Protein AF-A0A9X0BZ12-F1 (afdb_monomer_lite)

Organism: NCBI:txid2819901

Radius of gyration: 42.71 Å; chains: 1; bounding box: 102×99×144 Å

Sequence (1024 aa):
MDESQASGIIFTSLGTVVLDEIRVPDKKPLTNVLGGSGTYATLGARLFLPPPSNSSLGWMINVGSDFPKAVKHELERWDATLVIREDLERPSTRGLLEYKDSTFGPKDFQYTTALLSIQEDNLKQTPLLASHAFHYLAAPADVKVRIPQLLALREEAGITGRPLIVWEPSPLFCGAELLEEVMQAASVVDVLSPNHLELARLFSVTLSEGFNRATIEGLAARCLERGIGPQGEGTIVIRAGEHGCFVSSRKIRSVWLDPYYSETLGKESDAKTVDPTGAGNTFLGSYAVGYLQTQDAVTAACYGSVGASFAMEQVGTPCLEAQGDHELWNGVDVRCRLQEYMARQRSSAVVMAAQSKLLPPERSVKQILSSLTSLYLRHRTGISRAVYLALFAALAKRVHNAISEQKAATQHVELRRRPGTSSLGDAEQPRKKRVEINREFFKNLLRLLKIVIPGWRSKELRLLISHSVFLVLRTLLSLYVAELDGRLVSSLVRGKGKDFLLGLVWWMIVAVPATFTNSMCKLSLSYRKRLTDYIHDKYLSNMTFYAISALDDRIKKSGPTGHGGRFTNVGGEGLFIMSLLVQLSANVMRMLTPPFGKYVADEARLEGEFRFLHSRLIDYSEEIALYHGHEAEKDTLDKGYFTLIKHVNRILRRRLYHGFMEDFVIKYFWGALGLGLCSIPVFFKIPGQVTQTTGDRTESFVTNRRMLLSSSDAFGRLMFSYKEISELAGYTSRVSSLLEVMDDLVAGHFEKKLVSSASTEENAAVLSGRGVVQEGPSIEFTDVPIVSPNGDVLVRKLSFTVHPGDHLLIVGPNGCGKSSLFRILGGLWPVYGGTVKKPRFEDIFYIPQRPYLSRGSLRQQVIYPDGVREMRAKGITDADLYETLSIVEIASVVDRPGGWDAEEEWRDVLSGGLQQRIAMARLFYHRPKFAILDECTSSVTLEIEKVMYETAKKLGTTLMTVSHRRSLWKYHQKILQFDGQGGYVFTGLDWERRMKLEDEKDELDLQLRAVPELERRVAELSAR

Secondary structure (DSSP, 8-state):
--GGG-SS--EEE-SPPEEEEEE-TTSPPEEEEEEHHHHHHHHHHHTT--TTGGGGEEEEEEEETT--HHHHHHHHTT--EEEEEEESSSPPPEEEEEESSTTS-SEEEEESS------GGGGTTSGGGG-SEEEEEE-HHHHHHHHHHHHHHHHHTT--SPPEEEEEE-TTS--GGGHHHHHHHHTT-SEE--BHHHHHHTTT----SS--HHHHHHHHHHHHHH--STTS-PEEEEE-GGG-EEEEESSS--EEE--SS-GGG-HHHHTT----SSHHHHHHHHHHHHHHHHS-HHHHHHHHHHHHHHHTSSSSSPPEEEETTEEEETTB-HHHHHHHHHHHHHHHHHHTT----------STHHHHHHHHHHHHHHHHHHHHHHHHHHHHHHHHHHHHHHHHHHHHHHHHHHT-------------------SS-HHHHHHHHHHHHHHS-STT-HHHHHHHHHHHHHHHHHHHHHHHHHHHHHHHHHHHTT-HHHHHHHHHHHHHHHHHHHHHHH---HHHHHHHHHHHHHHHHHHGGGHHHHHHHT-GGGGG---------------SHHHHHHHHHHHHHHHHHHH---HHHHHHHHHHHHHHHHHHHHHHHHTHHHHHHTTTHHHHHHHHHHHHHHHHHHHHHHHHHHHHHHHHHHIIIIIIHHHHHHHHHHHHHHS--TT-----HHHHHHHHHHHHHHHHHHHHHHHHHHHHHHHHHHHHHHHHHHHHHHHHHHHHHTT-------TT---HHHHHHHH--PEEEE-SSEEEEEEEEE-TTS-EEEEEEEEEE-TT--EEEE--TTSSHHHHHHHHTTSS---SSEEEE--GGGEEEE-SS----SS-HHHHHHTTS-HHHHHHTT--HHHHHHHHHHTT-GGGTTSTTGGG----HHHHS-HHHHHHHHHHHHHHH--SEEEEESTTTTS-HHHHHHHHHHHHHTT-EEEEE---GGGGGG-SEEEEE-SSS-EEEEE--HHHHHHHHHHHHHHHHHHHHHHHHHHHHHHHTT-

InterPro domains:
  IPR003439 ABC transporter-like, ATP-binding domain [PF00005] (796-938)
  IPR003439 ABC transporter-like, ATP-binding domain [PS50893] (779-1006)
  IPR003593 AAA+ ATPase domain [SM00382] (804-979)
  IPR011527 ABC transporter type 1, transmembrane domain [PF06472] (448-556)
  IPR011527 ABC transporter type 1, transmembrane domain [PF06472] (568-683)
  IPR011611 Carbohydrate kinase PfkB [PF00294] (127-317)
  IPR027417 P-loop containing nucleoside triphosphate hydrolase [G3DSA:3.40.50.300] (752-1005)
  IPR027417 P-loop containing nucleoside triphosphate hydrolase [SSF52540] (775-980)
  IPR029056 Ribokinase-like [G3DSA:3.40.1190.20] (9-334)
  IPR029056 Ribokinase-like [SSF53613] (13-317)
  IPR050835 ATP-binding cassette sub-family D [PTHR11384] (568-987)

Foldseek 3Di:
DPPVVQPAAAEEEQKAWAQEFEDAPPDDIDTRFIATLQVLLLLLQLLVQAPPRLQSHDGEYEAELPRDPVVVVVVVVSNYNYHYHYHDVFHGWYKYWYAPHNQQPDIDMDIPGDTPGRALCNCPPPSCLLHQEYEDEDALVCLLVRLVVSVVSCVVVVNPDDHQYAYEYHLVRLALVCLVSNLVSQQAHQEYEYELVSLCRVNVHPPPPDDDPVVSVVSLVVSLVSAGYNVSFHKYKYQHDQQAIWIDGPPDPIDGAGALAYCVVDDVRVVQFRHQGSLSSSLRSQLSNQCVVPVDSVSSSLSSRLSSSLVRRDRHHWDWDDDDSAIDTVHHRSVVSSVVSVVVRVVVVCVVVPPDDDDDDDDDVVVVVVVVLVVCVVCVVVVVVVVVVVVVVVVVVVVVVVVVVVVVVVVVVVVVPDDDDDDDDDDPDDPPDALEPDPVLVVLVVVLCCQLDVDDVDPLVVLVVVLVVLVVVLVVLVLVLLLLVLQLLLCVVVVNPPSNVVSVVVSVVSVVSNVVSVPSHDNVVSSVVSLVVVCVVLCPPPVVVLCVVFQACPLLPQQHWDAYDDDDDDDDDLRNVVRVLCVVLVVVLSVLDDRVSNLVSVLVNLVVVLVVLVVVCVVCVPVCVVVVVVVVSVVVNVVSVCVNVVSVVVSVVSCVVSVVSLCCSLPPVQLVVQLVSLCCVVPDPNPPDDDDDPSRSSSSSSSSNVVSNVVSVVVSVVVVCVVVVSVVSSVSVSSSVSVVSSVCVVVVNRDYPADPDDDDVVLVLLQQAAAEEAEDQWWWFFQFFQADSNSRGLARGDTDIGHQPFAEEEAEDPPSCPVSVVCPQCVVDGTSYGYTYYHDNLQEAEAALQGDADQFFQLCLQQPVDDPVVCVVVVHDVVNLLVLLVLLPNSCCQVDVCRRGDGDPVSVVDDLQRSLSSSLSSCVNSLHSEYEAENSCVVPDLVSVVSSLVSNVVSSYHYYYYDPDLSCLVSHQWYWYGHSPHDIDIDTRPSVVVVVVVVVVVVVVVVVVCVVVVVVVVVVVVVD

Structure (mmCIF, N/CA/C/O backbone):
data_AF-A0A9X0BZ12-F1
#
_entry.id   AF-A0A9X0BZ12-F1
#
loop_
_atom_site.group_PDB
_atom_site.id
_atom_site.type_symbol
_atom_site.label_atom_id
_atom_site.label_alt_id
_atom_site.label_comp_id
_atom_site.label_asym_id
_atom_site.label_entity_id
_atom_site.label_seq_id
_atom_site.pdbx_PDB_ins_code
_atom_site.Cartn_x
_atom_site.Cartn_y
_atom_site.Cartn_z
_atom_site.occupancy
_atom_site.B_iso_or_equiv
_atom_site.auth_seq_id
_atom_site.auth_comp_id
_atom_site.auth_asym_id
_atom_site.auth_atom_id
_atom_site.pdbx_PDB_model_num
ATOM 1 N N . MET A 1 1 ? 43.975 21.813 -36.629 1.00 35.94 1 MET A N 1
ATOM 2 C CA . MET A 1 1 ? 43.267 23.099 -36.486 1.00 35.94 1 MET A CA 1
ATOM 3 C C . MET A 1 1 ? 44.004 24.091 -37.349 1.00 35.94 1 MET A C 1
ATOM 5 O O . MET A 1 1 ? 45.227 24.070 -37.302 1.00 35.94 1 MET A O 1
ATOM 9 N N . ASP A 1 2 ? 43.290 24.904 -38.120 1.00 27.08 2 ASP A N 1
ATOM 10 C CA . ASP A 1 2 ? 43.880 26.132 -38.652 1.00 27.08 2 ASP A CA 1
ATOM 11 C C . ASP A 1 2 ? 44.069 27.126 -37.501 1.00 27.08 2 ASP A C 1
ATOM 13 O O . ASP A 1 2 ? 43.237 27.211 -36.595 1.00 27.08 2 ASP A O 1
ATOM 17 N N . GLU A 1 3 ? 45.156 27.890 -37.539 1.00 29.78 3 GLU A N 1
ATOM 18 C CA . GLU A 1 3 ? 45.546 28.814 -36.462 1.00 29.78 3 GLU A CA 1
ATOM 19 C C . GLU A 1 3 ? 44.563 29.996 -36.301 1.00 29.78 3 GLU A C 1
ATOM 21 O O . GLU A 1 3 ? 44.546 30.674 -35.277 1.00 29.78 3 GLU A O 1
ATOM 26 N N . SER A 1 4 ? 43.673 30.199 -37.278 1.00 30.75 4 SER A N 1
ATOM 27 C CA . SER A 1 4 ? 42.672 31.275 -37.324 1.00 30.75 4 SER A CA 1
ATOM 28 C C . SER A 1 4 ? 41.476 31.115 -36.370 1.00 30.75 4 SER A C 1
ATOM 30 O O . SER A 1 4 ? 40.678 32.043 -36.258 1.00 30.75 4 SER A O 1
ATOM 32 N N . GLN A 1 5 ? 41.335 29.983 -35.667 1.00 34.97 5 GLN A N 1
ATOM 33 C CA . GLN A 1 5 ? 40.258 29.757 -34.682 1.00 34.97 5 GLN A CA 1
ATOM 34 C C . GLN A 1 5 ? 40.702 29.880 -33.210 1.00 34.97 5 GLN A C 1
ATOM 36 O O . GLN A 1 5 ? 39.892 29.683 -32.308 1.00 34.97 5 GLN A O 1
ATOM 41 N N . ALA A 1 6 ? 41.968 30.207 -32.935 1.00 37.41 6 ALA A N 1
ATOM 42 C CA . ALA A 1 6 ? 42.561 30.083 -31.597 1.00 37.41 6 ALA A CA 1
ATOM 43 C C . ALA A 1 6 ? 42.179 31.181 -30.569 1.00 37.41 6 ALA A C 1
ATOM 45 O O . ALA A 1 6 ? 42.669 31.150 -29.443 1.00 37.41 6 ALA A O 1
ATOM 46 N N . SER A 1 7 ? 41.336 32.160 -30.919 1.00 51.00 7 SER A N 1
ATOM 47 C CA . SER A 1 7 ? 41.157 33.407 -30.149 1.00 51.00 7 SER A CA 1
ATOM 48 C C . SER A 1 7 ? 39.838 33.532 -29.364 1.00 51.00 7 SER A C 1
ATOM 50 O O . SER A 1 7 ? 39.386 34.651 -29.119 1.00 51.00 7 SER A O 1
ATOM 52 N N . GLY A 1 8 ? 39.174 32.428 -29.006 1.00 73.62 8 GLY A N 1
ATOM 53 C CA . GLY A 1 8 ? 37.868 32.462 -28.332 1.00 73.62 8 GLY A CA 1
ATOM 54 C C . GLY A 1 8 ? 37.665 31.349 -27.304 1.00 73.62 8 GLY A C 1
ATOM 55 O O . GLY A 1 8 ? 38.213 30.257 -27.437 1.00 73.62 8 GLY A O 1
ATOM 56 N N . ILE A 1 9 ? 36.846 31.619 -26.283 1.00 89.00 9 ILE A N 1
ATOM 57 C CA . ILE A 1 9 ? 36.491 30.633 -25.253 1.00 89.00 9 ILE A CA 1
ATOM 58 C C . ILE A 1 9 ? 35.640 29.516 -25.879 1.00 89.00 9 ILE A C 1
ATOM 60 O O . ILE A 1 9 ? 34.641 29.778 -26.549 1.00 89.00 9 ILE A O 1
ATOM 64 N N . ILE A 1 10 ? 36.029 28.260 -25.672 1.00 89.25 10 ILE A N 1
ATOM 65 C CA . ILE A 1 10 ? 35.387 27.076 -26.262 1.00 89.25 10 ILE A CA 1
ATOM 66 C C . ILE A 1 10 ? 34.226 26.590 -25.388 1.00 89.25 10 ILE A C 1
ATOM 68 O O . ILE A 1 10 ? 33.152 26.279 -25.899 1.00 89.25 10 ILE A O 1
ATOM 72 N N . PHE A 1 11 ? 34.427 26.531 -24.072 1.00 93.62 11 PHE A N 1
ATOM 73 C CA . PHE A 1 11 ? 33.472 25.970 -23.117 1.00 93.62 11 PHE A CA 1
ATOM 74 C C . PHE A 1 11 ? 33.436 26.790 -21.827 1.00 93.62 11 PHE A C 1
ATOM 76 O O . PHE A 1 11 ? 34.461 27.318 -21.400 1.00 93.62 11 PHE A O 1
ATOM 83 N N . THR A 1 12 ? 32.271 26.874 -21.182 1.00 93.06 12 THR A N 1
ATOM 84 C CA . THR A 1 12 ? 32.111 27.414 -19.823 1.00 93.06 12 THR A CA 1
ATOM 85 C C . THR A 1 12 ? 31.016 26.649 -19.077 1.00 93.06 12 THR A C 1
ATOM 87 O O . THR A 1 12 ? 29.892 26.522 -19.564 1.00 93.06 12 THR A O 1
ATOM 90 N N . SER A 1 13 ? 31.322 26.147 -17.879 1.00 88.38 13 SER A N 1
ATOM 91 C CA . SER A 1 13 ? 30.312 25.577 -16.976 1.00 88.38 13 SER A CA 1
ATOM 92 C C . SER A 1 13 ? 29.734 26.665 -16.071 1.00 88.38 13 SER A C 1
ATOM 94 O O . SER A 1 13 ? 30.488 27.453 -15.503 1.00 88.38 13 SER A O 1
ATOM 96 N N . LEU A 1 14 ? 28.407 26.687 -15.917 1.00 86.62 14 LEU A N 1
ATOM 97 C CA . LEU A 1 14 ? 27.692 27.551 -14.963 1.00 86.62 14 LEU A CA 1
ATOM 98 C C . LEU A 1 14 ? 27.184 26.767 -13.736 1.00 86.62 14 LEU A C 1
ATOM 100 O O . LEU A 1 14 ? 26.427 27.294 -12.920 1.00 86.62 14 LEU A O 1
ATOM 104 N N . GLY A 1 15 ? 27.606 25.503 -13.598 1.00 83.38 15 GLY A N 1
ATOM 105 C CA . GLY A 1 15 ? 27.416 24.713 -12.382 1.00 83.38 15 GLY A CA 1
ATOM 106 C C . GLY A 1 15 ? 28.258 25.241 -11.214 1.00 83.38 15 GLY A C 1
ATOM 107 O O . GLY A 1 15 ? 29.272 25.908 -11.409 1.00 83.38 15 GLY A O 1
ATOM 108 N N . THR A 1 16 ? 27.858 24.932 -9.982 1.00 86.44 16 THR A N 1
ATOM 109 C CA . THR A 1 16 ? 28.576 25.379 -8.779 1.00 86.44 16 THR A CA 1
ATOM 110 C C . THR A 1 16 ? 29.810 24.526 -8.489 1.00 86.44 16 THR A C 1
ATOM 112 O O . THR A 1 16 ? 29.840 23.323 -8.758 1.00 86.44 16 THR A O 1
ATOM 115 N N . VAL A 1 17 ? 30.829 25.157 -7.903 1.00 89.38 17 VAL A N 1
ATOM 116 C CA . VAL A 1 17 ? 31.914 24.467 -7.189 1.00 89.38 17 VAL A CA 1
ATOM 117 C C . VAL A 1 17 ? 31.429 24.161 -5.773 1.00 89.38 17 VAL A C 1
ATOM 119 O O . VAL A 1 17 ? 30.699 24.960 -5.183 1.00 89.38 17 VAL A O 1
ATOM 122 N N . VAL A 1 18 ? 31.810 23.004 -5.239 1.00 91.19 18 VAL A N 1
ATOM 123 C CA . VAL A 1 18 ? 31.460 22.567 -3.883 1.00 91.19 18 VAL A CA 1
ATOM 124 C C . VAL A 1 18 ? 32.716 22.041 -3.192 1.00 91.19 18 VAL A C 1
ATOM 126 O O . VAL A 1 18 ? 33.540 21.379 -3.820 1.00 91.19 18 VAL A O 1
ATOM 129 N N . LEU A 1 19 ? 32.875 22.353 -1.907 1.00 92.38 19 LEU A N 1
ATOM 130 C CA . LEU A 1 19 ? 33.892 21.762 -1.038 1.00 92.38 19 LEU A CA 1
ATOM 131 C C . LEU A 1 19 ? 33.253 20.629 -0.229 1.00 92.38 19 LEU A C 1
ATOM 133 O O . LEU A 1 19 ? 32.592 20.879 0.782 1.00 92.38 19 LEU A O 1
ATOM 137 N N . ASP A 1 20 ? 33.431 19.397 -0.685 1.00 90.50 20 ASP A N 1
ATOM 138 C CA . ASP A 1 20 ? 32.785 18.223 -0.107 1.00 90.50 20 ASP A CA 1
ATOM 139 C C . ASP A 1 20 ? 33.545 17.687 1.121 1.00 90.50 20 ASP A C 1
ATOM 141 O O . ASP A 1 20 ? 34.781 17.640 1.172 1.00 90.50 20 ASP A O 1
ATOM 145 N N . GLU A 1 21 ? 32.784 17.270 2.132 1.00 91.88 21 GLU A N 1
ATOM 146 C CA . GLU A 1 21 ? 33.214 16.345 3.174 1.00 91.88 21 GLU A CA 1
ATOM 147 C C . GLU A 1 21 ? 32.735 14.939 2.802 1.00 91.88 21 GLU A C 1
ATOM 149 O O . GLU A 1 21 ? 31.535 14.666 2.776 1.00 91.88 21 GLU A O 1
ATOM 154 N N . ILE A 1 22 ? 33.674 14.041 2.513 1.00 89.25 22 ILE A N 1
ATOM 155 C CA . ILE A 1 22 ? 33.385 12.663 2.117 1.00 89.25 22 ILE A CA 1
ATOM 156 C C . ILE A 1 22 ? 33.612 11.741 3.312 1.00 89.25 22 ILE A C 1
ATOM 158 O O . ILE A 1 22 ? 34.725 11.638 3.839 1.00 89.25 22 ILE A O 1
ATOM 162 N N . ARG A 1 23 ? 32.554 11.033 3.718 1.00 89.12 23 ARG A N 1
ATOM 163 C CA . ARG A 1 23 ? 32.580 10.027 4.784 1.00 89.12 23 ARG A CA 1
ATOM 164 C C . ARG A 1 23 ? 32.326 8.645 4.200 1.00 89.12 23 ARG A C 1
ATOM 166 O O . ARG A 1 23 ? 31.345 8.417 3.494 1.00 89.12 23 ARG A O 1
ATOM 173 N N . VAL A 1 24 ? 33.214 7.715 4.530 1.00 85.50 24 VAL A N 1
ATOM 174 C CA . VAL A 1 24 ? 33.146 6.311 4.120 1.00 85.50 24 VAL A CA 1
ATOM 175 C C . VAL A 1 24 ? 33.319 5.450 5.373 1.00 85.50 24 VAL A C 1
ATOM 177 O O . VAL A 1 24 ? 34.216 5.756 6.165 1.00 85.50 24 VAL A O 1
ATOM 180 N N . PRO A 1 25 ? 32.517 4.387 5.571 1.00 81.25 25 PRO A N 1
ATOM 181 C CA . PRO A 1 25 ? 32.672 3.470 6.693 1.00 81.25 25 PRO A CA 1
ATOM 182 C C . PRO A 1 25 ? 34.113 2.970 6.835 1.00 81.25 25 PRO A C 1
ATOM 184 O O . PRO A 1 25 ? 34.790 2.687 5.843 1.00 81.25 25 PRO A O 1
ATOM 187 N N . ASP A 1 26 ? 34.575 2.908 8.084 1.00 79.06 26 ASP A N 1
ATOM 188 C CA . ASP A 1 26 ? 35.914 2.470 8.499 1.00 79.06 26 ASP A CA 1
ATOM 189 C C . ASP A 1 26 ? 37.103 3.282 7.929 1.00 79.06 26 ASP A C 1
ATOM 191 O O . ASP A 1 26 ? 38.261 2.888 8.085 1.00 79.06 26 ASP A O 1
ATOM 195 N N . LYS A 1 27 ? 36.855 4.451 7.316 1.00 82.56 27 LYS A N 1
ATOM 196 C CA . LYS A 1 27 ? 37.888 5.390 6.837 1.00 82.56 27 LYS A CA 1
ATOM 197 C C . LYS A 1 27 ? 37.784 6.737 7.565 1.00 82.56 27 LYS A C 1
ATOM 199 O O . LYS A 1 27 ? 36.735 7.112 8.082 1.00 82.56 27 LYS A O 1
ATOM 204 N N . LYS A 1 28 ? 38.887 7.495 7.605 1.00 86.19 28 LYS A N 1
ATOM 205 C CA . LYS A 1 28 ? 38.866 8.885 8.098 1.00 86.19 28 LYS A CA 1
ATOM 206 C C . LYS A 1 28 ? 38.078 9.773 7.117 1.00 86.19 28 LYS A C 1
ATOM 208 O O . LYS A 1 28 ? 38.289 9.610 5.915 1.00 86.19 28 LYS A O 1
ATOM 213 N N . PRO A 1 29 ? 37.240 10.717 7.591 1.00 87.75 29 PRO A N 1
ATOM 214 C CA . PRO A 1 29 ? 36.603 11.704 6.724 1.00 87.75 29 PRO A CA 1
ATOM 215 C C . PRO A 1 29 ? 37.630 12.505 5.918 1.00 87.75 29 PRO A C 1
ATOM 217 O O . PRO A 1 29 ? 38.661 12.920 6.454 1.00 87.75 29 PRO A O 1
ATOM 220 N N . LEU A 1 30 ? 37.334 12.733 4.641 1.00 88.31 30 LEU A N 1
ATOM 221 C CA . LEU A 1 30 ? 38.109 13.600 3.755 1.00 88.31 30 LEU A CA 1
ATOM 222 C C . LEU A 1 30 ? 37.387 14.945 3.660 1.00 88.31 30 LEU A C 1
ATOM 224 O O . LEU A 1 30 ? 36.229 14.983 3.261 1.00 88.31 30 LEU A O 1
ATOM 228 N N . THR A 1 31 ? 38.042 16.043 4.031 1.00 89.69 31 THR A N 1
ATOM 229 C CA . THR A 1 31 ? 37.420 17.380 4.108 1.00 89.69 31 THR A CA 1
ATOM 230 C C . THR A 1 31 ? 37.995 18.338 3.073 1.00 89.69 31 THR A C 1
ATOM 232 O O . THR A 1 31 ? 39.214 18.379 2.905 1.00 89.69 31 THR A O 1
ATOM 235 N N . ASN A 1 32 ? 37.150 19.201 2.500 1.00 88.56 32 ASN A N 1
ATOM 236 C CA . ASN A 1 32 ? 37.505 20.135 1.419 1.00 88.56 32 ASN A CA 1
ATOM 237 C C . ASN A 1 32 ? 37.901 19.425 0.114 1.00 88.56 32 ASN A C 1
ATOM 239 O O . ASN A 1 32 ? 38.735 19.936 -0.632 1.00 88.56 32 ASN A O 1
ATOM 243 N N . VAL A 1 33 ? 37.313 18.257 -0.162 1.00 89.50 33 VAL A N 1
ATOM 244 C CA . VAL A 1 33 ? 37.479 17.591 -1.457 1.00 89.50 33 VAL A CA 1
ATOM 245 C C . VAL A 1 33 ? 36.801 18.452 -2.521 1.00 89.50 33 VAL A C 1
ATOM 247 O O . VAL A 1 33 ? 35.667 18.893 -2.342 1.00 89.50 33 VAL A O 1
ATOM 250 N N . LEU A 1 34 ? 37.509 18.738 -3.610 1.00 88.56 34 LEU A N 1
ATOM 251 C CA . LEU A 1 34 ? 37.002 19.593 -4.674 1.00 88.56 34 LEU A CA 1
ATOM 252 C C . LEU A 1 34 ? 35.938 18.848 -5.501 1.00 88.56 34 LEU A C 1
ATOM 254 O O . LEU A 1 34 ? 36.241 17.864 -6.175 1.00 88.56 34 LEU A O 1
ATOM 258 N N . GLY A 1 35 ? 34.700 19.342 -5.458 1.00 87.38 35 GLY A N 1
ATOM 259 C CA . GLY A 1 35 ? 33.539 18.745 -6.115 1.00 87.38 35 GLY A CA 1
ATOM 260 C C . GLY A 1 35 ? 32.603 19.773 -6.756 1.00 87.38 35 GLY A C 1
ATOM 261 O O . GLY A 1 35 ? 32.986 20.911 -7.046 1.00 87.38 35 GLY A O 1
ATOM 262 N N . GLY A 1 36 ? 31.356 19.366 -7.003 1.00 88.25 36 GLY A N 1
ATOM 263 C CA . GLY A 1 36 ? 30.336 20.181 -7.677 1.00 88.25 36 GLY A CA 1
ATOM 264 C C . GLY A 1 36 ? 30.306 20.073 -9.212 1.00 88.25 36 GLY A C 1
ATOM 265 O O . GLY A 1 36 ? 31.276 19.684 -9.866 1.00 88.25 36 GLY A O 1
ATOM 266 N N . SER A 1 37 ? 29.159 20.422 -9.802 1.00 88.56 37 SER A N 1
ATOM 267 C CA . SER A 1 37 ? 28.896 20.324 -11.249 1.00 88.56 37 SER A CA 1
ATOM 268 C C . SER A 1 37 ? 29.704 21.310 -12.096 1.00 88.56 37 SER A C 1
ATOM 270 O O . SER A 1 37 ? 30.005 21.027 -13.256 1.00 88.56 37 SER A O 1
ATOM 272 N N . GLY A 1 38 ? 30.100 22.446 -11.515 1.00 89.31 38 GLY A N 1
ATOM 273 C CA . GLY A 1 38 ? 31.032 23.393 -12.127 1.00 89.31 38 GLY A CA 1
ATOM 274 C C . GLY A 1 38 ? 32.368 22.719 -12.415 1.00 89.31 38 GLY A C 1
ATOM 275 O O . GLY A 1 38 ? 32.739 22.540 -13.573 1.00 89.31 38 GLY A O 1
ATOM 276 N N . THR A 1 39 ? 33.029 22.273 -11.344 1.00 91.81 39 THR A N 1
ATOM 277 C CA . THR A 1 39 ? 34.323 21.577 -11.346 1.00 91.81 39 THR A CA 1
ATOM 278 C C . THR A 1 39 ? 34.373 20.423 -12.337 1.00 91.81 39 THR A C 1
ATOM 280 O O . THR A 1 39 ? 35.204 20.426 -13.243 1.00 91.81 39 THR A O 1
ATOM 283 N N . TYR A 1 40 ? 33.491 19.431 -12.180 1.00 93.56 40 TYR A N 1
ATOM 284 C CA . TYR A 1 40 ? 33.600 18.194 -12.950 1.00 93.56 40 TYR A CA 1
ATOM 285 C C . TYR A 1 40 ? 33.321 18.409 -14.443 1.00 93.56 40 TYR A C 1
ATOM 287 O O . TYR A 1 40 ? 33.993 17.808 -15.277 1.00 93.56 40 TYR A O 1
ATOM 295 N N . ALA A 1 41 ? 32.421 19.324 -14.815 1.00 93.56 41 ALA A N 1
ATOM 296 C CA . ALA A 1 41 ? 32.234 19.677 -16.221 1.00 93.56 41 ALA A CA 1
ATOM 297 C C . ALA A 1 41 ? 33.432 20.465 -16.793 1.00 93.56 41 ALA A C 1
ATOM 299 O O . ALA A 1 41 ? 33.869 20.177 -17.906 1.00 93.56 41 ALA A O 1
ATOM 300 N N . THR A 1 42 ? 34.026 21.399 -16.040 1.00 93.44 42 THR A N 1
ATOM 301 C CA . THR A 1 42 ? 35.250 22.097 -16.477 1.00 93.44 42 THR A CA 1
ATOM 302 C C . THR A 1 42 ? 36.422 21.125 -16.661 1.00 93.44 42 THR A C 1
ATOM 304 O O . THR A 1 42 ? 37.089 21.175 -17.694 1.00 93.44 42 THR A O 1
ATOM 307 N N . LEU A 1 43 ? 36.618 20.176 -15.735 1.00 93.12 43 LEU A N 1
ATOM 308 C CA . LEU A 1 43 ? 37.574 19.066 -15.867 1.00 93.12 43 LEU A CA 1
ATOM 309 C C . LEU A 1 43 ? 37.357 18.293 -17.175 1.00 93.12 43 LEU A C 1
ATOM 311 O O . LEU A 1 43 ? 38.301 18.042 -17.922 1.00 93.12 43 LEU A O 1
ATOM 315 N N . GLY A 1 44 ? 36.102 17.939 -17.470 1.00 93.44 44 GLY A N 1
ATOM 316 C CA . GLY A 1 44 ? 35.742 17.206 -18.681 1.00 93.44 44 GLY A CA 1
ATOM 317 C C . GLY A 1 44 ? 36.172 17.921 -19.959 1.00 93.44 44 GLY A C 1
ATOM 318 O O . GLY A 1 44 ? 36.684 17.286 -20.882 1.00 93.44 44 GLY A O 1
ATOM 319 N N . ALA A 1 45 ? 36.017 19.242 -20.010 1.00 93.75 45 ALA A N 1
ATOM 320 C CA . ALA A 1 45 ? 36.524 20.037 -21.119 1.00 93.75 45 ALA A CA 1
ATOM 321 C C . ALA A 1 45 ? 38.066 20.121 -21.113 1.00 93.75 45 ALA A C 1
ATOM 323 O O . ALA A 1 45 ? 38.687 19.974 -22.167 1.00 93.75 45 ALA A O 1
ATOM 324 N N . ARG A 1 46 ? 38.694 20.286 -19.937 1.00 92.50 46 ARG A N 1
ATOM 325 C CA . ARG A 1 46 ? 40.152 20.434 -19.788 1.00 92.50 46 ARG A CA 1
ATOM 326 C C . ARG A 1 46 ? 40.952 19.228 -20.276 1.00 92.50 46 ARG A C 1
ATOM 328 O O . ARG A 1 46 ? 41.987 19.420 -20.911 1.00 92.50 46 ARG A O 1
ATOM 335 N N . LEU A 1 47 ? 40.449 18.013 -20.048 1.00 92.50 47 LEU A N 1
ATOM 336 C CA . LEU A 1 47 ? 41.056 16.759 -20.521 1.00 92.50 47 LEU A CA 1
ATOM 337 C C . LEU A 1 47 ? 41.280 16.737 -22.048 1.00 92.50 47 LEU A C 1
ATOM 339 O O . LEU A 1 47 ? 42.206 16.088 -22.529 1.00 92.50 47 LEU A O 1
ATOM 343 N N . PHE A 1 48 ? 40.462 17.462 -22.820 1.00 92.19 48 PHE A N 1
ATOM 344 C CA . PHE A 1 48 ? 40.550 17.535 -24.286 1.00 92.19 48 PHE A CA 1
ATOM 345 C C . PHE A 1 48 ? 41.056 18.890 -24.813 1.00 92.19 48 PHE A C 1
ATOM 347 O O . PHE A 1 48 ? 41.117 19.090 -26.031 1.00 92.19 48 PHE A O 1
ATOM 354 N N . LEU A 1 49 ? 41.468 19.785 -23.909 1.00 90.12 49 LEU A N 1
ATOM 355 C CA . LEU A 1 49 ? 42.075 21.090 -24.182 1.00 90.12 49 LEU A CA 1
ATOM 356 C C . LEU A 1 49 ? 43.448 21.191 -23.480 1.00 90.12 49 LEU A C 1
ATOM 358 O O . LEU A 1 49 ? 43.574 21.908 -22.486 1.00 90.12 49 LEU A O 1
ATOM 362 N N . PRO A 1 50 ? 44.475 20.458 -23.956 1.00 87.50 50 PRO A N 1
ATOM 363 C CA . PRO A 1 50 ? 45.852 20.627 -23.491 1.00 87.50 50 PRO A CA 1
ATOM 364 C C . PRO A 1 50 ? 46.448 21.959 -23.992 1.00 87.50 50 PRO A C 1
ATOM 366 O O . PRO A 1 50 ? 45.895 22.565 -24.920 1.00 87.50 50 PRO A O 1
ATOM 369 N N . PRO A 1 51 ? 47.589 22.409 -23.439 1.00 83.25 51 PRO A N 1
ATOM 370 C CA . PRO A 1 51 ? 48.341 23.553 -23.949 1.00 83.25 51 PRO A CA 1
ATOM 371 C C . PRO A 1 51 ? 48.602 23.474 -25.467 1.00 83.25 51 PRO A C 1
ATOM 373 O O . PRO A 1 51 ? 48.865 22.385 -25.984 1.00 83.25 51 PRO A O 1
ATOM 376 N N . PRO A 1 52 ? 48.528 24.598 -26.212 1.00 80.81 52 PRO A N 1
ATOM 377 C CA . PRO A 1 52 ? 48.177 25.959 -25.772 1.00 80.81 52 PRO A CA 1
ATOM 378 C C . PRO A 1 52 ? 46.655 26.240 -25.705 1.00 80.81 52 PRO A C 1
ATOM 380 O O . PRO A 1 52 ? 46.239 27.359 -25.402 1.00 80.81 52 PRO A O 1
ATOM 383 N N . SER A 1 53 ? 45.805 25.254 -26.017 1.00 83.12 53 SER A N 1
ATOM 384 C CA . SER A 1 53 ? 44.337 25.399 -26.083 1.00 83.12 53 SER A CA 1
ATOM 385 C C . SER A 1 53 ? 43.629 25.331 -24.723 1.00 83.12 53 SER A C 1
ATOM 387 O O . SER A 1 53 ? 42.419 25.539 -24.651 1.00 83.12 53 SER A O 1
ATOM 389 N N . ASN A 1 54 ? 44.366 25.061 -23.646 1.00 82.81 54 ASN A N 1
ATOM 390 C CA . ASN A 1 54 ? 43.909 25.156 -22.258 1.00 82.81 54 ASN A CA 1
ATOM 391 C C . ASN A 1 54 ? 43.387 26.562 -21.910 1.00 82.81 54 ASN A C 1
ATOM 393 O O . ASN A 1 54 ? 42.321 26.688 -21.311 1.00 82.81 54 ASN A O 1
ATOM 397 N N . SER A 1 55 ? 44.063 27.608 -22.392 1.00 81.88 55 SER A N 1
ATOM 398 C CA . SER A 1 55 ? 43.653 29.012 -22.254 1.00 81.88 55 SER A CA 1
ATOM 399 C C . SER A 1 55 ? 42.233 29.289 -22.779 1.00 81.88 55 SER A C 1
ATOM 401 O O . SER A 1 55 ? 41.505 30.113 -22.221 1.00 81.88 55 SER A O 1
ATOM 403 N N . SER A 1 56 ? 41.795 28.549 -23.805 1.00 85.94 56 SER A N 1
ATOM 404 C CA . SER A 1 56 ? 40.451 28.622 -24.392 1.00 85.94 56 SER A CA 1
ATOM 405 C C . SER A 1 56 ? 39.357 27.983 -23.519 1.00 85.94 56 SER A C 1
ATOM 407 O O . SER A 1 56 ? 38.178 28.038 -23.878 1.00 85.94 56 SER A O 1
ATOM 409 N N . LEU A 1 57 ? 39.700 27.365 -22.386 1.00 90.25 57 LEU A N 1
ATOM 410 C CA . LEU A 1 57 ? 38.736 26.889 -21.398 1.00 90.25 57 LEU A CA 1
ATOM 411 C C . LEU A 1 57 ? 38.292 28.039 -20.491 1.00 90.25 57 LEU A C 1
ATOM 413 O O . LEU A 1 57 ? 39.114 28.694 -19.856 1.00 90.25 57 LEU A O 1
ATOM 417 N N . GLY A 1 58 ? 36.985 28.262 -20.397 1.00 88.81 58 GLY A N 1
ATOM 418 C CA . GLY A 1 58 ? 36.393 29.253 -19.513 1.00 88.81 58 GLY A CA 1
ATOM 419 C C . GLY A 1 58 ? 35.884 28.641 -18.211 1.00 88.81 58 GLY A C 1
ATOM 420 O O . GLY A 1 58 ? 35.154 27.649 -18.232 1.00 88.81 58 GLY A O 1
ATOM 421 N N . TRP A 1 59 ? 36.218 29.249 -17.073 1.00 90.19 59 TRP A N 1
ATOM 422 C CA . TRP A 1 59 ? 35.723 28.817 -15.765 1.00 90.19 59 TRP A CA 1
ATOM 423 C C . TRP A 1 59 ? 35.349 30.027 -14.912 1.00 90.19 59 TRP A C 1
ATOM 425 O O . TRP A 1 59 ? 36.188 30.875 -14.630 1.00 90.19 59 TRP A O 1
ATOM 435 N N . MET A 1 60 ? 34.093 30.110 -14.476 1.00 89.69 60 MET A N 1
ATOM 436 C CA . MET A 1 60 ? 33.678 31.041 -13.426 1.00 89.69 60 MET A CA 1
ATOM 437 C C . MET A 1 60 ? 33.447 30.270 -12.131 1.00 89.69 60 MET A C 1
ATOM 439 O O . MET A 1 60 ? 32.867 29.185 -12.160 1.00 89.69 60 MET A O 1
ATOM 443 N N . ILE A 1 61 ? 33.873 30.836 -11.002 1.00 90.62 61 ILE A N 1
ATOM 444 C CA . ILE A 1 61 ? 33.589 30.303 -9.667 1.00 90.62 61 ILE A CA 1
ATOM 445 C C . ILE A 1 61 ? 33.157 31.436 -8.733 1.00 90.62 61 ILE A C 1
ATOM 447 O O . ILE A 1 61 ? 33.736 32.522 -8.747 1.00 90.62 61 ILE A O 1
ATOM 451 N N . ASN A 1 62 ? 32.165 31.163 -7.889 1.00 90.56 62 ASN A N 1
ATOM 452 C CA . ASN A 1 62 ? 31.880 31.974 -6.709 1.00 90.56 62 ASN A CA 1
ATOM 453 C C . ASN A 1 62 ? 32.425 31.220 -5.487 1.00 90.56 62 ASN A C 1
ATOM 455 O O . ASN A 1 62 ? 32.145 30.030 -5.331 1.00 90.56 62 ASN A O 1
ATOM 459 N N . VAL A 1 63 ? 33.184 31.896 -4.630 1.00 91.19 63 VAL A N 1
ATOM 460 C CA . VAL A 1 63 ? 33.792 31.323 -3.418 1.00 91.19 63 VAL A CA 1
ATOM 461 C C . VAL A 1 63 ? 33.461 32.187 -2.206 1.00 91.19 63 VAL A C 1
ATOM 463 O O . VAL A 1 63 ? 33.246 33.385 -2.358 1.00 91.19 63 VAL A O 1
ATOM 466 N N . GLY A 1 64 ? 33.391 31.589 -1.017 1.00 91.56 64 GLY A N 1
ATOM 467 C CA . GLY A 1 64 ? 33.100 32.316 0.218 1.00 91.56 64 GLY A CA 1
ATOM 468 C C . GLY A 1 64 ? 34.353 32.709 0.998 1.00 91.56 64 GLY A C 1
ATOM 469 O O . GLY A 1 64 ? 35.478 32.371 0.620 1.00 91.56 64 GLY A O 1
ATOM 470 N N . SER A 1 65 ? 34.149 33.368 2.135 1.00 90.25 65 SER A N 1
ATOM 471 C CA . SER A 1 65 ? 35.212 33.904 3.002 1.00 90.25 65 SER A CA 1
ATOM 472 C C . SER A 1 65 ? 36.168 32.864 3.614 1.00 90.25 65 SER A C 1
ATOM 474 O O . SER A 1 65 ? 37.231 33.227 4.117 1.00 90.25 65 SER A O 1
ATOM 476 N N . ASP A 1 66 ? 35.833 31.573 3.549 1.00 92.19 66 ASP A N 1
ATOM 477 C CA . ASP A 1 66 ? 36.588 30.444 4.109 1.00 92.19 66 ASP A CA 1
ATOM 478 C C . ASP A 1 66 ? 37.282 29.557 3.048 1.00 92.19 66 ASP A C 1
ATOM 480 O O . ASP A 1 66 ? 37.739 28.457 3.374 1.00 92.19 66 ASP A O 1
ATOM 484 N N . PHE A 1 67 ? 37.339 29.982 1.778 1.00 91.94 67 PHE A N 1
ATOM 485 C CA . PHE A 1 67 ? 37.805 29.121 0.684 1.00 91.94 67 PHE A CA 1
ATOM 486 C C . PHE A 1 67 ? 39.297 28.718 0.821 1.00 91.94 67 PHE A C 1
ATOM 488 O O . PHE A 1 67 ? 40.172 29.589 0.895 1.00 91.94 67 PHE A O 1
ATOM 495 N N . PRO A 1 68 ? 39.648 27.413 0.828 1.00 92.00 68 PRO A N 1
ATOM 496 C CA . PRO A 1 68 ? 41.018 26.978 1.094 1.00 92.00 68 PRO A CA 1
ATOM 497 C C . PRO A 1 68 ? 42.021 27.383 0.005 1.00 92.00 68 PRO A C 1
ATOM 499 O O . PRO A 1 68 ? 41.883 27.015 -1.162 1.00 92.00 68 PRO A O 1
ATOM 502 N N . LYS A 1 69 ? 43.121 28.037 0.406 1.00 88.12 69 LYS A N 1
ATOM 503 C CA . LYS A 1 69 ? 44.220 28.426 -0.505 1.00 88.12 69 LYS A CA 1
ATOM 504 C C . LYS A 1 69 ? 44.830 27.245 -1.269 1.00 88.12 69 LYS A C 1
ATOM 506 O O . LYS A 1 69 ? 45.189 27.398 -2.428 1.00 88.12 69 LYS A O 1
ATOM 511 N N . ALA A 1 70 ? 44.918 26.070 -0.640 1.00 85.88 70 ALA A N 1
ATOM 512 C CA . ALA A 1 70 ? 45.418 24.857 -1.291 1.00 85.88 70 ALA A CA 1
ATOM 513 C C . ALA A 1 70 ? 44.537 24.438 -2.482 1.00 85.88 70 ALA A C 1
ATOM 515 O O . ALA A 1 70 ? 45.067 24.144 -3.548 1.00 85.88 70 ALA A O 1
ATOM 516 N N . VAL A 1 71 ? 43.209 24.499 -2.321 1.00 87.38 71 VAL A N 1
ATOM 517 C CA . VAL A 1 71 ? 42.250 24.221 -3.399 1.00 87.38 71 VAL A CA 1
ATOM 518 C C . VAL A 1 71 ? 42.305 25.325 -4.455 1.00 87.38 71 VAL A C 1
ATOM 520 O O . VAL A 1 71 ? 42.334 25.016 -5.636 1.00 87.38 71 VAL A O 1
ATOM 523 N N . LYS A 1 72 ? 42.417 26.605 -4.066 1.00 86.94 72 LYS A N 1
ATOM 524 C CA . LYS A 1 72 ? 42.585 27.724 -5.017 1.00 86.94 72 LYS A CA 1
ATOM 525 C C . LYS A 1 72 ? 43.792 27.507 -5.951 1.00 86.94 72 LYS A C 1
ATOM 527 O O . LYS A 1 72 ? 43.637 27.602 -7.165 1.00 86.94 72 LYS A O 1
ATOM 532 N N . HIS A 1 73 ? 44.934 27.085 -5.403 1.00 85.38 73 HIS A N 1
ATOM 533 C CA . HIS A 1 73 ? 46.116 26.700 -6.185 1.00 85.38 73 HIS A CA 1
ATOM 534 C C . HIS A 1 73 ? 45.942 25.410 -7.012 1.00 85.38 73 HIS A C 1
ATOM 536 O O . HIS A 1 73 ? 46.651 25.228 -7.999 1.00 85.38 73 HIS A O 1
ATOM 542 N N . GLU A 1 74 ? 45.026 24.506 -6.649 1.00 83.56 74 GLU A N 1
ATOM 543 C CA . GLU A 1 74 ? 44.657 23.350 -7.483 1.00 83.56 74 GLU A CA 1
ATOM 544 C C . GLU A 1 74 ? 43.898 23.798 -8.743 1.00 83.56 74 GLU A C 1
ATOM 546 O O . GLU A 1 74 ? 44.205 23.318 -9.832 1.00 83.56 74 GLU A O 1
ATOM 551 N N . LEU A 1 75 ? 42.987 24.777 -8.622 1.00 85.00 75 LEU A N 1
ATOM 552 C CA . LEU A 1 75 ? 42.247 25.330 -9.769 1.00 85.00 75 LEU A CA 1
ATOM 553 C C . LEU A 1 75 ? 43.180 26.094 -10.721 1.00 85.00 75 LEU A C 1
ATOM 555 O O . LEU A 1 75 ? 43.092 25.946 -11.938 1.00 85.00 75 LEU A O 1
ATOM 559 N N . GLU A 1 76 ? 44.092 26.893 -10.160 1.00 85.50 76 GLU A N 1
ATOM 560 C CA . GLU A 1 76 ? 45.073 27.691 -10.911 1.00 85.50 76 GLU A CA 1
ATOM 561 C C . GLU A 1 76 ? 45.998 26.808 -11.775 1.00 85.50 76 GLU A C 1
ATOM 563 O O . GLU A 1 76 ? 46.348 27.193 -12.889 1.00 85.50 76 GLU A O 1
ATOM 568 N N . ARG A 1 77 ? 46.326 25.583 -11.330 1.00 85.19 77 ARG A N 1
ATOM 569 C CA . ARG A 1 77 ? 47.138 24.615 -12.100 1.00 85.19 77 ARG A CA 1
ATOM 570 C C . ARG A 1 77 ? 46.486 24.118 -13.387 1.00 85.19 77 ARG A C 1
ATOM 572 O O . ARG A 1 77 ? 47.191 23.559 -14.222 1.00 85.19 77 ARG A O 1
ATOM 579 N N . TRP A 1 78 ? 45.172 24.265 -13.558 1.00 85.50 78 TRP A N 1
ATOM 580 C CA . TRP A 1 78 ? 44.525 23.859 -14.808 1.00 85.50 78 TRP A CA 1
ATOM 581 C C . TRP A 1 78 ? 44.773 24.870 -15.939 1.00 85.50 78 TRP A C 1
ATOM 583 O O . TRP A 1 78 ? 44.519 24.522 -17.089 1.00 85.50 78 TRP A O 1
ATOM 593 N N . ASP A 1 79 ? 45.313 26.063 -15.648 1.00 85.62 79 ASP A N 1
ATOM 594 C CA . ASP A 1 79 ? 45.683 27.093 -16.637 1.00 85.62 79 ASP A CA 1
ATOM 595 C C . ASP A 1 79 ? 44.550 27.368 -17.649 1.00 85.62 79 ASP A C 1
ATOM 597 O O . ASP A 1 79 ? 44.684 27.254 -18.868 1.00 85.62 79 ASP A O 1
ATOM 601 N N . ALA A 1 80 ? 43.375 27.636 -17.078 1.00 87.81 80 ALA A N 1
ATOM 602 C CA . ALA A 1 80 ? 42.151 28.025 -17.766 1.00 87.81 80 ALA A CA 1
ATOM 603 C C . ALA A 1 80 ? 41.895 29.528 -17.565 1.00 87.81 80 ALA A C 1
ATOM 605 O O . ALA A 1 80 ? 42.389 30.130 -16.610 1.00 87.81 80 ALA A O 1
ATOM 606 N N . THR A 1 81 ? 41.041 30.129 -18.398 1.00 89.69 81 THR A N 1
ATOM 607 C CA . THR A 1 81 ? 40.523 31.487 -18.172 1.00 89.69 81 THR A CA 1
ATOM 608 C C . THR A 1 81 ? 39.577 31.475 -16.961 1.00 89.69 81 THR A C 1
ATOM 610 O O . THR A 1 81 ? 38.362 31.298 -17.094 1.00 89.69 81 THR A O 1
ATOM 613 N N . LEU A 1 82 ? 40.159 31.611 -15.766 1.00 88.81 82 LEU A N 1
ATOM 614 C CA . LEU A 1 82 ? 39.497 31.480 -14.469 1.00 88.81 82 LEU A CA 1
ATOM 615 C C . LEU A 1 82 ? 39.053 32.845 -13.916 1.00 88.81 82 LEU A C 1
ATOM 617 O O . LEU A 1 82 ? 39.870 33.723 -13.647 1.00 88.81 82 LEU A O 1
ATOM 621 N N . VAL A 1 83 ? 37.748 33.003 -13.690 1.00 89.62 83 VAL A N 1
ATOM 622 C CA . VAL A 1 83 ? 37.130 34.183 -13.072 1.00 89.62 83 VAL A CA 1
ATOM 623 C C . VAL A 1 83 ? 36.612 33.809 -11.685 1.00 89.62 83 VAL A C 1
ATOM 625 O O . VAL A 1 83 ? 35.591 33.134 -11.548 1.00 89.62 83 VAL A O 1
ATOM 628 N N . ILE A 1 84 ? 37.321 34.263 -10.651 1.00 89.62 84 ILE A N 1
ATOM 629 C CA . ILE A 1 84 ? 36.968 34.046 -9.243 1.00 89.62 84 ILE A CA 1
ATOM 630 C C . ILE A 1 84 ? 36.192 35.258 -8.727 1.00 89.62 84 ILE A C 1
ATOM 632 O O . ILE A 1 84 ? 36.655 36.391 -8.850 1.00 89.62 84 ILE A O 1
ATOM 636 N N . ARG A 1 85 ? 35.028 35.023 -8.117 1.00 89.50 85 ARG A N 1
ATOM 637 C CA . ARG A 1 85 ? 34.255 36.038 -7.390 1.00 89.50 85 ARG A CA 1
ATOM 638 C C . ARG A 1 85 ? 34.195 35.653 -5.917 1.00 89.50 85 ARG A C 1
ATOM 640 O O . ARG A 1 85 ? 33.699 34.578 -5.585 1.00 89.50 85 ARG A O 1
ATOM 647 N N . GLU A 1 86 ? 34.718 36.513 -5.052 1.00 89.62 86 GLU A N 1
ATOM 648 C CA . GLU A 1 86 ? 34.820 36.255 -3.612 1.00 89.62 86 GLU A CA 1
ATOM 649 C C . GLU A 1 86 ? 33.660 36.947 -2.875 1.00 89.62 86 GLU A C 1
ATOM 651 O O . GLU A 1 86 ? 33.480 38.161 -2.973 1.00 89.62 86 GLU A O 1
ATOM 656 N N . ASP A 1 87 ? 32.847 36.161 -2.171 1.00 88.38 87 ASP A N 1
ATOM 657 C CA . ASP A 1 87 ? 31.758 36.604 -1.301 1.00 88.38 87 ASP A CA 1
ATOM 658 C C . ASP A 1 87 ? 32.271 36.612 0.143 1.00 88.38 87 ASP A C 1
ATOM 660 O O . ASP A 1 87 ? 32.504 35.564 0.746 1.00 88.38 87 ASP A O 1
ATOM 664 N N . LEU A 1 88 ? 32.513 37.805 0.687 1.00 87.88 88 LEU A N 1
ATOM 665 C CA . LEU A 1 88 ? 33.112 37.955 2.015 1.00 87.88 88 LEU A CA 1
ATOM 666 C C . LEU A 1 88 ? 32.097 37.801 3.160 1.00 87.88 88 LEU A C 1
ATOM 668 O O . LEU A 1 88 ? 32.505 37.632 4.309 1.00 87.88 88 LEU A O 1
ATOM 672 N N . GLU A 1 89 ? 30.794 37.842 2.867 1.00 89.06 89 GLU A N 1
ATOM 673 C CA . GLU A 1 89 ? 29.726 37.761 3.871 1.00 89.06 89 GLU A CA 1
ATOM 674 C C . GLU A 1 89 ? 29.278 36.317 4.129 1.00 89.06 89 GLU A C 1
ATOM 676 O O . GLU A 1 89 ? 28.802 36.001 5.222 1.00 89.06 89 GLU A O 1
ATOM 681 N N . ARG A 1 90 ? 29.432 35.424 3.142 1.00 90.75 90 ARG A N 1
ATOM 682 C CA . ARG A 1 90 ? 28.950 34.036 3.209 1.00 90.75 90 ARG A CA 1
ATOM 683 C C . ARG A 1 90 ? 30.091 33.009 3.162 1.00 90.75 90 ARG A C 1
ATOM 685 O O . ARG A 1 90 ? 31.085 33.218 2.468 1.00 90.75 90 ARG A O 1
ATOM 692 N N . PRO A 1 91 ? 29.956 31.864 3.860 1.00 92.75 91 PRO A N 1
ATOM 693 C CA . PRO A 1 91 ? 30.882 30.749 3.705 1.00 92.75 91 PRO A CA 1
ATOM 694 C C . PRO A 1 91 ? 30.726 30.102 2.322 1.00 92.75 91 PRO A C 1
ATOM 696 O O . PRO A 1 91 ? 29.664 30.160 1.698 1.00 92.75 91 PRO A O 1
ATOM 699 N N . SER A 1 92 ? 31.785 29.441 1.865 1.00 93.06 92 SER A N 1
ATOM 700 C CA . SER A 1 92 ? 31.827 28.704 0.603 1.00 93.06 92 SER A CA 1
ATOM 701 C C . SER A 1 92 ? 30.782 27.596 0.587 1.00 93.06 92 SER A C 1
ATOM 703 O O . SER A 1 92 ? 30.484 27.000 1.625 1.00 93.06 92 SER A O 1
ATOM 705 N N . THR A 1 93 ? 30.255 27.267 -0.595 1.00 93.38 93 THR A N 1
ATOM 706 C CA . THR A 1 93 ? 29.342 26.131 -0.760 1.00 93.38 93 THR A CA 1
ATOM 707 C C . THR A 1 93 ? 30.049 24.821 -0.413 1.00 93.38 93 THR A C 1
ATOM 709 O O . THR A 1 93 ? 31.072 24.469 -1.002 1.00 93.38 93 THR A O 1
ATOM 712 N N . ARG A 1 94 ? 29.484 24.095 0.550 1.00 93.38 94 ARG A N 1
ATOM 713 C CA . ARG A 1 94 ? 30.002 22.847 1.108 1.00 93.38 94 ARG A CA 1
ATOM 714 C C . ARG A 1 94 ? 28.947 21.754 1.021 1.00 93.38 94 ARG A C 1
ATOM 716 O O . ARG A 1 94 ? 27.750 22.020 1.157 1.00 93.38 94 ARG A O 1
ATOM 723 N N . GLY A 1 95 ? 29.408 20.534 0.785 1.00 91.12 95 GLY A N 1
ATOM 724 C CA . GLY A 1 95 ? 28.585 19.333 0.730 1.00 91.12 95 GLY A CA 1
ATOM 725 C C . GLY A 1 95 ? 29.035 18.312 1.766 1.00 91.12 95 GLY A C 1
ATOM 726 O O . GLY A 1 95 ? 30.175 18.331 2.225 1.00 91.12 95 GLY A O 1
ATOM 727 N N . LEU A 1 96 ? 28.127 17.423 2.142 1.00 90.50 96 LEU A N 1
ATOM 728 C CA . LEU A 1 96 ? 28.395 16.214 2.905 1.00 90.50 96 LEU A CA 1
ATOM 729 C C . LEU A 1 96 ? 27.969 15.026 2.041 1.00 90.50 96 LEU A C 1
ATOM 731 O O . LEU A 1 96 ? 26.828 14.982 1.579 1.00 90.50 96 LEU A O 1
ATOM 735 N N . LEU A 1 97 ? 28.888 14.086 1.823 1.00 86.69 97 LEU A N 1
ATOM 736 C CA . LEU A 1 97 ? 28.688 12.879 1.026 1.00 86.69 97 LEU A CA 1
ATOM 737 C C . LEU A 1 97 ? 28.946 11.650 1.907 1.00 86.69 97 LEU A C 1
ATOM 739 O O . LEU A 1 97 ? 30.097 11.320 2.203 1.00 86.69 97 LEU A O 1
ATOM 743 N N . GLU A 1 98 ? 27.877 10.980 2.340 1.00 86.50 98 GLU A N 1
ATOM 744 C CA . GLU A 1 98 ? 27.950 9.806 3.219 1.00 86.50 98 GLU A CA 1
ATOM 745 C C . GLU A 1 98 ? 27.677 8.519 2.434 1.00 86.50 98 GLU A C 1
ATOM 747 O O . GLU A 1 98 ? 26.579 8.287 1.921 1.00 86.50 98 GLU A O 1
ATOM 752 N N . TYR A 1 99 ? 28.695 7.662 2.346 1.00 80.88 99 TYR A N 1
ATOM 753 C CA . TYR A 1 99 ? 28.606 6.342 1.727 1.00 80.88 99 TYR A CA 1
ATOM 754 C C . TYR A 1 99 ? 28.081 5.291 2.712 1.00 80.88 99 TYR A C 1
ATOM 756 O O . TYR A 1 99 ? 28.466 5.269 3.880 1.00 80.88 99 TYR A O 1
ATOM 764 N N . LYS A 1 100 ? 27.234 4.371 2.235 1.00 78.12 100 LYS A N 1
ATOM 765 C CA . LYS A 1 100 ? 26.625 3.312 3.070 1.00 78.12 100 LYS A CA 1
ATOM 766 C C . LYS A 1 100 ? 27.481 2.049 3.196 1.00 78.12 100 LYS A C 1
ATOM 768 O O . LYS A 1 100 ? 27.172 1.182 4.008 1.00 78.12 100 LYS A O 1
ATOM 773 N N . ASP A 1 101 ? 28.560 1.958 2.424 1.00 76.69 101 ASP A N 1
ATOM 774 C CA . ASP A 1 101 ? 29.549 0.884 2.467 1.00 76.69 101 ASP A CA 1
ATOM 775 C C . ASP A 1 101 ? 30.957 1.399 2.121 1.00 76.69 101 ASP A C 1
ATOM 777 O O . ASP A 1 101 ? 31.141 2.509 1.618 1.00 76.69 101 ASP A O 1
ATOM 781 N N . SER A 1 102 ? 31.974 0.585 2.407 1.00 70.25 102 SER A N 1
ATOM 782 C CA . SER A 1 102 ? 33.384 0.903 2.145 1.00 70.25 102 SER A CA 1
ATOM 783 C C . SER A 1 102 ? 33.820 0.694 0.683 1.00 70.25 102 SER A C 1
ATOM 785 O O . SER A 1 102 ? 34.962 1.025 0.339 1.00 70.25 102 SER A O 1
ATOM 787 N N . THR A 1 103 ? 32.902 0.207 -0.164 1.00 63.62 103 THR A N 1
ATOM 788 C CA . THR A 1 103 ? 33.031 -0.030 -1.615 1.00 63.62 103 THR A CA 1
ATOM 789 C C . THR A 1 103 ? 32.527 1.135 -2.479 1.00 63.62 103 THR A C 1
ATOM 791 O O . THR A 1 103 ? 32.424 0.985 -3.691 1.00 63.62 103 THR A O 1
ATOM 794 N N . PHE A 1 104 ? 32.246 2.297 -1.876 1.00 62.38 104 PHE A N 1
ATOM 795 C CA . PHE A 1 104 ? 31.741 3.498 -2.557 1.00 62.38 104 PHE A CA 1
ATOM 796 C C . PHE A 1 104 ? 30.403 3.280 -3.303 1.00 62.38 104 PHE A C 1
ATOM 798 O O . PHE A 1 104 ? 30.147 3.890 -4.343 1.00 62.38 104 PHE A O 1
ATOM 805 N N . GLY A 1 105 ? 29.539 2.415 -2.755 1.00 61.88 105 GLY A N 1
ATOM 806 C CA . GLY A 1 105 ? 28.216 2.090 -3.289 1.00 61.88 105 GLY A CA 1
ATOM 807 C C . GLY A 1 105 ? 27.153 3.185 -3.058 1.00 61.88 105 GLY A C 1
ATOM 808 O O . GLY A 1 105 ? 27.417 4.370 -3.286 1.00 61.88 105 GLY A O 1
ATOM 809 N N . PRO A 1 106 ? 25.910 2.841 -2.654 1.00 65.38 106 PRO A N 1
ATOM 810 C CA . PRO A 1 106 ? 24.852 3.829 -2.466 1.00 65.38 106 PRO A CA 1
ATOM 811 C C . PRO A 1 106 ? 25.236 4.871 -1.407 1.00 65.38 106 PRO A C 1
ATOM 813 O O . PRO A 1 106 ? 25.698 4.542 -0.313 1.00 65.38 106 PRO A O 1
ATOM 816 N N . LYS A 1 107 ? 25.006 6.140 -1.743 1.00 73.88 107 LYS A N 1
ATOM 817 C CA . LYS A 1 107 ? 25.433 7.310 -0.973 1.00 73.88 107 LYS A CA 1
ATOM 818 C C . LYS A 1 107 ? 24.330 8.349 -0.880 1.00 73.88 107 LYS A C 1
ATOM 820 O O . LYS A 1 107 ? 23.548 8.489 -1.820 1.00 73.88 107 LYS A O 1
ATOM 825 N N . ASP A 1 108 ? 24.313 9.074 0.228 1.00 78.12 108 ASP A N 1
ATOM 826 C CA . ASP A 1 108 ? 23.450 10.235 0.426 1.00 78.12 108 ASP A CA 1
ATOM 827 C C . ASP A 1 108 ? 24.293 11.513 0.347 1.00 78.12 108 ASP A C 1
ATOM 829 O O . ASP A 1 108 ? 25.457 11.529 0.752 1.00 78.12 108 ASP A O 1
ATOM 833 N N . PHE A 1 109 ? 23.716 12.578 -0.212 1.00 82.25 109 PHE A N 1
ATOM 834 C CA . PHE A 1 109 ? 24.382 13.865 -0.404 1.00 82.25 109 PHE A CA 1
ATOM 835 C C . PHE A 1 109 ? 23.503 15.013 0.093 1.00 82.25 109 PHE A C 1
ATOM 837 O O . PHE A 1 109 ? 22.319 15.077 -0.246 1.00 82.25 109 PHE A O 1
ATOM 844 N N . GLN A 1 110 ? 24.090 15.941 0.847 1.00 86.62 110 GLN A N 1
ATOM 845 C CA . GLN A 1 110 ? 23.404 17.122 1.366 1.00 86.62 110 GLN A CA 1
ATOM 846 C C . GLN A 1 110 ? 24.331 18.344 1.378 1.00 86.62 110 GLN A C 1
ATOM 848 O O . GLN A 1 110 ? 25.477 18.258 1.810 1.00 86.62 110 GLN A O 1
ATOM 853 N N . TYR A 1 111 ? 23.825 19.510 0.967 1.00 88.75 111 TYR A N 1
ATOM 854 C CA . TYR A 1 111 ? 24.532 20.780 1.153 1.00 88.75 111 TYR A CA 1
ATOM 855 C C . TYR A 1 111 ? 24.538 21.191 2.631 1.00 88.75 111 TYR A C 1
ATOM 857 O O . TYR A 1 111 ? 23.484 21.241 3.268 1.00 88.75 111 TYR A O 1
ATOM 865 N N . THR A 1 112 ? 25.717 21.507 3.169 1.00 90.38 112 THR A N 1
ATOM 866 C CA . THR A 1 112 ? 25.909 21.952 4.562 1.00 90.38 112 THR A CA 1
ATOM 867 C C . THR A 1 112 ? 25.985 23.475 4.697 1.00 90.38 112 THR A C 1
ATOM 869 O O . THR A 1 112 ? 25.786 24.006 5.787 1.00 90.38 112 THR A O 1
ATOM 872 N N . THR A 1 113 ? 26.206 24.191 3.592 1.00 91.44 113 THR A N 1
ATOM 873 C CA . THR A 1 113 ? 26.122 25.657 3.490 1.00 91.44 113 THR A CA 1
ATOM 874 C C . THR A 1 113 ? 25.334 26.067 2.238 1.00 91.44 113 THR A C 1
ATOM 876 O O . THR A 1 113 ? 24.965 25.232 1.411 1.00 91.44 113 THR A O 1
ATOM 879 N N . ALA A 1 114 ? 25.034 27.361 2.094 1.00 86.81 114 ALA A N 1
ATOM 880 C CA . ALA A 1 114 ? 24.242 27.872 0.976 1.00 86.81 114 ALA A CA 1
ATOM 881 C C . ALA A 1 114 ? 24.951 27.733 -0.390 1.00 86.81 114 ALA A C 1
ATOM 883 O O . ALA A 1 114 ? 26.177 27.815 -0.503 1.00 86.81 114 ALA A O 1
ATOM 884 N N . LEU A 1 115 ? 24.154 27.578 -1.450 1.00 86.69 115 LEU A N 1
ATOM 885 C CA . LEU A 1 115 ? 24.618 27.550 -2.839 1.00 86.69 115 LEU A CA 1
ATOM 886 C C . LEU A 1 115 ? 24.990 28.958 -3.331 1.00 86.69 115 LEU A C 1
ATOM 888 O O . LEU A 1 115 ? 24.123 29.812 -3.510 1.00 86.69 115 LEU A O 1
ATOM 892 N N . LEU A 1 116 ? 26.270 29.178 -3.635 1.00 87.75 116 LEU A N 1
ATOM 893 C CA . LEU A 1 116 ? 26.780 30.392 -4.279 1.00 87.75 116 LEU A CA 1
ATOM 894 C C . LEU A 1 116 ? 26.589 30.302 -5.807 1.00 87.75 116 LEU A C 1
ATOM 896 O O . LEU A 1 116 ? 27.543 30.274 -6.582 1.00 87.75 116 LEU A O 1
ATOM 900 N N . SER A 1 117 ? 25.332 30.212 -6.251 1.00 81.81 117 SER A N 1
ATOM 901 C CA . SER A 1 117 ? 24.947 30.055 -7.664 1.00 81.81 117 SER A CA 1
ATOM 902 C C . SER A 1 117 ? 25.565 31.118 -8.583 1.00 81.81 117 SER A C 1
ATOM 904 O O . SER A 1 117 ? 25.454 32.311 -8.294 1.00 81.81 117 SER A O 1
ATOM 906 N N . ILE A 1 118 ? 26.123 30.706 -9.723 1.00 85.94 118 ILE A N 1
ATOM 907 C CA . ILE A 1 118 ? 26.537 31.624 -10.795 1.00 85.94 118 ILE A CA 1
ATOM 908 C C . ILE A 1 118 ? 25.286 32.088 -11.552 1.00 85.94 118 ILE A C 1
ATOM 910 O O . ILE A 1 118 ? 24.460 31.256 -11.934 1.00 85.94 118 ILE A O 1
ATOM 914 N N . GLN A 1 119 ? 25.154 33.398 -11.763 1.00 85.12 119 GLN A N 1
ATOM 915 C CA . GLN A 1 119 ? 24.038 34.048 -12.465 1.00 85.12 119 GLN A CA 1
ATOM 916 C C . GLN A 1 119 ? 24.519 34.635 -13.801 1.00 85.12 119 GLN A C 1
ATOM 918 O O . GLN A 1 119 ? 25.666 35.066 -13.900 1.00 85.12 119 GLN A O 1
ATOM 923 N N . GLU A 1 120 ? 23.661 34.700 -14.819 1.00 85.50 120 GLU A N 1
ATOM 924 C CA . GLU A 1 120 ? 24.019 35.156 -16.176 1.00 85.50 120 GLU A CA 1
ATOM 925 C C . GLU A 1 120 ? 24.621 36.568 -16.202 1.00 85.50 120 GLU A C 1
ATOM 927 O O . GLU A 1 120 ? 25.615 36.798 -16.890 1.00 85.50 120 GLU A O 1
ATOM 932 N N . ASP A 1 121 ? 24.106 37.495 -15.388 1.00 85.69 121 ASP A N 1
ATOM 933 C CA . ASP A 1 121 ? 24.669 38.846 -15.248 1.00 85.69 121 ASP A CA 1
ATOM 934 C C . ASP A 1 121 ? 26.126 38.858 -14.762 1.00 85.69 121 ASP A C 1
ATOM 936 O O . ASP A 1 121 ? 26.825 39.850 -14.944 1.00 85.69 121 ASP A O 1
ATOM 940 N N . ASN A 1 122 ? 26.618 37.771 -14.156 1.00 86.75 122 ASN A N 1
ATOM 941 C CA . ASN A 1 122 ? 28.007 37.662 -13.703 1.00 86.75 122 ASN A CA 1
ATOM 942 C C . ASN A 1 122 ? 28.982 37.471 -14.879 1.00 86.75 122 ASN A C 1
ATOM 944 O O . ASN A 1 122 ? 30.173 37.717 -14.715 1.00 86.75 122 ASN A O 1
ATOM 948 N N . LEU A 1 123 ? 28.485 37.072 -16.058 1.00 87.00 123 LEU A N 1
ATOM 949 C CA . LEU A 1 123 ? 29.269 36.965 -17.290 1.00 87.00 123 LEU A CA 1
ATOM 950 C C . LEU A 1 123 ? 29.495 38.328 -17.965 1.00 87.00 123 LEU A C 1
ATOM 952 O O . LEU A 1 123 ? 30.399 38.440 -18.798 1.00 87.00 123 LEU A O 1
ATOM 956 N N . LYS A 1 124 ? 28.714 39.365 -17.621 1.00 84.81 124 LYS A N 1
ATOM 957 C CA . LYS A 1 124 ? 28.875 40.723 -18.170 1.00 84.81 124 LYS A CA 1
ATOM 958 C C . LYS A 1 124 ? 30.312 41.204 -17.976 1.00 84.81 124 LYS A C 1
ATOM 960 O O . LYS A 1 124 ? 30.879 41.061 -16.899 1.00 84.81 124 LYS A O 1
ATOM 965 N N . GLN A 1 125 ? 30.886 41.782 -19.032 1.00 82.62 125 GLN A N 1
ATOM 966 C CA . GLN A 1 125 ? 32.270 42.285 -19.065 1.00 82.62 125 GLN A CA 1
ATOM 967 C C . GLN A 1 125 ? 33.365 41.208 -18.864 1.00 82.62 125 GLN A C 1
ATOM 969 O O . GLN A 1 125 ? 34.533 41.553 -18.709 1.00 82.62 125 GLN A O 1
ATOM 974 N N . THR A 1 126 ? 33.030 39.911 -18.931 1.00 87.62 126 THR A N 1
ATOM 975 C CA . THR A 1 126 ? 34.008 38.804 -18.908 1.00 87.62 126 THR A CA 1
ATOM 976 C C . THR A 1 126 ? 34.175 38.172 -20.299 1.00 87.62 126 THR A C 1
ATOM 978 O O . THR A 1 126 ? 33.204 38.117 -21.060 1.00 87.62 126 THR A O 1
ATOM 981 N N . PRO A 1 127 ? 35.353 37.608 -20.643 1.00 86.38 127 PRO A N 1
ATOM 982 C CA . PRO A 1 127 ? 35.535 36.867 -21.900 1.00 86.38 127 PRO A CA 1
ATOM 983 C C . PRO A 1 127 ? 34.664 35.599 -21.980 1.00 86.38 127 PRO A C 1
ATOM 985 O O . PRO A 1 127 ? 34.391 35.096 -23.069 1.00 86.38 127 PRO A O 1
ATOM 988 N N . LEU A 1 128 ? 34.184 35.098 -20.836 1.00 90.56 128 LEU A N 1
ATOM 989 C CA . LEU A 1 128 ? 33.358 33.894 -20.729 1.00 90.56 128 LEU A CA 1
ATOM 990 C C . LEU A 1 128 ? 31.986 34.052 -21.400 1.00 90.56 128 LEU A C 1
ATOM 992 O O . LEU A 1 128 ? 31.429 33.073 -21.896 1.00 90.56 128 LEU A O 1
ATOM 996 N N . LEU A 1 129 ? 31.463 35.282 -21.492 1.00 90.56 129 LEU A N 1
ATOM 997 C CA . LEU A 1 129 ? 30.210 35.577 -22.198 1.00 90.56 129 LEU A CA 1
ATOM 998 C C . LEU A 1 129 ? 30.261 35.159 -23.677 1.00 90.56 129 LEU A C 1
ATOM 1000 O O . LEU A 1 129 ? 29.230 34.794 -24.242 1.00 90.56 129 LEU A O 1
ATOM 1004 N N . ALA A 1 130 ? 31.452 35.151 -24.285 1.00 89.38 130 ALA A N 1
ATOM 1005 C CA . ALA A 1 130 ? 31.684 34.756 -25.673 1.00 89.38 130 ALA A CA 1
ATOM 1006 C C . ALA A 1 130 ? 31.877 33.240 -25.886 1.00 89.38 130 ALA A C 1
ATOM 1008 O O . ALA A 1 130 ? 32.099 32.828 -27.022 1.00 89.38 130 ALA A O 1
ATOM 1009 N N . SER A 1 131 ? 31.753 32.402 -24.845 1.00 92.69 131 SER A N 1
ATOM 1010 C CA . SER A 1 131 ? 31.952 30.945 -24.951 1.00 92.69 131 SER A CA 1
ATOM 1011 C C . SER A 1 131 ? 31.128 30.297 -26.074 1.00 92.69 131 SER A C 1
ATOM 1013 O O . SER A 1 131 ? 29.970 30.664 -26.296 1.00 92.69 131 SER A O 1
ATOM 1015 N N . HIS A 1 132 ? 31.702 29.315 -26.773 1.00 92.94 132 HIS A N 1
ATOM 1016 C CA . HIS A 1 132 ? 31.019 28.563 -27.833 1.00 92.94 132 HIS A CA 1
ATOM 1017 C C . HIS A 1 132 ? 30.074 27.475 -27.295 1.00 92.94 132 HIS A C 1
ATOM 1019 O O . HIS A 1 132 ? 29.146 27.076 -28.001 1.00 92.94 132 HIS A O 1
ATOM 1025 N N . ALA A 1 133 ? 30.256 27.032 -26.049 1.00 94.50 133 ALA A N 1
ATOM 1026 C CA . ALA A 1 133 ? 29.354 26.116 -25.354 1.00 94.50 133 ALA A CA 1
ATOM 1027 C C . ALA A 1 133 ? 29.139 26.510 -23.885 1.00 94.50 133 ALA A C 1
ATOM 1029 O O . ALA A 1 133 ? 30.066 26.973 -23.214 1.00 94.50 133 ALA A O 1
ATOM 1030 N N . PHE A 1 134 ? 27.928 26.266 -23.378 1.00 94.06 134 PHE A N 1
ATOM 1031 C CA . PHE A 1 134 ? 27.572 26.443 -21.969 1.00 94.06 134 PHE A CA 1
ATOM 1032 C C . PHE A 1 134 ? 26.973 25.164 -21.386 1.00 94.06 134 PHE A C 1
ATOM 1034 O O . PHE A 1 134 ? 26.103 24.540 -21.997 1.00 94.06 134 PHE A O 1
ATOM 1041 N N . HIS A 1 135 ? 27.419 24.804 -20.182 1.00 93.94 135 HIS A N 1
ATOM 1042 C CA . HIS A 1 135 ? 26.883 23.681 -19.416 1.00 93.94 135 HIS A CA 1
ATOM 1043 C C . HIS A 1 135 ? 26.041 24.158 -18.226 1.00 93.94 135 HIS A C 1
ATOM 1045 O O . HIS A 1 135 ? 26.507 24.944 -17.396 1.00 93.94 135 HIS A O 1
ATOM 1051 N N . TYR A 1 136 ? 24.821 23.627 -18.136 1.00 91.88 136 TYR A N 1
ATOM 1052 C CA . TYR A 1 136 ? 23.839 23.906 -17.091 1.00 91.88 136 TYR A CA 1
ATOM 1053 C C . TYR A 1 136 ? 23.466 22.632 -16.324 1.00 91.88 136 TYR A C 1
ATOM 1055 O O . TYR A 1 136 ? 23.005 21.665 -16.927 1.00 91.88 136 TYR A O 1
ATOM 1063 N N . LEU A 1 137 ? 23.532 22.686 -14.990 1.00 90.00 137 LEU A N 1
ATOM 1064 C CA . LEU A 1 137 ? 22.790 21.789 -14.099 1.00 90.00 137 LEU A CA 1
ATOM 1065 C C . LEU A 1 137 ? 21.832 22.652 -13.272 1.00 90.00 137 LEU A C 1
ATOM 1067 O O . LEU A 1 137 ? 22.273 23.429 -12.428 1.00 90.00 137 LEU A O 1
ATOM 1071 N N . ALA A 1 138 ? 20.534 22.569 -13.573 1.00 88.44 138 ALA A N 1
ATOM 1072 C CA . ALA A 1 138 ? 19.509 23.493 -13.071 1.00 88.44 138 ALA A CA 1
ATOM 1073 C C . ALA A 1 138 ? 18.099 22.867 -13.095 1.00 88.44 138 ALA A C 1
ATOM 1075 O O . ALA A 1 138 ? 17.902 21.795 -13.685 1.00 88.44 138 ALA A O 1
ATOM 1076 N N . ALA A 1 139 ? 17.116 23.526 -12.468 1.00 90.94 139 ALA A N 1
ATOM 1077 C CA . ALA A 1 139 ? 15.711 23.132 -12.571 1.00 90.94 139 ALA A CA 1
ATOM 1078 C C . ALA A 1 139 ? 15.097 23.562 -13.926 1.00 90.94 139 ALA A C 1
ATOM 1080 O O . ALA A 1 139 ? 15.555 24.532 -14.534 1.00 90.94 139 ALA A O 1
ATOM 1081 N N . PRO A 1 140 ? 14.037 22.879 -14.407 1.00 91.44 140 PRO A N 1
ATOM 1082 C CA . PRO A 1 140 ? 13.368 23.217 -15.669 1.00 91.44 140 PRO A CA 1
ATOM 1083 C C . PRO A 1 140 ? 12.860 24.666 -15.737 1.00 91.44 140 PRO A C 1
ATOM 1085 O O . PRO A 1 140 ? 12.988 25.316 -16.776 1.00 91.44 140 PRO A O 1
ATOM 1088 N N . ALA A 1 141 ? 12.332 25.183 -14.622 1.00 89.38 141 ALA A N 1
ATOM 1089 C CA . ALA A 1 141 ? 11.899 26.571 -14.489 1.00 89.38 141 ALA A CA 1
ATOM 1090 C C . ALA A 1 141 ? 13.049 27.560 -14.761 1.00 89.38 141 ALA A C 1
ATOM 1092 O O . ALA A 1 141 ? 12.907 28.448 -15.603 1.00 89.38 141 ALA A O 1
ATOM 1093 N N . ASP A 1 142 ? 14.203 27.359 -14.111 1.00 89.38 142 ASP A N 1
ATOM 1094 C CA . ASP A 1 142 ? 15.382 28.225 -14.243 1.00 89.38 142 ASP A CA 1
ATOM 1095 C C . ASP A 1 142 ? 15.854 28.293 -15.699 1.00 89.38 142 ASP A C 1
ATOM 1097 O O . ASP A 1 142 ? 16.090 29.369 -16.238 1.00 89.38 142 ASP A O 1
ATOM 1101 N N . VAL A 1 143 ? 15.959 27.136 -16.359 1.00 90.94 143 VAL A N 1
ATOM 1102 C CA . VAL A 1 143 ? 16.468 26.994 -17.733 1.00 90.94 143 VAL A CA 1
ATOM 1103 C C . VAL A 1 143 ? 15.654 27.817 -18.733 1.00 90.94 143 VAL A C 1
ATOM 1105 O O . VAL A 1 143 ? 16.223 28.444 -19.629 1.00 90.94 143 VAL A O 1
ATOM 1108 N N . LYS A 1 144 ? 14.330 27.883 -18.542 1.00 87.75 144 LYS A N 1
ATOM 1109 C CA . LYS A 1 144 ? 13.415 28.671 -19.384 1.00 87.75 144 LYS A CA 1
ATOM 1110 C C . LYS A 1 144 ? 13.574 30.188 -19.217 1.00 87.75 144 LYS A C 1
ATOM 1112 O O . LYS A 1 144 ? 13.139 30.918 -20.102 1.00 87.75 144 LYS A O 1
ATOM 1117 N N . VAL A 1 145 ? 14.190 30.662 -18.131 1.00 90.25 145 VAL A N 1
ATOM 1118 C CA . VAL A 1 145 ? 14.485 32.088 -17.883 1.00 90.25 145 VAL A CA 1
ATOM 1119 C C . VAL A 1 145 ? 15.936 32.419 -18.246 1.00 90.25 145 VAL A C 1
ATOM 1121 O O . VAL A 1 145 ? 16.206 33.371 -18.979 1.00 90.25 145 VAL A O 1
ATOM 1124 N N . ARG A 1 146 ? 16.871 31.591 -17.776 1.00 91.25 146 ARG A N 1
ATOM 1125 C CA . ARG A 1 146 ? 18.319 31.818 -17.848 1.00 91.25 146 ARG A CA 1
ATOM 1126 C C . ARG A 1 146 ? 18.883 31.740 -19.265 1.00 91.25 146 ARG A C 1
ATOM 1128 O O . ARG A 1 146 ? 19.767 32.520 -19.598 1.00 91.25 146 ARG A O 1
ATOM 1135 N N . ILE A 1 147 ? 18.362 30.865 -20.132 1.00 91.81 147 ILE A N 1
ATOM 1136 C CA . ILE A 1 147 ? 18.837 30.786 -21.526 1.00 91.81 147 ILE A CA 1
ATOM 1137 C C . ILE A 1 147 ? 18.426 32.022 -22.343 1.00 91.81 147 ILE A C 1
ATOM 1139 O O . ILE A 1 147 ? 19.306 32.608 -22.974 1.00 91.81 147 ILE A O 1
ATOM 1143 N N . PRO A 1 148 ? 17.155 32.481 -22.331 1.00 91.06 148 PRO A N 1
ATOM 1144 C CA . PRO A 1 148 ? 16.797 33.770 -22.921 1.00 91.06 148 PRO A CA 1
ATOM 1145 C C . PRO A 1 148 ? 17.627 34.937 -22.377 1.00 91.06 148 PRO A C 1
ATOM 1147 O O . PRO A 1 148 ? 18.071 35.765 -23.167 1.00 91.06 148 PRO A O 1
ATOM 1150 N N . GLN A 1 149 ? 17.906 34.969 -21.067 1.00 91.75 149 GLN A N 1
ATOM 1151 C CA . GLN A 1 149 ? 18.779 35.987 -20.477 1.00 91.75 149 GLN A CA 1
ATOM 1152 C C . GLN A 1 149 ? 20.203 35.917 -21.053 1.00 91.75 149 GLN A C 1
ATOM 1154 O O . GLN A 1 149 ? 20.685 36.919 -21.570 1.00 91.75 149 GLN A O 1
ATOM 1159 N N . LEU A 1 150 ? 20.856 34.748 -21.056 1.00 91.88 150 LEU A N 1
ATOM 1160 C CA . LEU A 1 150 ? 22.191 34.561 -21.645 1.00 91.88 150 LEU A CA 1
ATOM 1161 C C . LEU A 1 150 ? 22.255 35.015 -23.114 1.00 91.88 150 LEU A C 1
ATOM 1163 O O . LEU A 1 150 ? 23.236 35.632 -23.528 1.00 91.88 150 LEU A O 1
ATOM 1167 N N . LEU A 1 151 ? 21.223 34.708 -23.904 1.00 91.69 151 LEU A N 1
ATOM 1168 C CA . LEU A 1 151 ? 21.153 35.101 -25.312 1.00 91.69 151 LEU A CA 1
ATOM 1169 C C . LEU A 1 151 ? 20.987 36.619 -25.470 1.00 91.69 151 LEU A C 1
ATOM 1171 O O . LEU A 1 151 ? 21.713 37.208 -26.267 1.00 91.69 151 LEU A O 1
ATOM 1175 N N . ALA A 1 152 ? 20.132 37.257 -24.665 1.00 91.44 152 ALA A N 1
ATOM 1176 C CA . ALA A 1 152 ? 19.991 38.713 -24.647 1.00 91.44 152 ALA A CA 1
ATOM 1177 C C . ALA A 1 152 ? 21.303 39.412 -24.243 1.00 91.44 152 ALA A C 1
ATOM 1179 O O . ALA A 1 152 ? 21.717 40.357 -24.904 1.00 91.44 152 ALA A O 1
ATOM 1180 N N . LEU A 1 153 ? 22.023 38.904 -23.233 1.00 91.69 153 LEU A N 1
ATOM 1181 C CA . LEU A 1 153 ? 23.320 39.468 -22.830 1.00 91.69 153 LEU A CA 1
ATOM 1182 C C . LEU A 1 153 ? 24.402 39.315 -23.911 1.00 91.69 153 LEU A C 1
ATOM 1184 O O . LEU A 1 153 ? 25.298 40.152 -24.015 1.00 91.69 153 LEU A O 1
ATOM 1188 N N . ARG A 1 154 ? 24.331 38.258 -24.728 1.00 91.94 154 ARG A N 1
ATOM 1189 C CA . ARG A 1 154 ? 25.202 38.090 -25.901 1.00 91.94 154 ARG A CA 1
ATOM 1190 C C . ARG A 1 154 ? 24.823 39.052 -27.026 1.00 91.94 154 ARG A C 1
ATOM 1192 O O . ARG A 1 154 ? 25.723 39.618 -27.636 1.00 91.94 154 ARG A O 1
ATOM 1199 N N . GLU A 1 155 ? 23.534 39.289 -27.257 1.00 90.12 155 GLU A N 1
ATOM 1200 C CA . GLU A 1 155 ? 23.041 40.268 -28.234 1.00 90.12 155 GLU A CA 1
ATOM 1201 C C . GLU A 1 155 ? 23.409 41.713 -27.836 1.00 90.12 155 GLU A C 1
ATOM 1203 O O . GLU A 1 155 ? 23.964 42.439 -28.660 1.00 90.12 155 GLU A O 1
ATOM 1208 N N . GLU A 1 156 ? 23.245 42.089 -26.559 1.00 89.50 156 GLU A N 1
ATOM 1209 C CA . GLU A 1 156 ? 23.743 43.351 -25.974 1.00 89.50 156 GLU A CA 1
ATOM 1210 C C . GLU A 1 156 ? 25.257 43.542 -26.196 1.00 89.50 156 GLU A C 1
ATOM 1212 O O . GLU A 1 156 ? 25.721 44.658 -26.432 1.00 89.50 156 GLU A O 1
ATOM 1217 N N . ALA A 1 157 ? 26.031 42.453 -26.146 1.00 86.56 157 ALA A N 1
ATOM 1218 C CA . ALA A 1 157 ? 27.475 42.442 -26.384 1.00 86.56 157 ALA A CA 1
ATOM 1219 C C . ALA A 1 157 ? 27.876 42.304 -27.873 1.00 86.56 157 ALA A C 1
ATOM 1221 O O . ALA A 1 157 ? 29.065 42.201 -28.174 1.00 86.56 157 ALA A O 1
ATOM 1222 N N . GLY A 1 158 ? 26.919 42.279 -28.810 1.00 85.94 158 GLY A N 1
ATOM 1223 C CA . GLY A 1 158 ? 27.169 42.141 -30.254 1.00 85.94 158 GLY A CA 1
ATOM 1224 C C . GLY A 1 158 ? 27.555 40.728 -30.727 1.00 85.94 158 GLY A C 1
ATOM 1225 O O . GLY A 1 158 ? 28.016 40.555 -31.855 1.00 85.94 158 GLY A O 1
ATOM 1226 N N . ILE A 1 159 ? 27.380 39.704 -29.887 1.00 88.69 159 ILE A N 1
ATOM 1227 C CA . ILE A 1 159 ? 27.792 38.316 -30.133 1.00 88.69 159 ILE A CA 1
ATOM 1228 C C . ILE A 1 159 ? 26.642 37.548 -30.805 1.00 88.69 159 ILE A C 1
ATOM 1230 O O . ILE A 1 159 ? 25.810 36.922 -30.150 1.00 88.69 159 ILE A O 1
ATOM 1234 N N . THR A 1 160 ? 26.610 37.569 -32.138 1.00 76.62 160 THR A N 1
ATOM 1235 C CA . THR A 1 160 ? 25.501 37.032 -32.956 1.00 76.62 160 THR A CA 1
ATOM 1236 C C . THR A 1 160 ? 25.426 35.501 -33.046 1.00 76.62 160 THR A C 1
ATOM 1238 O O . THR A 1 160 ? 24.402 34.955 -33.457 1.00 76.62 160 THR A O 1
ATOM 1241 N N . GLY A 1 161 ? 26.486 34.776 -32.678 1.00 79.81 161 GLY A N 1
ATOM 1242 C CA . GLY A 1 161 ? 26.506 33.310 -32.715 1.00 79.81 161 GLY A CA 1
ATOM 1243 C C . GLY A 1 161 ? 25.790 32.680 -31.515 1.00 79.81 161 GLY A C 1
ATOM 1244 O O . GLY A 1 161 ? 26.211 32.886 -30.373 1.00 79.81 161 GLY A O 1
ATOM 1245 N N . ARG A 1 162 ? 24.761 31.850 -31.753 1.00 88.38 162 ARG A N 1
ATOM 1246 C CA . ARG A 1 162 ? 24.158 30.997 -30.709 1.00 88.38 162 ARG A CA 1
ATOM 1247 C C . ARG A 1 162 ? 25.188 29.951 -30.236 1.00 88.38 162 ARG A C 1
ATOM 1249 O O . ARG A 1 162 ? 25.699 29.215 -31.078 1.00 88.38 162 ARG A O 1
ATOM 1256 N N . PRO A 1 163 ? 25.478 29.848 -28.926 1.00 93.50 163 PRO A N 1
ATOM 1257 C CA . PRO A 1 163 ? 26.356 28.813 -28.388 1.00 93.50 163 PRO A CA 1
ATOM 1258 C C . PRO A 1 163 ? 25.619 27.476 -28.216 1.00 93.50 163 PRO A C 1
ATOM 1260 O O . PRO A 1 163 ? 24.396 27.444 -28.089 1.00 93.50 163 PRO A O 1
ATOM 1263 N N . LEU A 1 164 ? 26.371 26.377 -28.147 1.00 94.31 164 LEU A N 1
ATOM 1264 C CA . LEU A 1 164 ? 25.857 25.046 -27.815 1.00 94.31 164 LEU A CA 1
ATOM 1265 C C . LEU A 1 164 ? 25.420 25.001 -26.341 1.00 94.31 164 LEU A C 1
ATOM 1267 O O . LEU A 1 164 ? 26.268 25.054 -25.447 1.00 94.31 164 LEU A O 1
ATOM 1271 N N . ILE A 1 165 ? 24.122 24.860 -26.071 1.00 95.38 165 ILE A N 1
ATOM 1272 C CA . ILE A 1 165 ? 23.612 24.694 -24.705 1.00 95.38 165 ILE A CA 1
ATOM 1273 C C . ILE A 1 165 ? 23.461 23.208 -24.361 1.00 95.38 165 ILE A C 1
ATOM 1275 O O . ILE A 1 165 ? 22.650 22.499 -24.964 1.00 95.38 165 ILE A O 1
ATOM 1279 N N . VAL A 1 166 ? 24.205 22.757 -23.347 1.00 95.50 166 VAL A N 1
ATOM 1280 C CA . VAL A 1 166 ? 24.138 21.399 -22.784 1.00 95.50 166 VAL A CA 1
ATOM 1281 C C . VAL A 1 166 ? 23.492 21.454 -21.399 1.00 95.50 166 VAL A C 1
ATOM 1283 O O . VAL A 1 166 ? 24.009 22.125 -20.506 1.00 95.50 166 VAL A O 1
ATOM 1286 N N . TRP A 1 167 ? 22.376 20.744 -21.208 1.00 95.06 167 TRP A N 1
ATOM 1287 C CA . TRP A 1 167 ? 21.611 20.758 -19.956 1.00 95.06 167 TRP A CA 1
ATOM 1288 C C . TRP A 1 167 ? 21.464 19.372 -19.315 1.00 95.06 167 TRP A C 1
ATOM 1290 O O . TRP A 1 167 ? 20.932 18.431 -19.913 1.00 95.06 167 TRP A O 1
ATOM 1300 N N . GLU A 1 168 ? 21.882 19.281 -18.053 1.00 92.62 168 GLU A N 1
ATOM 1301 C CA . GLU A 1 168 ? 21.546 18.213 -17.114 1.00 92.62 168 GLU A CA 1
ATOM 1302 C C . GLU A 1 168 ? 20.355 18.648 -16.229 1.00 92.62 168 GLU A C 1
ATOM 1304 O O . GLU A 1 168 ? 20.484 19.596 -15.443 1.00 92.62 168 GLU A O 1
ATOM 1309 N N . PRO A 1 169 ? 19.182 17.989 -16.320 1.00 90.62 169 PRO A N 1
ATOM 1310 C CA . PRO A 1 169 ? 18.064 18.275 -15.427 1.00 90.62 169 PRO A CA 1
ATOM 1311 C C . PRO A 1 169 ? 18.400 17.822 -14.002 1.00 90.62 169 PRO A C 1
ATOM 1313 O O . PRO A 1 169 ? 18.838 16.694 -13.787 1.00 90.62 169 PRO A O 1
ATOM 1316 N N . SER A 1 170 ? 18.177 18.689 -13.011 1.00 85.56 170 SER A N 1
ATOM 1317 C CA . SER A 1 170 ? 18.466 18.358 -11.609 1.00 85.56 170 SER A CA 1
ATOM 1318 C C . SER A 1 170 ? 17.694 17.100 -11.143 1.00 85.56 170 SER A C 1
ATOM 1320 O O . SER A 1 170 ? 16.474 17.033 -11.347 1.00 85.56 170 SER A O 1
ATOM 1322 N N . PRO A 1 171 ? 18.337 16.121 -10.462 1.00 80.44 171 PRO A N 1
ATOM 1323 C CA . PRO A 1 171 ? 17.708 14.842 -10.099 1.00 80.44 171 PRO A CA 1
ATOM 1324 C C . PRO A 1 171 ? 16.474 14.933 -9.191 1.00 80.44 171 PRO A C 1
ATOM 1326 O O . PRO A 1 171 ? 15.724 13.955 -9.098 1.00 80.44 171 PRO A O 1
ATOM 1329 N N . LEU A 1 172 ? 16.265 16.076 -8.526 1.00 80.31 172 LEU A N 1
ATOM 1330 C CA . LEU A 1 172 ? 15.081 16.379 -7.712 1.00 80.31 172 LEU A CA 1
ATOM 1331 C C . LEU A 1 172 ? 13.856 16.750 -8.564 1.00 80.31 172 LEU A C 1
ATOM 1333 O O . LEU A 1 172 ? 12.732 16.462 -8.171 1.00 80.31 172 LEU A O 1
ATOM 1337 N N . PHE A 1 173 ? 14.067 17.328 -9.748 1.00 85.56 173 PHE A N 1
ATOM 1338 C CA . PHE A 1 173 ? 13.016 17.836 -10.642 1.00 85.56 173 PHE A CA 1
ATOM 1339 C C . PHE A 1 173 ? 12.694 16.864 -11.791 1.00 85.56 173 PHE A C 1
ATOM 1341 O O . PHE A 1 173 ? 12.131 17.245 -12.814 1.00 85.56 173 PHE A O 1
ATOM 1348 N N . CYS A 1 174 ? 13.050 15.589 -11.621 1.00 83.38 174 CYS A N 1
ATOM 1349 C CA . CYS A 1 174 ? 12.835 14.523 -12.602 1.00 83.38 174 CYS A CA 1
ATOM 1350 C C . CYS A 1 174 ? 11.612 13.639 -12.280 1.00 83.38 174 CYS A C 1
ATOM 1352 O O . CYS A 1 174 ? 11.610 12.443 -12.573 1.00 83.38 174 CYS A O 1
ATOM 1354 N N . GLY A 1 175 ? 10.592 14.207 -11.630 1.00 86.25 175 GLY A N 1
ATOM 1355 C CA . GLY A 1 175 ? 9.307 13.551 -11.371 1.00 86.25 175 GLY A CA 1
ATOM 1356 C C . GLY A 1 175 ? 8.368 13.590 -12.582 1.00 86.25 175 GLY A C 1
ATOM 1357 O O . GLY A 1 175 ? 8.499 14.440 -13.463 1.00 86.25 175 GLY A O 1
ATOM 1358 N N . ALA A 1 176 ? 7.421 12.654 -12.656 1.00 87.31 176 ALA A N 1
ATOM 1359 C CA . ALA A 1 176 ? 6.548 12.497 -13.826 1.00 87.31 176 ALA A CA 1
ATOM 1360 C C . ALA A 1 176 ? 5.551 13.657 -13.994 1.00 87.31 176 ALA A C 1
ATOM 1362 O O . ALA A 1 176 ? 5.164 14.008 -15.106 1.00 87.31 176 ALA A O 1
ATOM 1363 N N . GLU A 1 177 ? 5.174 14.279 -12.883 1.00 89.38 177 GLU A N 1
ATOM 1364 C CA . GLU A 1 177 ? 4.371 15.494 -12.799 1.00 89.38 177 GLU A CA 1
ATOM 1365 C C . GLU A 1 177 ? 5.057 16.728 -13.419 1.00 89.38 177 GLU A C 1
ATOM 1367 O O . GLU A 1 177 ? 4.364 17.648 -13.846 1.00 89.38 177 GLU A O 1
ATOM 1372 N N . LEU A 1 178 ? 6.390 16.719 -13.553 1.00 90.25 178 LEU A N 1
ATOM 1373 C CA . LEU A 1 178 ? 7.176 17.794 -14.175 1.00 90.25 178 LEU A CA 1
ATOM 1374 C C . LEU A 1 178 ? 7.530 17.526 -15.650 1.00 90.25 178 LEU A C 1
ATOM 1376 O O . LEU A 1 178 ? 8.189 18.353 -16.278 1.00 90.25 178 LEU A O 1
ATOM 1380 N N . LEU A 1 179 ? 7.078 16.409 -16.241 1.00 90.94 179 LEU A N 1
ATOM 1381 C CA . LEU A 1 179 ? 7.435 16.002 -17.610 1.00 90.94 179 LEU A CA 1
ATOM 1382 C C . LEU A 1 179 ? 7.171 17.093 -18.664 1.00 90.94 179 LEU A C 1
ATOM 1384 O O . LEU A 1 179 ? 7.996 17.301 -19.552 1.00 90.94 179 LEU A O 1
ATOM 1388 N N . GLU A 1 180 ? 6.043 17.802 -18.579 1.00 91.56 180 GLU A N 1
ATOM 1389 C CA . GLU A 1 180 ? 5.726 18.878 -19.530 1.00 91.56 180 GLU A CA 1
ATOM 1390 C C . GLU A 1 180 ? 6.635 20.103 -19.348 1.00 91.56 180 GLU A C 1
ATOM 1392 O O . GLU A 1 180 ? 7.041 20.720 -20.331 1.00 91.56 180 GLU A O 1
ATOM 1397 N N . GLU A 1 181 ? 7.007 20.441 -18.112 1.00 91.56 181 GLU A N 1
ATOM 1398 C CA . GLU A 1 181 ? 7.909 21.562 -17.836 1.00 91.56 181 GLU A CA 1
ATOM 1399 C C . GLU A 1 181 ? 9.340 21.248 -18.291 1.00 91.56 181 GLU A C 1
ATOM 1401 O O . GLU A 1 181 ? 9.978 22.068 -18.955 1.00 91.56 181 GLU A O 1
ATOM 1406 N N . VAL A 1 182 ? 9.804 20.023 -18.026 1.00 93.56 182 VAL A N 1
ATOM 1407 C CA . VAL A 1 182 ? 11.092 19.492 -18.492 1.00 93.56 182 VAL A CA 1
ATOM 1408 C C . VAL A 1 182 ? 11.181 19.527 -20.015 1.00 93.56 182 VAL A C 1
ATOM 1410 O O . VAL A 1 182 ? 12.210 19.929 -20.549 1.00 93.56 182 VAL A O 1
ATOM 1413 N N . MET A 1 183 ? 10.110 19.180 -20.734 1.00 93.88 183 MET A N 1
ATOM 1414 C CA . MET A 1 183 ? 10.114 19.246 -22.199 1.00 93.88 183 MET A CA 1
ATOM 1415 C C . MET A 1 183 ? 10.009 20.681 -22.744 1.00 93.88 183 MET A C 1
ATOM 1417 O O . MET A 1 183 ? 10.619 20.987 -23.768 1.00 93.88 183 MET A O 1
ATOM 1421 N N . GLN A 1 184 ? 9.323 21.595 -22.051 1.00 91.00 184 GLN A N 1
ATOM 1422 C CA . GLN A 1 184 ? 9.346 23.023 -22.398 1.00 91.00 184 GLN A CA 1
ATOM 1423 C C . GLN A 1 184 ? 10.737 23.642 -22.188 1.00 91.00 184 GLN A C 1
ATOM 1425 O O . GLN A 1 184 ? 11.178 24.432 -23.019 1.00 91.00 184 GLN A O 1
ATOM 1430 N N . ALA A 1 185 ? 11.461 23.245 -21.138 1.00 93.00 185 ALA A N 1
ATOM 1431 C CA . ALA A 1 185 ? 12.869 23.600 -20.956 1.00 93.00 185 ALA A CA 1
ATOM 1432 C C . ALA A 1 185 ? 13.758 22.940 -22.028 1.00 93.00 185 ALA A C 1
ATOM 1434 O O . ALA A 1 185 ? 14.636 23.585 -22.600 1.00 93.00 185 ALA A O 1
ATOM 1435 N N . ALA A 1 186 ? 13.472 21.686 -22.394 1.00 94.19 186 ALA A N 1
ATOM 1436 C CA . ALA A 1 186 ? 14.200 20.980 -23.443 1.00 94.19 186 ALA A CA 1
ATOM 1437 C C . ALA A 1 186 ? 14.077 21.646 -24.827 1.00 94.19 186 ALA 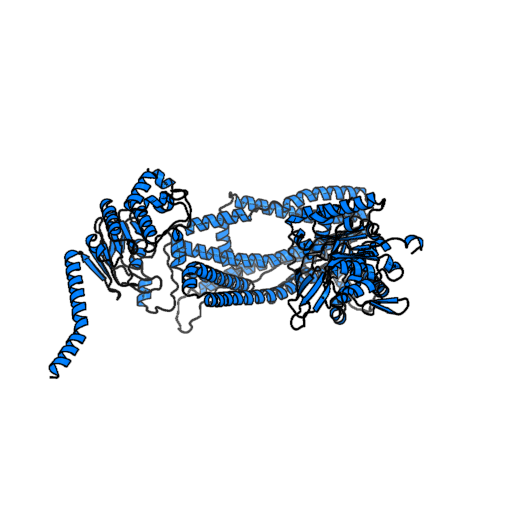A C 1
ATOM 1439 O O . ALA A 1 186 ? 14.990 21.512 -25.635 1.00 94.19 186 ALA A O 1
ATOM 1440 N N . SER A 1 187 ? 13.003 22.391 -25.115 1.00 92.94 187 SER A N 1
ATOM 1441 C CA . SER A 1 187 ? 12.859 23.110 -26.394 1.00 92.94 187 SER A CA 1
ATOM 1442 C C . SER A 1 187 ? 13.784 24.327 -26.573 1.00 92.94 187 SER A C 1
ATOM 1444 O O . SER A 1 187 ? 13.890 24.833 -27.687 1.00 92.94 187 SER A O 1
ATOM 1446 N N . VAL A 1 188 ? 14.496 24.782 -25.530 1.00 92.06 188 VAL A N 1
ATOM 1447 C CA . VAL A 1 188 ? 15.454 25.907 -25.629 1.00 92.06 188 VAL A CA 1
ATOM 1448 C C . VAL A 1 188 ? 16.932 25.495 -25.526 1.00 92.06 188 VAL A C 1
ATOM 1450 O O . VAL A 1 188 ? 17.804 26.339 -25.747 1.00 92.06 188 VAL A O 1
ATOM 1453 N N . VAL A 1 189 ? 17.228 24.213 -25.269 1.00 94.44 189 VAL A N 1
ATOM 1454 C CA . VAL A 1 189 ? 18.595 23.646 -25.192 1.00 94.44 189 VAL A CA 1
ATOM 1455 C C . VAL A 1 189 ? 18.940 22.830 -26.436 1.00 94.44 189 VAL A C 1
ATOM 1457 O O . VAL A 1 189 ? 18.064 22.233 -27.052 1.00 94.44 189 VAL A O 1
ATOM 1460 N N . ASP A 1 190 ? 20.217 22.736 -26.790 1.00 94.56 190 ASP A N 1
ATOM 1461 C CA . ASP A 1 190 ? 20.656 21.975 -27.967 1.00 94.56 190 ASP A CA 1
ATOM 1462 C C . ASP A 1 190 ? 20.943 20.499 -27.617 1.00 94.56 190 ASP A C 1
ATOM 1464 O O . ASP A 1 190 ? 20.784 19.608 -28.462 1.00 94.56 190 ASP A O 1
ATOM 1468 N N . VAL A 1 191 ? 21.296 20.225 -26.351 1.00 95.25 191 VAL A N 1
ATOM 1469 C CA . VAL A 1 191 ? 21.507 18.878 -25.797 1.00 95.25 191 VAL A CA 1
ATOM 1470 C C . VAL A 1 191 ? 20.812 18.717 -24.441 1.00 95.25 191 VAL A C 1
ATOM 1472 O O . VAL A 1 191 ? 21.083 19.468 -23.503 1.00 95.25 191 VAL A O 1
ATOM 1475 N N . LEU A 1 192 ? 19.964 17.692 -24.321 1.00 95.94 192 LEU A N 1
ATOM 1476 C CA . LEU A 1 192 ? 19.310 17.260 -23.079 1.00 95.94 192 LEU A CA 1
ATOM 1477 C C . LEU A 1 192 ? 19.986 15.978 -22.561 1.00 95.94 192 LEU A C 1
ATOM 1479 O O . LEU A 1 192 ? 20.041 14.989 -23.296 1.00 95.94 192 LEU A O 1
ATOM 1483 N N . SER A 1 193 ? 20.470 15.967 -21.310 1.00 95.69 193 SER A N 1
ATOM 1484 C CA . SER A 1 193 ? 21.282 14.854 -20.782 1.00 95.69 193 SER A CA 1
ATOM 1485 C C . SER A 1 193 ? 20.891 14.283 -19.397 1.00 95.69 193 SER A C 1
ATOM 1487 O O . SER A 1 193 ? 21.704 14.291 -18.462 1.00 95.69 193 SER A O 1
ATOM 1489 N N . PRO A 1 194 ? 19.682 13.714 -19.230 1.00 94.62 194 PRO A N 1
ATOM 1490 C CA . PRO A 1 194 ? 19.312 12.983 -18.019 1.00 94.62 194 PRO A CA 1
ATOM 1491 C C . PRO A 1 194 ? 20.133 11.695 -17.832 1.00 94.62 194 PRO A C 1
ATOM 1493 O O . PRO A 1 194 ? 20.601 11.057 -18.780 1.00 94.62 194 PRO A O 1
ATOM 1496 N N . ASN A 1 195 ? 20.265 11.265 -16.583 1.00 90.94 195 ASN A N 1
ATOM 1497 C CA . ASN A 1 195 ? 20.615 9.893 -16.230 1.00 90.94 195 ASN A CA 1
ATOM 1498 C C . ASN A 1 195 ? 19.438 8.954 -16.559 1.00 90.94 195 ASN A C 1
ATOM 1500 O O . ASN A 1 195 ? 18.268 9.342 -16.501 1.00 90.94 195 ASN A O 1
ATOM 1504 N N . HIS A 1 196 ? 19.710 7.684 -16.843 1.00 90.81 196 HIS A N 1
ATOM 1505 C CA . HIS A 1 196 ? 18.670 6.690 -17.125 1.00 90.81 196 HIS A CA 1
ATOM 1506 C C . HIS A 1 196 ? 17.618 6.548 -15.998 1.00 90.81 196 HIS A C 1
ATOM 1508 O O . HIS A 1 196 ? 16.435 6.355 -16.285 1.00 90.81 196 HIS A O 1
ATOM 1514 N N . LEU A 1 197 ? 18.017 6.711 -14.726 1.00 88.50 197 LEU A N 1
ATOM 1515 C CA . LEU A 1 197 ? 17.116 6.700 -13.560 1.00 88.50 197 LEU A CA 1
ATOM 1516 C C . LEU A 1 197 ? 16.240 7.960 -13.441 1.00 88.50 197 LEU A C 1
ATOM 1518 O O . LEU A 1 197 ? 15.172 7.916 -12.832 1.00 88.50 197 LEU A O 1
ATOM 1522 N N . GLU A 1 198 ? 16.688 9.094 -13.978 1.00 90.12 198 GLU A N 1
ATOM 1523 C CA . GLU A 1 198 ? 15.914 10.342 -14.041 1.00 90.12 198 GLU A CA 1
ATOM 1524 C C . GLU A 1 198 ? 14.890 10.259 -15.167 1.00 90.12 198 GLU A C 1
ATOM 1526 O O . GLU A 1 198 ? 13.700 10.466 -14.943 1.00 90.12 198 GLU A O 1
ATOM 1531 N N . LEU A 1 199 ? 15.331 9.833 -16.353 1.00 91.75 199 LEU A N 1
ATOM 1532 C CA . LEU A 1 199 ? 14.457 9.628 -17.502 1.00 91.75 199 LEU A CA 1
ATOM 1533 C C . LEU A 1 199 ? 13.357 8.592 -17.228 1.00 91.75 199 LEU A C 1
ATOM 1535 O O . LEU A 1 199 ? 12.227 8.758 -17.679 1.00 91.75 199 LEU A O 1
ATOM 1539 N N . ALA A 1 200 ? 13.651 7.536 -16.472 1.00 90.12 200 ALA A N 1
ATOM 1540 C CA . ALA A 1 200 ? 12.632 6.570 -16.082 1.00 90.12 200 ALA A CA 1
ATOM 1541 C C . ALA A 1 200 ? 11.597 7.171 -15.109 1.00 90.12 200 ALA A C 1
ATOM 1543 O O . ALA A 1 200 ? 10.394 6.972 -15.301 1.00 90.12 200 ALA A O 1
ATOM 1544 N N . ARG A 1 201 ? 12.036 7.972 -14.122 1.00 88.69 201 ARG A N 1
ATOM 1545 C CA . ARG A 1 201 ? 11.140 8.686 -13.192 1.00 88.69 201 ARG A CA 1
ATOM 1546 C C . ARG A 1 201 ? 10.243 9.702 -13.908 1.00 88.69 201 ARG A C 1
ATOM 1548 O O . ARG A 1 201 ? 9.042 9.697 -13.645 1.00 88.69 201 ARG A O 1
ATOM 1555 N N . LEU A 1 202 ? 10.771 10.439 -14.891 1.00 88.69 202 LEU A N 1
ATOM 1556 C CA . LEU A 1 202 ? 10.028 11.390 -15.738 1.00 88.69 202 LEU A CA 1
ATOM 1557 C C . LEU A 1 202 ? 8.823 10.780 -16.481 1.00 88.69 202 LEU A C 1
ATOM 1559 O O . LEU A 1 202 ? 7.923 11.506 -16.887 1.00 88.69 202 LEU A O 1
ATOM 1563 N N . PHE A 1 203 ? 8.772 9.457 -16.654 1.00 89.81 203 PHE A N 1
ATOM 1564 C CA . PHE A 1 203 ? 7.654 8.752 -17.295 1.00 89.81 203 PHE A CA 1
ATOM 1565 C C . PHE A 1 203 ? 6.997 7.698 -16.379 1.00 89.81 203 PHE A C 1
ATOM 1567 O O . PHE A 1 203 ? 6.341 6.779 -16.874 1.00 89.81 203 PHE A O 1
ATOM 1574 N N . SER A 1 204 ? 7.189 7.797 -15.057 1.00 86.81 204 SER A N 1
ATOM 1575 C CA . SER A 1 204 ? 6.690 6.839 -14.050 1.00 86.81 204 SER A CA 1
ATOM 1576 C C . SER A 1 204 ? 7.120 5.375 -14.274 1.00 86.81 204 SER A C 1
ATOM 1578 O O . SER A 1 204 ? 6.439 4.448 -13.834 1.00 86.81 204 SER A O 1
ATOM 1580 N N . VAL A 1 205 ? 8.245 5.133 -14.953 1.00 83.38 205 VAL A N 1
ATOM 1581 C CA . VAL A 1 205 ? 8.762 3.784 -15.227 1.00 83.38 205 VAL A CA 1
ATOM 1582 C C . VAL A 1 205 ? 9.665 3.332 -14.081 1.00 83.38 205 VAL A C 1
ATOM 1584 O O . VAL A 1 205 ? 10.772 3.833 -13.906 1.00 83.38 205 VAL A O 1
ATOM 1587 N N . THR A 1 206 ? 9.228 2.339 -13.306 1.00 70.50 206 THR A N 1
ATOM 1588 C CA . THR A 1 206 ? 10.061 1.743 -12.252 1.00 70.50 206 THR A CA 1
ATOM 1589 C C . THR A 1 206 ? 11.037 0.722 -12.846 1.00 70.50 206 THR A C 1
ATOM 1591 O O . THR A 1 206 ? 10.659 -0.422 -13.107 1.00 70.50 206 THR A O 1
ATOM 1594 N N . LEU A 1 207 ? 12.303 1.113 -13.026 1.00 65.50 207 LEU A N 1
ATOM 1595 C CA . LEU A 1 207 ? 13.411 0.223 -13.412 1.00 65.50 207 LEU A CA 1
ATOM 1596 C C . LEU A 1 207 ? 13.735 -0.764 -12.273 1.00 65.50 207 LEU A C 1
ATOM 1598 O O . LEU A 1 207 ? 14.662 -0.571 -11.496 1.00 65.50 207 LEU A O 1
ATOM 1602 N N . SER A 1 208 ? 12.903 -1.797 -12.145 1.00 43.03 208 SER A N 1
ATOM 1603 C CA . SER A 1 208 ? 12.872 -2.733 -11.010 1.00 43.03 208 SER A CA 1
ATOM 1604 C C . SER A 1 208 ? 13.357 -4.149 -11.348 1.00 43.03 208 SER A C 1
ATOM 1606 O O . SER A 1 208 ? 13.560 -4.954 -10.443 1.00 43.03 208 SER A O 1
ATOM 1608 N N . GLU A 1 209 ? 13.590 -4.443 -12.631 1.00 42.72 209 GLU A N 1
ATOM 1609 C CA . GLU A 1 209 ? 14.056 -5.743 -13.139 1.00 42.72 209 GLU A CA 1
ATOM 1610 C C . GLU A 1 209 ? 15.283 -5.563 -14.053 1.00 42.72 209 GLU A C 1
ATOM 1612 O O . GLU A 1 209 ? 15.296 -5.967 -15.215 1.00 42.72 209 GLU A O 1
ATOM 1617 N N . GLY A 1 210 ? 16.322 -4.919 -13.512 1.00 58.16 210 GLY A N 1
ATOM 1618 C CA . GLY A 1 210 ? 17.595 -4.690 -14.200 1.00 58.16 210 GLY A CA 1
ATOM 1619 C C . GLY A 1 210 ? 17.542 -3.630 -15.306 1.00 58.16 210 GLY A C 1
ATOM 1620 O O . GLY A 1 210 ? 16.519 -2.988 -15.561 1.00 58.16 210 GLY A O 1
ATOM 1621 N N . PHE A 1 211 ? 18.685 -3.425 -15.960 1.00 74.88 211 PHE A N 1
ATOM 1622 C CA . PHE A 1 211 ? 18.833 -2.412 -16.996 1.00 74.88 211 PHE A CA 1
ATOM 1623 C C . PHE A 1 211 ? 18.434 -2.930 -18.380 1.00 74.88 211 PHE A C 1
ATOM 1625 O O . PHE A 1 211 ? 18.988 -3.905 -18.887 1.00 74.88 211 PHE A O 1
ATOM 1632 N N . ASN A 1 212 ? 17.495 -2.240 -19.029 1.00 80.50 212 ASN A N 1
ATOM 1633 C CA . ASN A 1 212 ? 16.985 -2.610 -20.346 1.00 80.50 212 ASN A CA 1
ATOM 1634 C C . ASN A 1 212 ? 17.194 -1.466 -21.349 1.00 80.50 212 ASN A C 1
ATOM 1636 O O . ASN A 1 212 ? 16.435 -0.493 -21.346 1.00 80.50 212 ASN A O 1
ATOM 1640 N N . ARG A 1 213 ? 18.193 -1.620 -22.237 1.00 86.06 213 ARG A N 1
ATOM 1641 C CA . ARG A 1 213 ? 18.530 -0.655 -23.306 1.00 86.06 213 ARG A CA 1
ATOM 1642 C C . ARG A 1 213 ? 17.292 -0.225 -24.104 1.00 86.06 213 ARG A C 1
ATOM 1644 O O . ARG A 1 213 ? 17.032 0.969 -24.205 1.00 86.06 213 ARG A O 1
ATOM 1651 N N . ALA A 1 214 ? 16.447 -1.168 -24.528 1.00 83.50 214 ALA A N 1
ATOM 1652 C CA . ALA A 1 214 ? 15.245 -0.881 -25.320 1.00 83.50 214 ALA A CA 1
ATOM 1653 C C . ALA A 1 214 ? 14.177 -0.060 -24.562 1.00 83.50 214 ALA A C 1
ATOM 1655 O O . ALA A 1 214 ? 13.446 0.722 -25.172 1.00 83.50 214 ALA A O 1
ATOM 1656 N N . THR A 1 215 ? 14.088 -0.188 -23.231 1.00 85.88 215 THR A N 1
ATOM 1657 C CA . THR A 1 215 ? 13.212 0.672 -22.411 1.00 85.88 215 THR A CA 1
ATOM 1658 C C . THR A 1 215 ? 13.731 2.108 -22.385 1.00 85.88 215 THR A C 1
ATOM 1660 O O . THR A 1 215 ? 12.942 3.043 -22.510 1.00 85.88 215 THR A O 1
ATOM 1663 N N . ILE A 1 216 ? 15.049 2.285 -22.256 1.00 89.31 216 ILE A N 1
ATOM 1664 C CA . ILE A 1 216 ? 15.708 3.596 -22.252 1.00 89.31 216 ILE A CA 1
ATOM 1665 C C . ILE A 1 216 ? 15.628 4.256 -23.639 1.00 89.31 216 ILE A C 1
ATOM 1667 O O . ILE A 1 216 ? 15.243 5.417 -23.739 1.00 89.31 216 ILE A O 1
ATOM 1671 N N . GLU A 1 217 ? 15.859 3.500 -24.714 1.00 91.12 217 GLU A N 1
ATOM 1672 C CA . GLU A 1 217 ? 15.643 3.916 -26.109 1.00 91.12 217 GLU A CA 1
ATOM 1673 C C . GLU A 1 217 ? 14.192 4.378 -26.349 1.00 91.12 217 GLU A C 1
ATOM 1675 O O . GLU A 1 217 ? 13.951 5.461 -26.884 1.00 91.12 217 GLU A O 1
ATOM 1680 N N . GLY A 1 218 ? 13.206 3.599 -25.886 1.00 88.50 218 GLY A N 1
ATOM 1681 C CA . GLY A 1 218 ? 11.779 3.929 -25.988 1.00 88.50 218 GLY A CA 1
ATOM 1682 C C . GLY A 1 218 ? 11.301 5.046 -25.048 1.00 88.50 218 GLY A C 1
ATOM 1683 O O . GLY A 1 218 ? 10.177 5.533 -25.188 1.00 88.50 218 GLY A O 1
ATOM 1684 N N . LEU A 1 219 ? 12.112 5.463 -24.073 1.00 92.69 219 LEU A N 1
ATOM 1685 C CA . LEU A 1 219 ? 11.921 6.705 -23.318 1.00 92.69 219 LEU A CA 1
ATOM 1686 C C . LEU A 1 219 ? 12.529 7.890 -24.086 1.00 92.69 219 LEU A C 1
ATOM 1688 O O . LEU A 1 219 ? 11.864 8.908 -24.264 1.00 92.69 219 LEU A O 1
ATOM 1692 N N . ALA A 1 220 ? 13.740 7.720 -24.625 1.00 91.06 220 ALA A N 1
ATOM 1693 C CA . ALA A 1 220 ? 14.443 8.722 -25.424 1.00 91.06 220 ALA A CA 1
ATOM 1694 C C . ALA A 1 220 ? 13.638 9.174 -26.650 1.00 91.06 220 ALA A C 1
ATOM 1696 O O . ALA A 1 220 ? 13.512 10.370 -26.919 1.00 91.06 220 ALA A O 1
ATOM 1697 N N . ALA A 1 221 ? 13.047 8.208 -27.362 1.00 90.62 221 ALA A N 1
ATOM 1698 C CA . ALA A 1 221 ? 12.191 8.455 -28.515 1.00 90.62 221 ALA A CA 1
ATOM 1699 C C . ALA A 1 221 ? 11.011 9.375 -28.165 1.00 90.62 221 ALA A C 1
ATOM 1701 O O . ALA A 1 221 ? 10.749 10.324 -28.895 1.00 90.62 221 ALA A O 1
ATOM 1702 N N . ARG A 1 222 ? 10.368 9.181 -27.004 1.00 91.38 222 ARG A N 1
ATOM 1703 C CA . ARG A 1 22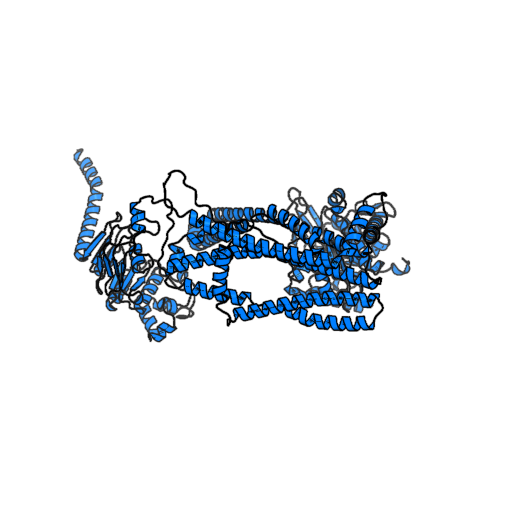2 ? 9.246 10.024 -26.552 1.00 91.38 222 ARG A CA 1
ATOM 1704 C C . ARG A 1 222 ? 9.667 11.462 -26.238 1.00 91.38 222 ARG A C 1
ATOM 1706 O O . ARG A 1 222 ? 8.893 12.381 -26.495 1.00 91.38 222 ARG A O 1
ATOM 1713 N N . CYS A 1 223 ? 10.886 11.690 -25.745 1.00 91.00 223 CYS A N 1
ATOM 1714 C CA . CYS A 1 223 ? 11.438 13.046 -25.628 1.00 91.00 223 CYS A CA 1
ATOM 1715 C C . CYS A 1 223 ? 11.688 13.678 -27.011 1.00 91.00 223 CYS A C 1
ATOM 1717 O O . CYS A 1 223 ? 11.311 14.826 -27.235 1.00 91.00 223 CYS A O 1
ATOM 1719 N N . LEU A 1 224 ? 12.249 12.929 -27.966 1.00 90.50 224 LEU A N 1
ATOM 1720 C CA . LEU A 1 224 ? 12.482 13.412 -29.337 1.00 90.50 224 LEU A CA 1
ATOM 1721 C C . LEU A 1 224 ? 11.184 13.654 -30.130 1.00 90.50 224 LEU A C 1
ATOM 1723 O O . LEU A 1 224 ? 11.135 14.573 -30.949 1.00 90.50 224 LEU A O 1
ATOM 1727 N N . GLU A 1 225 ? 10.126 12.881 -29.884 1.00 88.94 225 GLU A N 1
ATOM 1728 C CA . GLU A 1 225 ? 8.772 13.118 -30.406 1.00 88.94 225 GLU A CA 1
ATOM 1729 C C . GLU A 1 225 ? 8.219 14.453 -29.892 1.00 88.94 225 GLU A C 1
ATOM 1731 O O . GLU A 1 225 ? 7.805 15.295 -30.688 1.00 88.94 225 GLU A O 1
ATOM 1736 N N . ARG A 1 226 ? 8.297 14.676 -28.572 1.00 89.50 226 ARG A N 1
ATOM 1737 C CA . ARG A 1 226 ? 7.865 15.911 -27.893 1.00 89.50 226 ARG A CA 1
ATOM 1738 C C . ARG A 1 226 ? 8.694 17.146 -28.285 1.00 89.50 226 ARG A C 1
ATOM 1740 O O . ARG A 1 226 ? 8.156 18.247 -28.278 1.00 89.50 226 ARG A O 1
ATOM 1747 N N . GLY A 1 227 ? 9.944 16.951 -28.709 1.00 87.00 227 GLY A N 1
ATOM 1748 C CA . GLY A 1 227 ? 10.811 17.974 -29.301 1.00 87.00 227 GLY A CA 1
ATOM 1749 C C . GLY A 1 227 ? 11.891 18.483 -28.345 1.00 87.00 227 GLY A C 1
ATOM 1750 O O . GLY A 1 227 ? 11.618 18.793 -27.190 1.00 87.00 227 GLY A O 1
ATOM 1751 N N . ILE A 1 228 ? 13.126 18.568 -28.844 1.00 92.06 228 ILE A N 1
ATOM 1752 C CA . ILE A 1 228 ? 14.300 19.081 -28.122 1.00 92.06 228 ILE A CA 1
ATOM 1753 C C . ILE A 1 228 ? 14.965 20.142 -29.005 1.00 92.06 228 ILE A C 1
ATOM 1755 O O . ILE A 1 228 ? 15.100 19.947 -30.213 1.00 92.06 228 ILE A O 1
ATOM 1759 N N . GLY A 1 229 ? 15.365 21.261 -28.412 1.00 88.94 229 GLY A N 1
ATOM 1760 C CA . GLY A 1 229 ? 15.937 22.425 -29.082 1.00 88.94 229 GLY A CA 1
ATOM 1761 C C . GLY A 1 229 ? 14.976 23.226 -29.967 1.00 88.94 229 GLY A C 1
ATOM 1762 O O . GLY A 1 229 ? 13.866 22.769 -30.260 1.00 88.94 229 GLY A O 1
ATOM 1763 N N . PRO A 1 230 ? 15.399 24.421 -30.432 1.00 82.44 230 PRO A N 1
ATOM 1764 C CA . PRO A 1 230 ? 14.484 25.444 -30.961 1.00 82.44 230 PRO A CA 1
ATOM 1765 C C . PRO A 1 230 ? 13.703 25.061 -32.227 1.00 82.44 230 PRO A C 1
ATOM 1767 O O . PRO A 1 230 ? 12.720 25.712 -32.568 1.00 82.44 230 PRO A O 1
ATOM 1770 N N . GLN A 1 231 ? 14.137 24.015 -32.936 1.00 83.38 231 GLN A N 1
ATOM 1771 C CA . GLN A 1 231 ? 13.479 23.471 -34.134 1.00 83.38 231 GLN A CA 1
ATOM 1772 C C . GLN A 1 231 ? 13.073 21.989 -33.963 1.00 83.38 231 GLN A C 1
ATOM 1774 O O . GLN A 1 231 ? 12.688 21.318 -34.919 1.00 83.38 231 GLN A O 1
ATOM 1779 N N . GLY A 1 232 ? 13.172 21.444 -32.744 1.00 83.69 232 GLY A N 1
ATOM 1780 C CA . GLY A 1 232 ? 12.951 20.024 -32.455 1.00 83.69 232 GLY A CA 1
ATOM 1781 C C . GLY A 1 232 ? 14.086 19.092 -32.908 1.00 83.69 232 GLY A C 1
ATOM 1782 O O . GLY A 1 232 ? 13.914 17.876 -32.866 1.00 83.69 232 GLY A O 1
ATOM 1783 N N . GLU A 1 233 ? 15.219 19.633 -33.366 1.00 85.75 233 GLU A N 1
ATOM 1784 C CA . GLU A 1 233 ? 16.352 18.881 -33.932 1.00 85.75 233 GLU A CA 1
ATOM 1785 C C . GLU A 1 233 ? 17.444 18.494 -32.917 1.00 85.75 233 GLU A C 1
ATOM 1787 O O . GLU A 1 233 ? 18.385 17.777 -33.272 1.00 85.75 233 GLU A O 1
ATOM 1792 N N . GLY A 1 234 ? 17.327 18.960 -31.671 1.00 90.12 234 GLY A N 1
ATOM 1793 C CA . GLY A 1 234 ? 18.307 18.762 -30.605 1.00 90.12 234 GLY A CA 1
ATOM 1794 C C . GLY A 1 234 ? 18.577 17.293 -30.271 1.00 90.12 234 GLY A C 1
ATOM 1795 O O . GLY A 1 234 ? 17.854 16.375 -30.673 1.00 90.12 234 GLY A O 1
ATOM 1796 N N . THR A 1 235 ? 19.657 17.067 -29.527 1.00 94.19 235 THR A N 1
ATOM 1797 C CA . THR A 1 235 ? 20.130 15.719 -29.183 1.00 94.19 235 THR A CA 1
ATOM 1798 C C . THR A 1 235 ? 19.709 15.344 -27.766 1.00 94.19 235 THR A C 1
ATOM 1800 O O . THR A 1 235 ? 19.838 16.149 -26.845 1.00 94.19 235 THR A O 1
ATOM 1803 N N . ILE A 1 236 ? 19.254 14.104 -27.571 1.00 95.31 236 ILE A N 1
ATOM 1804 C CA . ILE A 1 236 ? 19.187 13.490 -26.242 1.00 95.31 236 ILE A CA 1
ATOM 1805 C C . ILE A 1 236 ? 20.376 12.550 -26.049 1.00 95.31 236 ILE A C 1
ATOM 1807 O O . ILE A 1 236 ? 20.661 11.705 -26.903 1.00 95.31 236 ILE A O 1
ATOM 1811 N N . VAL A 1 237 ? 21.061 12.704 -24.917 1.00 95.94 237 VAL A N 1
ATOM 1812 C CA . VAL A 1 237 ? 22.173 11.844 -24.507 1.00 95.94 237 VAL A CA 1
ATOM 1813 C C . VAL A 1 237 ? 21.846 11.252 -23.146 1.00 95.94 237 VAL A C 1
ATOM 1815 O O . VAL A 1 237 ? 21.671 11.978 -22.178 1.00 95.94 237 VAL A O 1
ATOM 1818 N N . ILE A 1 238 ? 21.727 9.933 -23.045 1.00 95.06 238 ILE A N 1
ATOM 1819 C CA . ILE A 1 238 ? 21.342 9.283 -21.791 1.00 95.06 238 ILE A CA 1
ATOM 1820 C C . ILE A 1 238 ? 22.570 8.633 -21.187 1.00 95.06 238 ILE A C 1
ATOM 1822 O O . ILE A 1 238 ? 23.141 7.696 -21.750 1.00 95.06 238 ILE A O 1
ATOM 1826 N N . ARG A 1 239 ? 22.963 9.138 -20.021 1.00 93.56 239 ARG A N 1
ATOM 1827 C CA . ARG A 1 239 ? 24.080 8.612 -19.234 1.00 93.56 239 ARG A CA 1
ATOM 1828 C C . ARG A 1 239 ? 23.571 7.408 -18.439 1.00 93.56 239 ARG A C 1
ATOM 1830 O O . ARG A 1 239 ? 22.560 7.513 -17.743 1.00 93.56 239 ARG A O 1
ATOM 1837 N N . ALA A 1 240 ? 24.234 6.260 -18.567 1.00 89.44 240 ALA A N 1
ATOM 1838 C CA . ALA A 1 240 ? 23.792 4.997 -17.971 1.00 89.44 240 ALA A CA 1
ATOM 1839 C C . ALA A 1 240 ? 24.884 4.274 -17.156 1.00 89.44 240 ALA A C 1
ATOM 1841 O O . ALA A 1 240 ? 24.754 3.085 -16.880 1.00 89.44 240 ALA A O 1
ATOM 1842 N N . GLY A 1 241 ? 25.945 4.987 -16.754 1.00 83.88 241 GLY A N 1
ATOM 1843 C CA . GLY A 1 241 ? 26.990 4.479 -15.856 1.00 83.88 241 GLY A CA 1
ATOM 1844 C C . GLY A 1 241 ? 27.660 3.207 -16.382 1.00 83.88 241 GLY A C 1
ATOM 1845 O O . GLY A 1 241 ? 28.151 3.180 -17.509 1.00 83.88 241 GLY A O 1
ATOM 1846 N N . GLU A 1 242 ? 27.616 2.141 -15.581 1.00 79.94 242 GLU A N 1
ATOM 1847 C CA . GLU A 1 242 ? 28.098 0.786 -15.903 1.00 79.94 242 GLU A CA 1
ATOM 1848 C C . GLU A 1 242 ? 27.459 0.150 -17.157 1.00 79.94 242 GLU A C 1
ATOM 1850 O O . GLU A 1 242 ? 27.930 -0.876 -17.641 1.00 79.94 242 GLU A O 1
ATOM 1855 N N . HIS A 1 243 ? 26.407 0.747 -17.726 1.00 86.06 243 HIS A N 1
ATOM 1856 C CA . HIS A 1 243 ? 25.781 0.289 -18.970 1.00 86.06 243 HIS A CA 1
ATOM 1857 C C . HIS A 1 243 ? 26.156 1.135 -20.202 1.00 86.06 243 HIS A C 1
ATOM 1859 O O . HIS A 1 243 ? 25.731 0.811 -21.319 1.00 86.06 243 HIS A O 1
ATOM 1865 N N . GLY A 1 244 ? 26.963 2.187 -20.018 1.00 89.69 244 GLY A N 1
ATOM 1866 C CA . GLY A 1 244 ? 27.479 3.069 -21.068 1.00 89.69 244 GLY A CA 1
ATOM 1867 C C . GLY A 1 244 ? 26.655 4.341 -21.259 1.00 89.69 244 GLY A C 1
ATOM 1868 O O . GLY A 1 244 ? 26.185 4.947 -20.293 1.00 89.69 244 GLY A O 1
ATOM 1869 N N . CYS A 1 245 ? 26.478 4.761 -22.510 1.00 93.06 245 CYS A N 1
ATOM 1870 C CA . CYS A 1 245 ? 25.592 5.873 -22.850 1.00 93.06 245 CYS A CA 1
ATOM 1871 C C . CYS A 1 245 ? 24.845 5.640 -24.169 1.00 93.06 245 CYS A C 1
ATOM 1873 O O . CYS A 1 245 ? 25.237 4.821 -24.999 1.00 93.06 245 CYS A O 1
ATOM 1875 N N . PHE A 1 246 ? 23.752 6.374 -24.353 1.00 94.44 246 PHE A N 1
ATOM 1876 C CA . PHE A 1 246 ? 22.924 6.330 -25.555 1.00 94.44 246 PHE A CA 1
ATOM 1877 C C . PHE A 1 246 ? 22.781 7.724 -26.160 1.00 94.44 246 PHE A C 1
ATOM 1879 O O . PHE A 1 246 ? 22.537 8.681 -25.432 1.00 94.44 246 PHE A O 1
ATOM 1886 N N . VAL A 1 247 ? 22.891 7.830 -27.483 1.00 93.25 247 VAL A N 1
ATOM 1887 C CA . VAL A 1 247 ? 22.808 9.089 -28.235 1.00 93.25 247 VAL A CA 1
ATOM 1888 C C . VAL A 1 247 ? 21.728 8.976 -29.301 1.00 93.25 247 VAL A C 1
ATOM 1890 O O . VAL A 1 247 ? 21.707 8.008 -30.065 1.00 93.25 247 VAL A O 1
ATOM 1893 N N . SER A 1 248 ? 20.846 9.974 -29.393 1.00 92.06 248 SER A N 1
ATOM 1894 C CA . SER A 1 248 ? 19.854 10.055 -30.469 1.00 92.06 248 SER A CA 1
ATOM 1895 C C . SER A 1 248 ? 19.420 11.498 -30.749 1.00 92.06 248 SER A C 1
ATOM 1897 O O . SER A 1 248 ? 19.269 12.307 -29.838 1.00 92.06 248 SER A O 1
ATOM 1899 N N . SER A 1 249 ? 19.154 11.812 -32.017 1.00 89.38 249 SER A N 1
ATOM 1900 C CA . SER A 1 249 ? 18.535 13.067 -32.482 1.00 89.38 249 SER A CA 1
ATOM 1901 C C . SER A 1 249 ? 17.540 12.727 -33.601 1.00 89.38 249 SER A C 1
ATOM 1903 O O . SER A 1 249 ? 17.523 11.600 -34.094 1.00 89.38 249 SER A O 1
ATOM 1905 N N . ARG A 1 250 ? 16.718 13.683 -34.051 1.00 83.38 250 ARG A N 1
ATOM 1906 C CA . ARG A 1 250 ? 15.935 13.523 -35.292 1.00 83.38 250 ARG A CA 1
ATOM 1907 C C . ARG A 1 250 ? 16.820 13.413 -36.546 1.00 83.38 250 ARG A C 1
ATOM 1909 O O . ARG A 1 250 ? 16.381 12.834 -37.535 1.00 83.38 250 ARG A O 1
ATOM 1916 N N . LYS A 1 251 ? 18.053 13.940 -36.508 1.00 75.88 251 LYS A N 1
ATOM 1917 C CA . LYS A 1 251 ? 19.030 13.893 -37.617 1.00 75.88 251 LYS A CA 1
ATOM 1918 C C . LYS A 1 251 ? 20.034 12.740 -37.527 1.00 75.88 251 LYS A C 1
ATOM 1920 O O . LYS A 1 251 ? 20.591 12.341 -38.546 1.00 75.88 251 LYS A O 1
ATOM 1925 N N . ILE A 1 252 ? 20.272 12.206 -36.328 1.00 75.44 252 ILE A N 1
ATOM 1926 C CA . ILE A 1 252 ? 21.333 11.225 -36.058 1.00 75.44 252 ILE A CA 1
ATOM 1927 C C . ILE A 1 252 ? 20.695 9.897 -35.665 1.00 75.44 252 ILE A C 1
ATOM 1929 O O . ILE A 1 252 ? 19.915 9.833 -34.714 1.00 75.44 252 ILE A O 1
ATOM 1933 N N . ARG A 1 253 ? 21.048 8.825 -36.387 1.00 69.12 253 ARG A N 1
ATOM 1934 C CA . ARG A 1 253 ? 20.612 7.460 -36.069 1.00 69.12 253 ARG A CA 1
ATOM 1935 C C . ARG A 1 253 ? 20.990 7.123 -34.627 1.00 69.12 253 ARG A C 1
ATOM 1937 O O . ARG A 1 253 ? 22.146 7.271 -34.252 1.00 69.12 253 ARG A O 1
ATOM 1944 N N . SER A 1 254 ? 20.030 6.605 -33.869 1.00 82.62 254 SER A N 1
ATOM 1945 C CA . SER A 1 254 ? 20.218 6.158 -32.490 1.00 82.62 254 SER A CA 1
ATOM 1946 C C . SER A 1 254 ? 21.385 5.169 -32.352 1.00 82.62 254 SER A C 1
ATOM 1948 O O . SER A 1 254 ? 21.421 4.156 -33.059 1.00 82.62 254 SER A O 1
ATOM 1950 N N . VAL A 1 255 ? 22.317 5.450 -31.437 1.00 88.44 255 VAL A N 1
ATOM 1951 C CA . VAL A 1 255 ? 23.501 4.623 -31.149 1.00 88.44 255 VAL A CA 1
ATOM 1952 C C . VAL A 1 255 ? 23.636 4.409 -29.644 1.00 88.44 255 VAL A C 1
ATOM 1954 O O . VAL A 1 255 ? 23.533 5.351 -28.861 1.00 88.44 255 VAL A O 1
ATOM 1957 N N . TRP A 1 256 ? 23.918 3.165 -29.253 1.00 90.06 256 TRP A N 1
ATOM 1958 C CA . TRP A 1 256 ? 24.413 2.834 -27.919 1.00 90.06 256 TRP A CA 1
ATOM 1959 C C . TRP A 1 256 ? 25.939 2.718 -27.956 1.00 90.06 256 TRP A C 1
ATOM 1961 O O . TRP A 1 256 ? 26.470 2.039 -28.834 1.00 90.06 256 TRP A O 1
ATOM 1971 N N . LEU A 1 257 ? 26.627 3.345 -27.004 1.00 89.38 257 LEU A N 1
ATOM 1972 C CA . LEU A 1 257 ? 28.066 3.205 -26.790 1.00 89.38 257 LEU A CA 1
ATOM 1973 C C . LEU A 1 257 ? 28.310 2.427 -25.497 1.00 89.38 257 LEU A C 1
ATOM 1975 O O . LEU A 1 257 ? 27.774 2.771 -24.440 1.00 89.38 257 LEU A O 1
ATOM 1979 N N . ASP A 1 258 ? 29.114 1.370 -25.578 1.00 87.00 258 ASP A N 1
ATOM 1980 C CA . ASP A 1 258 ? 29.450 0.552 -24.409 1.00 87.00 258 ASP A CA 1
ATOM 1981 C C . ASP A 1 258 ? 30.365 1.332 -23.431 1.00 87.00 258 ASP A C 1
ATOM 1983 O O . ASP A 1 258 ? 31.183 2.145 -23.881 1.00 87.00 258 ASP A O 1
ATOM 1987 N N . PRO A 1 259 ? 30.240 1.132 -22.105 1.00 87.81 259 PRO A N 1
ATOM 1988 C CA . PRO A 1 259 ? 30.964 1.902 -21.080 1.00 87.81 259 PRO A CA 1
ATOM 1989 C C . PRO A 1 259 ? 32.483 1.746 -21.208 1.00 87.81 259 PRO A C 1
ATOM 1991 O O . PRO A 1 259 ? 32.958 0.762 -21.770 1.00 87.81 259 PRO A O 1
ATOM 1994 N N . TYR A 1 260 ? 33.270 2.692 -20.678 1.00 85.50 260 TYR A N 1
ATOM 1995 C CA . TYR A 1 260 ? 34.734 2.577 -20.723 1.00 85.50 260 TYR A CA 1
ATOM 1996 C C . TYR A 1 260 ? 35.222 1.317 -19.983 1.00 85.50 260 TYR A C 1
ATOM 1998 O O . TYR A 1 260 ? 35.866 0.465 -20.602 1.00 85.50 260 TYR A O 1
ATOM 2006 N N . TYR A 1 261 ? 34.831 1.165 -18.715 1.00 82.06 261 TYR A N 1
ATOM 2007 C CA . TYR A 1 261 ? 35.039 -0.030 -17.888 1.00 82.06 261 TYR A CA 1
ATOM 2008 C C . TYR A 1 261 ? 33.818 -0.970 -17.954 1.00 82.06 261 TYR A C 1
ATOM 2010 O O . TYR A 1 261 ? 32.689 -0.501 -18.078 1.00 82.06 261 TYR A O 1
ATOM 2018 N N . SER A 1 262 ? 34.031 -2.293 -17.924 1.00 67.19 262 SER A N 1
ATOM 2019 C CA . SER A 1 262 ? 32.965 -3.308 -18.005 1.00 67.19 262 SER A CA 1
ATOM 2020 C C . SER A 1 262 ? 33.454 -4.672 -17.518 1.00 67.19 262 SER A C 1
ATOM 2022 O O . SER A 1 262 ? 34.485 -5.134 -18.003 1.00 67.19 262 SER A O 1
ATOM 2024 N N . GLU A 1 263 ? 32.636 -5.376 -16.725 1.00 53.19 263 GLU A N 1
ATOM 2025 C CA . GLU A 1 263 ? 32.886 -6.753 -16.250 1.00 53.19 263 GLU A CA 1
ATOM 2026 C C . GLU A 1 263 ? 33.296 -7.731 -17.374 1.00 53.19 263 GLU A C 1
ATOM 2028 O O . GLU A 1 263 ? 34.013 -8.710 -17.155 1.00 53.19 263 GLU A O 1
ATOM 2033 N N . THR A 1 264 ? 32.841 -7.473 -18.608 1.00 47.50 264 THR A N 1
ATOM 2034 C CA . THR A 1 264 ? 33.132 -8.302 -19.791 1.00 47.50 264 THR A CA 1
ATOM 2035 C C . THR A 1 264 ? 34.597 -8.269 -20.241 1.00 47.50 264 THR A C 1
ATOM 2037 O O . THR A 1 264 ? 35.006 -9.135 -21.014 1.00 47.50 264 THR A O 1
ATOM 2040 N N . LEU A 1 265 ? 35.393 -7.311 -19.750 1.00 49.56 265 LEU A N 1
ATOM 2041 C CA . LEU A 1 265 ? 36.824 -7.168 -20.043 1.00 49.56 265 LEU A CA 1
ATOM 2042 C C . LEU A 1 265 ? 37.723 -7.906 -19.031 1.00 49.56 265 LEU A C 1
ATOM 2044 O O . LEU A 1 265 ? 38.924 -8.034 -19.264 1.00 49.56 265 LEU A O 1
ATOM 2048 N N . GLY A 1 266 ? 37.146 -8.459 -17.959 1.00 45.56 266 GLY A N 1
ATOM 2049 C CA . GLY A 1 266 ? 37.852 -9.236 -16.940 1.00 45.56 266 GLY A CA 1
ATOM 2050 C C . GLY A 1 266 ? 38.243 -8.424 -15.702 1.00 45.56 266 GLY A C 1
ATOM 2051 O O . GLY A 1 266 ? 38.291 -7.201 -15.717 1.00 45.56 266 GLY A O 1
ATOM 2052 N N . LYS A 1 267 ? 38.554 -9.129 -14.606 1.00 43.62 267 LYS A N 1
ATOM 2053 C CA . LYS A 1 267 ? 38.620 -8.585 -13.230 1.00 43.62 267 LYS A CA 1
ATOM 2054 C C . LYS A 1 267 ? 39.553 -7.387 -12.986 1.00 43.62 267 LYS A C 1
ATOM 2056 O O . LYS A 1 267 ? 39.466 -6.781 -11.923 1.00 43.62 267 LYS A O 1
ATOM 2061 N N . GLU A 1 268 ? 40.454 -7.064 -13.908 1.00 45.38 268 GLU A N 1
ATOM 2062 C CA . GLU A 1 268 ? 41.369 -5.923 -13.781 1.00 45.38 268 GLU A CA 1
ATOM 2063 C C . GLU A 1 268 ? 40.740 -4.587 -14.220 1.00 45.38 268 GLU A C 1
ATOM 2065 O O . GLU A 1 268 ? 41.211 -3.539 -13.780 1.00 45.38 268 GLU A O 1
ATOM 2070 N N . SER A 1 269 ? 39.667 -4.585 -15.029 1.00 48.69 269 SER A N 1
ATOM 2071 C CA . SER A 1 269 ? 38.969 -3.341 -15.405 1.00 48.69 269 SER A CA 1
ATOM 2072 C C . SER A 1 269 ? 38.204 -2.736 -14.235 1.00 48.69 269 SER A C 1
ATOM 2074 O O . SER A 1 269 ? 38.253 -1.529 -14.004 1.00 48.69 269 SER A O 1
ATOM 2076 N N . ASP A 1 270 ? 37.512 -3.584 -13.482 1.00 52.28 270 ASP A N 1
ATOM 2077 C CA . ASP A 1 270 ? 36.571 -3.144 -12.451 1.00 52.28 270 ASP A CA 1
ATOM 2078 C C . ASP A 1 270 ? 37.331 -2.643 -11.212 1.00 52.28 270 ASP A C 1
ATOM 2080 O O . ASP A 1 270 ? 36.914 -1.692 -10.555 1.00 52.28 270 ASP A O 1
ATOM 2084 N N . ALA A 1 271 ? 38.527 -3.197 -10.975 1.00 56.66 271 ALA A N 1
ATOM 2085 C CA . ALA A 1 271 ? 39.462 -2.792 -9.926 1.00 56.66 271 ALA A CA 1
ATOM 2086 C C . ALA A 1 271 ? 40.005 -1.351 -10.063 1.00 56.66 271 ALA A C 1
ATOM 2088 O O . ALA A 1 271 ? 40.661 -0.871 -9.139 1.00 56.66 271 ALA A O 1
ATOM 2089 N N . LYS A 1 272 ? 39.753 -0.663 -11.189 1.00 69.94 272 LYS A N 1
ATOM 2090 C CA . LYS A 1 272 ? 40.110 0.753 -11.397 1.00 69.94 272 LYS A CA 1
ATOM 2091 C C . LYS A 1 272 ? 38.969 1.743 -11.157 1.00 69.94 272 LYS A C 1
ATOM 2093 O O . LYS A 1 272 ? 39.220 2.940 -11.188 1.00 69.94 272 LYS A O 1
ATOM 2098 N N . THR A 1 273 ? 37.737 1.289 -10.920 1.00 73.69 273 THR A N 1
ATOM 2099 C CA . THR A 1 273 ? 36.641 2.198 -10.543 1.00 73.69 273 THR A CA 1
ATOM 2100 C C . THR A 1 273 ? 36.650 2.394 -9.028 1.00 73.69 273 THR A C 1
ATOM 2102 O O . THR A 1 273 ? 36.438 1.442 -8.281 1.00 73.69 273 THR A O 1
ATOM 2105 N N . VAL A 1 274 ? 36.909 3.624 -8.577 1.00 77.25 274 VAL A N 1
ATOM 2106 C CA . VAL A 1 274 ? 37.061 3.977 -7.155 1.00 77.25 274 VAL A CA 1
ATOM 2107 C C . VAL A 1 274 ? 35.915 4.853 -6.657 1.00 77.25 274 VAL A C 1
ATOM 2109 O O . VAL A 1 274 ? 35.371 4.565 -5.597 1.00 77.25 274 VAL A O 1
ATOM 2112 N N . ASP A 1 275 ? 35.519 5.891 -7.400 1.00 77.56 275 ASP A N 1
ATOM 2113 C CA . ASP A 1 275 ? 34.397 6.761 -7.019 1.00 77.56 275 ASP A CA 1
ATOM 2114 C C . ASP A 1 275 ? 33.608 7.236 -8.261 1.00 77.56 275 ASP A C 1
ATOM 2116 O O . ASP A 1 275 ? 34.158 7.941 -9.099 1.00 77.56 275 ASP A O 1
ATOM 2120 N N . PRO A 1 276 ? 32.308 6.908 -8.413 1.00 76.94 276 PRO A N 1
ATOM 2121 C CA . PRO A 1 276 ? 31.490 7.372 -9.540 1.00 76.94 276 PRO A CA 1
ATOM 2122 C C . PRO A 1 276 ? 30.980 8.829 -9.416 1.00 76.94 276 PRO A C 1
ATOM 2124 O O . PRO A 1 276 ? 30.137 9.257 -10.209 1.00 76.94 276 PRO A O 1
ATOM 2127 N N . THR A 1 277 ? 31.413 9.600 -8.412 1.00 82.25 277 THR A N 1
ATOM 2128 C CA . THR A 1 277 ? 31.092 11.033 -8.250 1.00 82.25 277 THR A CA 1
ATOM 2129 C C . THR A 1 277 ? 31.629 11.847 -9.424 1.00 82.25 277 THR A C 1
ATOM 2131 O O . THR A 1 277 ? 32.689 11.564 -9.968 1.00 82.25 277 THR A O 1
ATOM 2134 N N . GLY A 1 278 ? 30.883 12.871 -9.846 1.00 85.12 278 GLY A N 1
ATOM 2135 C CA . GLY A 1 278 ? 31.350 13.834 -10.846 1.00 85.12 278 GLY A CA 1
ATOM 2136 C C . GLY A 1 278 ? 31.390 13.336 -12.293 1.00 85.12 278 GLY A C 1
ATOM 2137 O O . GLY A 1 278 ? 31.081 14.108 -13.196 1.00 85.12 278 GLY A O 1
ATOM 2138 N N . ALA A 1 279 ? 31.652 12.047 -12.527 1.00 89.25 279 ALA A N 1
ATOM 2139 C CA . ALA A 1 279 ? 31.820 11.430 -13.845 1.00 89.25 279 ALA A CA 1
ATOM 2140 C C . ALA A 1 279 ? 30.707 11.773 -14.856 1.00 89.25 279 ALA A C 1
ATOM 2142 O O . ALA A 1 279 ? 30.986 11.997 -16.033 1.00 89.25 279 ALA A O 1
ATOM 2143 N N . GLY A 1 280 ? 29.453 11.892 -14.402 1.00 89.88 280 GLY A N 1
ATOM 2144 C CA . GLY A 1 280 ? 28.323 12.309 -15.242 1.00 89.88 280 GLY A CA 1
ATOM 2145 C C . GLY A 1 280 ? 28.366 13.773 -15.715 1.00 89.88 280 GLY A C 1
ATOM 2146 O O . GLY A 1 280 ? 27.833 14.065 -16.783 1.00 89.88 280 GLY A O 1
ATOM 2147 N N . ASN A 1 281 ? 29.001 14.674 -14.960 1.00 92.19 281 ASN A N 1
ATOM 2148 C CA . ASN A 1 281 ? 29.249 16.069 -15.349 1.00 92.19 281 ASN A CA 1
ATOM 2149 C C . ASN A 1 281 ? 30.524 16.168 -16.206 1.00 92.19 281 ASN A C 1
ATOM 2151 O O . ASN A 1 281 ? 30.527 16.854 -17.227 1.00 92.19 281 ASN A O 1
ATOM 2155 N N . THR A 1 282 ? 31.570 15.406 -15.863 1.00 94.81 282 THR A N 1
ATOM 2156 C CA . THR A 1 282 ? 32.792 15.267 -16.680 1.00 94.81 282 THR A CA 1
ATOM 2157 C C . THR A 1 282 ? 32.474 14.776 -18.087 1.00 94.81 282 THR A C 1
ATOM 2159 O O . THR A 1 282 ? 32.968 15.341 -19.062 1.00 94.81 282 THR A O 1
ATOM 2162 N N . PHE A 1 283 ? 31.553 13.813 -18.211 1.00 96.06 283 PHE A N 1
ATOM 2163 C CA . PHE A 1 283 ? 30.999 13.387 -19.494 1.00 96.06 283 PHE A CA 1
ATOM 2164 C C . PHE A 1 283 ? 30.506 14.573 -20.338 1.00 96.06 283 PHE A C 1
ATOM 2166 O O . PHE A 1 283 ? 30.772 14.620 -21.536 1.00 96.06 283 PHE A O 1
ATOM 2173 N N . LEU A 1 284 ? 29.797 15.536 -19.738 1.00 95.44 284 LEU A N 1
ATOM 2174 C CA . LEU A 1 284 ? 29.150 16.630 -20.467 1.00 95.44 284 LEU A CA 1
ATOM 2175 C C . LEU A 1 284 ? 30.120 17.733 -20.892 1.00 95.44 284 LEU A C 1
ATOM 2177 O O . LEU A 1 284 ? 29.987 18.254 -21.999 1.00 95.44 284 LEU A O 1
ATOM 2181 N N . GLY A 1 285 ? 31.137 18.027 -20.080 1.00 94.50 285 GLY A N 1
ATOM 2182 C CA . GLY A 1 285 ? 32.240 18.901 -20.489 1.00 94.50 285 GLY A CA 1
ATOM 2183 C C . GLY A 1 285 ? 33.036 18.329 -21.662 1.00 94.50 285 GLY A C 1
ATOM 2184 O O . GLY A 1 285 ? 33.250 19.004 -22.671 1.00 94.50 285 GLY A O 1
ATOM 2185 N N . SER A 1 286 ? 33.409 17.048 -21.573 1.00 95.81 286 SER A N 1
ATOM 2186 C CA . SER A 1 286 ? 34.113 16.350 -22.654 1.00 95.81 286 SER A CA 1
ATOM 2187 C C . SER A 1 286 ? 33.251 16.207 -23.911 1.00 95.81 286 SER A C 1
ATOM 2189 O O . SER A 1 286 ? 33.753 16.389 -25.019 1.00 95.81 286 SER A O 1
ATOM 2191 N N . TYR A 1 287 ? 31.949 15.940 -23.754 1.00 96.31 287 TYR A N 1
ATOM 2192 C CA . TYR A 1 287 ? 30.987 15.924 -24.856 1.00 96.31 287 TYR A CA 1
ATOM 2193 C C . TYR A 1 287 ? 30.924 17.285 -25.556 1.00 96.31 287 TYR A C 1
ATOM 2195 O O . TYR A 1 287 ? 30.976 17.329 -26.779 1.00 96.31 287 TYR A O 1
ATOM 2203 N N . ALA A 1 288 ? 30.839 18.396 -24.818 1.00 95.19 288 ALA A N 1
ATOM 2204 C CA . ALA A 1 288 ? 30.735 19.726 -25.418 1.00 95.19 288 ALA A CA 1
ATOM 2205 C C . ALA A 1 288 ? 31.968 20.070 -26.275 1.00 95.19 288 ALA A C 1
ATOM 2207 O O . ALA A 1 288 ? 31.817 20.502 -27.418 1.00 95.19 288 ALA A O 1
ATOM 2208 N N . VAL A 1 289 ? 33.179 19.800 -25.770 1.00 94.31 289 VAL A N 1
ATOM 2209 C CA . VAL A 1 289 ? 34.424 19.982 -26.540 1.00 94.31 289 VAL A CA 1
ATOM 2210 C C . VAL A 1 289 ? 34.474 19.041 -27.748 1.00 94.31 289 VAL A C 1
ATOM 2212 O O . VAL A 1 289 ? 34.754 19.492 -28.858 1.00 94.31 289 VAL A O 1
ATOM 2215 N N . GLY A 1 290 ? 34.141 17.758 -27.571 1.00 92.56 290 GLY A N 1
ATOM 2216 C CA . GLY A 1 290 ? 34.093 16.786 -28.667 1.00 92.56 290 GLY A CA 1
ATOM 2217 C C . GLY A 1 290 ? 33.077 17.154 -29.753 1.00 92.56 290 GLY A C 1
ATOM 2218 O O . GLY A 1 290 ? 33.372 17.020 -30.940 1.00 92.56 290 GLY A O 1
ATOM 2219 N N . TYR A 1 291 ? 31.910 17.682 -29.376 1.00 93.50 291 TYR A N 1
ATOM 2220 C CA . TYR A 1 291 ? 30.880 18.131 -30.312 1.00 93.50 291 TYR A CA 1
ATOM 2221 C C . TYR A 1 291 ? 31.339 19.361 -31.097 1.00 93.50 291 TYR A C 1
ATOM 2223 O O . TYR A 1 291 ? 31.233 19.367 -32.319 1.00 93.50 291 TYR A O 1
ATOM 2231 N N . LEU A 1 292 ? 31.916 20.370 -30.434 1.00 91.44 292 LEU A N 1
ATOM 2232 C CA . LEU A 1 292 ? 32.461 21.543 -31.125 1.00 91.44 292 LEU A CA 1
ATOM 2233 C C . LEU A 1 292 ? 33.581 21.161 -32.110 1.00 91.44 292 LEU A C 1
ATOM 2235 O O . LEU A 1 292 ? 33.581 21.649 -33.239 1.00 91.44 292 LEU A O 1
ATOM 2239 N N . GLN A 1 293 ? 34.480 20.247 -31.721 1.00 89.12 293 GLN A N 1
ATOM 2240 C CA . GLN A 1 293 ? 35.592 19.782 -32.563 1.00 89.12 293 GLN A CA 1
ATOM 2241 C C . GLN A 1 293 ? 35.166 18.912 -33.759 1.00 89.12 293 GLN A C 1
ATOM 2243 O O . GLN A 1 293 ? 35.869 18.903 -34.768 1.00 89.12 293 GLN A O 1
ATOM 2248 N N . THR A 1 294 ? 34.071 18.147 -33.655 1.00 88.69 294 THR A N 1
ATOM 2249 C CA . THR A 1 294 ? 33.743 17.083 -34.635 1.00 88.69 294 THR A CA 1
ATOM 2250 C C . THR A 1 294 ? 32.387 17.229 -35.323 1.00 88.69 294 THR A C 1
ATOM 2252 O O . THR A 1 294 ? 32.178 16.618 -36.369 1.00 88.69 294 THR A O 1
ATOM 2255 N N . GLN A 1 295 ? 31.474 18.026 -34.759 1.00 85.69 295 GLN A N 1
ATOM 2256 C CA . GLN A 1 295 ? 30.082 18.200 -35.196 1.00 85.69 295 GLN A CA 1
ATOM 2257 C C . GLN A 1 295 ? 29.269 16.886 -35.289 1.00 85.69 295 GLN A C 1
ATOM 2259 O O . GLN A 1 295 ? 28.229 16.836 -35.944 1.00 85.69 295 GLN A O 1
ATOM 2264 N N . ASP A 1 296 ? 29.708 15.826 -34.596 1.00 87.06 296 ASP A N 1
ATOM 2265 C CA . ASP A 1 296 ? 28.997 14.551 -34.460 1.00 87.06 296 ASP A CA 1
ATOM 2266 C C . ASP A 1 296 ? 28.742 14.217 -32.983 1.00 87.06 296 ASP A C 1
ATOM 2268 O O . ASP A 1 296 ? 29.667 14.064 -32.185 1.00 87.06 296 ASP A O 1
ATOM 2272 N N . ALA A 1 297 ? 27.469 14.030 -32.629 1.00 89.94 297 ALA A N 1
ATOM 2273 C CA . ALA A 1 297 ? 27.043 13.652 -31.285 1.00 89.94 297 ALA A CA 1
ATOM 2274 C C . ALA A 1 297 ? 27.552 12.268 -30.837 1.00 89.94 297 ALA A C 1
ATOM 2276 O O . ALA A 1 297 ? 27.762 12.051 -29.643 1.00 89.94 297 ALA A O 1
ATOM 2277 N N . VAL A 1 298 ? 27.759 11.321 -31.759 1.00 89.94 298 VAL A N 1
ATOM 2278 C CA . VAL A 1 298 ? 28.233 9.970 -31.411 1.00 89.94 298 VAL A CA 1
ATOM 2279 C C . VAL A 1 298 ? 29.724 10.005 -31.072 1.00 89.94 298 VAL A C 1
ATOM 2281 O O . VAL A 1 298 ? 30.148 9.474 -30.043 1.00 89.94 298 VAL A O 1
ATOM 2284 N N . THR A 1 299 ? 30.520 10.702 -31.882 1.00 89.94 299 THR A N 1
ATOM 2285 C CA . THR A 1 299 ? 31.936 10.969 -31.603 1.00 89.94 299 THR A CA 1
ATOM 2286 C C . THR A 1 299 ? 32.097 11.815 -30.334 1.00 89.94 299 THR A C 1
ATOM 2288 O O . THR A 1 299 ? 32.913 11.469 -29.481 1.00 89.94 299 THR A O 1
ATOM 2291 N N . ALA A 1 300 ? 31.259 12.834 -30.118 1.00 93.19 300 ALA A N 1
ATOM 2292 C CA . ALA A 1 300 ? 31.227 13.613 -28.876 1.00 93.19 300 ALA A CA 1
ATOM 2293 C C . ALA A 1 300 ? 30.936 12.756 -27.627 1.00 93.19 300 ALA A C 1
ATOM 2295 O O . ALA A 1 300 ? 31.587 12.910 -26.595 1.00 93.19 300 ALA A O 1
ATOM 2296 N N . ALA A 1 301 ? 30.023 11.785 -27.709 1.00 93.12 301 ALA A N 1
ATOM 2297 C CA . ALA A 1 301 ? 29.763 10.855 -26.608 1.00 93.12 301 ALA A CA 1
ATOM 2298 C C . ALA A 1 301 ? 30.907 9.850 -26.361 1.00 93.12 301 ALA A C 1
ATOM 2300 O O . ALA A 1 301 ? 31.031 9.329 -25.248 1.00 93.12 301 ALA A O 1
ATOM 2301 N N . CYS A 1 302 ? 31.799 9.630 -27.335 1.00 93.38 302 CYS A N 1
ATOM 2302 C CA . CYS A 1 302 ? 33.061 8.924 -27.095 1.00 93.38 302 CYS A CA 1
ATOM 2303 C C . CYS A 1 302 ? 34.036 9.768 -26.257 1.00 93.38 302 CYS A C 1
ATOM 2305 O O . CYS A 1 302 ? 34.625 9.235 -25.318 1.00 93.38 302 CYS A O 1
ATOM 2307 N N . TYR A 1 303 ? 34.152 11.077 -26.528 1.00 95.19 303 TYR A N 1
ATOM 2308 C CA . TYR A 1 303 ? 34.895 12.002 -25.655 1.00 95.19 303 TYR A CA 1
ATOM 2309 C C . TYR A 1 303 ? 34.286 12.001 -24.244 1.00 95.19 303 TYR A C 1
ATOM 2311 O O . TYR A 1 303 ? 35.007 11.824 -23.265 1.00 95.19 303 TYR A O 1
ATOM 2319 N N . GLY A 1 304 ? 32.954 12.106 -24.140 1.00 94.38 304 GLY A N 1
ATOM 2320 C CA . GLY A 1 304 ? 32.211 12.010 -22.878 1.00 94.38 304 GLY A CA 1
ATOM 2321 C C . GLY A 1 304 ? 32.531 10.748 -22.073 1.00 94.38 304 GLY A C 1
ATOM 2322 O O . GLY A 1 304 ? 32.856 10.823 -20.888 1.00 94.38 304 GLY A O 1
ATOM 2323 N N . SER A 1 305 ? 32.496 9.585 -22.725 1.00 93.75 305 SER A N 1
ATOM 2324 C CA . SER A 1 305 ? 32.743 8.286 -22.082 1.00 93.75 305 SER A CA 1
ATOM 2325 C C . SER A 1 305 ? 34.186 8.120 -21.586 1.00 93.75 305 SER A C 1
ATOM 2327 O O . SER A 1 305 ? 34.408 7.437 -20.589 1.00 93.75 305 SER A O 1
ATOM 2329 N N . VAL A 1 306 ? 35.157 8.755 -22.251 1.00 93.56 306 VAL A N 1
ATOM 2330 C CA . VAL A 1 306 ? 36.575 8.751 -21.849 1.00 93.56 306 VAL A CA 1
ATOM 2331 C C . VAL A 1 306 ? 36.859 9.791 -20.765 1.00 93.56 306 VAL A C 1
ATOM 2333 O O . VAL A 1 306 ? 37.564 9.488 -19.809 1.00 93.56 306 VAL A O 1
ATOM 2336 N N . GLY A 1 307 ? 36.264 10.984 -20.838 1.00 93.38 307 GLY A N 1
ATOM 2337 C CA . GLY A 1 307 ? 36.365 11.980 -19.767 1.00 93.38 307 GLY A CA 1
ATOM 2338 C C . GLY A 1 307 ? 35.799 11.464 -18.443 1.00 93.38 307 GLY A C 1
ATOM 2339 O O . GLY A 1 307 ? 36.436 11.580 -17.396 1.00 93.38 307 GLY A O 1
ATOM 2340 N N . ALA A 1 308 ? 34.640 10.803 -18.503 1.00 92.88 308 ALA A N 1
ATOM 2341 C CA . ALA A 1 308 ? 34.039 10.136 -17.353 1.00 92.88 308 ALA A CA 1
ATOM 2342 C C . ALA A 1 308 ? 34.963 9.078 -16.720 1.00 92.88 308 ALA A C 1
ATOM 2344 O O . ALA A 1 308 ? 34.983 8.967 -15.497 1.00 92.88 308 ALA A O 1
ATOM 2345 N N . SER A 1 309 ? 35.757 8.337 -17.509 1.00 91.50 309 SER A N 1
ATOM 2346 C CA . SER A 1 309 ? 36.603 7.264 -16.966 1.00 91.50 309 SER A CA 1
ATOM 2347 C C . SER A 1 309 ? 37.754 7.779 -16.101 1.00 91.50 309 SER A C 1
ATOM 2349 O O . SER A 1 309 ? 38.117 7.098 -15.152 1.00 91.50 309 SER A O 1
ATOM 2351 N N . PHE A 1 310 ? 38.296 8.974 -16.373 1.00 91.62 310 PHE A N 1
ATOM 2352 C CA . PHE A 1 310 ? 39.310 9.597 -15.507 1.00 91.62 310 PHE A CA 1
ATOM 2353 C C . PHE A 1 310 ? 38.729 10.020 -14.156 1.00 91.62 310 PHE A C 1
ATOM 2355 O O . PHE A 1 310 ? 39.338 9.777 -13.118 1.00 91.62 310 PHE A O 1
ATOM 2362 N N . ALA A 1 311 ? 37.532 10.614 -14.156 1.00 90.25 311 ALA A N 1
ATOM 2363 C CA . ALA A 1 311 ? 36.850 11.011 -12.923 1.00 90.25 311 ALA A CA 1
ATOM 2364 C C . ALA A 1 311 ? 36.450 9.811 -12.041 1.00 90.25 311 ALA A C 1
ATOM 2366 O O . ALA A 1 311 ? 36.286 9.983 -10.843 1.00 90.25 311 ALA A O 1
ATOM 2367 N N . MET A 1 312 ? 36.323 8.609 -12.617 1.00 87.69 312 MET A N 1
ATOM 2368 C CA . MET A 1 312 ? 35.987 7.382 -11.883 1.00 87.69 312 MET A CA 1
ATOM 2369 C C . MET A 1 312 ? 37.179 6.703 -11.188 1.00 87.69 312 MET A C 1
ATOM 2371 O O . MET A 1 312 ? 36.970 5.803 -10.375 1.00 87.69 312 MET A O 1
ATOM 2375 N N . GLU A 1 313 ? 38.418 7.089 -11.508 1.00 88.00 313 GLU A N 1
ATOM 2376 C CA . GLU A 1 313 ? 39.636 6.374 -11.088 1.00 88.00 313 GLU A CA 1
ATOM 2377 C C . GLU A 1 313 ? 40.126 6.710 -9.673 1.00 88.00 313 GLU A C 1
ATOM 2379 O O . GLU A 1 313 ? 40.913 5.952 -9.109 1.00 88.00 313 GLU A O 1
ATOM 2384 N N . GLN A 1 314 ? 39.668 7.815 -9.078 1.00 85.31 314 GLN A N 1
ATOM 2385 C CA . GLN A 1 314 ? 40.051 8.224 -7.725 1.00 85.31 314 GLN A CA 1
ATOM 2386 C C . GLN A 1 314 ? 38.994 9.115 -7.063 1.00 85.31 314 GLN A C 1
ATOM 2388 O O . GLN A 1 314 ? 38.118 9.658 -7.726 1.00 85.31 314 GLN A O 1
ATOM 2393 N N . VAL A 1 315 ? 39.086 9.279 -5.741 1.00 82.94 315 VAL A N 1
ATOM 2394 C CA . VAL A 1 315 ? 38.233 10.211 -4.987 1.00 82.94 315 VAL A CA 1
ATOM 2395 C C . VAL A 1 315 ? 38.734 11.645 -5.208 1.00 82.94 315 VAL A C 1
ATOM 2397 O O . VAL A 1 315 ? 39.891 11.935 -4.908 1.00 82.94 315 VAL A O 1
ATOM 2400 N N . GLY A 1 316 ? 37.868 12.545 -5.683 1.00 83.31 316 GLY A N 1
ATOM 2401 C CA . GLY A 1 316 ? 38.206 13.944 -5.987 1.00 83.31 316 GLY A CA 1
ATOM 2402 C C . GLY A 1 316 ? 38.405 14.205 -7.484 1.00 83.31 316 GLY A C 1
ATOM 2403 O O . GLY A 1 316 ? 37.703 13.616 -8.310 1.00 83.31 316 GLY A O 1
ATOM 2404 N N . THR A 1 317 ? 39.320 15.111 -7.847 1.00 86.50 317 THR A N 1
ATOM 2405 C CA . THR A 1 317 ? 39.674 15.376 -9.253 1.00 86.50 317 THR A CA 1
ATOM 2406 C C . THR A 1 317 ? 40.896 14.537 -9.681 1.00 86.50 317 THR A C 1
ATOM 2408 O O . THR A 1 317 ? 41.715 14.187 -8.828 1.00 86.50 317 THR A O 1
ATOM 2411 N N . PRO A 1 318 ? 41.030 14.154 -10.968 1.00 88.00 318 PRO A N 1
ATOM 2412 C CA . PRO A 1 318 ? 42.200 13.446 -11.499 1.00 88.00 318 PRO A CA 1
ATOM 2413 C C . PRO A 1 318 ? 43.514 14.224 -11.346 1.00 88.00 318 PRO A C 1
ATOM 2415 O O . PRO A 1 318 ? 43.548 15.443 -11.518 1.00 88.00 318 PRO A O 1
ATOM 2418 N N . CYS A 1 319 ? 44.616 13.519 -11.090 1.00 86.06 319 CYS A N 1
ATOM 2419 C CA . CYS A 1 319 ? 45.937 14.136 -10.963 1.00 86.06 319 CYS A CA 1
ATOM 2420 C C . CYS A 1 319 ? 46.529 14.478 -12.340 1.00 86.06 319 CYS A C 1
ATOM 2422 O O . CYS A 1 319 ? 46.654 13.597 -13.189 1.00 86.06 319 CYS A O 1
ATOM 2424 N N . LEU A 1 320 ? 46.932 15.739 -12.532 1.00 86.69 320 LEU A N 1
ATOM 2425 C CA . LEU A 1 320 ? 47.686 16.213 -13.698 1.00 86.69 320 LEU A CA 1
ATOM 2426 C C . LEU A 1 320 ? 49.197 16.120 -13.437 1.00 86.69 320 LEU A C 1
ATOM 2428 O O . LEU A 1 320 ? 49.711 16.735 -12.500 1.00 86.69 320 LEU A O 1
ATOM 2432 N N . GLU A 1 321 ? 49.902 15.404 -14.308 1.00 85.38 321 GLU A N 1
ATOM 2433 C CA . GLU A 1 321 ? 51.358 15.277 -14.347 1.00 85.38 321 GLU A CA 1
ATOM 2434 C C . GLU A 1 321 ? 51.878 15.763 -15.712 1.00 85.38 321 GLU A C 1
ATOM 2436 O O . GLU A 1 321 ? 51.396 15.340 -16.763 1.00 85.38 321 GLU A O 1
ATOM 2441 N N . ALA A 1 322 ? 52.861 16.666 -15.717 1.00 70.19 322 ALA A N 1
ATOM 2442 C CA . ALA A 1 322 ? 53.446 17.211 -16.944 1.00 70.19 322 ALA A CA 1
ATOM 2443 C C . ALA A 1 322 ? 54.738 16.464 -17.314 1.00 70.19 322 ALA A C 1
ATOM 2445 O O . ALA A 1 322 ? 55.670 16.406 -16.508 1.00 70.19 322 ALA A O 1
ATOM 2446 N N . GLN A 1 323 ? 54.821 15.930 -18.537 1.00 56.69 323 GLN A N 1
ATOM 2447 C CA . GLN A 1 323 ? 55.986 15.191 -19.032 1.00 56.69 323 GLN A CA 1
ATOM 2448 C C . GLN A 1 323 ? 56.445 15.732 -20.397 1.00 56.69 323 GLN A C 1
ATOM 2450 O O . GLN A 1 323 ? 56.206 15.141 -21.450 1.00 56.69 323 GLN A O 1
ATOM 2455 N N . GLY A 1 324 ? 57.135 16.877 -20.372 1.00 63.66 324 GLY A N 1
ATOM 2456 C CA . GLY A 1 324 ? 57.522 17.609 -21.584 1.00 63.66 324 GLY A CA 1
ATOM 2457 C C . GLY A 1 324 ? 56.307 18.270 -22.237 1.00 63.66 324 GLY A C 1
ATOM 2458 O O . GLY A 1 324 ? 55.453 18.801 -21.533 1.00 63.66 324 GLY A O 1
ATOM 2459 N N . ASP A 1 325 ? 56.201 18.185 -23.564 1.00 60.34 325 ASP A N 1
ATOM 2460 C CA . ASP A 1 325 ? 55.068 18.728 -24.338 1.00 60.34 325 ASP A CA 1
ATOM 2461 C C . ASP A 1 325 ? 53.766 17.899 -24.197 1.00 60.34 325 ASP A C 1
ATOM 2463 O O . ASP A 1 325 ? 52.774 18.166 -24.877 1.00 60.34 325 ASP A O 1
ATOM 2467 N N . HIS A 1 326 ? 53.756 16.874 -23.335 1.00 68.12 326 HIS A N 1
ATOM 2468 C CA . HIS A 1 326 ? 52.623 15.978 -23.107 1.00 68.12 326 HIS A CA 1
ATOM 2469 C C . HIS A 1 326 ? 52.105 16.059 -21.664 1.00 68.12 326 HIS A C 1
ATOM 2471 O O . HIS A 1 326 ? 52.868 16.016 -20.697 1.00 68.12 326 HIS A O 1
ATOM 2477 N N . GLU A 1 327 ? 50.779 16.112 -21.526 1.00 85.62 327 GLU A N 1
ATOM 2478 C CA . GLU A 1 327 ? 50.077 16.005 -20.246 1.00 85.62 327 GLU A CA 1
ATOM 2479 C C . GLU A 1 327 ? 49.603 14.571 -20.008 1.00 85.62 327 GLU A C 1
ATOM 2481 O O . GLU A 1 327 ? 48.919 13.981 -20.850 1.00 85.62 327 GLU A O 1
ATOM 2486 N N . LEU A 1 328 ? 49.907 14.039 -18.827 1.00 88.62 328 LEU A N 1
ATOM 2487 C CA . LEU A 1 328 ? 49.359 12.787 -18.330 1.00 88.62 328 LEU A CA 1
ATOM 2488 C C . LEU A 1 328 ? 48.332 13.085 -17.239 1.00 88.62 328 LEU A C 1
ATOM 2490 O O . LEU A 1 328 ? 48.605 13.815 -16.289 1.00 88.62 328 LEU A O 1
ATOM 2494 N N . TRP A 1 329 ? 47.156 12.477 -17.354 1.00 89.38 329 TRP A N 1
ATOM 2495 C CA . TRP A 1 329 ? 46.118 12.531 -16.329 1.00 89.38 329 TRP A CA 1
ATOM 2496 C C . TRP A 1 329 ? 46.007 11.142 -15.699 1.00 89.38 329 TRP A C 1
ATOM 2498 O O . TRP A 1 329 ? 45.885 10.152 -16.419 1.00 89.38 329 TRP A O 1
ATOM 2508 N N . ASN A 1 330 ? 46.143 11.035 -14.376 1.00 88.62 330 ASN A N 1
ATOM 2509 C CA . ASN A 1 330 ? 46.320 9.756 -13.663 1.00 88.62 330 ASN A CA 1
ATOM 2510 C C . ASN A 1 330 ? 47.423 8.858 -14.292 1.00 88.62 330 ASN A C 1
ATOM 2512 O O . ASN A 1 330 ? 47.284 7.635 -14.354 1.00 88.62 330 ASN A O 1
ATOM 2516 N N . GLY A 1 331 ? 48.492 9.465 -14.828 1.00 84.31 331 GLY A N 1
ATOM 2517 C CA . GLY A 1 331 ? 49.576 8.764 -15.531 1.00 84.31 331 GLY A CA 1
ATOM 2518 C C . GLY A 1 331 ? 49.251 8.277 -16.957 1.00 84.31 331 GLY A C 1
ATOM 2519 O O . GLY A 1 331 ? 49.983 7.442 -17.486 1.00 84.31 331 GLY A O 1
ATOM 2520 N N . VAL A 1 332 ? 48.167 8.750 -17.592 1.00 87.31 332 VAL A N 1
ATOM 2521 C CA . VAL A 1 332 ? 47.714 8.292 -18.924 1.00 87.31 332 VAL A CA 1
ATOM 2522 C C . VAL A 1 332 ? 47.442 9.462 -19.882 1.00 87.31 332 VAL A C 1
ATOM 2524 O O . VAL A 1 332 ? 46.808 10.450 -19.515 1.00 87.31 332 VAL A O 1
ATOM 2527 N N . ASP A 1 333 ? 47.871 9.325 -21.143 1.00 88.94 333 ASP A N 1
ATOM 2528 C CA . ASP A 1 333 ? 47.551 10.263 -22.231 1.00 88.94 333 ASP A CA 1
ATOM 2529 C C . ASP A 1 333 ? 46.070 10.125 -22.653 1.00 88.94 333 ASP A C 1
ATOM 2531 O O . ASP A 1 333 ? 45.595 9.053 -23.054 1.00 88.94 333 ASP A O 1
ATOM 2535 N N . VAL A 1 334 ? 45.333 11.237 -22.581 1.00 90.69 334 VAL A N 1
ATOM 2536 C CA . VAL A 1 334 ? 43.889 11.300 -22.865 1.00 90.69 334 VAL A CA 1
ATOM 2537 C C . VAL A 1 334 ? 43.563 10.984 -24.331 1.00 90.69 334 VAL A C 1
ATOM 2539 O O . VAL A 1 334 ? 42.547 10.345 -24.618 1.00 90.69 334 VAL A O 1
ATOM 2542 N N . ARG A 1 335 ? 44.412 11.397 -25.281 1.00 88.75 335 ARG A N 1
ATOM 2543 C CA . ARG A 1 335 ? 44.205 11.165 -26.720 1.00 88.75 335 ARG A CA 1
ATOM 2544 C C . ARG A 1 335 ? 44.466 9.707 -27.084 1.00 88.75 335 ARG A C 1
ATOM 2546 O O . ARG A 1 335 ? 43.714 9.153 -27.883 1.00 88.75 335 ARG A O 1
ATOM 2553 N N . CYS A 1 336 ? 45.466 9.077 -26.472 1.00 87.31 336 CYS A N 1
ATOM 2554 C CA . CYS A 1 336 ? 45.723 7.644 -26.592 1.00 87.31 336 CYS A CA 1
ATOM 2555 C C . CYS A 1 336 ? 44.504 6.836 -26.110 1.00 87.31 336 CYS A C 1
ATOM 2557 O O . CYS A 1 336 ? 43.940 6.043 -26.869 1.00 87.31 336 CYS A O 1
ATOM 2559 N N . ARG A 1 337 ? 44.003 7.145 -24.903 1.00 90.38 337 ARG A N 1
ATOM 2560 C CA . ARG A 1 337 ? 42.787 6.536 -24.335 1.00 90.38 337 ARG A CA 1
ATOM 2561 C C . ARG A 1 337 ? 41.548 6.742 -25.221 1.00 90.38 337 ARG A C 1
ATOM 2563 O O . ARG A 1 337 ? 40.740 5.826 -25.389 1.00 90.38 337 ARG A O 1
ATOM 2570 N N . LEU A 1 338 ? 41.401 7.924 -25.827 1.00 90.88 338 LEU A N 1
ATOM 2571 C CA . LEU A 1 338 ? 40.315 8.215 -26.767 1.00 90.88 338 LEU A CA 1
ATOM 2572 C C . LEU A 1 338 ? 40.405 7.374 -28.048 1.00 90.88 338 LEU A C 1
ATOM 2574 O O . LEU A 1 338 ? 39.391 6.836 -28.497 1.00 90.88 338 LEU A O 1
ATOM 2578 N N . GLN A 1 339 ? 41.601 7.237 -28.625 1.00 88.81 339 GLN A N 1
ATOM 2579 C CA . GLN A 1 339 ? 41.824 6.422 -29.821 1.00 88.81 339 GLN A CA 1
ATOM 2580 C C . GLN A 1 339 ? 41.552 4.937 -29.554 1.00 88.81 339 GLN A C 1
ATOM 2582 O O . GLN A 1 339 ? 40.877 4.301 -30.365 1.00 88.81 339 GLN A O 1
ATOM 2587 N N . GLU A 1 340 ? 41.994 4.406 -28.409 1.00 88.06 340 GLU A N 1
ATOM 2588 C CA . GLU A 1 340 ? 41.690 3.038 -27.972 1.00 88.06 340 GLU A CA 1
ATOM 2589 C C . GLU A 1 340 ? 40.173 2.816 -27.872 1.00 88.06 340 GLU A C 1
ATOM 2591 O O . GLU A 1 340 ? 39.626 1.913 -28.512 1.00 88.06 340 GLU A O 1
ATOM 2596 N N . TYR A 1 341 ? 39.464 3.685 -27.141 1.00 88.06 341 TYR A N 1
ATOM 2597 C CA . TYR A 1 341 ? 38.015 3.582 -26.973 1.00 88.06 341 TYR A CA 1
ATOM 2598 C C . TYR A 1 341 ? 37.270 3.672 -28.316 1.00 88.06 341 TYR A C 1
ATOM 2600 O O . TYR A 1 341 ? 36.404 2.840 -28.598 1.00 88.06 341 TYR A O 1
ATOM 2608 N N . MET A 1 342 ? 37.632 4.614 -29.196 1.00 86.12 342 MET A N 1
ATOM 2609 C CA . MET A 1 342 ? 37.034 4.721 -30.535 1.00 86.12 342 MET A CA 1
ATOM 2610 C C . MET A 1 342 ? 37.325 3.497 -31.414 1.00 86.12 342 MET A C 1
ATOM 2612 O O . MET A 1 342 ? 36.432 3.028 -32.125 1.00 86.12 342 MET A O 1
ATOM 2616 N N . ALA A 1 343 ? 38.543 2.949 -31.367 1.00 81.00 343 ALA A N 1
ATOM 2617 C CA . ALA A 1 343 ? 38.890 1.716 -32.072 1.00 81.00 343 ALA A CA 1
ATOM 2618 C C . ALA A 1 343 ? 38.078 0.523 -31.543 1.00 81.00 343 ALA A C 1
ATOM 2620 O O . ALA A 1 343 ? 37.614 -0.304 -32.332 1.00 81.00 343 ALA A O 1
ATOM 2621 N N . ARG A 1 344 ? 37.820 0.469 -30.231 1.00 83.94 344 ARG A N 1
ATOM 2622 C CA . ARG A 1 344 ? 36.987 -0.551 -29.584 1.00 83.94 344 ARG A CA 1
ATOM 2623 C C . ARG A 1 344 ? 35.514 -0.451 -29.998 1.00 83.94 344 ARG A C 1
ATOM 2625 O O . ARG A 1 344 ? 34.945 -1.460 -30.402 1.00 83.94 344 ARG A O 1
ATOM 2632 N N . GLN A 1 345 ? 34.919 0.746 -30.020 1.00 80.56 345 GLN A N 1
ATOM 2633 C CA . GLN A 1 345 ? 33.538 0.938 -30.506 1.00 80.56 345 GLN A CA 1
ATOM 2634 C C . GLN A 1 345 ? 33.404 0.598 -32.005 1.00 80.56 345 GLN A C 1
ATOM 2636 O O . GLN A 1 345 ? 32.465 -0.090 -32.413 1.00 80.56 345 GLN A O 1
ATOM 2641 N N . ARG A 1 346 ? 34.387 0.989 -32.833 1.00 66.19 346 ARG A N 1
ATOM 2642 C CA . ARG A 1 346 ? 34.470 0.558 -34.244 1.00 66.19 346 ARG A CA 1
ATOM 2643 C C . ARG A 1 346 ? 34.613 -0.963 -34.367 1.00 66.19 346 ARG A C 1
ATOM 2645 O O . ARG A 1 346 ? 34.019 -1.553 -35.264 1.00 66.19 346 ARG A O 1
ATOM 2652 N N . SER A 1 347 ? 35.333 -1.607 -33.450 1.00 50.59 347 SER A N 1
ATOM 2653 C CA . SER A 1 347 ? 35.477 -3.066 -33.411 1.00 50.59 347 SER A CA 1
ATOM 2654 C C . SER A 1 347 ? 34.166 -3.766 -33.044 1.00 50.59 347 SER A C 1
ATOM 2656 O O . SER A 1 347 ? 33.796 -4.703 -33.743 1.00 50.59 347 SER A O 1
ATOM 2658 N N . SER A 1 348 ? 33.392 -3.281 -32.063 1.00 46.19 348 SER A N 1
ATOM 2659 C CA . SER A 1 348 ? 32.033 -3.791 -31.791 1.00 46.19 348 SER A CA 1
ATOM 2660 C C . SER A 1 348 ? 31.114 -3.664 -33.016 1.00 46.19 348 SER A C 1
ATOM 2662 O O . SER A 1 348 ? 30.401 -4.611 -33.363 1.00 46.19 348 SER A O 1
ATOM 2664 N N . ALA A 1 349 ? 31.185 -2.542 -33.743 1.00 39.47 349 ALA A N 1
ATOM 2665 C CA . ALA A 1 349 ? 30.445 -2.357 -34.993 1.00 39.47 349 ALA A CA 1
ATOM 2666 C C . ALA A 1 349 ? 30.895 -3.322 -36.114 1.00 39.47 349 ALA A C 1
ATOM 2668 O O . ALA A 1 349 ? 30.065 -3.797 -36.890 1.00 39.47 349 ALA A O 1
ATOM 2669 N N . VAL A 1 350 ? 32.188 -3.662 -36.184 1.00 34.16 350 VAL A N 1
ATOM 2670 C CA . VAL A 1 350 ? 32.744 -4.622 -37.158 1.00 34.16 350 VAL A CA 1
ATOM 2671 C C . VAL A 1 350 ? 32.500 -6.081 -36.751 1.00 34.16 350 VAL A C 1
ATOM 2673 O O . VAL A 1 350 ? 32.285 -6.917 -37.625 1.00 34.16 350 VAL A O 1
ATOM 2676 N N . VAL A 1 351 ? 32.425 -6.418 -35.461 1.00 29.94 351 VAL A N 1
ATOM 2677 C CA . VAL A 1 351 ? 32.079 -7.773 -34.984 1.00 29.94 351 VAL A CA 1
ATOM 2678 C C . VAL A 1 351 ? 30.636 -8.154 -35.353 1.00 29.94 351 VAL A C 1
ATOM 2680 O O . VAL A 1 351 ? 30.370 -9.320 -35.641 1.00 29.94 351 VAL A O 1
ATOM 2683 N N . MET A 1 352 ? 29.731 -7.177 -35.496 1.00 33.03 352 MET A N 1
ATOM 2684 C CA . MET A 1 352 ? 28.400 -7.378 -36.099 1.00 33.03 352 MET A CA 1
ATOM 2685 C C . MET A 1 352 ? 28.425 -7.639 -37.624 1.00 33.03 352 MET A C 1
ATOM 2687 O O . MET A 1 352 ? 27.395 -8.010 -38.188 1.00 33.03 352 MET A O 1
ATOM 2691 N N . ALA A 1 353 ? 29.570 -7.471 -38.298 1.00 28.08 353 ALA A N 1
ATOM 2692 C CA . ALA A 1 353 ? 29.739 -7.651 -39.747 1.00 28.08 353 ALA A CA 1
ATOM 2693 C C . ALA A 1 353 ? 30.757 -8.747 -40.142 1.00 28.08 353 ALA A C 1
ATOM 2695 O O . ALA A 1 353 ? 30.718 -9.237 -41.272 1.00 28.08 353 ALA A O 1
ATOM 2696 N N . ALA A 1 354 ? 31.658 -9.148 -39.237 1.00 26.03 354 ALA A N 1
ATOM 2697 C CA . ALA A 1 354 ? 32.858 -9.931 -39.550 1.00 26.03 354 ALA A CA 1
ATOM 2698 C C . ALA A 1 354 ? 32.945 -11.313 -38.862 1.00 26.03 354 ALA A C 1
ATOM 2700 O O . ALA A 1 354 ? 34.040 -11.827 -38.653 1.00 26.03 354 ALA A O 1
ATOM 2701 N N . GLN A 1 355 ? 31.815 -11.971 -38.575 1.00 26.84 355 GLN A N 1
ATOM 2702 C CA . GLN A 1 355 ? 31.794 -13.415 -38.278 1.00 26.84 355 GLN A CA 1
ATOM 2703 C C . GLN A 1 355 ? 31.322 -14.243 -39.482 1.00 26.84 355 GLN A C 1
ATOM 2705 O O . GLN A 1 355 ? 30.282 -14.899 -39.476 1.00 26.84 355 GLN A O 1
ATOM 2710 N N . SER A 1 356 ? 32.140 -14.241 -40.537 1.00 26.67 356 SER A N 1
ATOM 2711 C CA . SER A 1 356 ? 32.117 -15.284 -41.568 1.00 26.67 356 SER A CA 1
ATOM 2712 C C . SER A 1 356 ? 33.551 -15.634 -41.980 1.00 26.67 356 SER A C 1
ATOM 2714 O O . SER A 1 356 ? 34.410 -14.757 -41.999 1.00 26.67 356 SER A O 1
ATOM 2716 N N . LYS A 1 357 ? 33.784 -16.910 -42.325 1.00 29.58 357 LYS A N 1
ATOM 2717 C CA . LYS A 1 357 ? 35.097 -17.571 -42.515 1.00 29.58 357 LYS A CA 1
ATOM 2718 C C . LYS A 1 357 ? 35.870 -17.894 -41.223 1.00 29.58 357 LYS A C 1
ATOM 2720 O O . LYS A 1 357 ? 36.791 -17.187 -40.842 1.00 29.58 357 LYS A O 1
ATOM 2725 N N . LEU A 1 358 ? 35.612 -19.084 -40.683 1.00 24.97 358 LEU A N 1
ATOM 2726 C CA . LEU A 1 358 ? 36.665 -20.077 -40.424 1.00 24.97 358 LEU A CA 1
ATOM 2727 C C . LEU A 1 358 ? 36.020 -21.474 -40.408 1.00 24.97 358 LEU A C 1
ATOM 2729 O O . LEU A 1 358 ? 34.962 -21.667 -39.817 1.00 24.97 358 LEU A O 1
ATOM 2733 N N . LEU A 1 359 ? 36.615 -22.421 -41.135 1.00 27.38 359 LEU A N 1
ATOM 2734 C CA . LEU A 1 359 ? 36.102 -23.781 -41.341 1.00 27.38 359 LEU A CA 1
ATOM 2735 C C . LEU A 1 359 ? 37.188 -24.798 -40.968 1.00 27.38 359 LEU A C 1
ATOM 2737 O O . LEU A 1 359 ? 38.237 -24.787 -41.612 1.00 27.38 359 LEU A O 1
ATOM 2741 N N . PRO A 1 360 ? 36.938 -25.724 -40.027 1.00 30.19 360 PRO A N 1
ATOM 2742 C CA . PRO A 1 360 ? 37.583 -27.031 -40.030 1.00 30.19 360 PRO A CA 1
ATOM 2743 C C . PRO A 1 360 ? 36.866 -27.975 -41.031 1.00 30.19 360 PRO A C 1
ATOM 2745 O O . PRO A 1 360 ? 35.663 -27.807 -41.266 1.00 30.19 360 PRO A O 1
ATOM 2748 N N . PRO A 1 361 ? 37.562 -28.945 -41.657 1.00 33.75 361 PRO A N 1
ATOM 2749 C CA . PRO A 1 361 ? 37.012 -29.729 -42.769 1.00 33.75 361 PRO A CA 1
ATOM 2750 C C . PRO A 1 361 ? 36.608 -31.174 -42.392 1.00 33.75 361 PRO A C 1
ATOM 2752 O O . PRO A 1 361 ? 36.951 -31.659 -41.320 1.00 33.75 361 PRO A O 1
ATOM 2755 N N . GLU A 1 362 ? 35.974 -31.875 -43.350 1.00 28.11 362 GLU A N 1
ATOM 2756 C CA . GLU A 1 362 ? 35.743 -33.342 -43.386 1.00 28.11 362 GLU A CA 1
ATOM 2757 C C . GLU A 1 362 ? 34.808 -33.956 -42.301 1.00 28.11 362 GLU A C 1
ATOM 2759 O O . GLU A 1 362 ? 34.618 -33.417 -41.220 1.00 28.11 362 GLU A O 1
ATOM 2764 N N . ARG A 1 363 ? 34.184 -35.135 -42.482 1.00 43.22 363 ARG A N 1
ATOM 2765 C CA . ARG A 1 363 ? 33.362 -35.657 -43.604 1.00 43.22 363 ARG A CA 1
ATOM 2766 C C . ARG A 1 363 ? 32.557 -36.873 -43.086 1.00 43.22 363 ARG A C 1
ATOM 2768 O O . ARG A 1 363 ? 33.163 -37.883 -42.769 1.00 43.22 363 ARG A O 1
ATOM 2775 N N . SER A 1 364 ? 31.215 -36.818 -43.024 1.00 40.81 364 SER A N 1
ATOM 2776 C CA . SER A 1 364 ? 30.353 -38.034 -42.964 1.00 40.81 364 SER A CA 1
ATOM 2777 C C . SER A 1 364 ? 28.850 -37.729 -43.132 1.00 40.81 364 SER A C 1
ATOM 2779 O O . SER A 1 364 ? 28.188 -38.230 -44.038 1.00 40.81 364 SER A O 1
ATOM 2781 N N . VAL A 1 365 ? 28.312 -36.805 -42.323 1.00 44.41 365 VAL A N 1
ATOM 2782 C CA . VAL A 1 365 ? 26.857 -36.568 -42.146 1.00 44.41 365 VAL A CA 1
ATOM 2783 C C . VAL A 1 365 ? 26.087 -36.247 -43.449 1.00 44.41 365 VAL A C 1
ATOM 2785 O O . VAL A 1 365 ? 24.890 -36.528 -43.556 1.00 44.41 365 VAL A O 1
ATOM 2788 N N . LYS A 1 366 ? 26.764 -35.707 -44.474 1.00 44.31 366 LYS A N 1
ATOM 2789 C CA . LYS A 1 366 ? 26.165 -35.281 -45.757 1.00 44.31 366 LYS A CA 1
ATOM 2790 C C . LYS A 1 366 ? 25.417 -36.384 -46.523 1.00 44.31 366 LYS A C 1
ATOM 2792 O O . LYS A 1 366 ? 24.487 -36.047 -47.249 1.00 44.31 366 LYS A O 1
ATOM 2797 N N . GLN A 1 367 ? 25.792 -37.659 -46.387 1.00 40.53 367 GLN A N 1
ATOM 2798 C CA . GLN A 1 367 ? 25.154 -38.768 -47.125 1.00 40.53 367 GLN A CA 1
ATOM 2799 C C . GLN A 1 367 ? 23.897 -39.326 -46.431 1.00 40.53 367 GLN A C 1
ATOM 2801 O O . GLN A 1 367 ? 22.991 -39.836 -47.093 1.00 40.53 367 GLN A O 1
ATOM 2806 N N . ILE A 1 368 ? 23.798 -39.188 -45.105 1.00 49.59 368 ILE A N 1
ATOM 2807 C CA . ILE A 1 368 ? 22.635 -39.657 -44.336 1.00 49.59 368 ILE A CA 1
ATOM 2808 C C . ILE A 1 368 ? 21.450 -38.693 -44.531 1.00 49.59 368 ILE A C 1
ATOM 2810 O O . ILE A 1 368 ? 20.327 -39.127 -44.800 1.00 49.59 368 ILE A O 1
ATOM 2814 N N . LEU A 1 369 ? 21.697 -37.375 -44.475 1.00 42.25 369 LEU A N 1
ATOM 2815 C CA . LEU A 1 369 ? 20.640 -36.363 -44.632 1.00 42.25 369 LEU A CA 1
ATOM 2816 C C . LEU A 1 369 ? 20.017 -36.330 -46.040 1.00 42.25 369 LEU A C 1
ATOM 2818 O O . LEU A 1 369 ? 18.805 -36.133 -46.165 1.00 42.25 369 LEU A O 1
ATOM 2822 N N . SER A 1 370 ? 20.811 -36.515 -47.100 1.00 45.97 370 SER A N 1
ATOM 2823 C CA . SER A 1 370 ? 20.307 -36.533 -48.484 1.00 45.97 370 SER A CA 1
ATOM 2824 C C . SER A 1 370 ? 19.391 -37.733 -48.744 1.00 45.97 370 SER A C 1
ATOM 2826 O O . SER A 1 370 ? 18.335 -37.595 -49.361 1.00 45.97 370 SER A O 1
ATOM 2828 N N . SER A 1 371 ? 19.754 -38.895 -48.199 1.00 41.31 371 SER A N 1
ATOM 2829 C CA . SER A 1 371 ? 18.971 -40.127 -48.302 1.00 41.31 371 SER A CA 1
ATOM 2830 C C . SER A 1 371 ? 17.580 -39.956 -47.674 1.00 41.31 371 SER A C 1
ATOM 2832 O O . SER A 1 371 ? 16.567 -40.168 -48.343 1.00 41.31 371 SER A O 1
ATOM 2834 N N . LEU A 1 372 ? 17.513 -39.469 -46.428 1.00 44.50 372 LEU A N 1
ATOM 2835 C CA . LEU A 1 372 ? 16.251 -39.250 -45.706 1.00 44.50 372 LEU A CA 1
ATOM 2836 C C . LEU A 1 372 ? 15.361 -38.167 -46.342 1.00 44.50 372 LEU A C 1
ATOM 2838 O O . LEU A 1 372 ? 14.146 -38.350 -46.443 1.00 44.50 372 LEU A O 1
ATOM 2842 N N . THR A 1 373 ? 15.943 -37.059 -46.815 1.00 47.72 373 THR A N 1
ATOM 2843 C CA . THR A 1 373 ? 15.167 -35.994 -47.480 1.00 47.72 373 THR A CA 1
ATOM 2844 C C . THR A 1 373 ? 14.563 -36.452 -48.809 1.00 47.72 373 THR A C 1
ATOM 2846 O O . THR A 1 373 ? 13.416 -36.104 -49.098 1.00 47.72 373 THR A O 1
ATOM 2849 N N . SER A 1 374 ? 15.263 -37.294 -49.581 1.00 42.28 374 SER A N 1
ATOM 2850 C CA . SER A 1 374 ? 14.729 -37.851 -50.835 1.00 42.28 374 SER A CA 1
ATOM 2851 C C . SER A 1 374 ? 13.478 -38.722 -50.627 1.00 42.28 374 SER A C 1
ATOM 2853 O O . SER A 1 374 ? 12.531 -38.648 -51.414 1.00 42.28 374 SER A O 1
ATOM 2855 N N . LEU A 1 375 ? 13.430 -39.493 -49.532 1.00 49.84 375 LEU A N 1
ATOM 2856 C CA . LEU A 1 375 ? 12.315 -40.386 -49.209 1.00 49.84 375 LEU A CA 1
ATOM 2857 C C . LEU A 1 375 ? 11.057 -39.606 -48.788 1.00 49.84 375 LEU A C 1
ATOM 2859 O O . LEU A 1 375 ? 9.958 -39.892 -49.269 1.00 49.84 375 LEU A O 1
ATOM 2863 N N . TYR A 1 376 ? 11.229 -38.595 -47.926 1.00 48.66 376 TYR A N 1
ATOM 2864 C CA . TYR A 1 376 ? 10.146 -37.738 -47.426 1.00 48.66 376 TYR A CA 1
ATOM 2865 C C . TYR A 1 376 ? 9.470 -36.944 -48.552 1.00 48.66 376 TYR A C 1
ATOM 2867 O O . TYR A 1 376 ? 8.241 -36.936 -48.659 1.00 48.66 376 TYR A O 1
ATOM 2875 N N . LEU A 1 377 ? 10.262 -36.326 -49.439 1.00 44.44 377 LEU A N 1
ATOM 2876 C CA . LEU A 1 377 ? 9.743 -35.532 -50.559 1.00 44.44 377 LEU A CA 1
ATOM 2877 C C . LEU A 1 377 ? 8.835 -36.351 -51.490 1.00 44.44 377 LEU A C 1
ATOM 2879 O O . LEU A 1 377 ? 7.860 -35.814 -52.014 1.00 44.44 377 LEU A O 1
ATOM 2883 N N . ARG A 1 378 ? 9.104 -37.654 -51.646 1.00 47.34 378 ARG A N 1
ATOM 2884 C CA . ARG A 1 378 ? 8.360 -38.553 -52.542 1.00 47.34 378 ARG A CA 1
ATOM 2885 C C . ARG A 1 378 ? 6.968 -38.955 -52.023 1.00 47.34 378 ARG A C 1
ATOM 2887 O O . ARG A 1 378 ? 6.148 -39.394 -52.820 1.00 47.34 378 ARG A O 1
ATOM 2894 N N . HIS A 1 379 ? 6.681 -38.780 -50.726 1.00 50.19 379 HIS A N 1
ATOM 2895 C CA . HIS A 1 379 ? 5.419 -39.207 -50.084 1.00 50.19 379 HIS A CA 1
ATOM 2896 C C . HIS A 1 379 ? 4.760 -38.135 -49.189 1.00 50.19 379 HIS A C 1
ATOM 2898 O O . HIS A 1 379 ? 3.855 -38.437 -48.406 1.00 50.19 379 HIS A O 1
ATOM 2904 N N . ARG A 1 380 ? 5.188 -36.871 -49.314 1.00 44.47 380 ARG A N 1
ATOM 2905 C CA . ARG A 1 380 ? 4.831 -35.722 -48.455 1.00 44.47 380 ARG A CA 1
ATOM 2906 C C . ARG A 1 380 ? 3.344 -35.622 -48.068 1.00 44.47 380 ARG A C 1
ATOM 2908 O O . ARG A 1 380 ? 3.030 -35.393 -46.903 1.00 44.47 380 ARG A O 1
ATOM 2915 N N . THR A 1 381 ? 2.424 -35.805 -49.017 1.00 46.34 381 THR A N 1
ATOM 2916 C CA . THR A 1 381 ? 0.968 -35.684 -48.791 1.00 46.34 381 THR A CA 1
ATOM 2917 C C . THR A 1 381 ? 0.365 -36.859 -48.019 1.00 46.34 381 THR A C 1
ATOM 2919 O O . THR A 1 381 ? -0.554 -36.654 -47.225 1.00 46.34 381 THR A O 1
ATOM 2922 N N . GLY A 1 382 ? 0.885 -38.075 -48.210 1.00 48.62 382 GLY A N 1
ATOM 2923 C CA . GLY A 1 382 ? 0.486 -39.258 -47.445 1.00 48.62 382 GLY A CA 1
ATOM 2924 C C . GLY A 1 382 ? 1.011 -39.202 -46.011 1.00 48.62 382 GLY A C 1
ATOM 2925 O O . GLY A 1 382 ? 0.241 -39.379 -45.069 1.00 48.62 382 GLY A O 1
ATOM 2926 N N . ILE A 1 383 ? 2.295 -38.859 -45.848 1.00 52.97 383 ILE A N 1
ATOM 2927 C CA . ILE A 1 383 ? 2.949 -38.726 -44.538 1.00 52.97 383 ILE A CA 1
ATOM 2928 C C . ILE A 1 383 ? 2.247 -37.657 -43.690 1.00 52.97 383 ILE A C 1
ATOM 2930 O O . ILE A 1 383 ? 1.861 -37.944 -42.563 1.00 52.97 383 ILE A O 1
ATOM 2934 N N . SER A 1 384 ? 2.011 -36.458 -44.233 1.00 43.38 384 SER A N 1
ATOM 2935 C CA . SER A 1 384 ? 1.358 -35.371 -43.487 1.00 43.38 384 SER A CA 1
ATOM 2936 C C . SER A 1 384 ? -0.063 -35.749 -43.034 1.00 43.38 384 SER A C 1
ATOM 2938 O O . SER A 1 384 ? -0.407 -35.584 -41.864 1.00 43.38 384 SER A O 1
ATOM 2940 N N . ARG A 1 385 ? -0.874 -36.375 -43.906 1.00 49.50 385 ARG A N 1
ATOM 2941 C CA . ARG A 1 385 ? -2.209 -36.884 -43.530 1.00 49.50 385 ARG A CA 1
ATOM 2942 C C . ARG A 1 385 ? -2.141 -37.969 -42.451 1.00 49.50 385 ARG A C 1
ATOM 2944 O O . ARG A 1 385 ? -2.939 -37.927 -41.518 1.00 49.50 385 ARG A O 1
ATOM 2951 N N . ALA A 1 386 ? -1.186 -38.896 -42.542 1.00 49.91 386 ALA A N 1
ATOM 2952 C CA . ALA A 1 386 ? -0.969 -39.924 -41.525 1.00 49.91 386 ALA A CA 1
ATOM 2953 C C . ALA A 1 386 ? -0.518 -39.329 -40.179 1.00 49.91 386 ALA A C 1
ATOM 2955 O O . ALA A 1 386 ? -0.993 -39.770 -39.137 1.00 49.91 386 ALA A O 1
ATOM 2956 N N . VAL A 1 387 ? 0.331 -38.294 -40.183 1.00 50.75 387 VAL A N 1
ATOM 2957 C CA . VAL A 1 387 ? 0.770 -37.579 -38.971 1.00 50.75 387 VAL A CA 1
ATOM 2958 C C . VAL A 1 387 ? -0.385 -36.812 -38.324 1.00 50.75 387 VAL A C 1
ATOM 2960 O O . VAL A 1 387 ? -0.553 -36.906 -37.110 1.00 50.75 387 VAL A O 1
ATOM 2963 N N . TYR A 1 388 ? -1.232 -36.120 -39.093 1.00 48.09 388 TYR A N 1
ATOM 2964 C CA . TYR A 1 388 ? -2.425 -35.468 -38.536 1.00 48.09 388 TYR A CA 1
ATOM 2965 C C . TYR A 1 388 ? -3.433 -36.480 -37.970 1.00 48.09 388 TYR A C 1
ATOM 2967 O O . TYR A 1 388 ? -3.946 -36.268 -36.871 1.00 48.09 388 TYR A O 1
ATOM 2975 N N . LEU A 1 389 ? -3.665 -37.610 -38.651 1.00 52.16 389 LEU A N 1
ATOM 2976 C CA . LEU A 1 389 ? -4.483 -38.710 -38.123 1.00 52.16 389 LEU A CA 1
ATOM 2977 C C . LEU A 1 389 ? -3.878 -39.326 -36.856 1.00 52.16 389 LEU A C 1
ATOM 2979 O O . LEU A 1 389 ? -4.609 -39.573 -35.901 1.00 52.16 389 LEU A O 1
ATOM 2983 N N . ALA A 1 390 ? -2.559 -39.523 -36.803 1.00 52.19 390 ALA A N 1
ATOM 2984 C CA . ALA A 1 390 ? -1.867 -40.048 -35.628 1.00 52.19 390 ALA A CA 1
ATOM 2985 C C . ALA A 1 390 ? -1.902 -39.070 -34.442 1.00 52.19 390 ALA A C 1
ATOM 2987 O O . ALA A 1 390 ? -2.107 -39.501 -33.311 1.00 52.19 390 ALA A O 1
ATOM 2988 N N . LEU A 1 391 ? -1.764 -37.760 -34.679 1.00 47.97 391 LEU A N 1
ATOM 2989 C CA . LEU A 1 391 ? -1.901 -36.728 -33.647 1.00 47.97 391 LEU A CA 1
ATOM 2990 C C . LEU A 1 391 ? -3.342 -36.625 -33.136 1.00 47.97 391 LEU A C 1
ATOM 2992 O O . LEU A 1 391 ? -3.550 -36.587 -31.924 1.00 47.97 391 LEU A O 1
ATOM 2996 N N . PHE A 1 392 ? -4.336 -36.653 -34.028 1.00 50.91 392 PHE A N 1
ATOM 2997 C CA . PHE A 1 392 ? -5.748 -36.667 -33.645 1.00 50.91 392 PHE A CA 1
ATOM 2998 C C . PHE A 1 392 ? -6.106 -37.942 -32.869 1.00 50.91 392 PHE A C 1
ATOM 3000 O O . PHE A 1 392 ? -6.726 -37.863 -31.811 1.00 50.91 392 PHE A O 1
ATOM 3007 N N . ALA A 1 393 ? -5.642 -39.111 -33.321 1.00 52.28 393 ALA A N 1
ATOM 3008 C CA . ALA A 1 393 ? -5.824 -40.380 -32.622 1.00 52.28 393 ALA A CA 1
ATOM 3009 C C . ALA A 1 393 ? -5.085 -40.419 -31.273 1.00 52.28 393 ALA A C 1
ATOM 3011 O O . ALA A 1 393 ? -5.625 -40.950 -30.308 1.00 52.28 393 ALA A O 1
ATOM 3012 N N . ALA A 1 394 ? -3.890 -39.832 -31.159 1.00 54.03 394 ALA A N 1
ATOM 3013 C CA . ALA A 1 394 ? -3.159 -39.732 -29.895 1.00 54.03 394 ALA A CA 1
ATOM 3014 C C . ALA A 1 394 ? -3.834 -38.768 -28.905 1.00 54.03 394 ALA A C 1
ATOM 3016 O O . ALA A 1 394 ? -3.881 -39.059 -27.709 1.00 54.03 394 ALA A O 1
ATOM 3017 N N . LEU A 1 395 ? -4.401 -37.657 -29.388 1.00 46.78 395 LEU A N 1
ATOM 3018 C CA . LEU A 1 395 ? -5.195 -36.731 -28.581 1.00 46.78 395 LEU A CA 1
ATOM 3019 C C . LEU A 1 395 ? -6.504 -37.389 -28.121 1.00 46.78 395 LEU A C 1
ATOM 3021 O O . LEU A 1 395 ? -6.791 -37.402 -26.926 1.00 46.78 395 LEU A O 1
ATOM 3025 N N . ALA A 1 396 ? -7.246 -38.015 -29.037 1.00 53.94 396 ALA A N 1
ATOM 3026 C CA . ALA A 1 396 ? -8.459 -38.768 -28.730 1.00 53.94 396 ALA A CA 1
ATOM 3027 C C . ALA A 1 396 ? -8.180 -39.923 -27.755 1.00 53.94 396 ALA A C 1
ATOM 3029 O O . ALA A 1 396 ? -8.925 -40.102 -26.796 1.00 53.94 396 ALA A O 1
ATOM 3030 N N . LYS A 1 397 ? -7.069 -40.654 -27.927 1.00 54.28 397 LYS A N 1
ATOM 3031 C CA . LYS A 1 397 ? -6.631 -41.712 -27.004 1.00 54.28 397 LYS A CA 1
ATOM 3032 C C . LYS A 1 397 ? -6.198 -41.155 -25.647 1.00 54.28 397 LYS A C 1
ATOM 3034 O O . LYS A 1 397 ? -6.504 -41.775 -24.643 1.00 54.28 397 LYS A O 1
ATOM 3039 N N . ARG A 1 398 ? -5.569 -39.975 -25.567 1.00 49.75 398 ARG A N 1
ATOM 3040 C CA . ARG A 1 398 ? -5.298 -39.297 -24.281 1.00 49.75 398 ARG A CA 1
ATOM 3041 C C . ARG A 1 398 ? -6.581 -38.881 -23.563 1.00 49.75 398 ARG A C 1
ATOM 3043 O O . ARG A 1 398 ? -6.698 -39.125 -22.367 1.00 49.75 398 ARG A O 1
ATOM 3050 N N . VAL A 1 399 ? -7.542 -38.295 -24.278 1.00 53.50 399 VAL A N 1
ATOM 3051 C CA . VAL A 1 399 ? -8.854 -37.921 -23.722 1.00 53.50 399 VAL A CA 1
ATOM 3052 C C . VAL A 1 399 ? -9.617 -39.168 -23.265 1.00 53.50 399 VAL A C 1
ATOM 3054 O O . VAL A 1 399 ? -10.123 -39.200 -22.147 1.00 53.50 399 VAL A O 1
ATOM 3057 N N . HIS A 1 400 ? -9.630 -40.229 -24.076 1.00 58.84 400 HIS A N 1
ATOM 3058 C CA . HIS A 1 400 ? -10.245 -41.505 -23.717 1.00 58.84 400 HIS A CA 1
ATOM 3059 C C . HIS A 1 400 ? -9.555 -42.154 -22.510 1.00 58.84 400 HIS A C 1
ATOM 3061 O O . HIS A 1 400 ? -10.244 -42.578 -21.588 1.00 58.84 400 HIS A O 1
ATOM 3067 N N . ASN A 1 401 ? -8.217 -42.165 -22.462 1.00 56.22 401 ASN A N 1
ATOM 3068 C CA . ASN A 1 401 ? -7.456 -42.683 -21.327 1.00 56.22 401 ASN A CA 1
ATOM 3069 C C . ASN A 1 401 ? -7.771 -41.911 -20.038 1.00 56.22 401 ASN A C 1
ATOM 3071 O O . ASN A 1 401 ? -8.081 -42.543 -19.035 1.00 56.22 401 ASN A O 1
ATOM 3075 N N . ALA A 1 402 ? -7.799 -40.574 -20.069 1.00 49.59 402 ALA A N 1
ATOM 3076 C CA . ALA A 1 402 ? -8.161 -39.755 -18.907 1.00 49.59 402 ALA A CA 1
ATOM 3077 C C . ALA A 1 402 ? -9.604 -40.018 -18.422 1.00 49.59 402 ALA A C 1
ATOM 3079 O O . ALA A 1 402 ? -9.870 -40.039 -17.219 1.00 49.59 402 ALA A O 1
ATOM 3080 N N . ILE A 1 403 ? -10.537 -40.280 -19.345 1.00 56.19 403 ILE A N 1
ATOM 3081 C CA . ILE A 1 403 ? -11.920 -40.670 -19.025 1.00 56.19 403 ILE A CA 1
ATOM 3082 C C . ILE A 1 403 ? -11.985 -42.115 -18.488 1.00 56.19 403 ILE A C 1
ATOM 3084 O O . ILE A 1 403 ? -12.763 -42.394 -17.575 1.00 56.19 403 ILE A O 1
ATOM 3088 N N . SER A 1 404 ? -11.159 -43.040 -18.989 1.00 46.16 404 SER A N 1
ATOM 3089 C CA . SER A 1 404 ? -11.078 -44.409 -18.459 1.00 46.16 404 SER A CA 1
ATOM 3090 C C . SER A 1 404 ? -10.395 -44.471 -17.092 1.00 46.16 404 SER A C 1
ATOM 3092 O O . SER A 1 404 ? -10.853 -45.212 -16.230 1.00 46.16 404 SER A O 1
ATOM 3094 N N . GLU A 1 405 ? -9.384 -43.635 -16.843 1.00 54.47 405 GLU A N 1
ATOM 3095 C CA . GLU A 1 405 ? -8.754 -43.461 -15.531 1.00 54.47 405 GLU A CA 1
ATOM 3096 C C . GLU A 1 405 ? -9.756 -42.866 -14.532 1.00 54.47 405 GLU A C 1
ATOM 3098 O O . GLU A 1 405 ? -9.834 -43.340 -13.402 1.00 54.47 405 GLU A O 1
ATOM 3103 N N . GLN A 1 406 ? -10.614 -41.920 -14.947 1.00 45.81 406 GLN A N 1
ATOM 3104 C CA . GLN A 1 406 ? -11.746 -41.472 -14.124 1.00 45.81 406 GLN A CA 1
ATOM 3105 C C . GLN A 1 406 ? -12.738 -42.602 -13.805 1.00 45.81 406 GLN A C 1
ATOM 3107 O O . GLN A 1 406 ? -13.154 -42.729 -12.651 1.00 45.81 406 GLN A O 1
ATOM 3112 N N . LYS A 1 407 ? -13.117 -43.437 -14.784 1.00 47.16 407 LYS A N 1
ATOM 3113 C CA . LYS A 1 407 ? -14.022 -44.578 -14.543 1.00 47.16 407 LYS A CA 1
ATOM 3114 C C . LYS A 1 407 ? -13.395 -45.619 -13.609 1.00 47.16 407 LYS A C 1
ATOM 3116 O O . LYS A 1 407 ? -14.032 -45.998 -12.630 1.00 47.16 407 LYS A O 1
ATOM 3121 N N . ALA A 1 408 ? -12.140 -46.003 -13.843 1.00 46.59 408 ALA A N 1
ATOM 3122 C CA . ALA A 1 408 ? -11.405 -46.944 -12.999 1.00 46.59 408 ALA A CA 1
ATOM 3123 C C . ALA A 1 408 ? -11.212 -46.406 -11.570 1.00 46.59 408 ALA A C 1
ATOM 3125 O O . ALA A 1 408 ? -11.464 -47.123 -10.603 1.00 46.59 408 ALA A O 1
ATOM 3126 N N . ALA A 1 409 ? -10.851 -45.128 -11.411 1.00 46.88 409 ALA A N 1
ATOM 3127 C CA . ALA A 1 409 ? -10.747 -44.489 -10.099 1.00 46.88 409 ALA A CA 1
ATOM 3128 C C . ALA A 1 409 ? -12.100 -44.433 -9.367 1.00 46.88 409 ALA A C 1
ATOM 3130 O O . ALA A 1 409 ? -12.141 -44.597 -8.150 1.00 46.88 409 ALA A O 1
ATOM 3131 N N . THR A 1 410 ? -13.210 -44.255 -10.094 1.00 42.34 410 THR A N 1
ATOM 3132 C CA . THR A 1 410 ? -14.563 -44.281 -9.512 1.00 42.34 410 THR A CA 1
ATOM 3133 C C . THR A 1 410 ? -14.927 -45.692 -9.031 1.00 42.34 410 THR A C 1
ATOM 3135 O O . THR A 1 410 ? -15.319 -45.853 -7.876 1.00 42.34 410 THR A O 1
ATOM 3138 N N . GLN A 1 411 ? -14.682 -46.729 -9.842 1.00 40.25 411 GLN A N 1
ATOM 3139 C CA . GLN A 1 411 ? -14.900 -48.127 -9.438 1.00 40.25 411 GLN A CA 1
ATOM 3140 C C . GLN A 1 411 ? -14.003 -48.554 -8.262 1.00 40.25 411 GLN A C 1
ATOM 3142 O O . GLN A 1 411 ? -14.463 -49.260 -7.367 1.00 40.25 411 GLN A O 1
ATOM 3147 N N . HIS A 1 412 ? -12.751 -48.087 -8.191 1.00 41.91 412 HIS A N 1
ATOM 3148 C CA . HIS A 1 412 ? -11.876 -48.337 -7.036 1.00 41.91 412 HIS A CA 1
ATOM 3149 C C . HIS A 1 412 ? -12.347 -47.645 -5.742 1.00 41.91 412 HIS A C 1
ATOM 3151 O O . HIS A 1 412 ? -12.038 -48.130 -4.651 1.00 41.91 412 HIS A O 1
ATOM 3157 N N . VAL A 1 413 ? -13.106 -46.548 -5.835 1.00 43.84 413 VAL A N 1
ATOM 3158 C CA . VAL A 1 413 ? -13.744 -45.901 -4.674 1.00 43.84 413 VAL A CA 1
ATOM 3159 C C . VAL A 1 413 ? -14.990 -46.671 -4.223 1.00 43.84 413 VAL A C 1
ATOM 3161 O O . VAL A 1 413 ? -15.198 -46.818 -3.019 1.00 43.84 413 VAL A O 1
ATOM 3164 N N . GLU A 1 414 ? -15.775 -47.233 -5.145 1.00 37.69 414 GLU A N 1
ATOM 3165 C CA . GLU A 1 414 ? -16.904 -48.112 -4.799 1.00 37.69 414 GLU A CA 1
ATOM 3166 C C . GLU A 1 414 ? -16.439 -49.452 -4.209 1.00 37.69 414 GLU A C 1
ATOM 3168 O O . GLU A 1 414 ? -16.972 -49.891 -3.192 1.00 37.69 414 GLU A O 1
ATOM 3173 N N . LEU A 1 415 ? -15.376 -50.060 -4.748 1.00 38.28 415 LEU A N 1
ATOM 3174 C CA . LEU A 1 415 ? -14.785 -51.295 -4.211 1.00 38.28 415 LEU A CA 1
ATOM 3175 C C . LEU A 1 415 ? -14.221 -51.146 -2.786 1.00 38.28 415 LEU A C 1
ATOM 3177 O O . LEU A 1 415 ? -14.125 -52.138 -2.067 1.00 38.28 415 LEU A O 1
ATOM 3181 N N . ARG A 1 416 ? -13.897 -49.922 -2.345 1.00 37.44 416 ARG A N 1
ATOM 3182 C CA . ARG A 1 416 ? -13.525 -49.625 -0.948 1.00 37.44 416 ARG A CA 1
ATOM 3183 C C . ARG A 1 416 ? -14.720 -49.423 -0.006 1.00 37.44 416 ARG A C 1
ATOM 3185 O O . ARG A 1 416 ? -14.509 -49.273 1.193 1.00 37.44 416 ARG A O 1
ATOM 3192 N N . ARG A 1 417 ? -15.966 -49.467 -0.493 1.00 31.78 417 ARG A N 1
ATOM 3193 C CA . ARG A 1 417 ? -17.190 -49.433 0.331 1.00 31.78 417 ARG A CA 1
ATOM 3194 C C . ARG A 1 417 ? -17.721 -50.840 0.636 1.00 31.78 417 ARG A C 1
ATOM 3196 O O . ARG A 1 417 ? -18.871 -51.159 0.348 1.00 31.78 417 ARG A O 1
ATOM 3203 N N . ARG A 1 418 ? -16.894 -51.676 1.270 1.00 32.06 418 ARG A N 1
ATOM 3204 C CA . ARG A 1 418 ? -17.348 -52.889 1.976 1.00 32.06 418 ARG A CA 1
ATOM 3205 C C . ARG A 1 418 ? -16.949 -52.788 3.454 1.00 32.06 418 ARG A C 1
ATOM 3207 O O . ARG A 1 418 ? -15.773 -52.551 3.716 1.00 32.06 418 ARG A O 1
ATOM 3214 N N . PRO A 1 419 ? -17.887 -52.924 4.409 1.00 35.56 419 PRO A N 1
ATOM 3215 C CA . PRO A 1 419 ? -17.568 -52.849 5.831 1.00 35.56 419 PRO A CA 1
ATOM 3216 C C . PRO A 1 419 ? -16.904 -54.150 6.303 1.00 35.56 419 PRO A C 1
ATOM 3218 O O . PRO A 1 419 ? -17.408 -55.237 6.029 1.00 35.56 419 PRO A O 1
ATOM 3221 N N . GLY A 1 420 ? -15.793 -54.044 7.032 1.00 29.39 420 GLY A N 1
ATOM 3222 C CA . GLY A 1 420 ? -15.116 -55.200 7.619 1.00 29.39 420 GLY A CA 1
ATOM 3223 C C . GLY A 1 420 ? -13.864 -54.825 8.413 1.00 29.39 420 GLY A C 1
ATOM 3224 O O . GLY A 1 420 ? -13.008 -54.116 7.898 1.00 29.39 420 GLY A O 1
ATOM 3225 N N . THR A 1 421 ? -13.789 -55.332 9.649 1.00 29.09 421 THR A N 1
ATOM 3226 C CA . THR A 1 421 ? -12.606 -55.419 10.537 1.00 29.09 421 THR A CA 1
ATOM 3227 C C . THR A 1 421 ? -11.760 -54.155 10.745 1.00 29.09 421 THR A C 1
ATOM 3229 O O . THR A 1 421 ? -10.929 -53.779 9.924 1.00 29.09 421 THR A O 1
ATOM 3232 N N . SER A 1 422 ? -11.893 -53.571 11.936 1.00 34.59 422 SER A N 1
ATOM 3233 C CA . SER A 1 422 ? -10.992 -52.559 12.495 1.00 34.59 422 SER A CA 1
ATOM 3234 C C . SER A 1 422 ? -9.690 -53.162 13.039 1.00 34.59 422 SER A C 1
ATOM 3236 O O . SER A 1 422 ? -9.737 -54.142 13.782 1.00 34.59 422 SER A O 1
ATOM 3238 N N . SER A 1 423 ? -8.559 -52.497 12.805 1.00 27.47 423 SER A N 1
ATOM 3239 C CA . SER A 1 423 ? -7.315 -52.673 13.568 1.00 27.47 423 SER A CA 1
ATOM 3240 C C . SER A 1 423 ? -6.838 -51.313 14.083 1.00 27.47 423 SER A C 1
ATOM 3242 O O . SER A 1 423 ? -6.801 -50.347 13.321 1.00 27.47 423 SER A O 1
ATOM 3244 N N . LEU A 1 424 ? -6.501 -51.228 15.372 1.00 32.12 424 LEU A N 1
ATOM 3245 C CA . LEU A 1 424 ? -5.984 -50.004 15.993 1.00 32.12 424 LEU A CA 1
ATOM 3246 C C . LEU A 1 424 ? -4.530 -49.734 15.573 1.00 32.12 424 LEU A C 1
ATOM 3248 O O . LEU A 1 424 ? -3.817 -50.660 15.196 1.00 32.12 424 LEU A O 1
ATOM 3252 N N . GLY A 1 425 ? -4.084 -48.483 15.730 1.00 30.45 425 GLY A N 1
ATOM 3253 C CA . GLY A 1 425 ? -2.662 -48.128 15.671 1.00 30.45 425 GLY A CA 1
ATOM 3254 C C . GLY A 1 425 ? -2.200 -47.420 14.397 1.00 30.45 425 GLY A C 1
ATOM 3255 O O . GLY A 1 425 ? -1.340 -47.938 13.701 1.00 30.45 425 GLY A O 1
ATOM 3256 N N . ASP A 1 426 ? -2.725 -46.220 14.126 1.00 25.12 426 ASP A N 1
ATOM 3257 C CA . ASP A 1 426 ? -1.851 -45.042 13.989 1.00 25.12 426 ASP A CA 1
ATOM 3258 C C . ASP A 1 426 ? -2.653 -43.732 13.943 1.00 25.12 426 ASP A C 1
ATOM 3260 O O . ASP A 1 426 ? -3.658 -43.610 13.240 1.00 25.12 426 ASP A O 1
ATOM 3264 N N . ALA A 1 427 ? -2.192 -42.720 14.679 1.00 28.84 427 ALA A N 1
ATOM 3265 C CA . ALA A 1 427 ? -2.794 -41.388 14.677 1.00 28.84 427 ALA A CA 1
ATOM 3266 C C . ALA A 1 427 ? -2.243 -40.550 13.509 1.00 28.84 427 ALA A C 1
ATOM 3268 O O . ALA A 1 427 ? -1.450 -39.626 13.712 1.00 28.84 427 ALA A O 1
ATOM 3269 N N . GLU A 1 428 ? -2.645 -40.876 12.272 1.00 25.92 428 GLU A N 1
ATOM 3270 C CA . GLU A 1 428 ? -2.227 -40.116 11.086 1.00 25.92 428 GLU A CA 1
ATOM 3271 C C . GLU A 1 428 ? -2.640 -38.639 11.237 1.00 25.92 428 GLU A C 1
ATOM 3273 O O . GLU A 1 428 ? -3.822 -38.287 11.187 1.00 25.92 428 GLU A O 1
ATOM 3278 N N . GLN A 1 429 ? -1.657 -37.752 11.437 1.00 25.48 429 GLN A N 1
ATOM 3279 C CA . GLN A 1 429 ? -1.914 -36.316 11.550 1.00 25.48 429 GLN A CA 1
ATOM 3280 C C . GLN A 1 429 ? -2.662 -35.831 10.297 1.00 25.48 429 GLN A C 1
ATOM 3282 O O . GLN A 1 429 ? -2.247 -36.168 9.183 1.00 25.48 429 GLN A O 1
ATOM 3287 N N . PRO A 1 430 ? -3.722 -35.008 10.428 1.00 27.95 430 PRO A N 1
ATOM 3288 C CA . PRO A 1 430 ? -4.558 -34.629 9.295 1.00 27.95 430 PRO A CA 1
ATOM 3289 C C . PRO A 1 430 ? -3.722 -33.912 8.231 1.00 27.95 430 PRO A C 1
ATOM 3291 O O . PRO A 1 430 ? -3.306 -32.762 8.412 1.00 27.95 430 PRO A O 1
ATOM 3294 N N . ARG A 1 431 ? -3.462 -34.615 7.117 1.00 26.69 431 ARG A N 1
ATOM 3295 C CA . ARG A 1 431 ? -2.579 -34.164 6.034 1.00 26.69 431 ARG A CA 1
ATOM 3296 C C . ARG A 1 431 ? -3.010 -32.777 5.562 1.00 26.69 431 ARG A C 1
ATOM 3298 O O . ARG A 1 431 ? -4.074 -32.621 4.965 1.00 26.69 431 ARG A O 1
ATOM 3305 N N . LYS A 1 432 ? -2.175 -31.766 5.829 1.00 30.44 432 LYS A N 1
ATOM 3306 C CA . LYS A 1 432 ? -2.449 -30.360 5.490 1.00 30.44 432 LYS A CA 1
ATOM 3307 C C . LYS A 1 432 ? -2.766 -30.242 3.994 1.00 30.44 432 LYS A C 1
ATOM 3309 O O . LYS A 1 432 ? -1.875 -30.430 3.164 1.00 30.44 432 LYS A O 1
ATOM 3314 N N . LYS A 1 433 ? -4.033 -29.950 3.661 1.00 36.16 433 LYS A N 1
ATOM 3315 C CA . LYS A 1 433 ? -4.488 -29.730 2.279 1.00 36.16 433 LYS A CA 1
ATOM 3316 C C . LYS A 1 433 ? -3.609 -28.667 1.622 1.00 36.16 433 LYS A C 1
ATOM 3318 O O . LYS A 1 433 ? -3.515 -27.547 2.120 1.00 36.16 433 LYS A O 1
ATOM 3323 N N . ARG A 1 434 ? -2.992 -29.016 0.493 1.00 34.12 434 ARG A N 1
ATOM 3324 C CA . ARG A 1 434 ? -2.229 -28.069 -0.322 1.00 34.12 434 ARG A CA 1
ATOM 3325 C C . ARG A 1 434 ? -3.172 -27.265 -1.209 1.00 34.12 434 ARG A C 1
ATOM 3327 O O . ARG A 1 434 ? -4.031 -27.833 -1.886 1.00 34.12 434 ARG A O 1
ATOM 3334 N N . VAL A 1 435 ? -2.962 -25.956 -1.239 1.00 44.56 435 VAL A N 1
ATOM 3335 C CA . VAL A 1 435 ? -3.607 -25.037 -2.178 1.00 44.56 435 VAL A CA 1
ATOM 3336 C C . VAL A 1 435 ? -2.790 -25.065 -3.470 1.00 44.56 435 VAL A C 1
ATOM 3338 O O . VAL A 1 435 ? -1.862 -24.284 -3.660 1.00 44.56 435 VAL A O 1
ATOM 3341 N N . GLU A 1 436 ? -3.106 -26.033 -4.327 1.00 50.31 436 GLU A N 1
ATOM 3342 C CA . GLU A 1 436 ? -2.616 -26.129 -5.709 1.00 50.31 436 GLU A CA 1
ATOM 3343 C C . GLU A 1 436 ? -3.788 -25.850 -6.678 1.00 50.31 436 GLU A C 1
ATOM 3345 O O . GLU A 1 436 ? -4.945 -25.773 -6.248 1.00 50.31 436 GLU A O 1
ATOM 3350 N N . ILE A 1 437 ? -3.522 -25.723 -7.985 1.00 58.19 437 ILE A N 1
ATOM 3351 C CA . ILE A 1 437 ? -4.551 -25.535 -9.033 1.00 58.19 437 ILE A CA 1
ATOM 3352 C C . ILE A 1 437 ? -5.320 -26.858 -9.243 1.00 58.19 437 ILE A C 1
ATOM 3354 O O . ILE A 1 437 ? -5.139 -27.588 -10.214 1.00 58.19 437 ILE A O 1
ATOM 3358 N N . ASN A 1 438 ? -6.158 -27.189 -8.262 1.00 65.31 438 ASN A N 1
ATOM 3359 C CA . ASN A 1 438 ? -6.881 -28.449 -8.124 1.00 65.31 438 ASN A CA 1
ATOM 3360 C C . ASN A 1 438 ? -8.358 -28.313 -8.533 1.00 65.31 438 ASN A C 1
ATOM 3362 O O . ASN A 1 438 ? -8.888 -27.213 -8.694 1.00 65.31 438 ASN A O 1
ATOM 3366 N N . ARG A 1 439 ? -9.083 -29.441 -8.599 1.00 70.62 439 ARG A N 1
ATOM 3367 C CA . ARG A 1 439 ? -10.552 -29.467 -8.785 1.00 70.62 439 ARG A CA 1
ATOM 3368 C C . ARG A 1 439 ? -11.297 -28.579 -7.772 1.00 70.62 439 ARG A C 1
ATOM 3370 O O . ARG A 1 439 ? -12.332 -28.008 -8.099 1.00 70.62 439 ARG A O 1
ATOM 3377 N N . GLU A 1 440 ? -10.752 -28.448 -6.563 1.00 67.75 440 GLU A N 1
ATOM 3378 C CA . GLU A 1 440 ? -11.266 -27.584 -5.493 1.00 67.75 440 GLU A CA 1
ATOM 3379 C C . GLU A 1 440 ? -11.092 -26.085 -5.812 1.00 67.75 440 GLU A C 1
ATOM 3381 O O . GLU A 1 440 ? -12.037 -25.321 -5.641 1.00 67.75 440 GLU A O 1
ATOM 3386 N N . PHE A 1 441 ? -9.962 -25.674 -6.406 1.00 72.12 441 PHE A N 1
ATOM 3387 C CA . PHE A 1 441 ? -9.790 -24.310 -6.926 1.00 72.12 441 PHE A CA 1
ATOM 3388 C C . PHE A 1 441 ? -10.822 -23.993 -8.014 1.00 72.12 441 PHE A C 1
ATOM 3390 O O . PHE A 1 441 ? -11.498 -22.975 -7.919 1.00 72.12 441 PHE A O 1
ATOM 3397 N N . PHE A 1 442 ? -11.012 -24.875 -9.004 1.00 76.50 442 PHE A N 1
ATOM 3398 C CA . PHE A 1 442 ? -12.002 -24.640 -10.063 1.00 76.50 442 PHE A CA 1
ATOM 3399 C C . PHE A 1 442 ? -13.444 -24.596 -9.534 1.00 76.50 442 PHE A C 1
ATOM 3401 O O . PHE A 1 442 ? -14.218 -23.751 -9.977 1.00 76.50 442 PHE A O 1
ATOM 3408 N N . LYS A 1 443 ? -13.805 -25.438 -8.553 1.00 81.69 443 LYS A N 1
ATOM 3409 C CA . LYS A 1 443 ? -15.107 -25.365 -7.861 1.00 81.69 443 LYS A CA 1
ATOM 3410 C C . LYS A 1 443 ? -15.310 -23.988 -7.215 1.00 81.69 443 LYS A C 1
ATOM 3412 O O . LYS A 1 443 ? -16.354 -23.365 -7.407 1.00 81.69 443 LYS A O 1
ATOM 3417 N N . ASN A 1 444 ? -14.309 -23.511 -6.482 1.00 80.69 444 ASN A N 1
ATOM 3418 C CA . ASN A 1 444 ? -14.387 -22.262 -5.730 1.00 80.69 444 ASN A CA 1
ATOM 3419 C C . ASN A 1 444 ? -14.352 -21.040 -6.668 1.00 80.69 444 ASN A C 1
ATOM 3421 O O . ASN A 1 444 ? -15.130 -20.106 -6.492 1.00 80.69 444 ASN A O 1
ATOM 3425 N N . LEU A 1 445 ? -13.552 -21.085 -7.738 1.00 83.06 445 LEU A N 1
ATOM 3426 C CA . LEU A 1 445 ? -13.537 -20.068 -8.791 1.00 83.06 445 LEU A CA 1
ATOM 3427 C C . LEU A 1 445 ? -14.893 -19.983 -9.506 1.00 83.06 445 LEU A C 1
ATOM 3429 O O . LEU A 1 445 ? -15.400 -18.885 -9.706 1.00 83.06 445 LEU A O 1
ATOM 3433 N N . LEU A 1 446 ? -15.522 -21.117 -9.838 1.00 85.75 446 LEU A N 1
ATOM 3434 C CA . LEU A 1 446 ? -16.866 -21.141 -10.432 1.00 85.75 446 LEU A CA 1
ATOM 3435 C C . LEU A 1 446 ? -17.941 -20.597 -9.474 1.00 85.75 446 LEU A C 1
ATOM 3437 O O . LEU A 1 446 ? -18.859 -19.914 -9.928 1.00 85.75 446 LEU A O 1
ATOM 3441 N N . ARG A 1 447 ? -17.813 -20.826 -8.157 1.00 85.25 447 ARG A N 1
ATOM 3442 C CA . ARG A 1 447 ? -18.681 -20.217 -7.127 1.00 85.25 447 ARG A CA 1
ATOM 3443 C C . ARG A 1 447 ? -18.561 -18.689 -7.138 1.00 85.25 447 ARG A C 1
ATOM 3445 O O . ARG A 1 447 ? -19.583 -18.010 -7.206 1.00 85.25 447 ARG A O 1
ATOM 3452 N N . LEU A 1 448 ? -17.338 -18.149 -7.146 1.00 86.50 448 LEU A N 1
ATOM 3453 C CA . LEU A 1 448 ? -17.103 -16.698 -7.210 1.00 86.50 448 LEU A CA 1
ATOM 3454 C C . LEU A 1 448 ? -17.532 -16.094 -8.556 1.00 86.50 448 LEU A C 1
ATOM 3456 O O . LEU A 1 448 ? -18.179 -15.048 -8.579 1.00 86.50 448 LEU A O 1
ATOM 3460 N N . LEU A 1 449 ? -17.253 -16.766 -9.677 1.00 86.06 449 LEU A N 1
ATOM 3461 C CA . LEU A 1 449 ? -17.696 -16.332 -11.004 1.00 86.06 449 LEU A CA 1
ATOM 3462 C C . LEU A 1 449 ? -19.225 -16.294 -11.119 1.00 86.06 449 LEU A C 1
ATOM 3464 O O . LEU A 1 449 ? -19.737 -15.391 -11.767 1.00 86.06 449 LEU A O 1
ATOM 3468 N N . LYS A 1 450 ? -19.961 -17.195 -10.453 1.00 88.06 450 LYS A N 1
ATOM 3469 C CA . LYS A 1 450 ? -21.435 -17.158 -10.405 1.00 88.06 450 LYS A CA 1
ATOM 3470 C C . LYS A 1 450 ? -21.985 -15.968 -9.597 1.00 88.06 450 LYS A C 1
ATOM 3472 O O . LYS A 1 450 ? -23.080 -15.503 -9.891 1.00 88.06 450 LYS A O 1
ATOM 3477 N N . ILE A 1 451 ? -21.240 -15.459 -8.612 1.00 87.19 451 ILE A N 1
ATOM 3478 C CA . ILE A 1 451 ? -21.596 -14.243 -7.852 1.00 87.19 451 ILE A CA 1
ATOM 3479 C C . ILE A 1 451 ? -21.310 -12.986 -8.691 1.00 87.19 451 ILE A C 1
ATOM 3481 O O . ILE A 1 451 ? -22.148 -12.093 -8.809 1.00 87.19 451 ILE A O 1
ATOM 3485 N N . VAL A 1 452 ? -20.127 -12.930 -9.309 1.00 86.75 452 VAL A N 1
ATOM 3486 C CA . VAL A 1 452 ? -19.666 -11.792 -10.122 1.00 86.75 452 VAL A CA 1
ATOM 3487 C C . VAL A 1 452 ? -20.422 -11.684 -11.454 1.00 86.75 452 VAL A C 1
ATOM 3489 O O . VAL A 1 452 ? -20.727 -10.582 -11.908 1.00 86.75 452 VAL A O 1
ATOM 3492 N N . ILE A 1 453 ? -20.748 -12.823 -12.068 1.00 88.25 453 ILE A N 1
ATOM 3493 C CA . ILE A 1 453 ? -21.454 -12.947 -13.345 1.00 88.25 453 ILE A CA 1
ATOM 3494 C C . ILE A 1 453 ? -22.727 -13.787 -13.113 1.00 88.25 453 ILE A C 1
ATOM 3496 O O . ILE A 1 453 ? -22.728 -14.996 -13.352 1.00 88.25 453 ILE A O 1
ATOM 3500 N N . PRO A 1 454 ? -23.838 -13.174 -12.659 1.00 82.62 454 PRO A N 1
ATOM 3501 C CA . PRO A 1 454 ? -25.038 -13.911 -12.248 1.00 82.62 454 PRO A CA 1
ATOM 3502 C C . PRO A 1 454 ? -25.797 -14.583 -13.404 1.00 82.62 454 PRO A C 1
ATOM 3504 O O . PRO A 1 454 ? -26.675 -15.409 -13.163 1.00 82.62 454 PRO A O 1
ATOM 3507 N N . GLY A 1 455 ? -25.496 -14.244 -14.664 1.00 85.75 455 GLY A N 1
ATOM 3508 C CA . GLY A 1 455 ? -26.074 -14.924 -15.821 1.00 85.75 455 GLY A CA 1
ATOM 3509 C C . GLY A 1 455 ? -25.887 -14.200 -17.153 1.00 85.75 455 GLY A C 1
ATOM 3510 O O . GLY A 1 455 ? -25.381 -13.083 -17.229 1.00 85.75 455 GLY A O 1
ATOM 3511 N N . TRP A 1 456 ? -26.368 -14.834 -18.221 1.00 80.50 456 TRP A N 1
ATOM 3512 C CA . TRP A 1 456 ? -26.185 -14.432 -19.623 1.00 80.50 456 TRP A CA 1
ATOM 3513 C C . TRP A 1 456 ? -26.604 -13.006 -20.029 1.00 80.50 456 TRP A C 1
ATOM 3515 O O . TRP A 1 456 ? -26.092 -12.484 -21.015 1.00 80.50 456 TRP A O 1
ATOM 3525 N N . ARG A 1 457 ? -27.505 -12.347 -19.287 1.00 84.44 457 ARG A N 1
ATOM 3526 C CA . ARG A 1 457 ? -27.963 -10.970 -19.573 1.00 84.44 457 ARG A CA 1
ATOM 3527 C C . ARG A 1 457 ? -27.268 -9.896 -18.722 1.00 84.44 457 ARG A C 1
ATOM 3529 O O . ARG A 1 457 ? -27.605 -8.717 -18.831 1.00 84.44 457 ARG A O 1
ATOM 3536 N N . SER A 1 458 ? -26.318 -10.277 -17.865 1.00 87.38 458 SER A N 1
ATOM 3537 C CA . SER A 1 458 ? -25.687 -9.349 -16.923 1.00 87.38 458 SER A CA 1
ATOM 3538 C C . SER A 1 458 ? -24.827 -8.282 -17.630 1.00 87.38 458 SER A C 1
ATOM 3540 O O . SER A 1 458 ? -24.437 -8.419 -18.795 1.00 87.38 458 SER A O 1
ATOM 3542 N N . LYS A 1 459 ? -24.555 -7.163 -16.947 1.00 84.06 459 LYS A N 1
ATOM 3543 C CA . LYS A 1 459 ? -23.673 -6.100 -17.472 1.00 84.06 459 LYS A CA 1
ATOM 3544 C C . LYS A 1 459 ? -22.223 -6.590 -17.528 1.00 84.06 459 LYS A C 1
ATOM 3546 O O . LYS A 1 459 ? -21.495 -6.300 -18.469 1.00 84.06 459 LYS A O 1
ATOM 3551 N N . GLU A 1 460 ? -21.854 -7.373 -16.528 1.00 85.06 460 GLU A N 1
ATOM 3552 C CA . GLU A 1 460 ? -20.546 -7.963 -16.283 1.00 85.06 460 GLU A CA 1
ATOM 3553 C C . GLU A 1 460 ? -20.173 -8.963 -17.389 1.00 85.06 460 GLU A C 1
ATOM 3555 O O . GLU A 1 460 ? -19.082 -8.854 -17.943 1.00 85.06 460 GLU A O 1
ATOM 3560 N N . LEU A 1 461 ? -21.095 -9.845 -17.812 1.00 85.62 461 LEU A N 1
ATOM 3561 C CA . LEU A 1 461 ? -20.836 -10.731 -18.955 1.00 85.62 461 LEU A CA 1
ATOM 3562 C C . LEU A 1 461 ? -20.706 -9.957 -20.273 1.00 85.62 461 LEU A C 1
ATOM 3564 O O . LEU A 1 461 ? -19.831 -10.269 -21.074 1.00 85.62 461 LEU A O 1
ATOM 3568 N N . ARG A 1 462 ? -21.542 -8.936 -20.511 1.00 84.62 462 ARG A N 1
ATOM 3569 C CA . ARG A 1 462 ? -21.436 -8.113 -21.730 1.00 84.62 462 ARG A CA 1
ATOM 3570 C C . ARG A 1 462 ? -20.099 -7.372 -21.806 1.00 84.62 462 ARG A C 1
ATOM 3572 O O . ARG A 1 462 ? -19.505 -7.316 -22.879 1.00 84.62 462 ARG A O 1
ATOM 3579 N N . LEU A 1 463 ? -19.600 -6.870 -20.674 1.00 82.56 463 LEU A N 1
ATOM 3580 C CA . LEU A 1 463 ? -18.260 -6.285 -20.573 1.00 82.56 463 LEU A CA 1
ATOM 3581 C C . LEU A 1 463 ? -17.160 -7.330 -20.816 1.00 82.56 463 LEU A C 1
ATOM 3583 O O . LEU A 1 463 ? -16.224 -7.038 -21.555 1.00 82.56 463 LEU A O 1
ATOM 3587 N N . LEU A 1 464 ? -17.284 -8.543 -20.263 1.00 83.75 464 LEU A N 1
ATOM 3588 C CA . LEU A 1 464 ? -16.336 -9.635 -20.509 1.00 83.75 464 LEU A CA 1
ATOM 3589 C C . LEU A 1 464 ? -16.292 -10.031 -21.993 1.00 83.75 464 LEU A C 1
ATOM 3591 O O . LEU A 1 464 ? -15.213 -10.058 -22.574 1.00 83.75 464 LEU A O 1
ATOM 3595 N N . ILE A 1 465 ? -17.448 -10.268 -22.625 1.00 84.50 465 ILE A N 1
ATOM 3596 C CA . ILE A 1 465 ? -17.545 -10.618 -24.052 1.00 84.50 465 ILE A CA 1
ATOM 3597 C C . ILE A 1 465 ? -16.955 -9.500 -24.918 1.00 84.50 465 ILE A C 1
ATOM 3599 O O . ILE A 1 465 ? -16.128 -9.775 -25.784 1.00 84.50 465 ILE A O 1
ATOM 3603 N N . SER A 1 466 ? -17.319 -8.238 -24.663 1.00 81.00 466 SER A N 1
ATOM 3604 C CA . SER A 1 466 ? -16.768 -7.093 -25.399 1.00 81.00 466 SER A CA 1
ATOM 3605 C C . SER A 1 466 ? -15.248 -6.996 -25.252 1.00 81.00 466 SER A C 1
ATOM 3607 O O . SER A 1 466 ? -14.557 -6.772 -26.242 1.00 81.00 466 SER A O 1
ATOM 3609 N N . HIS A 1 467 ? -14.717 -7.203 -24.044 1.00 82.06 467 HIS A N 1
ATOM 3610 C CA . HIS A 1 467 ? -13.281 -7.193 -23.779 1.00 82.06 467 HIS A CA 1
ATOM 3611 C C . HIS A 1 467 ? -12.555 -8.349 -24.488 1.00 82.06 467 HIS A C 1
ATOM 3613 O O . HIS A 1 467 ? -11.538 -8.116 -25.137 1.00 82.06 467 HIS A O 1
ATOM 3619 N N . SER A 1 468 ? -13.103 -9.569 -24.455 1.00 82.56 468 SER A N 1
ATOM 3620 C CA . SER A 1 468 ? -12.563 -10.716 -25.198 1.00 82.56 468 SER A CA 1
ATOM 3621 C C . SER A 1 468 ? -12.567 -10.482 -26.711 1.00 82.56 468 SER A C 1
ATOM 3623 O O . SER A 1 468 ? -11.569 -10.771 -27.367 1.00 82.56 468 SER A O 1
ATOM 3625 N N . VAL A 1 469 ? -13.640 -9.908 -27.268 1.00 82.00 469 VAL A N 1
ATOM 3626 C CA . VAL A 1 469 ? -13.721 -9.556 -28.697 1.00 82.00 469 VAL A CA 1
ATOM 3627 C C . VAL A 1 469 ? -12.681 -8.495 -29.064 1.00 82.00 469 VAL A C 1
ATOM 3629 O O . VAL A 1 469 ? -11.977 -8.672 -30.055 1.00 82.00 469 VAL A O 1
ATOM 3632 N N . PHE A 1 470 ? -12.508 -7.440 -28.260 1.00 80.38 470 PHE A N 1
ATOM 3633 C CA . PHE A 1 470 ? -11.464 -6.438 -28.509 1.00 80.38 470 PHE A CA 1
ATOM 3634 C C . PHE A 1 470 ? -10.042 -7.006 -28.378 1.00 80.38 470 PHE A C 1
ATOM 3636 O O . PHE A 1 470 ? -9.171 -6.617 -29.150 1.00 80.38 470 PHE A O 1
ATOM 3643 N N . LEU A 1 471 ? -9.798 -7.955 -27.469 1.00 77.19 471 LEU A N 1
ATOM 3644 C CA . LEU A 1 471 ? -8.492 -8.605 -27.303 1.00 77.19 471 LEU A CA 1
ATOM 3645 C C . LEU A 1 471 ? -8.157 -9.542 -28.482 1.00 77.19 471 LEU A C 1
ATOM 3647 O O . LEU A 1 471 ? -7.019 -9.553 -28.962 1.00 77.19 471 LEU A O 1
ATOM 3651 N N . VAL A 1 472 ? -9.150 -10.269 -29.007 1.00 79.81 472 VAL A N 1
ATOM 3652 C CA . VAL A 1 472 ? -9.018 -11.051 -30.251 1.00 79.81 472 VAL A CA 1
ATOM 3653 C C . VAL A 1 472 ? -8.814 -10.129 -31.457 1.00 79.81 472 VAL A C 1
ATOM 3655 O O . VAL A 1 472 ? -7.900 -10.348 -32.246 1.00 79.81 472 VAL A O 1
ATOM 3658 N N . LEU A 1 473 ? -9.590 -9.048 -31.577 1.00 77.75 473 LEU A N 1
ATOM 3659 C CA . LEU A 1 473 ? -9.427 -8.070 -32.657 1.00 77.75 473 LEU A CA 1
ATOM 3660 C C . LEU A 1 473 ? -8.031 -7.426 -32.625 1.00 77.75 473 LEU A C 1
ATOM 3662 O O . LEU A 1 473 ? -7.369 -7.352 -33.657 1.00 77.75 473 LEU A O 1
ATOM 3666 N N . ARG A 1 474 ? -7.537 -7.046 -31.440 1.00 79.19 474 ARG A N 1
ATOM 3667 C CA . ARG A 1 474 ? -6.176 -6.530 -31.232 1.00 79.19 474 ARG A CA 1
ATOM 3668 C C . ARG A 1 474 ? -5.102 -7.516 -31.691 1.00 79.19 474 ARG A C 1
ATOM 3670 O O . ARG A 1 474 ? -4.135 -7.106 -32.330 1.00 79.19 474 ARG A O 1
ATOM 3677 N N . THR A 1 475 ? -5.234 -8.800 -31.356 1.00 78.50 475 THR A N 1
ATOM 3678 C CA . THR A 1 475 ? -4.243 -9.819 -31.748 1.00 78.50 475 THR A CA 1
ATOM 3679 C C . THR A 1 475 ? -4.288 -10.116 -33.247 1.00 78.50 475 THR A C 1
ATOM 3681 O O . THR A 1 475 ? -3.228 -10.198 -33.863 1.00 78.50 475 THR A O 1
ATOM 3684 N N . LEU A 1 476 ? -5.473 -10.151 -33.867 1.00 79.81 476 LEU A N 1
ATOM 3685 C CA . LEU A 1 476 ? -5.617 -10.240 -35.326 1.00 79.81 476 LEU A CA 1
ATOM 3686 C C . LEU A 1 476 ? -5.003 -9.023 -36.044 1.00 79.81 476 LEU A C 1
ATOM 3688 O O . LEU A 1 476 ? -4.220 -9.202 -36.975 1.00 79.81 476 LEU A O 1
ATOM 3692 N N . LEU A 1 477 ? -5.276 -7.799 -35.575 1.00 80.00 477 LEU A N 1
ATOM 3693 C CA . LEU A 1 477 ? -4.656 -6.574 -36.099 1.00 80.00 477 LEU A CA 1
ATOM 3694 C C . LEU A 1 477 ? -3.126 -6.594 -35.936 1.00 80.00 477 LEU A C 1
ATOM 3696 O O . LEU A 1 477 ? -2.413 -6.223 -36.861 1.00 80.00 477 LEU A O 1
ATOM 3700 N N . SER A 1 478 ? -2.609 -7.083 -34.805 1.00 74.75 478 SER A N 1
ATOM 3701 C CA . SER A 1 478 ? -1.159 -7.181 -34.557 1.00 74.75 478 SER A CA 1
ATOM 3702 C C . SER A 1 478 ? -0.463 -8.157 -35.515 1.00 74.75 478 SER A C 1
ATOM 3704 O O . SER A 1 478 ? 0.629 -7.869 -36.006 1.00 74.75 478 SER A O 1
ATOM 3706 N N . LEU A 1 479 ? -1.099 -9.296 -35.813 1.00 77.12 479 LEU A N 1
ATOM 3707 C CA . LEU A 1 479 ? -0.607 -10.258 -36.805 1.00 77.12 479 LEU A CA 1
ATOM 3708 C C . LEU A 1 479 ? -0.662 -9.680 -38.226 1.00 77.12 479 LEU A C 1
ATOM 3710 O O . LEU A 1 479 ? 0.294 -9.828 -38.983 1.00 77.12 479 LEU A O 1
ATOM 3714 N N . TYR A 1 480 ? -1.739 -8.969 -38.566 1.00 79.75 480 TYR A N 1
ATOM 3715 C CA . TYR A 1 480 ? -1.899 -8.326 -39.870 1.00 79.75 480 TYR A CA 1
ATOM 3716 C C . TYR A 1 480 ? -0.880 -7.196 -40.098 1.00 79.75 480 TYR A C 1
ATOM 3718 O O . TYR A 1 480 ? -0.290 -7.115 -41.172 1.00 79.75 480 TYR A O 1
ATOM 3726 N N . VAL A 1 481 ? -0.575 -6.386 -39.077 1.00 80.25 481 VAL A N 1
ATOM 3727 C CA . VAL A 1 481 ? 0.515 -5.390 -39.125 1.00 80.25 481 VAL A CA 1
ATOM 3728 C C . VAL A 1 481 ? 1.879 -6.060 -39.335 1.00 80.25 481 VAL A C 1
ATOM 3730 O O . VAL A 1 481 ? 2.683 -5.573 -40.126 1.00 80.25 481 VAL A O 1
ATOM 3733 N N . ALA A 1 482 ? 2.141 -7.206 -38.697 1.00 71.31 482 ALA A N 1
ATOM 3734 C CA . ALA A 1 482 ? 3.383 -7.951 -38.919 1.00 71.31 482 ALA A CA 1
ATOM 3735 C C . ALA A 1 482 ? 3.505 -8.507 -40.355 1.00 71.31 482 ALA A C 1
ATOM 3737 O O . ALA A 1 482 ? 4.617 -8.582 -40.877 1.00 71.31 482 ALA A O 1
ATOM 3738 N N . GLU A 1 483 ? 2.388 -8.857 -41.003 1.00 76.31 483 GLU A N 1
ATOM 3739 C CA . GLU A 1 483 ? 2.358 -9.241 -42.420 1.00 76.31 483 GLU A CA 1
ATOM 3740 C C . GLU A 1 483 ? 2.536 -8.029 -43.355 1.00 76.31 483 GLU A C 1
ATOM 3742 O O . GLU A 1 483 ? 3.308 -8.097 -44.315 1.00 76.31 483 GLU A O 1
ATOM 3747 N N . LEU A 1 484 ? 1.880 -6.899 -43.057 1.00 80.25 484 LEU A N 1
ATOM 3748 C CA . LEU A 1 484 ? 2.048 -5.643 -43.796 1.00 80.25 484 LEU A CA 1
ATOM 3749 C C . LEU A 1 484 ? 3.503 -5.160 -43.774 1.00 80.25 484 LEU A C 1
ATOM 3751 O O . LEU A 1 484 ? 4.017 -4.775 -44.821 1.00 80.25 484 LEU A O 1
ATOM 3755 N N . ASP A 1 485 ? 4.195 -5.257 -42.636 1.00 76.94 485 ASP A N 1
ATOM 3756 C CA . ASP A 1 485 ? 5.621 -4.919 -42.535 1.00 76.94 485 ASP A CA 1
ATOM 3757 C C . ASP A 1 485 ? 6.504 -5.812 -43.424 1.00 76.94 485 ASP A C 1
ATOM 3759 O O . ASP A 1 485 ? 7.441 -5.323 -44.059 1.00 76.94 485 ASP A O 1
ATOM 3763 N N . GLY A 1 486 ? 6.189 -7.108 -43.534 1.00 75.00 486 GLY A N 1
ATOM 3764 C CA . GLY A 1 486 ? 6.863 -8.016 -44.469 1.00 75.00 486 GLY A CA 1
ATOM 3765 C C . GLY A 1 486 ? 6.675 -7.588 -45.929 1.00 75.00 486 GLY A C 1
ATOM 3766 O O . GLY A 1 486 ? 7.648 -7.476 -46.681 1.00 75.00 486 GLY A O 1
ATOM 3767 N N . ARG A 1 487 ? 5.434 -7.257 -46.311 1.00 79.00 487 ARG A N 1
ATOM 3768 C CA . ARG A 1 487 ? 5.081 -6.771 -47.658 1.00 79.00 487 ARG A CA 1
ATOM 3769 C C . ARG A 1 487 ? 5.690 -5.397 -47.970 1.00 79.00 487 ARG A C 1
ATOM 3771 O O . ARG A 1 487 ? 6.094 -5.159 -49.109 1.00 79.00 487 ARG A O 1
ATOM 3778 N N . LEU A 1 488 ? 5.803 -4.509 -46.979 1.00 83.00 488 LEU A N 1
ATOM 3779 C CA . LEU A 1 488 ? 6.465 -3.205 -47.092 1.00 83.00 488 LEU A CA 1
ATOM 3780 C C . LEU A 1 488 ? 7.960 -3.362 -47.376 1.00 83.00 488 LEU A C 1
ATOM 3782 O O . LEU A 1 488 ? 8.454 -2.816 -48.363 1.00 83.00 488 LEU A O 1
ATOM 3786 N N . VAL A 1 489 ? 8.667 -4.165 -46.574 1.00 76.50 489 VAL A N 1
ATOM 3787 C CA . VAL A 1 489 ? 10.095 -4.459 -46.789 1.00 76.50 489 VAL A CA 1
ATOM 3788 C C . VAL A 1 489 ? 10.314 -5.148 -48.140 1.00 76.50 489 VAL A C 1
ATOM 3790 O O . VAL A 1 489 ? 11.232 -4.781 -48.872 1.00 76.50 489 VAL A O 1
ATOM 3793 N N . SER A 1 490 ? 9.442 -6.084 -48.522 1.00 74.94 490 SER A N 1
ATOM 3794 C CA . SER A 1 490 ? 9.477 -6.739 -49.836 1.00 74.94 490 SER A CA 1
ATOM 3795 C C . SER A 1 490 ? 9.303 -5.744 -50.990 1.00 74.94 490 SER A C 1
ATOM 3797 O O . SER A 1 490 ? 10.072 -5.770 -51.951 1.00 74.94 490 SER A O 1
ATOM 3799 N N . SER A 1 491 ? 8.352 -4.811 -50.879 1.00 80.75 491 SER A N 1
ATOM 3800 C CA . SER A 1 491 ? 8.099 -3.769 -51.888 1.00 80.75 491 SER A CA 1
ATOM 3801 C C . SER A 1 491 ? 9.268 -2.789 -52.013 1.00 80.75 491 SER A C 1
ATOM 3803 O O . SER A 1 491 ? 9.654 -2.444 -53.130 1.00 80.75 491 SER A O 1
ATOM 3805 N N . LEU A 1 492 ? 9.878 -2.405 -50.886 1.00 81.69 492 LEU A N 1
ATOM 3806 C CA . LEU A 1 492 ? 11.064 -1.549 -50.834 1.00 81.69 492 LEU A CA 1
ATOM 3807 C C . LEU A 1 492 ? 12.276 -2.220 -51.505 1.00 81.69 492 LEU A C 1
ATOM 3809 O O . LEU A 1 492 ? 12.874 -1.645 -52.411 1.00 81.69 492 LEU A O 1
ATOM 3813 N N . VAL A 1 493 ? 12.587 -3.469 -51.134 1.00 75.19 493 VAL A N 1
ATOM 3814 C CA . VAL A 1 493 ? 13.691 -4.262 -51.720 1.00 75.19 493 VAL A CA 1
ATOM 3815 C C . VAL A 1 493 ? 13.465 -4.557 -53.211 1.00 75.19 493 VAL A C 1
ATOM 3817 O O . VAL A 1 493 ? 14.422 -4.721 -53.964 1.00 75.19 493 VAL A O 1
ATOM 3820 N N . ARG A 1 494 ? 12.206 -4.588 -53.665 1.00 75.69 494 ARG A N 1
ATOM 3821 C CA . ARG A 1 494 ? 11.817 -4.749 -55.077 1.00 75.69 494 ARG A CA 1
ATOM 3822 C C . ARG A 1 494 ? 11.726 -3.426 -55.855 1.00 75.69 494 ARG A C 1
ATOM 3824 O O . ARG A 1 494 ? 11.292 -3.446 -57.004 1.00 75.69 494 ARG A O 1
ATOM 3831 N N . GLY A 1 495 ? 12.094 -2.289 -55.257 1.00 78.50 495 GLY A N 1
ATOM 3832 C CA . GLY A 1 495 ? 12.061 -0.968 -55.903 1.00 78.50 495 GLY A CA 1
ATOM 3833 C C . GLY A 1 495 ? 10.654 -0.439 -56.213 1.00 78.50 495 GLY A C 1
ATOM 3834 O O . GLY A 1 495 ? 10.496 0.528 -56.958 1.00 78.50 495 GLY A O 1
ATOM 3835 N N . LYS A 1 496 ? 9.603 -1.053 -55.657 1.00 85.44 496 LYS A N 1
ATOM 3836 C CA . LYS A 1 496 ? 8.208 -0.719 -55.953 1.00 85.44 496 LYS A CA 1
ATOM 3837 C C . LYS A 1 496 ? 7.701 0.447 -55.099 1.00 85.44 496 LYS A C 1
ATOM 3839 O O . LYS A 1 496 ? 6.865 0.272 -54.214 1.00 85.44 496 LYS A O 1
ATOM 3844 N N . GLY A 1 497 ? 8.176 1.656 -55.397 1.00 81.62 497 GLY A N 1
ATOM 3845 C CA . GLY A 1 497 ? 7.847 2.862 -54.624 1.00 81.62 497 GLY A CA 1
ATOM 3846 C C . GLY A 1 497 ? 6.342 3.133 -54.450 1.00 81.62 497 GLY A C 1
ATOM 3847 O O . GLY A 1 497 ? 5.931 3.563 -53.376 1.00 81.62 497 GLY A O 1
ATOM 3848 N N . LYS A 1 498 ? 5.504 2.828 -55.456 1.00 85.12 498 LYS A N 1
ATOM 3849 C CA . LYS A 1 498 ? 4.037 2.999 -55.366 1.00 85.12 498 LYS A CA 1
ATOM 3850 C C . LYS A 1 498 ? 3.385 2.009 -54.393 1.00 85.12 498 LYS A C 1
ATOM 3852 O O . LYS A 1 498 ? 2.626 2.437 -53.527 1.00 85.12 498 LYS A O 1
ATOM 3857 N N . ASP A 1 499 ? 3.713 0.720 -54.503 1.00 81.69 499 ASP A N 1
ATOM 3858 C CA . ASP A 1 499 ? 3.208 -0.336 -53.609 1.00 81.69 499 ASP A CA 1
ATOM 3859 C C . ASP A 1 499 ? 3.660 -0.074 -52.156 1.00 81.69 499 ASP A C 1
ATOM 3861 O O . ASP A 1 499 ? 2.883 -0.256 -51.221 1.00 81.69 499 ASP A O 1
ATOM 3865 N N . PHE A 1 500 ? 4.886 0.435 -51.968 1.00 86.81 500 PHE A N 1
ATOM 3866 C CA . PHE A 1 500 ? 5.415 0.855 -50.666 1.00 86.81 500 PHE A CA 1
ATOM 3867 C C . PHE A 1 500 ? 4.639 2.041 -50.062 1.00 86.81 500 PHE A C 1
ATOM 3869 O O . PHE A 1 500 ? 4.199 1.958 -48.917 1.00 86.81 500 PHE A O 1
ATOM 3876 N N . LEU A 1 501 ? 4.408 3.118 -50.825 1.00 87.88 501 LEU A N 1
ATOM 3877 C CA . LEU A 1 501 ? 3.638 4.286 -50.367 1.00 87.88 501 LEU A CA 1
ATOM 3878 C C . LEU A 1 501 ? 2.188 3.926 -50.006 1.00 87.88 501 LEU A C 1
ATOM 3880 O O . LEU A 1 501 ? 1.704 4.319 -48.946 1.00 87.88 501 LEU A O 1
ATOM 3884 N N . LEU A 1 502 ? 1.512 3.138 -50.848 1.00 86.44 502 LEU A N 1
ATOM 3885 C CA . LEU A 1 502 ? 0.155 2.647 -50.574 1.00 86.44 502 LEU A CA 1
ATOM 3886 C C . LEU A 1 502 ? 0.116 1.742 -49.335 1.00 86.44 502 LEU A C 1
ATOM 3888 O O . LEU A 1 502 ? -0.769 1.891 -48.492 1.00 86.44 502 LEU A O 1
ATOM 3892 N N . GLY A 1 503 ? 1.098 0.848 -49.190 1.00 85.19 503 GLY A N 1
ATOM 3893 C CA . GLY A 1 503 ? 1.246 0.006 -48.006 1.00 85.19 503 GLY A CA 1
ATOM 3894 C C . GLY A 1 503 ? 1.451 0.812 -46.722 1.00 85.19 503 GLY A C 1
ATOM 3895 O O . GLY A 1 503 ? 0.888 0.453 -45.693 1.00 85.19 503 GLY A O 1
ATOM 3896 N N . LEU A 1 504 ? 2.204 1.917 -46.776 1.00 87.56 504 LEU A N 1
ATOM 3897 C CA . LEU A 1 504 ? 2.524 2.751 -45.614 1.00 87.56 504 LEU A CA 1
ATOM 3898 C C . LEU A 1 504 ? 1.318 3.595 -45.173 1.00 87.56 504 LEU A C 1
ATOM 3900 O O . LEU A 1 504 ? 1.035 3.692 -43.980 1.00 87.56 504 LEU A O 1
ATOM 3904 N N . VAL A 1 505 ? 0.543 4.126 -46.125 1.00 89.75 505 VAL A N 1
ATOM 3905 C CA . VAL A 1 505 ? -0.754 4.764 -45.833 1.00 89.75 505 VAL A CA 1
ATOM 3906 C C . VAL A 1 505 ? -1.714 3.758 -45.187 1.00 89.75 505 VAL A C 1
ATOM 3908 O O . VAL A 1 505 ? -2.316 4.056 -44.156 1.00 89.75 505 VAL A O 1
ATOM 3911 N N . TRP A 1 506 ? -1.818 2.544 -45.737 1.00 87.06 506 TRP A N 1
ATOM 3912 C CA . TRP A 1 506 ? -2.670 1.494 -45.173 1.00 87.06 506 TRP A CA 1
ATOM 3913 C C . TRP A 1 506 ? -2.214 1.047 -43.775 1.00 87.06 506 TRP A C 1
ATOM 3915 O O . TRP A 1 506 ? -3.041 0.861 -42.886 1.00 87.06 506 TRP A O 1
ATOM 3925 N N . TRP A 1 507 ? -0.903 0.954 -43.545 1.00 88.19 507 TRP A N 1
ATOM 3926 C CA . TRP A 1 507 ? -0.311 0.654 -42.241 1.00 88.19 507 TRP A CA 1
ATOM 3927 C C . TRP A 1 507 ? -0.718 1.679 -41.172 1.00 88.19 507 TRP A C 1
ATOM 3929 O O . TRP A 1 507 ? -1.176 1.291 -40.097 1.00 88.19 507 TRP A O 1
ATOM 3939 N N . MET A 1 508 ? -0.653 2.982 -41.483 1.00 86.25 508 MET A N 1
ATOM 3940 C CA . MET A 1 508 ? -1.104 4.033 -40.557 1.00 86.25 508 MET A CA 1
ATOM 3941 C C . MET A 1 508 ? -2.616 3.969 -40.291 1.00 86.25 508 MET A C 1
ATOM 3943 O O . MET A 1 508 ? -3.042 4.140 -39.149 1.00 86.25 508 MET A O 1
ATOM 3947 N N . ILE A 1 509 ? -3.429 3.659 -41.308 1.00 87.62 509 ILE A N 1
ATOM 3948 C CA . ILE A 1 509 ? -4.881 3.464 -41.146 1.00 87.62 509 ILE A CA 1
ATOM 3949 C C . ILE A 1 509 ? -5.176 2.284 -40.204 1.00 87.62 509 ILE A C 1
ATOM 3951 O O . ILE A 1 509 ? -6.026 2.402 -39.325 1.00 87.62 509 ILE A O 1
ATOM 3955 N N . VAL A 1 510 ? -4.456 1.167 -40.339 1.00 84.94 510 VAL A N 1
ATOM 3956 C CA . VAL A 1 510 ? -4.606 -0.035 -39.495 1.00 84.94 510 VAL A CA 1
ATOM 3957 C C . VAL A 1 510 ? -4.117 0.197 -38.055 1.00 84.94 510 VAL A C 1
ATOM 3959 O O . VAL A 1 510 ? -4.658 -0.396 -37.116 1.00 84.94 510 VAL A O 1
ATOM 3962 N N . ALA A 1 511 ? -3.146 1.092 -37.850 1.00 76.06 511 ALA A N 1
ATOM 3963 C CA . ALA A 1 511 ? -2.631 1.429 -36.524 1.00 76.06 511 ALA A CA 1
ATOM 3964 C C . ALA A 1 511 ? -3.671 2.126 -35.620 1.00 76.06 511 ALA A C 1
ATOM 3966 O O . ALA A 1 511 ? -3.664 1.901 -34.409 1.00 76.06 511 ALA A O 1
ATOM 3967 N N . VAL A 1 512 ? -4.597 2.921 -36.174 1.00 81.62 512 VAL A N 1
ATOM 3968 C CA . VAL A 1 512 ? -5.589 3.681 -35.382 1.00 81.62 512 VAL A CA 1
ATOM 3969 C C . VAL A 1 512 ? -6.620 2.772 -34.677 1.00 81.62 512 VAL A C 1
ATOM 3971 O O . VAL A 1 512 ? -6.800 2.913 -33.465 1.00 81.62 512 VAL A O 1
ATOM 3974 N N . PRO A 1 513 ? -7.251 1.775 -35.334 1.00 76.44 513 PRO A N 1
ATOM 3975 C CA . PRO A 1 513 ? -8.015 0.746 -34.630 1.00 76.44 513 PRO A CA 1
ATOM 3976 C C . PRO A 1 513 ? -7.163 -0.038 -33.624 1.00 76.44 513 PRO A C 1
ATOM 3978 O O . PRO A 1 513 ? -7.621 -0.314 -32.514 1.00 76.44 513 PRO A O 1
ATOM 3981 N N . ALA A 1 514 ? -5.915 -0.376 -33.974 1.00 69.38 514 ALA A N 1
ATOM 3982 C CA . ALA A 1 514 ? -5.043 -1.167 -33.108 1.00 69.38 514 ALA A CA 1
ATOM 3983 C C . ALA A 1 514 ? -4.739 -0.457 -31.775 1.00 69.38 514 ALA A C 1
ATOM 3985 O O . ALA A 1 514 ? -4.847 -1.087 -30.719 1.00 69.38 514 ALA A O 1
ATOM 3986 N N . THR A 1 515 ? -4.453 0.851 -31.784 1.00 73.69 515 THR A N 1
ATOM 3987 C CA . THR A 1 515 ? -4.271 1.630 -30.546 1.00 73.69 515 THR A CA 1
ATOM 3988 C C . THR A 1 515 ? -5.575 1.766 -29.760 1.00 73.69 515 THR A C 1
ATOM 3990 O O . THR A 1 515 ? -5.568 1.542 -28.548 1.00 73.69 515 THR A O 1
ATOM 3993 N N . PHE A 1 516 ? -6.712 2.021 -30.419 1.00 73.50 516 PHE A N 1
ATOM 3994 C CA . PHE A 1 516 ? -8.011 2.133 -29.744 1.00 73.50 516 PHE A CA 1
ATOM 3995 C C . PHE A 1 516 ? -8.407 0.848 -28.988 1.00 73.50 516 PHE A C 1
ATOM 3997 O O . PHE A 1 516 ? -8.857 0.920 -27.841 1.00 73.50 516 PHE A O 1
ATOM 4004 N N . THR A 1 517 ? -8.171 -0.338 -29.572 1.00 69.50 517 THR A N 1
ATOM 4005 C CA . THR A 1 517 ? -8.460 -1.626 -28.899 1.00 69.50 517 THR A CA 1
ATOM 4006 C C . THR A 1 517 ? -7.652 -1.865 -27.616 1.00 69.50 517 THR A C 1
ATOM 4008 O O . THR A 1 517 ? -8.075 -2.654 -26.772 1.00 69.50 517 THR A O 1
ATOM 4011 N N . ASN A 1 518 ? -6.513 -1.189 -27.431 1.00 63.34 518 ASN A N 1
ATOM 4012 C CA . ASN A 1 518 ? -5.676 -1.323 -26.235 1.00 63.34 518 ASN A CA 1
ATOM 4013 C C . ASN A 1 518 ? -6.308 -0.635 -25.003 1.00 63.34 518 ASN A C 1
ATOM 4015 O O . ASN A 1 518 ? -6.192 -1.131 -23.884 1.00 63.34 518 ASN A O 1
ATOM 4019 N N . SER A 1 519 ? -7.015 0.482 -25.206 1.00 61.75 519 SER A N 1
ATOM 4020 C CA . SER A 1 519 ? -7.399 1.417 -24.132 1.00 61.75 519 SER A CA 1
ATOM 4021 C C . SER A 1 519 ? -8.752 1.134 -23.454 1.00 61.75 519 SER A C 1
ATOM 4023 O O . SER A 1 519 ? -9.058 1.719 -22.416 1.00 61.75 519 SER A O 1
ATOM 4025 N N . MET A 1 520 ? -9.593 0.257 -24.009 1.00 58.41 520 MET A N 1
ATOM 4026 C CA . MET A 1 520 ? -11.017 0.124 -23.632 1.00 58.41 520 MET A CA 1
ATOM 4027 C C . MET A 1 520 ? -11.316 -0.878 -22.490 1.00 58.41 520 MET A C 1
ATOM 4029 O O . MET A 1 520 ? -12.350 -1.547 -22.478 1.00 58.41 520 MET A O 1
ATOM 4033 N N . CYS A 1 521 ? -10.431 -0.997 -21.495 1.00 54.75 521 CYS A N 1
ATOM 4034 C CA . CYS A 1 521 ? -10.454 -2.103 -20.523 1.00 54.75 521 CYS A CA 1
ATOM 4035 C C . CYS A 1 521 ? -10.796 -1.661 -19.078 1.00 54.75 521 CYS A C 1
ATOM 4037 O O . CYS A 1 521 ? -9.905 -1.334 -18.301 1.00 54.75 521 CYS A O 1
ATOM 4039 N N . LYS A 1 522 ? -12.083 -1.692 -18.678 1.00 57.75 522 LYS A N 1
ATOM 4040 C CA . LYS A 1 522 ? -12.561 -1.309 -17.317 1.00 57.75 522 LYS A CA 1
ATOM 4041 C C . LYS A 1 522 ? -13.348 -2.411 -16.569 1.00 57.75 522 LYS A C 1
ATOM 4043 O O . LYS A 1 522 ? -14.339 -2.139 -15.891 1.00 57.75 522 LYS A O 1
ATOM 4048 N N . LEU A 1 523 ? -12.924 -3.672 -16.692 1.00 74.00 523 LEU A N 1
ATOM 4049 C CA . LEU A 1 523 ? -13.647 -4.835 -16.142 1.00 74.00 523 LEU A CA 1
ATOM 4050 C C . LEU A 1 523 ? -13.538 -4.974 -14.605 1.00 74.00 523 LEU A C 1
ATOM 4052 O O . LEU A 1 523 ? -14.535 -5.239 -13.930 1.00 74.00 523 LEU A O 1
ATOM 4056 N N . SER A 1 524 ? -12.343 -4.756 -14.046 1.00 70.56 524 SER A N 1
ATOM 4057 C CA . SER A 1 524 ? -11.990 -5.062 -12.646 1.00 70.56 524 SER A CA 1
ATOM 4058 C C . SER A 1 524 ? -12.848 -4.339 -11.599 1.00 70.56 524 SER A C 1
ATOM 4060 O O . SER A 1 524 ? -13.288 -4.960 -10.631 1.00 70.56 524 SER A O 1
ATOM 4062 N N . LEU A 1 525 ? -13.143 -3.052 -11.805 1.00 69.12 525 LEU A N 1
ATOM 4063 C CA . LEU A 1 525 ? -13.966 -2.247 -10.891 1.00 69.12 525 LEU A CA 1
ATOM 4064 C C . LEU A 1 525 ? -15.395 -2.797 -10.754 1.00 69.12 525 LEU A C 1
ATOM 4066 O O . LEU A 1 525 ? -15.938 -2.835 -9.650 1.00 69.12 525 LEU A O 1
ATOM 4070 N N . SER A 1 526 ? -15.983 -3.275 -11.858 1.00 75.31 526 SER A N 1
ATOM 4071 C CA . SER A 1 526 ? -17.332 -3.860 -11.850 1.00 75.31 526 SER A CA 1
ATOM 4072 C C . SER A 1 526 ? -17.364 -5.174 -11.064 1.00 75.31 526 SER A C 1
ATOM 4074 O O . SER A 1 526 ? -18.291 -5.410 -10.291 1.00 75.31 526 SER A O 1
ATOM 4076 N N . TYR A 1 527 ? -16.326 -6.004 -11.221 1.00 80.88 527 TYR A N 1
ATOM 4077 C CA . TYR A 1 527 ? -16.189 -7.270 -10.498 1.00 80.88 527 TYR A CA 1
ATOM 4078 C C . TYR A 1 527 ? -15.962 -7.045 -8.998 1.00 80.88 527 TYR A C 1
ATOM 4080 O O . TYR A 1 527 ? -16.603 -7.705 -8.180 1.00 80.88 527 TYR A O 1
ATOM 4088 N N . ARG A 1 528 ? -15.095 -6.086 -8.631 1.00 76.75 528 ARG A N 1
ATOM 4089 C CA . ARG A 1 528 ? -14.830 -5.741 -7.227 1.00 76.75 528 ARG A CA 1
ATOM 4090 C C . ARG A 1 528 ? -16.097 -5.258 -6.530 1.00 76.75 528 ARG A C 1
ATOM 4092 O O . ARG A 1 528 ? -16.411 -5.795 -5.475 1.00 76.75 528 ARG A O 1
ATOM 4099 N N . LYS A 1 529 ? -16.849 -4.322 -7.130 1.00 81.31 529 LYS A N 1
ATOM 4100 C CA . LYS A 1 529 ? -18.109 -3.841 -6.542 1.00 81.31 529 LYS A CA 1
ATOM 4101 C C . LYS A 1 529 ? -19.090 -4.996 -6.297 1.00 81.31 529 LYS A C 1
ATOM 4103 O O . LYS A 1 529 ? -19.483 -5.205 -5.159 1.00 81.31 529 LYS A O 1
ATOM 4108 N N . ARG A 1 530 ? -19.394 -5.801 -7.325 1.00 82.88 530 ARG A N 1
ATOM 4109 C CA . ARG A 1 530 ? -20.263 -6.994 -7.221 1.00 82.88 530 ARG A CA 1
ATOM 4110 C C . ARG A 1 530 ? -19.911 -7.907 -6.047 1.00 82.88 530 ARG A C 1
ATOM 4112 O O . ARG A 1 530 ? -20.800 -8.342 -5.322 1.00 82.88 530 ARG A O 1
ATOM 4119 N N . LEU A 1 531 ? -18.626 -8.230 -5.905 1.00 82.06 531 LEU A N 1
ATOM 4120 C CA . LEU A 1 531 ? -18.151 -9.157 -4.884 1.00 82.06 531 LEU A CA 1
ATOM 4121 C C . LEU A 1 531 ? -18.171 -8.525 -3.485 1.00 82.06 531 LEU A C 1
ATOM 4123 O O . LEU A 1 531 ? -18.562 -9.192 -2.534 1.00 82.06 531 LEU A O 1
ATOM 4127 N N . THR A 1 532 ? -17.793 -7.250 -3.362 1.00 79.06 532 THR A N 1
ATOM 4128 C CA . THR A 1 532 ? -17.861 -6.502 -2.098 1.00 79.06 532 THR A CA 1
ATOM 4129 C C . THR A 1 532 ? -19.304 -6.321 -1.630 1.00 79.06 532 THR A C 1
ATOM 4131 O O . THR A 1 532 ? -19.583 -6.646 -0.483 1.00 79.06 532 THR A O 1
ATOM 4134 N N . ASP A 1 533 ? -20.221 -5.900 -2.507 1.00 84.31 533 ASP A N 1
ATOM 4135 C CA . ASP A 1 533 ? -21.643 -5.719 -2.182 1.00 84.31 533 ASP A CA 1
ATOM 4136 C C . ASP A 1 533 ? -22.253 -7.035 -1.643 1.00 84.31 533 ASP A C 1
ATOM 4138 O O . ASP A 1 533 ? -22.881 -7.039 -0.587 1.00 84.31 533 ASP A O 1
ATOM 4142 N N . TYR A 1 534 ? -21.990 -8.172 -2.307 1.00 85.62 534 TYR A N 1
ATOM 4143 C CA . TYR A 1 534 ? -22.461 -9.501 -1.881 1.00 85.62 534 TYR A CA 1
ATOM 4144 C C . TYR A 1 534 ? -21.832 -9.987 -0.562 1.00 85.62 534 TYR A C 1
ATOM 4146 O O . TYR A 1 534 ? -22.498 -10.626 0.251 1.00 85.62 534 TYR A O 1
ATOM 4154 N N . ILE A 1 535 ? -20.543 -9.706 -0.334 1.00 82.12 535 ILE A N 1
ATOM 4155 C CA . ILE A 1 535 ? -19.882 -10.049 0.933 1.00 82.12 535 ILE A CA 1
ATOM 4156 C C . ILE A 1 535 ? -20.428 -9.177 2.069 1.00 82.12 535 ILE A C 1
ATOM 4158 O O . ILE A 1 535 ? -20.672 -9.709 3.145 1.00 82.12 535 ILE A O 1
ATOM 4162 N N . HIS A 1 536 ? -20.649 -7.878 1.848 1.00 80.88 536 HIS A N 1
ATOM 4163 C CA . HIS A 1 536 ? -21.180 -6.961 2.861 1.00 80.88 536 HIS A CA 1
ATOM 4164 C C . HIS A 1 536 ? -22.596 -7.343 3.300 1.00 80.88 536 HIS A C 1
ATOM 4166 O O . HIS A 1 536 ? -22.826 -7.483 4.498 1.00 80.88 536 HIS A O 1
ATOM 4172 N N . ASP A 1 537 ? -23.503 -7.570 2.345 1.00 84.94 537 ASP A N 1
ATOM 4173 C CA . ASP A 1 537 ? -24.881 -8.021 2.590 1.00 84.94 537 ASP A CA 1
ATOM 4174 C C . ASP A 1 537 ? -24.901 -9.243 3.526 1.00 84.94 537 ASP A C 1
ATOM 4176 O O . ASP A 1 537 ? -25.452 -9.212 4.627 1.00 84.94 537 ASP A O 1
ATOM 4180 N N . LYS A 1 538 ? -24.140 -10.281 3.164 1.00 81.31 538 LYS A N 1
ATOM 4181 C CA . LYS A 1 538 ? -24.031 -11.509 3.956 1.00 81.31 538 LYS A CA 1
ATOM 4182 C C . LYS A 1 538 ? -23.293 -11.328 5.294 1.00 81.31 538 LYS A C 1
ATOM 4184 O O . LYS A 1 538 ? -23.643 -11.985 6.269 1.00 81.31 538 LYS A O 1
ATOM 4189 N N . TYR A 1 539 ? -22.276 -10.469 5.365 1.00 77.88 539 TYR A N 1
ATOM 4190 C CA . TYR A 1 539 ? -21.477 -10.236 6.581 1.00 77.88 539 TYR A CA 1
ATOM 4191 C C . TYR A 1 539 ? -22.260 -9.476 7.656 1.00 77.88 539 TYR A C 1
ATOM 4193 O O . TYR A 1 539 ? -22.096 -9.742 8.848 1.00 77.88 539 TYR A O 1
ATOM 4201 N N . LEU A 1 540 ? -23.128 -8.557 7.230 1.00 81.38 540 LEU A N 1
ATOM 4202 C CA . LEU A 1 540 ? -24.015 -7.800 8.109 1.00 81.38 540 LEU A CA 1
ATOM 4203 C C . LEU A 1 540 ? -25.306 -8.573 8.431 1.00 81.38 540 LEU A C 1
ATOM 4205 O O . LEU A 1 540 ? -25.864 -8.382 9.511 1.00 81.38 540 LEU A O 1
ATOM 4209 N N . SER A 1 541 ? -25.744 -9.493 7.560 1.00 76.62 541 SER A N 1
ATOM 4210 C CA . SER A 1 541 ? -26.885 -10.377 7.837 1.00 76.62 541 SER A CA 1
ATOM 4211 C C . SER A 1 541 ? -26.701 -11.189 9.128 1.00 76.62 541 SER A C 1
ATOM 4213 O O . SER A 1 541 ? -25.609 -11.690 9.416 1.00 76.62 541 SER A O 1
ATOM 4215 N N . ASN A 1 542 ? -27.780 -11.328 9.907 1.00 67.88 542 ASN A N 1
ATOM 4216 C CA . ASN A 1 542 ? -27.896 -12.200 11.085 1.00 67.88 542 ASN A CA 1
ATOM 4217 C C . ASN A 1 542 ? -26.714 -12.135 12.081 1.00 67.88 542 ASN A C 1
ATOM 4219 O O . ASN A 1 542 ? -26.322 -13.152 12.646 1.00 67.88 542 ASN A O 1
ATOM 4223 N N . MET A 1 543 ? -26.129 -10.948 12.296 1.00 69.25 543 MET A N 1
ATOM 4224 C CA . MET A 1 543 ? -24.970 -10.734 13.184 1.00 69.25 543 MET A CA 1
ATOM 4225 C C . MET A 1 543 ? -23.718 -11.562 12.815 1.00 69.25 543 MET A C 1
ATOM 4227 O O . MET A 1 543 ? -22.836 -11.770 13.652 1.00 69.25 543 MET A O 1
ATOM 4231 N N . THR A 1 544 ? -23.594 -12.005 11.557 1.00 70.00 544 THR A N 1
ATOM 4232 C CA . THR A 1 544 ? -22.514 -12.898 11.088 1.00 70.00 544 THR A CA 1
ATOM 4233 C C . THR A 1 544 ? -21.114 -12.326 11.365 1.00 70.00 544 THR A C 1
ATOM 4235 O O . THR A 1 544 ? -20.204 -13.071 11.737 1.00 70.00 544 THR A O 1
ATOM 4238 N N . PHE A 1 545 ? -20.945 -11.001 11.284 1.00 73.94 545 PHE A N 1
ATOM 4239 C CA . PHE A 1 545 ? -19.714 -10.294 11.664 1.00 73.94 545 PHE A CA 1
ATOM 4240 C C . PHE A 1 545 ? -19.252 -10.572 13.107 1.00 73.94 545 PHE A C 1
ATOM 4242 O O . PHE A 1 545 ? -18.054 -10.731 13.350 1.00 73.94 545 PHE A O 1
ATOM 4249 N N . TYR A 1 546 ? -20.183 -10.657 14.066 1.00 67.81 546 TYR A N 1
ATOM 4250 C CA . TYR A 1 546 ? -19.866 -10.919 15.471 1.00 67.81 546 TYR A CA 1
ATOM 4251 C C . TYR A 1 546 ? -19.388 -12.360 15.648 1.00 67.81 546 TYR A C 1
ATOM 4253 O O . TYR A 1 546 ? -18.336 -12.593 16.242 1.00 67.81 546 TYR A O 1
ATOM 4261 N N . ALA A 1 547 ? -20.110 -13.323 15.068 1.00 64.75 547 ALA A N 1
ATOM 4262 C CA . ALA A 1 547 ? -19.744 -14.735 15.135 1.00 64.75 547 ALA A CA 1
ATOM 4263 C C . ALA A 1 547 ? -18.369 -15.011 14.490 1.00 64.75 547 ALA A C 1
ATOM 4265 O O . ALA A 1 547 ? -17.548 -15.718 15.073 1.00 64.75 547 ALA A O 1
ATOM 4266 N N . ILE A 1 548 ? -18.069 -14.381 13.349 1.00 65.00 548 ILE A N 1
ATOM 4267 C CA . ILE A 1 548 ? -16.752 -14.466 12.694 1.00 65.00 548 ILE A CA 1
ATOM 4268 C C . ILE A 1 548 ? -15.622 -13.905 13.567 1.00 65.00 548 ILE A C 1
ATOM 4270 O O . ILE A 1 548 ? -14.526 -14.461 13.582 1.00 65.00 548 ILE A O 1
ATOM 4274 N N . SER A 1 549 ? -15.858 -12.808 14.288 1.00 58.66 549 SER A N 1
ATOM 4275 C CA . SER A 1 549 ? -14.816 -12.172 15.104 1.00 58.66 549 SER A CA 1
ATOM 4276 C C . SER A 1 549 ? -14.593 -12.880 16.450 1.00 58.66 549 SER A C 1
ATOM 4278 O O . SER A 1 549 ? -13.449 -13.039 16.890 1.00 58.66 549 SER A O 1
ATOM 4280 N N . ALA A 1 550 ? -15.681 -13.327 17.089 1.00 53.50 550 ALA A N 1
ATOM 4281 C CA . ALA A 1 550 ? -15.701 -13.761 18.487 1.00 53.50 550 ALA A CA 1
ATOM 4282 C C . ALA A 1 550 ? -15.889 -15.275 18.712 1.00 53.50 550 ALA A C 1
ATOM 4284 O O . ALA A 1 550 ? -15.624 -15.736 19.823 1.00 53.50 550 ALA A O 1
ATOM 4285 N N . LEU A 1 551 ? -16.345 -16.049 17.715 1.00 52.56 551 LEU A N 1
ATOM 4286 C CA . LEU A 1 551 ? -16.648 -17.483 17.878 1.00 52.56 551 LEU A CA 1
ATOM 4287 C C . LEU A 1 551 ? -15.775 -18.423 17.022 1.00 52.56 551 LEU A C 1
ATOM 4289 O O . LEU A 1 551 ? -15.540 -19.552 17.459 1.00 52.56 551 LEU A O 1
ATOM 4293 N N . ASP A 1 552 ? -15.257 -17.994 15.860 1.00 51.06 552 ASP A N 1
ATOM 4294 C CA . ASP A 1 552 ? -14.476 -18.868 14.962 1.00 51.06 552 ASP A CA 1
ATOM 4295 C C . ASP A 1 552 ? -13.091 -18.324 14.536 1.00 51.06 552 ASP A C 1
ATOM 4297 O O . ASP A 1 552 ? -12.947 -17.435 13.699 1.00 51.06 552 ASP A O 1
ATOM 4301 N N . ASP A 1 553 ? -12.030 -18.957 15.048 1.00 46.78 553 ASP A N 1
ATOM 4302 C CA . ASP A 1 553 ? -10.634 -18.648 14.712 1.00 46.78 553 ASP A CA 1
ATOM 4303 C C . ASP A 1 553 ? -10.155 -19.192 13.347 1.00 46.78 553 ASP A C 1
ATOM 4305 O O . ASP A 1 553 ? -9.015 -18.907 12.957 1.00 46.78 553 ASP A O 1
ATOM 4309 N N . ARG A 1 554 ? -10.963 -19.963 12.591 1.00 46.78 554 ARG A N 1
ATOM 4310 C CA . ARG A 1 554 ? -10.555 -20.553 11.288 1.00 46.78 554 ARG A CA 1
ATOM 4311 C C . ARG A 1 554 ? -9.943 -19.528 10.335 1.00 46.78 554 ARG A C 1
ATOM 4313 O O . ARG A 1 554 ? -8.934 -19.807 9.680 1.00 46.78 554 ARG A O 1
ATOM 4320 N N . ILE A 1 555 ? -10.525 -18.332 10.283 1.00 42.50 555 ILE A N 1
ATOM 4321 C CA . ILE A 1 555 ? -10.136 -17.265 9.354 1.00 42.50 555 ILE A CA 1
ATOM 4322 C C . ILE A 1 555 ? -8.726 -16.727 9.667 1.00 42.50 555 ILE A C 1
ATOM 4324 O O . ILE A 1 555 ? -7.955 -16.484 8.734 1.00 42.50 555 ILE A O 1
ATOM 4328 N N . LYS A 1 556 ? -8.322 -16.672 10.948 1.00 42.19 556 LYS A N 1
ATOM 4329 C CA . LYS A 1 556 ? -7.014 -16.145 11.400 1.00 42.19 556 LYS A CA 1
ATOM 4330 C C . LYS A 1 556 ? -5.805 -17.010 11.000 1.00 42.19 556 LYS A C 1
ATOM 4332 O O . LYS A 1 556 ? -4.670 -16.580 11.179 1.00 42.19 556 LYS A O 1
ATOM 4337 N N . LYS A 1 557 ? -6.005 -18.233 10.481 1.00 35.66 557 LYS A N 1
ATOM 4338 C CA . LYS A 1 557 ? -4.917 -19.202 10.191 1.00 35.66 557 LYS A CA 1
ATOM 4339 C C . LYS A 1 557 ? -4.873 -19.702 8.733 1.00 35.66 557 LYS A C 1
ATOM 4341 O O . LYS A 1 557 ? -4.167 -20.664 8.429 1.00 35.66 557 LYS A O 1
ATOM 4346 N N . SER A 1 558 ? -5.580 -19.042 7.812 1.00 33.12 558 SER A N 1
ATOM 4347 C CA . SER A 1 558 ? -5.733 -19.452 6.400 1.00 33.12 558 SER A CA 1
ATOM 4348 C C . SER A 1 558 ? -4.602 -18.986 5.450 1.00 33.12 558 SER A C 1
ATOM 4350 O O . SER A 1 558 ? -4.830 -18.290 4.460 1.00 33.12 558 SER A O 1
ATOM 4352 N N . GLY A 1 559 ? -3.356 -19.397 5.718 1.00 34.72 559 GLY A N 1
ATOM 4353 C CA . GLY A 1 559 ? -2.210 -19.148 4.824 1.00 34.72 559 GLY A CA 1
ATOM 4354 C C . GLY A 1 559 ? -2.063 -20.207 3.710 1.00 34.72 559 GLY A C 1
ATOM 4355 O O . GLY A 1 559 ? -1.950 -21.393 4.037 1.00 34.72 559 GLY A O 1
ATOM 4356 N N . PRO A 1 560 ? -2.040 -19.849 2.406 1.00 30.27 560 PRO A N 1
ATOM 4357 C CA . PRO A 1 560 ? -1.881 -20.835 1.334 1.00 30.27 560 PRO A CA 1
ATOM 4358 C C . PRO A 1 560 ? -0.511 -21.534 1.354 1.00 30.27 560 PRO A C 1
ATOM 4360 O O . PRO A 1 560 ? 0.532 -20.921 1.561 1.00 30.27 560 PRO A O 1
ATOM 4363 N N . THR A 1 561 ? -0.502 -22.843 1.088 1.00 28.00 561 THR A N 1
ATOM 4364 C CA . THR A 1 561 ? 0.726 -23.642 0.929 1.00 28.00 561 THR A CA 1
ATOM 4365 C C . THR A 1 561 ? 0.611 -24.527 -0.308 1.00 28.00 561 THR A C 1
ATOM 4367 O O . THR A 1 561 ? -0.352 -25.282 -0.431 1.00 28.00 561 THR A O 1
ATOM 4370 N N . GLY A 1 562 ? 1.570 -24.431 -1.235 1.00 26.16 562 GLY A N 1
ATOM 4371 C CA . GLY A 1 562 ? 1.440 -25.028 -2.568 1.00 26.16 562 GLY A CA 1
ATOM 4372 C C . GLY A 1 562 ? 2.699 -25.712 -3.105 1.00 26.16 562 GLY A C 1
ATOM 4373 O O . GLY A 1 562 ? 3.831 -25.314 -2.819 1.00 26.16 562 GLY A O 1
ATOM 4374 N N . HIS A 1 563 ? 2.456 -26.734 -3.922 1.00 25.77 563 HIS A N 1
ATOM 4375 C CA . HIS A 1 563 ? 3.277 -27.185 -5.052 1.00 25.77 563 HIS A CA 1
ATOM 4376 C C . HIS A 1 563 ? 2.319 -27.322 -6.263 1.00 25.77 563 HIS A C 1
ATOM 4378 O O . HIS A 1 563 ? 1.322 -26.599 -6.291 1.00 25.77 563 HIS A O 1
ATOM 4384 N N . GLY A 1 564 ? 2.575 -28.153 -7.284 1.00 32.41 564 GLY A N 1
ATOM 4385 C CA . GLY A 1 564 ? 1.602 -28.281 -8.382 1.00 32.41 564 GLY A CA 1
ATOM 4386 C C . GLY A 1 564 ? 1.788 -29.440 -9.365 1.00 32.41 564 GLY A C 1
ATOM 4387 O O . GLY A 1 564 ? 2.919 -29.823 -9.685 1.00 32.41 564 GLY A O 1
ATOM 4388 N N . GLY A 1 565 ? 0.665 -29.895 -9.939 1.00 23.25 565 GLY A N 1
ATOM 4389 C CA . GLY A 1 565 ? 0.530 -30.897 -11.016 1.00 23.25 565 GLY A CA 1
ATOM 4390 C C . GLY A 1 565 ? 0.505 -30.362 -12.469 1.00 23.25 565 GLY A C 1
ATOM 4391 O O . GLY A 1 565 ? 0.650 -29.168 -12.720 1.00 23.25 565 GLY A O 1
ATOM 4392 N N . ARG A 1 566 ? 0.402 -31.278 -13.447 1.00 24.52 566 ARG A N 1
ATOM 4393 C CA . ARG A 1 566 ? 0.988 -31.184 -14.813 1.00 24.52 566 ARG A CA 1
ATOM 4394 C C . ARG A 1 566 ? -0.071 -31.265 -15.952 1.00 24.52 566 ARG A C 1
ATOM 4396 O O . ARG A 1 566 ? -1.257 -31.191 -15.666 1.00 24.52 566 ARG A O 1
ATOM 4403 N N . PHE A 1 567 ? 0.394 -31.496 -17.197 1.00 24.70 567 PHE A N 1
ATOM 4404 C CA . PHE A 1 567 ? -0.296 -31.924 -18.452 1.00 24.70 567 PHE A CA 1
ATOM 4405 C C . PHE A 1 567 ? -0.267 -30.941 -19.655 1.00 24.70 567 PHE A C 1
ATOM 4407 O O . PHE A 1 567 ? 0.114 -29.788 -19.488 1.00 24.70 567 PHE A O 1
ATOM 4414 N N . THR A 1 568 ? -0.410 -31.477 -20.889 1.00 23.52 568 THR A N 1
ATOM 4415 C CA . THR A 1 568 ? 0.476 -31.114 -22.035 1.00 23.52 568 THR A CA 1
ATOM 4416 C C . THR A 1 568 ? -0.072 -31.282 -23.481 1.00 23.52 568 THR A C 1
ATOM 4418 O O . THR A 1 568 ? -0.585 -32.352 -23.806 1.00 23.52 568 THR A O 1
ATOM 4421 N N . ASN A 1 569 ? 0.240 -30.297 -24.352 1.00 34.44 569 ASN A N 1
ATOM 4422 C CA . ASN A 1 569 ? 0.514 -30.307 -25.827 1.00 34.44 569 ASN A CA 1
ATOM 4423 C C . ASN A 1 569 ? -0.526 -30.993 -26.777 1.00 34.44 569 ASN A C 1
ATOM 4425 O O . ASN A 1 569 ? -1.593 -31.366 -26.308 1.00 34.44 569 ASN A O 1
ATOM 4429 N N . VAL A 1 570 ? -0.405 -31.149 -28.120 1.00 27.77 570 VAL A N 1
ATOM 4430 C CA . VAL A 1 570 ? 0.651 -31.129 -29.194 1.00 27.77 570 VAL A CA 1
ATOM 4431 C C . VAL A 1 570 ? -0.021 -30.644 -30.518 1.00 27.77 570 VAL A C 1
ATOM 4433 O O . VAL A 1 570 ? -1.236 -30.769 -30.610 1.00 27.77 570 VAL A O 1
ATOM 4436 N N . GLY A 1 571 ? 0.596 -30.122 -31.599 1.00 28.16 571 GLY A N 1
ATOM 4437 C CA . GLY A 1 571 ? 2.002 -29.918 -32.035 1.00 28.16 571 GLY A CA 1
ATOM 4438 C C . GLY A 1 571 ? 2.133 -28.617 -32.860 1.00 28.16 571 GLY A C 1
ATOM 4439 O O . GLY A 1 571 ? 1.702 -27.587 -32.362 1.00 28.16 571 GLY A O 1
ATOM 4440 N N . GLY A 1 572 ? 2.665 -28.518 -34.091 1.00 33.59 572 GLY A N 1
ATOM 4441 C CA . GLY A 1 572 ? 3.371 -29.401 -35.057 1.00 33.59 572 GLY A CA 1
ATOM 4442 C C . GLY A 1 572 ? 3.353 -28.715 -36.460 1.00 33.59 572 GLY A C 1
ATOM 4443 O O . GLY A 1 572 ? 2.464 -27.908 -36.694 1.00 33.59 572 GLY A O 1
ATOM 4444 N N . GLU A 1 573 ? 4.255 -28.882 -37.442 1.00 37.69 573 GLU A N 1
ATOM 4445 C CA . GLU A 1 573 ? 5.461 -29.725 -37.582 1.00 37.69 573 GLU A CA 1
ATOM 4446 C C . GLU A 1 573 ? 6.786 -28.977 -37.265 1.00 37.69 573 GLU A C 1
ATOM 4448 O O . GLU A 1 573 ? 7.584 -29.500 -36.498 1.00 37.69 573 GLU A O 1
ATOM 4453 N N . GLY A 1 574 ? 7.038 -27.740 -37.734 1.00 44.97 574 GLY A N 1
ATOM 4454 C CA . GLY A 1 574 ? 8.221 -26.943 -37.300 1.00 44.97 574 GLY A CA 1
ATOM 4455 C C . GLY A 1 574 ? 8.154 -26.547 -35.814 1.00 44.97 574 GLY A C 1
ATOM 4456 O O . GLY A 1 574 ? 9.142 -26.545 -35.079 1.00 44.97 574 GLY A O 1
ATOM 4457 N N . LEU A 1 575 ? 6.916 -26.374 -35.351 1.00 45.19 575 LEU A N 1
ATOM 4458 C CA . LEU A 1 575 ? 6.494 -26.369 -33.954 1.00 45.19 575 LEU A CA 1
ATOM 4459 C C . LEU A 1 575 ? 6.894 -27.633 -33.168 1.00 45.19 575 LEU A C 1
ATOM 4461 O O . LEU A 1 575 ? 6.823 -27.594 -31.951 1.00 45.19 575 LEU A O 1
ATOM 4465 N N . PHE A 1 576 ? 7.289 -28.751 -33.789 1.00 44.47 576 PHE A N 1
ATOM 4466 C CA . PHE A 1 576 ? 7.593 -30.000 -33.074 1.00 44.47 576 PHE A CA 1
ATOM 4467 C C . PHE A 1 576 ? 8.949 -29.944 -32.356 1.00 44.47 576 PHE A C 1
ATOM 4469 O O . PHE A 1 576 ? 9.035 -30.329 -31.192 1.00 44.47 576 PHE A O 1
ATOM 4476 N N . ILE A 1 577 ? 9.985 -29.395 -33.004 1.00 51.34 577 ILE A N 1
ATOM 4477 C CA . ILE A 1 577 ? 11.302 -29.184 -32.376 1.00 51.34 577 ILE A CA 1
ATOM 4478 C C . ILE A 1 577 ? 11.176 -28.140 -31.259 1.00 51.34 577 ILE A C 1
ATOM 4480 O O . ILE A 1 577 ? 11.593 -28.400 -30.131 1.00 51.34 577 ILE A O 1
ATOM 4484 N N . MET A 1 578 ? 10.509 -27.010 -31.534 1.00 52.75 578 MET A N 1
ATOM 4485 C CA . MET A 1 578 ? 10.203 -26.006 -30.507 1.00 52.75 578 MET A CA 1
ATOM 4486 C C . MET A 1 578 ? 9.375 -26.603 -29.361 1.00 52.75 578 MET A C 1
ATOM 4488 O O . MET A 1 578 ? 9.741 -26.429 -28.210 1.00 52.75 578 MET A O 1
ATOM 4492 N N . SER A 1 579 ? 8.313 -27.365 -29.640 1.00 53.28 579 SER A N 1
ATOM 4493 C CA . SER A 1 579 ? 7.464 -27.985 -28.611 1.00 53.28 579 SER A CA 1
ATOM 4494 C C . SER A 1 579 ? 8.238 -28.970 -27.735 1.00 53.28 579 SER A C 1
ATOM 4496 O O . SER A 1 579 ? 8.024 -28.977 -26.525 1.00 53.28 579 SER A O 1
ATOM 4498 N N . LEU A 1 580 ? 9.165 -29.755 -28.297 1.00 58.16 580 LEU A N 1
ATOM 4499 C CA . LEU A 1 580 ? 10.028 -30.649 -27.521 1.00 58.16 580 LEU A CA 1
ATOM 4500 C C . LEU A 1 580 ? 10.982 -29.865 -26.605 1.00 58.16 580 LEU A C 1
ATOM 4502 O O . LEU A 1 580 ? 11.087 -30.185 -25.422 1.00 58.16 580 LEU A O 1
ATOM 4506 N N . LEU A 1 581 ? 11.631 -28.819 -27.128 1.00 61.09 581 LEU A N 1
ATOM 4507 C CA . LEU A 1 581 ? 12.546 -27.954 -26.372 1.00 61.09 581 LEU A CA 1
ATOM 4508 C C . LEU A 1 581 ? 11.816 -27.190 -25.256 1.00 61.09 581 LEU A C 1
ATOM 4510 O O . LEU A 1 581 ? 12.247 -27.234 -24.106 1.00 61.09 581 LEU A O 1
ATOM 4514 N N . VAL A 1 582 ? 10.670 -26.581 -25.576 1.00 60.59 582 VAL A N 1
ATOM 4515 C CA . VAL A 1 582 ? 9.746 -25.924 -24.635 1.00 60.59 582 VAL A CA 1
ATOM 4516 C C . VAL A 1 582 ? 9.295 -26.902 -23.552 1.00 60.59 582 VAL A C 1
ATOM 4518 O O . VAL A 1 582 ? 9.301 -26.564 -22.372 1.00 60.59 582 VAL A O 1
ATOM 4521 N N . GLN A 1 583 ? 8.943 -28.139 -23.916 1.00 61.75 583 GLN A N 1
ATOM 4522 C CA . GLN A 1 583 ? 8.516 -29.154 -22.952 1.00 61.75 583 GLN A CA 1
ATOM 4523 C C . GLN A 1 583 ? 9.644 -29.554 -21.994 1.00 61.75 583 GLN A C 1
ATOM 4525 O O . GLN A 1 583 ? 9.387 -29.786 -20.810 1.00 61.75 583 GLN A O 1
ATOM 4530 N N . LEU A 1 584 ? 10.875 -29.655 -22.503 1.00 64.50 584 LEU A N 1
ATOM 4531 C CA . LEU A 1 584 ? 12.055 -30.052 -21.742 1.00 64.50 584 LEU A CA 1
ATOM 4532 C C . LEU A 1 584 ? 12.498 -28.922 -20.802 1.00 64.50 584 LEU A C 1
ATOM 4534 O O . LEU A 1 584 ? 12.655 -29.164 -19.605 1.00 64.50 584 LEU A O 1
ATOM 4538 N N . SER A 1 585 ? 12.578 -27.679 -21.287 1.00 66.44 585 SER A N 1
ATOM 4539 C CA . SER A 1 585 ? 12.916 -26.528 -20.444 1.00 66.44 585 SER A CA 1
ATOM 4540 C C . SER A 1 585 ? 11.819 -26.209 -19.423 1.00 66.44 585 SER A C 1
ATOM 4542 O O . SER A 1 585 ? 12.140 -25.952 -18.268 1.00 66.44 585 SER A O 1
ATOM 4544 N N . ALA A 1 586 ? 10.530 -26.334 -19.767 1.00 64.50 586 ALA A N 1
ATOM 4545 C CA . ALA A 1 586 ? 9.433 -26.169 -18.807 1.00 64.50 586 ALA A CA 1
ATOM 4546 C C . ALA A 1 586 ? 9.457 -27.225 -17.682 1.00 64.50 586 ALA A C 1
ATOM 4548 O O . ALA A 1 586 ? 9.058 -26.935 -16.553 1.00 64.50 586 ALA A O 1
ATOM 4549 N N . ASN A 1 587 ? 9.953 -28.442 -17.947 1.00 63.94 587 ASN A N 1
ATOM 4550 C CA . ASN A 1 587 ? 10.172 -29.442 -16.896 1.00 63.94 587 ASN A CA 1
ATOM 4551 C C . ASN A 1 587 ? 11.312 -29.030 -15.946 1.00 63.94 587 ASN A C 1
ATOM 4553 O O . ASN A 1 587 ? 11.152 -29.159 -14.732 1.00 63.94 587 ASN A O 1
ATOM 4557 N N . VAL A 1 588 ? 12.425 -28.515 -16.483 1.00 68.88 588 VAL A N 1
ATOM 4558 C CA . VAL A 1 588 ? 13.569 -28.012 -15.696 1.00 68.88 588 VAL A CA 1
ATOM 4559 C C . VAL A 1 588 ? 13.157 -26.802 -14.852 1.00 68.88 588 VAL A C 1
ATOM 4561 O O . VAL A 1 588 ? 13.322 -26.822 -13.634 1.00 68.88 588 VAL A O 1
ATOM 4564 N N . MET A 1 589 ? 12.509 -25.808 -15.468 1.00 66.94 589 MET A N 1
ATOM 4565 C CA . MET A 1 589 ? 11.941 -24.638 -14.787 1.00 66.94 589 MET A CA 1
ATOM 4566 C C . MET A 1 589 ? 11.039 -25.041 -13.620 1.00 66.94 589 MET A C 1
ATOM 4568 O O . MET A 1 589 ? 11.191 -24.535 -12.508 1.00 66.94 589 MET A O 1
ATOM 4572 N N . ARG A 1 590 ? 10.132 -26.002 -13.838 1.00 65.94 590 ARG A N 1
ATOM 4573 C CA . ARG A 1 590 ? 9.227 -26.503 -12.796 1.00 65.94 590 ARG A CA 1
ATOM 4574 C C . ARG A 1 590 ? 9.970 -27.135 -11.619 1.00 65.94 590 ARG A C 1
ATOM 4576 O O . ARG A 1 590 ? 9.567 -26.923 -10.481 1.00 65.94 590 ARG A O 1
ATOM 4583 N N . MET A 1 591 ? 11.019 -27.913 -11.884 1.00 66.81 591 MET A N 1
ATOM 4584 C CA . MET A 1 591 ? 11.822 -28.572 -10.847 1.00 66.81 591 MET A CA 1
ATOM 4585 C C . MET A 1 591 ? 12.599 -27.567 -9.982 1.00 66.81 591 MET A C 1
ATOM 4587 O O . MET A 1 591 ? 12.845 -27.834 -8.809 1.00 66.81 591 MET A O 1
ATOM 4591 N N . LEU A 1 592 ? 12.953 -26.413 -10.551 1.00 70.38 592 LEU A N 1
ATOM 4592 C CA . LEU A 1 592 ? 13.764 -25.380 -9.905 1.00 70.38 592 LEU A CA 1
ATOM 4593 C C . LEU A 1 592 ? 12.938 -24.196 -9.355 1.00 70.38 592 LEU A C 1
ATOM 4595 O O . LEU A 1 592 ? 13.498 -23.306 -8.719 1.00 70.38 592 LEU A O 1
ATOM 4599 N N . THR A 1 593 ? 11.614 -24.177 -9.554 1.00 72.88 593 THR A N 1
ATOM 4600 C CA . THR A 1 593 ? 10.721 -23.097 -9.090 1.00 72.88 593 THR A CA 1
ATOM 4601 C C . THR A 1 593 ? 10.428 -23.196 -7.580 1.00 72.88 593 THR A C 1
ATOM 4603 O O . THR A 1 593 ? 9.826 -24.178 -7.139 1.00 72.88 593 THR A O 1
ATOM 4606 N N . PRO A 1 594 ? 10.784 -22.185 -6.757 1.00 74.06 594 PRO A N 1
ATOM 4607 C CA . PRO A 1 594 ? 10.461 -22.166 -5.328 1.00 74.06 594 PRO A CA 1
ATOM 4608 C C . PRO A 1 594 ? 8.948 -22.067 -5.031 1.00 74.06 594 PRO A C 1
ATOM 4610 O O . PRO A 1 594 ? 8.187 -21.528 -5.835 1.00 74.06 594 PRO A O 1
ATOM 4613 N N . PRO A 1 595 ? 8.481 -22.491 -3.837 1.00 71.50 595 PRO A N 1
ATOM 4614 C CA . PRO A 1 595 ? 7.072 -22.406 -3.435 1.00 71.50 595 PRO A CA 1
ATOM 4615 C C . PRO A 1 595 ? 6.650 -20.977 -3.028 1.00 71.50 595 PRO A C 1
ATOM 4617 O O . PRO A 1 595 ? 6.285 -20.731 -1.876 1.00 71.50 595 PRO A O 1
ATOM 4620 N N . PHE A 1 596 ? 6.680 -20.028 -3.970 1.00 68.06 596 PHE A N 1
ATOM 4621 C CA . PHE A 1 596 ? 6.388 -18.607 -3.722 1.00 68.06 596 PHE A CA 1
ATOM 4622 C C . PHE A 1 596 ? 5.039 -18.355 -3.043 1.00 68.06 596 PHE A C 1
ATOM 4624 O O . PHE A 1 596 ? 4.972 -17.519 -2.148 1.00 68.06 596 PHE A O 1
ATOM 4631 N N . GLY A 1 597 ? 3.993 -19.119 -3.380 1.00 58.78 597 GLY A N 1
ATOM 4632 C CA . GLY A 1 597 ? 2.675 -18.981 -2.748 1.00 58.78 597 GLY A CA 1
ATOM 4633 C C . GLY A 1 597 ? 2.690 -19.184 -1.227 1.00 58.78 597 GLY A C 1
ATOM 4634 O O . GLY A 1 597 ? 1.947 -18.507 -0.524 1.00 58.78 597 GLY A O 1
ATOM 4635 N N . LYS A 1 598 ? 3.585 -20.041 -0.699 1.00 69.00 598 LYS A N 1
ATOM 4636 C CA . LYS A 1 598 ? 3.803 -20.140 0.754 1.00 69.00 598 LYS A CA 1
ATOM 4637 C C . LYS A 1 598 ? 4.533 -18.908 1.290 1.00 69.00 598 LYS A C 1
ATOM 4639 O O . LYS A 1 598 ? 4.197 -18.417 2.358 1.00 69.00 598 LYS A O 1
ATOM 4644 N N . TYR A 1 599 ? 5.539 -18.417 0.573 1.00 76.69 599 TYR A N 1
ATOM 4645 C CA . TYR A 1 599 ? 6.314 -17.273 1.039 1.00 76.69 599 TYR A CA 1
ATOM 4646 C C . TYR A 1 599 ? 5.461 -16.004 1.148 1.00 76.69 599 TYR A C 1
ATOM 4648 O O . TYR A 1 599 ? 5.530 -15.349 2.182 1.00 76.69 599 TYR A O 1
ATOM 4656 N N . VAL A 1 600 ? 4.593 -15.743 0.164 1.00 67.69 600 VAL A N 1
ATOM 4657 C CA . VAL A 1 600 ? 3.612 -14.640 0.190 1.00 67.69 600 VAL A CA 1
ATOM 4658 C C . VAL A 1 600 ? 2.562 -14.835 1.299 1.00 67.69 600 VAL A C 1
ATOM 4660 O O . VAL A 1 600 ? 2.105 -13.865 1.897 1.00 67.69 600 VAL A O 1
ATOM 4663 N N . ALA A 1 601 ? 2.203 -16.082 1.633 1.00 66.06 601 ALA A N 1
ATOM 4664 C CA . ALA A 1 601 ? 1.330 -16.379 2.774 1.00 66.06 601 ALA A CA 1
ATOM 4665 C C . ALA A 1 601 ? 1.980 -16.027 4.120 1.00 66.06 601 ALA A C 1
ATOM 4667 O O . ALA A 1 601 ? 1.359 -15.374 4.955 1.00 66.06 601 ALA A O 1
ATOM 4668 N N . ASP A 1 602 ? 3.225 -16.468 4.320 1.00 75.62 602 ASP A N 1
ATOM 4669 C CA . ASP A 1 602 ? 4.007 -16.192 5.527 1.00 75.62 602 ASP A CA 1
ATOM 4670 C C . ASP A 1 602 ? 4.320 -14.677 5.645 1.00 75.62 602 ASP A C 1
ATOM 4672 O O . ASP A 1 602 ? 4.295 -14.127 6.742 1.00 75.62 602 ASP A O 1
ATOM 4676 N N . GLU A 1 603 ? 4.538 -13.989 4.516 1.00 78.06 603 GLU A N 1
ATOM 4677 C CA . GLU A 1 603 ? 4.798 -12.541 4.399 1.00 78.06 603 GLU A CA 1
ATOM 4678 C C . GLU A 1 603 ? 3.580 -11.706 4.815 1.00 78.06 603 GLU A C 1
ATOM 4680 O O . GLU A 1 603 ? 3.674 -10.911 5.747 1.00 78.06 603 GLU A O 1
ATOM 4685 N N . ALA A 1 604 ? 2.411 -11.962 4.219 1.00 69.81 604 ALA A N 1
ATOM 4686 C CA . ALA A 1 604 ? 1.168 -11.273 4.573 1.00 69.81 604 ALA A CA 1
ATOM 4687 C C . ALA A 1 604 ? 0.716 -11.542 6.024 1.00 69.81 604 ALA A C 1
ATOM 4689 O O . ALA A 1 604 ? -0.004 -10.732 6.608 1.00 69.81 604 ALA A O 1
ATOM 4690 N N . ARG A 1 605 ? 1.132 -12.670 6.622 1.00 81.81 605 ARG A N 1
ATOM 4691 C CA . ARG A 1 605 ? 0.883 -12.964 8.041 1.00 81.81 605 ARG A CA 1
ATOM 4692 C C . ARG A 1 605 ? 1.772 -12.116 8.953 1.00 81.81 605 ARG A C 1
ATOM 4694 O O . ARG A 1 605 ? 1.249 -11.488 9.865 1.00 81.81 605 ARG A O 1
ATOM 4701 N N . LEU A 1 606 ? 3.079 -12.062 8.678 1.00 86.50 606 LEU A N 1
ATOM 4702 C CA . LEU A 1 606 ? 4.038 -11.238 9.427 1.00 86.50 606 LEU A CA 1
ATOM 4703 C C . LEU A 1 606 ? 3.715 -9.739 9.315 1.00 86.50 606 LEU A C 1
ATOM 4705 O O . LEU A 1 606 ? 3.815 -9.010 10.297 1.00 86.50 606 LEU A O 1
ATOM 4709 N N . GLU A 1 607 ? 3.266 -9.282 8.144 1.00 80.44 607 GLU A N 1
ATOM 4710 C CA . GLU A 1 607 ? 2.794 -7.907 7.957 1.00 80.44 607 GLU A CA 1
ATOM 4711 C C . GLU A 1 607 ? 1.521 -7.623 8.778 1.00 80.44 607 GLU A C 1
ATOM 4713 O O . GLU A 1 607 ? 1.407 -6.569 9.404 1.00 80.44 607 GLU A O 1
ATOM 4718 N N . GLY A 1 608 ? 0.580 -8.572 8.833 1.00 79.50 608 GLY A N 1
ATOM 4719 C CA . GLY A 1 608 ? -0.606 -8.478 9.689 1.00 79.50 608 GLY A CA 1
ATOM 4720 C C . GLY A 1 608 ? -0.270 -8.452 11.185 1.00 79.50 608 GLY A C 1
ATOM 4721 O O . GLY A 1 608 ? -0.836 -7.646 11.920 1.00 79.50 608 GLY A O 1
ATOM 4722 N N . GLU A 1 609 ? 0.680 -9.283 11.622 1.00 86.50 609 GLU A N 1
ATOM 4723 C CA . GLU A 1 609 ? 1.206 -9.312 12.996 1.00 86.50 609 GLU A CA 1
ATOM 4724 C C . GLU A 1 609 ? 1.854 -7.962 13.370 1.00 86.50 609 GLU A C 1
ATOM 4726 O O . GLU A 1 609 ? 1.543 -7.404 14.421 1.00 86.50 609 GLU A O 1
ATOM 4731 N N . PHE A 1 610 ? 2.666 -7.376 12.483 1.00 90.69 610 PHE A N 1
ATOM 4732 C CA . PHE A 1 610 ? 3.288 -6.063 12.696 1.00 90.69 610 PHE A CA 1
ATOM 4733 C C . PHE A 1 610 ? 2.268 -4.908 12.742 1.00 90.69 610 PHE A C 1
ATOM 4735 O O . PHE A 1 610 ? 2.312 -4.071 13.645 1.00 90.69 610 PHE A O 1
ATOM 4742 N N . ARG A 1 611 ? 1.289 -4.885 11.826 1.00 85.38 611 ARG A N 1
ATOM 4743 C CA . ARG A 1 611 ? 0.199 -3.887 11.845 1.00 85.38 611 ARG A CA 1
ATOM 4744 C C . ARG A 1 611 ? -0.676 -4.000 13.100 1.00 85.38 611 ARG A C 1
ATOM 4746 O O . ARG A 1 611 ? -1.151 -2.984 13.596 1.00 85.38 611 ARG A O 1
ATOM 4753 N N . PHE A 1 612 ? -0.875 -5.210 13.628 1.00 88.19 612 PHE A N 1
ATOM 4754 C CA . PHE A 1 612 ? -1.609 -5.426 14.877 1.00 88.19 612 PHE A CA 1
ATOM 4755 C C . PHE A 1 612 ? -0.866 -4.858 16.097 1.00 88.19 612 PHE A C 1
ATOM 4757 O O . PHE A 1 612 ? -1.500 -4.226 16.939 1.00 88.19 612 PHE A O 1
ATOM 4764 N N . LEU A 1 613 ? 0.465 -5.004 16.168 1.00 89.62 613 LEU A N 1
ATOM 4765 C CA . LEU A 1 613 ? 1.275 -4.359 17.213 1.00 89.62 613 LEU A CA 1
ATOM 4766 C C . LEU A 1 613 ? 1.149 -2.827 17.163 1.00 89.62 613 LEU A C 1
ATOM 4768 O O . LEU A 1 613 ? 0.963 -2.201 18.203 1.00 89.62 613 LEU A O 1
ATOM 4772 N N . HIS A 1 614 ? 1.164 -2.230 15.966 1.00 90.81 614 HIS A N 1
ATOM 4773 C CA . HIS A 1 614 ? 0.924 -0.791 15.806 1.00 90.81 614 HIS A CA 1
ATOM 4774 C C . HIS A 1 614 ? -0.488 -0.355 16.225 1.00 90.81 614 HIS A C 1
ATOM 4776 O O . HIS A 1 614 ? -0.609 0.681 16.872 1.00 90.81 614 HIS A O 1
ATOM 4782 N N . SER A 1 615 ? -1.538 -1.132 15.915 1.00 87.94 615 SER A N 1
ATOM 4783 C CA . SER A 1 615 ? -2.892 -0.857 16.434 1.00 87.94 615 SER A CA 1
ATOM 4784 C C . SER A 1 615 ? -2.882 -0.854 17.957 1.00 87.94 615 SER A C 1
ATOM 4786 O O . SER A 1 615 ? -3.277 0.134 18.559 1.00 87.94 615 SER A O 1
ATOM 4788 N N . ARG A 1 616 ? -2.318 -1.901 18.579 1.00 90.25 616 ARG A N 1
ATOM 4789 C CA . ARG A 1 616 ? -2.239 -2.027 20.040 1.00 90.25 616 ARG A CA 1
ATOM 4790 C C . ARG A 1 616 ? -1.537 -0.833 20.697 1.00 90.25 616 ARG A C 1
ATOM 4792 O O . ARG A 1 616 ? -1.991 -0.380 21.740 1.00 90.25 616 ARG A O 1
ATOM 4799 N N . LEU A 1 617 ? -0.459 -0.317 20.101 1.00 90.00 617 LEU A N 1
ATOM 4800 C CA . LEU A 1 617 ? 0.236 0.862 20.628 1.00 90.00 617 LEU A CA 1
ATOM 4801 C C . LEU A 1 617 ? -0.643 2.124 20.593 1.00 90.00 617 LEU A C 1
ATOM 4803 O O . LEU A 1 617 ? -0.526 2.958 21.482 1.00 90.00 617 LEU A O 1
ATOM 4807 N N . ILE A 1 618 ? -1.528 2.260 19.601 1.00 85.94 618 ILE A N 1
ATOM 4808 C CA . ILE A 1 618 ? -2.507 3.356 19.522 1.00 85.94 618 ILE A CA 1
ATOM 4809 C C . ILE A 1 618 ? -3.640 3.123 20.536 1.00 85.94 618 ILE A C 1
ATOM 4811 O O . ILE A 1 618 ? -3.927 4.007 21.342 1.00 85.94 618 ILE A O 1
ATOM 4815 N N . ASP A 1 619 ? -4.223 1.919 20.531 1.00 82.81 619 ASP A N 1
ATOM 4816 C CA . ASP A 1 619 ? -5.363 1.496 21.359 1.00 82.81 619 ASP A CA 1
ATOM 4817 C C . ASP A 1 619 ? -5.099 1.594 22.882 1.00 82.81 619 ASP A C 1
ATOM 4819 O O . ASP A 1 619 ? -6.054 1.719 23.644 1.00 82.81 619 ASP A O 1
ATOM 4823 N N . TYR A 1 620 ? -3.828 1.545 23.312 1.00 90.00 620 TYR A N 1
ATOM 4824 C CA . TYR A 1 620 ? -3.374 1.652 24.714 1.00 90.00 620 TYR A CA 1
ATOM 4825 C C . TYR A 1 620 ? -2.309 2.749 24.925 1.00 90.00 620 TYR A C 1
ATOM 4827 O O . TYR A 1 620 ? -1.444 2.654 25.801 1.00 90.00 620 TYR A O 1
ATOM 4835 N N . SER A 1 621 ? -2.305 3.767 24.061 1.00 89.19 621 SER A N 1
ATOM 4836 C CA . SER A 1 621 ? -1.265 4.809 24.035 1.00 89.19 621 SER A CA 1
ATOM 4837 C C . SER A 1 621 ? -1.149 5.601 25.343 1.00 89.19 621 SER A C 1
ATOM 4839 O O . SER A 1 621 ? -0.035 5.947 25.743 1.00 89.19 621 SER A O 1
ATOM 4841 N N . GLU A 1 622 ? -2.265 5.842 26.038 1.00 86.81 622 GLU A N 1
ATOM 4842 C CA . GLU A 1 622 ? -2.287 6.533 27.330 1.00 86.81 622 GLU A CA 1
ATOM 4843 C C . GLU A 1 622 ? -1.672 5.666 28.439 1.00 86.81 622 GLU A C 1
ATOM 4845 O O . GLU A 1 622 ? -0.770 6.125 29.140 1.00 86.81 622 GLU A O 1
ATOM 4850 N N . GLU A 1 623 ? -2.061 4.391 28.564 1.00 93.25 623 GLU A N 1
ATOM 4851 C CA . GLU A 1 623 ? -1.473 3.494 29.566 1.00 93.25 623 GLU A CA 1
ATOM 4852 C C . GLU A 1 623 ? 0.027 3.265 29.319 1.00 93.25 623 GLU A C 1
ATOM 4854 O O . GLU A 1 623 ? 0.822 3.285 30.260 1.00 93.25 623 GLU A O 1
ATOM 4859 N N . ILE A 1 624 ? 0.443 3.106 28.056 1.00 92.12 624 ILE A N 1
ATOM 4860 C CA . ILE A 1 624 ? 1.860 2.973 27.683 1.00 92.12 624 ILE A CA 1
ATOM 4861 C C . ILE A 1 624 ? 2.646 4.238 28.066 1.00 92.12 624 ILE A C 1
ATOM 4863 O O . ILE A 1 624 ? 3.771 4.125 28.560 1.00 92.12 624 ILE A O 1
ATOM 4867 N N . ALA A 1 625 ? 2.070 5.431 27.884 1.00 90.19 625 ALA A N 1
ATOM 4868 C CA . ALA A 1 625 ? 2.693 6.690 28.284 1.00 90.19 625 ALA A CA 1
ATOM 4869 C C . ALA A 1 625 ? 2.781 6.839 29.815 1.00 90.19 625 ALA A C 1
ATOM 4871 O O . ALA A 1 625 ? 3.850 7.174 30.325 1.00 90.19 625 ALA A O 1
ATOM 4872 N N . LEU A 1 626 ? 1.705 6.525 30.548 1.00 92.44 626 LEU A N 1
ATOM 4873 C CA . LEU A 1 626 ? 1.640 6.596 32.015 1.00 92.44 626 LEU A CA 1
ATOM 4874 C C . LEU A 1 626 ? 2.608 5.622 32.706 1.00 92.44 626 LEU A C 1
ATOM 4876 O O . LEU A 1 626 ? 3.210 5.968 33.720 1.00 92.44 626 LEU A O 1
ATOM 4880 N N . TYR A 1 627 ? 2.808 4.425 32.149 1.00 95.06 627 TYR A N 1
ATOM 4881 C CA . TYR A 1 627 ? 3.832 3.482 32.619 1.00 95.06 627 TYR A CA 1
ATOM 4882 C C . TYR A 1 627 ? 5.238 3.773 32.061 1.00 95.06 627 TYR A C 1
ATOM 4884 O O . TYR A 1 627 ? 6.167 3.011 32.325 1.00 95.06 627 TYR A O 1
ATOM 4892 N N . HIS A 1 628 ? 5.408 4.836 31.265 1.00 92.25 628 HIS A N 1
ATOM 4893 C CA . HIS A 1 628 ? 6.625 5.150 30.508 1.00 92.25 628 HIS A CA 1
ATOM 4894 C C . HIS A 1 628 ? 7.154 3.976 29.646 1.00 92.25 628 HIS A C 1
ATOM 4896 O O . HIS A 1 628 ? 8.334 3.933 29.302 1.00 92.25 628 HIS A O 1
ATOM 4902 N N . GLY A 1 629 ? 6.293 3.039 29.232 1.00 94.81 629 GLY A N 1
ATOM 4903 C CA . GLY A 1 629 ? 6.648 1.753 28.607 1.00 94.81 629 GLY A CA 1
ATOM 4904 C C . GLY A 1 629 ? 7.158 1.809 27.158 1.00 94.81 629 GLY A C 1
ATOM 4905 O O . GLY A 1 629 ? 7.397 0.764 26.553 1.00 94.81 629 GLY A O 1
ATOM 4906 N N . HIS A 1 630 ? 7.330 3.006 26.595 1.00 92.94 630 HIS A N 1
ATOM 4907 C CA . HIS A 1 630 ? 7.672 3.254 25.190 1.00 92.94 630 HIS A CA 1
ATOM 4908 C C . HIS A 1 630 ? 8.867 2.442 24.647 1.00 92.94 630 HIS A C 1
ATOM 4910 O O . HIS A 1 630 ? 8.762 1.880 23.559 1.00 92.94 630 HIS A O 1
ATOM 4916 N N . GLU A 1 631 ? 9.971 2.306 25.390 1.00 95.62 631 GLU A N 1
ATOM 4917 C CA . GLU A 1 631 ? 11.132 1.509 24.947 1.00 95.62 631 GLU A CA 1
ATOM 4918 C C . GLU A 1 631 ? 10.848 -0.009 24.891 1.00 95.62 631 GLU A C 1
ATOM 4920 O O . GLU A 1 631 ? 11.380 -0.701 24.023 1.00 95.62 631 GLU A O 1
ATOM 4925 N N . ALA A 1 632 ? 9.965 -0.539 25.746 1.00 93.88 632 ALA A N 1
ATOM 4926 C CA . ALA A 1 632 ? 9.587 -1.959 25.725 1.00 93.88 632 ALA A CA 1
ATOM 4927 C C . ALA A 1 632 ? 8.634 -2.292 24.559 1.00 93.88 632 ALA A C 1
ATOM 4929 O O . ALA A 1 632 ? 8.742 -3.346 23.923 1.00 93.88 632 ALA A O 1
ATOM 4930 N N . GLU A 1 633 ? 7.725 -1.371 24.232 1.00 95.38 633 GLU A N 1
ATOM 4931 C CA . GLU A 1 633 ? 6.867 -1.484 23.048 1.00 95.38 633 GLU A CA 1
ATOM 4932 C C . GLU A 1 633 ? 7.668 -1.309 21.748 1.00 95.38 633 GLU A C 1
ATOM 4934 O O . GLU A 1 633 ? 7.436 -2.038 20.783 1.00 95.38 633 GLU A O 1
ATOM 4939 N N . LYS A 1 634 ? 8.671 -0.422 21.736 1.00 95.25 634 LYS A N 1
ATOM 4940 C CA . LYS A 1 634 ? 9.624 -0.243 20.630 1.00 95.25 634 LYS A CA 1
ATOM 4941 C C . LYS A 1 634 ? 10.439 -1.508 20.351 1.00 95.25 634 LYS A C 1
ATOM 4943 O O . LYS A 1 634 ? 10.412 -1.986 19.224 1.00 95.25 634 LYS A O 1
ATOM 4948 N N . ASP A 1 635 ? 11.064 -2.116 21.361 1.00 96.06 635 ASP A N 1
ATOM 4949 C CA . ASP A 1 635 ? 11.757 -3.411 21.221 1.00 96.06 635 ASP A CA 1
ATOM 4950 C C . ASP A 1 635 ? 10.815 -4.521 20.698 1.00 96.06 635 ASP A C 1
ATOM 4952 O O . ASP A 1 635 ? 11.193 -5.341 19.856 1.00 96.06 635 ASP A O 1
ATOM 4956 N N . THR A 1 636 ? 9.546 -4.509 21.117 1.00 93.50 636 THR A N 1
ATOM 4957 C CA . THR A 1 636 ? 8.515 -5.433 20.613 1.00 93.50 636 THR A CA 1
ATOM 4958 C C . THR A 1 636 ? 8.172 -5.183 19.134 1.00 93.50 636 THR A C 1
ATOM 4960 O O . THR A 1 636 ? 8.071 -6.138 18.355 1.00 93.50 636 THR A O 1
ATOM 4963 N N . LEU A 1 637 ? 8.035 -3.919 18.720 1.00 94.38 637 LEU A N 1
ATOM 4964 C CA . LEU A 1 637 ? 7.802 -3.517 17.327 1.00 94.38 637 LEU A CA 1
ATOM 4965 C C . LEU A 1 637 ? 9.003 -3.836 16.430 1.00 94.38 637 LEU A C 1
ATOM 4967 O O . LEU A 1 637 ? 8.820 -4.447 15.375 1.00 94.38 637 LEU A O 1
ATOM 4971 N N . ASP A 1 638 ? 10.219 -3.512 16.871 1.00 96.44 638 ASP A N 1
ATOM 4972 C CA . ASP A 1 638 ? 11.470 -3.793 16.162 1.00 96.44 638 ASP A CA 1
ATOM 4973 C C . ASP A 1 638 ? 11.647 -5.301 15.937 1.00 96.44 638 ASP A C 1
ATOM 4975 O O . ASP A 1 638 ? 11.952 -5.738 14.825 1.00 96.44 638 ASP A O 1
ATOM 4979 N N . LYS A 1 639 ? 11.362 -6.141 16.943 1.00 95.50 639 LYS A N 1
ATOM 4980 C CA . LYS A 1 639 ? 11.349 -7.610 16.793 1.00 95.50 639 LYS A CA 1
ATOM 4981 C C . LYS A 1 639 ? 10.359 -8.085 15.725 1.00 95.50 639 LYS A C 1
ATOM 4983 O O . LYS A 1 639 ? 10.691 -8.989 14.946 1.00 95.50 639 LYS A O 1
ATOM 4988 N N . GLY A 1 640 ? 9.173 -7.479 15.649 1.00 91.44 640 GLY A N 1
ATOM 4989 C CA . GLY A 1 640 ? 8.196 -7.733 14.586 1.00 91.44 640 GLY A CA 1
ATOM 4990 C C . GLY A 1 640 ? 8.726 -7.327 13.206 1.00 91.44 640 GLY A C 1
ATOM 4991 O O . GLY A 1 640 ? 8.761 -8.146 12.282 1.00 91.44 640 GLY A O 1
ATOM 4992 N N . TYR A 1 641 ? 9.219 -6.093 13.092 1.00 95.69 641 TYR A N 1
ATOM 4993 C CA . TYR A 1 641 ? 9.773 -5.515 11.869 1.00 95.69 641 TYR A CA 1
ATOM 4994 C C . TYR A 1 641 ? 10.971 -6.312 11.329 1.00 95.69 641 TYR A C 1
ATOM 4996 O O . TYR A 1 641 ? 10.956 -6.753 10.178 1.00 95.69 641 TYR A O 1
ATOM 5004 N N . PHE A 1 642 ? 11.978 -6.600 12.158 1.00 96.50 642 PHE A N 1
ATOM 5005 C CA . PHE A 1 642 ? 13.135 -7.402 11.754 1.00 96.50 642 PHE A CA 1
ATOM 5006 C C . PHE A 1 642 ? 12.742 -8.822 11.332 1.00 96.50 642 PHE A C 1
ATOM 5008 O O . PHE A 1 642 ? 13.355 -9.373 10.416 1.00 96.50 642 PHE A O 1
ATOM 5015 N N . THR A 1 643 ? 11.707 -9.417 11.935 1.00 94.00 643 THR A N 1
ATOM 5016 C CA . THR A 1 643 ? 11.203 -10.737 11.519 1.00 94.00 643 THR A CA 1
ATOM 5017 C C . THR A 1 643 ? 10.560 -10.679 10.128 1.00 94.00 643 THR A C 1
ATOM 5019 O O . THR A 1 643 ? 10.863 -11.529 9.283 1.00 94.00 643 THR A O 1
ATOM 5022 N N . LEU A 1 644 ? 9.751 -9.649 9.852 1.00 93.31 644 LEU A N 1
ATOM 5023 C CA . LEU A 1 644 ? 9.174 -9.382 8.531 1.00 93.31 644 LEU A CA 1
ATOM 5024 C C . LEU A 1 644 ? 10.266 -9.133 7.475 1.00 93.31 644 LEU A C 1
ATOM 5026 O O . LEU A 1 644 ? 10.327 -9.846 6.472 1.00 93.31 644 LEU A O 1
ATOM 5030 N N . ILE A 1 645 ? 11.190 -8.199 7.719 1.00 94.25 645 ILE A N 1
ATOM 5031 C CA . ILE A 1 645 ? 12.275 -7.851 6.785 1.00 94.25 645 ILE A CA 1
ATOM 5032 C C . ILE A 1 645 ? 13.214 -9.038 6.523 1.00 94.25 645 ILE A C 1
ATOM 5034 O O . ILE A 1 645 ? 13.603 -9.286 5.380 1.00 94.25 645 ILE A O 1
ATOM 5038 N N . LYS A 1 646 ? 13.543 -9.843 7.542 1.00 95.56 646 LYS A N 1
ATOM 5039 C CA . LYS A 1 646 ? 14.354 -11.067 7.389 1.00 95.56 646 LYS A CA 1
ATOM 5040 C C . LYS A 1 646 ? 13.675 -12.109 6.495 1.00 95.56 646 LYS A C 1
ATOM 5042 O O . LYS A 1 646 ? 14.365 -12.829 5.766 1.00 95.56 646 LYS A O 1
ATOM 5047 N N . HIS A 1 647 ? 12.343 -12.180 6.522 1.00 91.44 647 HIS A N 1
ATOM 5048 C CA . HIS A 1 647 ? 11.555 -13.016 5.617 1.00 91.44 647 HIS A CA 1
ATOM 5049 C C . HIS A 1 647 ? 11.524 -12.432 4.198 1.00 91.44 647 HIS A C 1
ATOM 5051 O O . HIS A 1 647 ? 11.931 -13.126 3.266 1.00 91.44 647 HIS A O 1
ATOM 5057 N N . VAL A 1 648 ? 11.190 -11.149 4.023 1.00 86.06 648 VAL A N 1
ATOM 5058 C CA . VAL A 1 648 ? 11.197 -10.456 2.715 1.00 86.06 648 VAL A CA 1
ATOM 5059 C C . VAL A 1 648 ? 12.565 -10.573 2.022 1.00 86.06 648 VAL A C 1
ATOM 5061 O O . VAL A 1 648 ? 12.652 -11.055 0.892 1.00 86.06 648 VAL A O 1
ATOM 5064 N N . ASN A 1 649 ? 13.668 -10.297 2.724 1.00 91.25 649 ASN A N 1
ATOM 5065 C CA . ASN A 1 649 ? 15.035 -10.425 2.195 1.00 91.25 649 ASN A CA 1
ATOM 5066 C C . ASN A 1 649 ? 15.453 -11.877 1.885 1.00 91.25 649 ASN A C 1
ATOM 5068 O O . ASN A 1 649 ? 16.432 -12.117 1.170 1.00 91.25 649 ASN A O 1
ATOM 5072 N N . ARG A 1 650 ? 14.738 -12.880 2.409 1.00 87.88 650 ARG A N 1
ATOM 5073 C CA . ARG A 1 650 ? 14.878 -14.295 2.022 1.00 87.88 650 ARG A CA 1
ATOM 5074 C C . ARG A 1 650 ? 14.035 -14.631 0.784 1.00 87.88 650 ARG A C 1
ATOM 5076 O O . ARG A 1 650 ? 14.457 -15.483 -0.000 1.00 87.88 650 ARG A O 1
ATOM 5083 N N . ILE A 1 651 ? 12.891 -13.973 0.585 1.00 84.69 651 ILE A N 1
ATOM 5084 C CA . ILE A 1 651 ? 12.080 -14.085 -0.638 1.00 84.69 651 ILE A CA 1
ATOM 5085 C C . ILE A 1 651 ? 12.815 -13.454 -1.814 1.00 84.69 651 ILE A C 1
ATOM 5087 O O . ILE A 1 651 ? 12.994 -14.127 -2.825 1.00 84.69 651 ILE A O 1
ATOM 5091 N N . LEU A 1 652 ? 13.281 -12.209 -1.676 1.00 82.12 652 LEU A N 1
ATOM 5092 C CA . LEU A 1 652 ? 13.942 -11.457 -2.748 1.00 82.12 652 LEU A CA 1
ATOM 5093 C C . LEU A 1 652 ? 15.147 -12.219 -3.318 1.00 82.12 652 LEU A C 1
ATOM 5095 O O . LEU A 1 652 ? 15.205 -12.451 -4.522 1.00 82.12 652 LEU A O 1
ATOM 5099 N N . ARG A 1 653 ? 16.032 -12.750 -2.461 1.00 85.94 653 ARG A N 1
ATOM 5100 C CA . ARG A 1 653 ? 17.170 -13.587 -2.896 1.00 85.94 653 ARG A CA 1
ATOM 5101 C C . ARG A 1 653 ? 16.753 -14.870 -3.632 1.00 85.94 653 ARG A C 1
ATOM 5103 O O . ARG A 1 653 ? 17.436 -15.285 -4.562 1.00 85.94 653 ARG A O 1
ATOM 5110 N N . ARG A 1 654 ? 15.625 -15.493 -3.263 1.00 82.38 654 ARG A N 1
ATOM 5111 C CA . ARG A 1 654 ? 15.076 -16.663 -3.984 1.00 82.38 654 ARG A CA 1
ATOM 5112 C C . ARG A 1 654 ? 14.377 -16.280 -5.291 1.00 82.38 654 ARG A C 1
ATOM 5114 O O . ARG A 1 654 ? 14.411 -17.066 -6.232 1.00 82.38 654 ARG A O 1
ATOM 5121 N N . ARG A 1 655 ? 13.765 -15.093 -5.349 1.00 79.69 655 ARG A N 1
ATOM 5122 C CA . ARG A 1 655 ? 13.123 -14.530 -6.544 1.00 79.69 655 ARG A CA 1
ATOM 5123 C C . ARG A 1 655 ? 14.163 -14.130 -7.593 1.00 79.69 655 ARG A C 1
ATOM 5125 O O . ARG A 1 655 ? 13.965 -14.456 -8.751 1.00 79.69 655 ARG A O 1
ATOM 5132 N N . LEU A 1 656 ? 15.287 -13.536 -7.183 1.00 80.62 656 LEU A N 1
ATOM 5133 C CA . LEU A 1 656 ? 16.395 -13.151 -8.068 1.00 80.62 656 LEU A CA 1
ATOM 5134 C C . LEU A 1 656 ? 16.975 -14.358 -8.822 1.00 80.62 656 LEU A C 1
ATOM 5136 O O . LEU A 1 656 ? 17.011 -14.350 -10.048 1.00 80.62 656 LEU A O 1
ATOM 5140 N N . TYR A 1 657 ? 17.360 -15.425 -8.110 1.00 80.31 657 TYR A N 1
ATOM 5141 C CA . TYR A 1 657 ? 17.892 -16.642 -8.743 1.00 80.31 657 TYR A CA 1
ATOM 5142 C C . TYR A 1 657 ? 16.881 -17.298 -9.701 1.00 80.31 657 TYR A C 1
ATOM 5144 O O . TYR A 1 657 ? 17.233 -17.703 -10.807 1.00 80.31 657 TYR A O 1
ATOM 5152 N N . HIS A 1 658 ? 15.616 -17.392 -9.278 1.00 78.50 658 HIS A N 1
ATOM 5153 C CA . HIS A 1 658 ? 14.553 -17.991 -10.085 1.00 78.50 658 HIS A CA 1
ATOM 5154 C C . HIS A 1 658 ? 14.234 -17.159 -11.338 1.00 78.50 658 HIS A C 1
ATOM 5156 O O . HIS A 1 658 ? 14.144 -17.735 -12.418 1.00 78.50 658 HIS A O 1
ATOM 5162 N N . GLY A 1 659 ? 14.157 -15.831 -11.215 1.00 74.56 659 GLY A N 1
ATOM 5163 C CA . GLY A 1 659 ? 13.910 -14.913 -12.329 1.00 74.56 659 GLY A CA 1
ATOM 5164 C C . GLY A 1 659 ? 15.047 -14.891 -13.351 1.00 74.56 659 GLY A C 1
ATOM 5165 O O . GLY A 1 659 ? 14.782 -14.991 -14.543 1.00 74.56 659 GLY A O 1
ATOM 5166 N N . PHE A 1 660 ? 16.310 -14.873 -12.903 1.00 81.62 660 PHE A N 1
ATOM 5167 C CA . PHE A 1 660 ? 17.476 -14.994 -13.794 1.00 81.62 660 PHE A CA 1
ATOM 5168 C C . PHE A 1 660 ? 17.409 -16.272 -14.645 1.00 81.62 660 PHE A C 1
ATOM 5170 O O . PHE A 1 660 ? 17.606 -16.241 -15.859 1.00 81.62 660 PHE A O 1
ATOM 5177 N N . MET A 1 661 ? 17.081 -17.400 -14.012 1.00 81.81 661 MET A N 1
ATOM 5178 C CA . MET A 1 661 ? 16.911 -18.690 -14.680 1.00 81.81 661 MET A CA 1
ATOM 5179 C C . MET A 1 661 ? 15.704 -18.705 -15.637 1.00 81.81 661 MET A C 1
ATOM 5181 O O . MET A 1 661 ? 15.809 -19.255 -16.735 1.00 81.81 661 MET A O 1
ATOM 5185 N N . GLU A 1 662 ? 14.576 -18.104 -15.248 1.00 74.56 662 GLU A N 1
ATOM 5186 C CA . GLU A 1 662 ? 13.367 -18.000 -16.076 1.00 74.56 662 GLU A CA 1
ATOM 5187 C C . GLU A 1 662 ? 13.616 -17.174 -17.342 1.00 74.56 662 GLU A C 1
ATOM 5189 O O . GLU A 1 662 ? 13.354 -17.644 -18.453 1.00 74.56 662 GLU A O 1
ATOM 5194 N N . ASP A 1 663 ? 14.221 -15.997 -17.195 1.00 73.88 663 ASP A N 1
ATOM 5195 C CA . ASP A 1 663 ? 14.575 -15.126 -18.311 1.00 73.88 663 ASP A CA 1
ATOM 5196 C C . ASP A 1 663 ? 15.645 -15.736 -19.217 1.00 73.88 663 ASP A C 1
ATOM 5198 O O . ASP A 1 663 ? 15.510 -15.679 -20.443 1.00 73.88 663 ASP A O 1
ATOM 5202 N N . PHE A 1 664 ? 16.674 -16.378 -18.654 1.00 79.88 664 PHE A N 1
ATOM 5203 C CA . PHE A 1 664 ? 17.677 -17.095 -19.442 1.00 79.88 664 PHE A CA 1
ATOM 5204 C C . PHE A 1 664 ? 17.030 -18.149 -20.354 1.00 79.88 664 PHE A C 1
ATOM 5206 O O . PHE A 1 664 ? 17.352 -18.232 -21.542 1.00 79.88 664 PHE A O 1
ATOM 5213 N N . VAL A 1 665 ? 16.069 -18.919 -19.832 1.00 74.31 665 VAL A N 1
ATOM 5214 C CA . VAL A 1 665 ? 15.352 -19.946 -20.599 1.00 74.31 665 VAL A CA 1
ATOM 5215 C C . VAL A 1 665 ? 14.404 -19.337 -21.642 1.00 74.31 665 VAL A C 1
ATOM 5217 O O . VAL A 1 665 ? 14.429 -19.758 -22.800 1.00 74.31 665 VAL A O 1
ATOM 5220 N N . ILE A 1 666 ? 13.571 -18.366 -21.255 1.00 67.50 666 ILE A N 1
ATOM 5221 C CA . ILE A 1 666 ? 12.466 -17.859 -22.089 1.00 67.50 666 ILE A CA 1
ATOM 5222 C C . ILE A 1 666 ? 12.933 -16.807 -23.106 1.00 67.50 666 ILE A C 1
ATOM 5224 O O . ILE A 1 666 ? 12.513 -16.849 -24.265 1.00 67.50 666 ILE A O 1
ATOM 5228 N N . LYS A 1 667 ? 13.788 -15.859 -22.698 1.00 67.81 667 LYS A N 1
ATOM 5229 C CA . LYS A 1 667 ? 14.236 -14.742 -23.549 1.00 67.81 667 LYS A CA 1
ATOM 5230 C C . LYS A 1 667 ? 15.435 -15.146 -24.411 1.00 67.81 667 LYS A C 1
ATOM 5232 O O . LYS A 1 667 ? 15.406 -14.957 -25.626 1.00 67.81 667 LYS A O 1
ATOM 5237 N N . TYR A 1 668 ? 16.467 -15.739 -23.806 1.00 75.19 668 TYR A N 1
ATOM 5238 C CA . TYR A 1 668 ? 17.750 -15.981 -24.481 1.00 75.19 668 TYR A CA 1
ATOM 5239 C C . TYR A 1 668 ? 17.826 -17.358 -25.155 1.00 75.19 668 TYR A C 1
ATOM 5241 O O . TYR A 1 668 ? 18.038 -17.437 -26.366 1.00 75.19 668 TYR A O 1
ATOM 5249 N N . PHE A 1 669 ? 17.615 -18.447 -24.410 1.00 75.62 669 PHE A N 1
ATOM 5250 C CA . PHE A 1 669 ? 17.784 -19.815 -24.915 1.00 75.62 669 PHE A CA 1
ATOM 5251 C C . PHE A 1 669 ? 16.782 -20.155 -26.032 1.00 75.62 669 PHE A C 1
ATOM 5253 O O . PHE A 1 669 ? 17.188 -20.570 -27.120 1.00 75.62 669 PHE A O 1
ATOM 5260 N N . TRP A 1 670 ? 15.480 -19.916 -25.821 1.00 71.69 670 TRP A N 1
ATOM 5261 C CA . TRP A 1 670 ? 14.468 -20.096 -26.875 1.00 71.69 670 TRP A CA 1
ATOM 5262 C C . TRP A 1 670 ? 14.653 -19.133 -28.057 1.00 71.69 670 TRP A C 1
ATOM 5264 O O . TRP A 1 670 ? 14.469 -19.544 -29.204 1.00 71.69 670 TRP A O 1
ATOM 5274 N N . GLY A 1 671 ? 15.055 -17.881 -27.805 1.00 68.44 671 GLY A N 1
ATOM 5275 C CA . GLY A 1 671 ? 15.312 -16.889 -28.853 1.00 68.44 671 GLY A CA 1
ATOM 5276 C C . GLY A 1 671 ? 16.443 -17.308 -29.796 1.00 68.44 671 GLY A C 1
ATOM 5277 O O . GLY A 1 671 ? 16.267 -17.309 -31.017 1.00 68.44 671 GLY A O 1
ATOM 5278 N N . ALA A 1 672 ? 17.578 -17.744 -29.242 1.00 73.62 672 ALA A N 1
ATOM 5279 C CA . ALA A 1 672 ? 18.723 -18.231 -30.010 1.00 73.62 672 ALA A CA 1
ATOM 5280 C C . ALA A 1 672 ? 18.391 -19.502 -30.815 1.00 73.62 672 ALA A C 1
ATOM 5282 O O . ALA A 1 672 ? 18.668 -19.569 -32.014 1.00 73.62 672 ALA A O 1
ATOM 5283 N N . LEU A 1 673 ? 17.732 -20.486 -30.188 1.00 67.31 673 LEU A N 1
ATOM 5284 C CA . LEU A 1 673 ? 17.303 -21.723 -30.856 1.00 67.31 673 LEU A CA 1
ATOM 5285 C C . LEU A 1 673 ? 16.298 -21.453 -31.986 1.00 67.31 673 LEU A C 1
ATOM 5287 O O . LEU A 1 673 ? 16.392 -22.046 -33.063 1.00 67.31 673 LEU A O 1
ATOM 5291 N N . GLY A 1 674 ? 15.370 -20.521 -31.769 1.00 65.06 674 GLY A N 1
ATOM 5292 C CA . GLY A 1 674 ? 14.393 -20.110 -32.767 1.00 65.06 674 GLY A CA 1
ATOM 5293 C C . GLY A 1 674 ? 15.006 -19.384 -33.965 1.00 65.06 674 GLY A C 1
ATOM 5294 O O . GLY A 1 674 ? 14.653 -19.682 -35.105 1.00 65.06 674 GLY A O 1
ATOM 5295 N N . LEU A 1 675 ? 15.976 -18.489 -33.741 1.00 69.44 675 LEU A N 1
ATOM 5296 C CA . LEU A 1 675 ? 16.757 -17.880 -34.825 1.00 69.44 675 LEU A CA 1
ATOM 5297 C C . LEU A 1 675 ? 17.544 -18.937 -35.616 1.00 69.44 675 LEU A C 1
ATOM 5299 O O . LEU A 1 675 ? 17.560 -18.886 -36.848 1.00 69.44 675 LEU A O 1
ATOM 5303 N N . GLY A 1 676 ? 18.105 -19.937 -34.926 1.00 66.62 676 GLY A N 1
ATOM 5304 C CA . GLY A 1 676 ? 18.715 -21.114 -35.546 1.00 66.62 676 GLY A CA 1
ATOM 5305 C C . GLY A 1 676 ? 17.756 -21.828 -36.503 1.00 66.62 676 GLY A C 1
ATOM 5306 O O . GLY A 1 676 ? 18.084 -22.004 -37.676 1.00 66.62 676 GLY A O 1
ATOM 5307 N N . LEU A 1 677 ? 16.539 -22.154 -36.054 1.00 60.88 677 LEU A N 1
ATOM 5308 C CA . LEU A 1 677 ? 15.504 -22.778 -36.893 1.00 60.88 677 LEU A CA 1
ATOM 5309 C C . LEU A 1 677 ? 15.081 -21.895 -38.081 1.00 60.88 677 LEU A C 1
ATOM 5311 O O . LEU A 1 677 ? 14.997 -22.387 -39.208 1.00 60.88 677 LEU A O 1
ATOM 5315 N N . CYS A 1 678 ? 14.872 -20.592 -37.867 1.00 62.28 678 CYS A N 1
ATOM 5316 C CA . CYS A 1 678 ? 14.513 -19.645 -38.931 1.00 62.28 678 CYS A CA 1
ATOM 5317 C C . CYS A 1 678 ? 15.611 -19.473 -39.996 1.00 62.28 678 CYS A C 1
ATOM 5319 O O . CYS A 1 678 ? 15.302 -19.096 -41.126 1.00 62.28 678 CYS A O 1
ATOM 5321 N N . SER A 1 679 ? 16.876 -19.765 -39.674 1.00 66.12 679 SER A N 1
ATOM 5322 C CA . SER A 1 679 ? 17.990 -19.694 -40.630 1.00 66.12 679 SER A CA 1
ATOM 5323 C C . SER A 1 679 ? 18.013 -20.850 -41.645 1.00 66.12 679 SER A C 1
ATOM 5325 O O . SER A 1 679 ? 18.541 -20.688 -42.748 1.00 66.12 679 SER A O 1
ATOM 5327 N N . ILE A 1 680 ? 17.413 -22.004 -41.316 1.00 62.12 680 ILE A N 1
ATOM 5328 C CA . ILE A 1 680 ? 17.542 -23.240 -42.108 1.00 62.12 680 ILE A CA 1
ATOM 5329 C C . ILE A 1 680 ? 17.098 -23.051 -43.576 1.00 62.12 680 ILE A C 1
ATOM 5331 O O . ILE A 1 680 ? 17.882 -23.401 -44.459 1.00 62.12 680 ILE A O 1
ATOM 5335 N N . PRO A 1 681 ? 15.932 -22.447 -43.898 1.00 57.06 681 PRO A N 1
ATOM 5336 C CA . PRO A 1 681 ? 15.506 -22.263 -45.292 1.00 57.06 681 PRO A CA 1
ATOM 5337 C C . PRO A 1 681 ? 16.335 -21.234 -46.079 1.00 57.06 681 PRO A C 1
ATOM 5339 O O . PRO A 1 681 ? 16.238 -21.176 -47.304 1.00 57.06 681 PRO A O 1
ATOM 5342 N N . VAL A 1 682 ? 17.131 -20.401 -45.396 1.00 58.53 682 VAL A N 1
ATOM 5343 C CA . VAL A 1 682 ? 17.994 -19.389 -46.029 1.00 58.53 682 VAL A CA 1
ATOM 5344 C C . VAL A 1 682 ? 19.310 -20.019 -46.487 1.00 58.53 682 VAL A C 1
ATOM 5346 O O . VAL A 1 682 ? 19.753 -19.770 -47.609 1.00 58.53 682 VAL A O 1
ATOM 5349 N N . PHE A 1 683 ? 19.912 -20.870 -45.647 1.00 58.75 683 PHE A N 1
ATOM 5350 C CA . PHE A 1 683 ? 21.197 -21.518 -45.934 1.00 58.75 683 PHE A CA 1
ATOM 5351 C C . PHE A 1 683 ? 21.073 -22.864 -46.668 1.00 58.75 683 PHE A C 1
ATOM 5353 O O . PHE A 1 683 ? 21.988 -23.238 -47.404 1.00 58.75 683 PHE A O 1
ATOM 5360 N N . PHE A 1 684 ? 19.953 -23.582 -46.532 1.00 55.34 684 PHE A N 1
ATOM 5361 C CA . PHE A 1 684 ? 19.741 -24.887 -47.166 1.00 55.34 684 PHE A CA 1
ATOM 5362 C C . PHE A 1 684 ? 18.637 -24.828 -48.233 1.00 55.34 684 PHE A C 1
ATOM 5364 O O . PHE A 1 684 ? 17.460 -24.646 -47.928 1.00 55.34 684 PHE A O 1
ATOM 5371 N N . LYS A 1 685 ? 19.008 -25.039 -49.505 1.00 51.09 685 LYS A N 1
ATOM 5372 C CA . LYS A 1 685 ? 18.049 -25.162 -50.619 1.00 51.09 685 LYS A CA 1
ATOM 5373 C C . LYS A 1 685 ? 17.196 -26.425 -50.449 1.00 51.09 685 LYS A C 1
ATOM 5375 O O . LYS A 1 685 ? 17.697 -27.530 -50.650 1.00 51.09 685 LYS A O 1
ATOM 5380 N N . ILE A 1 686 ? 15.912 -26.260 -50.139 1.00 52.28 686 ILE A N 1
ATOM 5381 C CA . ILE A 1 686 ? 14.945 -27.364 -50.058 1.00 52.28 686 ILE A CA 1
ATOM 5382 C C . ILE A 1 686 ? 14.561 -27.800 -51.488 1.00 52.28 686 ILE A C 1
ATOM 5384 O O . ILE A 1 686 ? 14.052 -26.973 -52.251 1.00 52.28 686 ILE A O 1
ATOM 5388 N N . PRO A 1 687 ? 14.777 -29.069 -51.893 1.00 36.94 687 PRO A N 1
ATOM 5389 C CA . PRO A 1 687 ? 14.408 -29.522 -53.233 1.00 36.94 687 PRO A CA 1
ATOM 5390 C C . PRO A 1 687 ? 12.887 -29.485 -53.438 1.00 36.94 687 PRO A C 1
ATOM 5392 O O . PRO A 1 687 ? 12.126 -29.926 -52.579 1.00 36.94 687 PRO A O 1
ATOM 5395 N N . GLY A 1 688 ? 12.443 -28.977 -54.591 1.00 48.22 688 GLY A N 1
ATOM 5396 C CA . GLY A 1 688 ? 11.021 -28.891 -54.950 1.00 48.22 688 GLY A CA 1
ATOM 5397 C C . GLY A 1 688 ? 10.328 -27.562 -54.619 1.00 48.22 688 GLY A C 1
ATOM 5398 O O . GLY A 1 688 ? 9.157 -27.408 -54.959 1.00 48.22 688 GLY A O 1
ATOM 5399 N N . GLN A 1 689 ? 11.013 -26.581 -54.019 1.00 47.75 689 GLN A N 1
ATOM 5400 C CA . GLN A 1 689 ? 10.550 -25.188 -54.076 1.00 47.75 689 GLN A CA 1
ATOM 5401 C C . GLN A 1 689 ? 10.920 -24.558 -55.426 1.00 47.75 689 GLN A C 1
ATOM 5403 O O . GLN A 1 689 ? 12.066 -24.643 -55.870 1.00 47.75 689 GLN A O 1
ATOM 5408 N N . VAL A 1 690 ? 9.941 -23.903 -56.059 1.00 43.56 690 VAL A N 1
ATOM 5409 C CA . VAL A 1 690 ? 10.136 -23.061 -57.253 1.00 43.56 690 VAL A CA 1
ATOM 5410 C C . VAL A 1 690 ? 11.171 -21.970 -56.945 1.00 43.56 690 VAL A C 1
ATOM 5412 O O . VAL A 1 690 ? 11.310 -21.557 -55.794 1.00 43.56 690 VAL A O 1
ATOM 5415 N N . THR A 1 691 ? 11.910 -21.514 -57.960 1.00 45.88 691 THR A N 1
ATOM 5416 C CA . THR A 1 691 ? 13.017 -20.546 -57.858 1.00 45.88 691 THR A CA 1
ATOM 5417 C C . THR A 1 691 ? 12.583 -19.173 -57.335 1.00 45.88 691 THR A C 1
ATOM 5419 O O . THR A 1 691 ? 12.448 -18.210 -58.084 1.00 45.88 691 THR A O 1
ATOM 5422 N N . GLN A 1 692 ? 12.407 -19.088 -56.017 1.00 53.34 692 GLN A N 1
ATOM 5423 C CA . GLN A 1 692 ? 12.155 -17.862 -55.270 1.00 53.34 692 GLN A CA 1
ATOM 5424 C C . GLN A 1 692 ? 13.305 -16.864 -55.430 1.00 53.34 692 GLN A C 1
ATOM 5426 O O . GLN A 1 692 ? 14.484 -17.234 -55.314 1.00 53.34 692 GLN A O 1
ATOM 5431 N N . THR A 1 693 ? 12.935 -15.601 -55.650 1.00 58.34 693 THR A N 1
ATOM 5432 C CA . THR A 1 693 ? 13.849 -14.461 -55.767 1.00 58.34 693 THR A CA 1
ATOM 5433 C C . THR A 1 693 ? 14.478 -14.124 -54.415 1.00 58.34 693 THR A C 1
ATOM 5435 O O . THR A 1 693 ? 14.001 -14.546 -53.359 1.00 58.34 693 THR A O 1
ATOM 5438 N N . THR A 1 694 ? 15.547 -13.324 -54.421 1.00 56.72 694 THR A N 1
ATOM 5439 C CA . THR A 1 694 ? 16.194 -12.850 -53.184 1.00 56.72 694 THR A CA 1
ATOM 5440 C C . THR A 1 694 ? 15.206 -12.116 -52.266 1.00 56.72 694 THR A C 1
ATOM 5442 O O . THR A 1 694 ? 15.267 -12.287 -51.052 1.00 56.72 694 THR A O 1
ATOM 5445 N N . GLY A 1 695 ? 14.242 -11.381 -52.839 1.00 59.22 695 GLY A N 1
ATOM 5446 C CA . GLY A 1 695 ? 13.164 -10.723 -52.093 1.00 59.22 695 GLY A CA 1
ATOM 5447 C C . GLY A 1 695 ? 12.259 -11.706 -51.342 1.00 59.22 695 GLY A C 1
ATOM 5448 O O . GLY A 1 695 ? 12.051 -11.529 -50.147 1.00 59.22 695 GLY A O 1
ATOM 5449 N N . ASP A 1 696 ? 11.800 -12.781 -51.997 1.00 59.84 696 ASP A N 1
ATOM 5450 C CA . ASP A 1 696 ? 10.904 -13.781 -51.380 1.00 59.84 696 ASP A CA 1
ATOM 5451 C C . ASP A 1 696 ? 11.542 -14.468 -50.163 1.00 59.84 696 ASP A C 1
ATOM 5453 O O . ASP A 1 696 ? 10.861 -14.777 -49.182 1.00 59.84 696 ASP A O 1
ATOM 5457 N N . ARG A 1 697 ? 12.860 -14.710 -50.211 1.00 63.06 697 ARG A N 1
ATOM 5458 C CA . ARG A 1 697 ? 13.599 -15.323 -49.095 1.00 63.06 697 ARG A CA 1
ATOM 5459 C C . ARG A 1 697 ? 13.764 -14.363 -47.925 1.00 63.06 697 ARG A C 1
ATOM 5461 O O . ARG A 1 697 ? 13.578 -14.781 -46.785 1.00 63.06 697 ARG A O 1
ATOM 5468 N N . THR A 1 698 ? 14.061 -13.093 -48.196 1.00 65.50 698 THR A N 1
ATOM 5469 C CA . THR A 1 698 ? 14.136 -12.046 -47.166 1.00 65.50 698 THR A CA 1
ATOM 5470 C C . THR A 1 698 ? 12.773 -11.814 -46.517 1.00 65.50 698 THR A C 1
ATOM 5472 O O . THR A 1 698 ? 12.684 -11.802 -45.294 1.00 65.50 698 THR A O 1
ATOM 5475 N N . GLU A 1 699 ? 11.704 -11.720 -47.312 1.00 61.19 699 GLU A N 1
ATOM 5476 C CA . GLU A 1 699 ? 10.319 -11.604 -46.838 1.00 61.19 699 GLU A CA 1
ATOM 5477 C C . GLU A 1 699 ? 9.936 -12.799 -45.947 1.00 61.19 699 GLU A C 1
ATOM 5479 O O . GLU A 1 699 ? 9.507 -12.615 -44.808 1.00 61.19 699 GLU A O 1
ATOM 5484 N N . SER A 1 700 ? 10.205 -14.028 -46.404 1.00 59.38 700 SER A N 1
ATOM 5485 C CA . SER A 1 700 ? 9.965 -15.248 -45.619 1.00 59.38 700 SER A CA 1
ATOM 5486 C C . SER A 1 700 ? 10.766 -15.273 -44.310 1.00 59.38 700 SER A C 1
ATOM 5488 O O . SER A 1 700 ? 10.233 -15.640 -43.265 1.00 59.38 700 SER A O 1
ATOM 5490 N N . PHE A 1 701 ? 12.043 -14.875 -44.334 1.00 66.50 701 PHE A N 1
ATOM 5491 C CA . PHE A 1 701 ? 12.907 -14.860 -43.150 1.00 66.50 701 PHE A CA 1
ATOM 5492 C C . PHE A 1 701 ? 12.480 -13.805 -42.120 1.00 66.50 701 PHE A C 1
ATOM 5494 O O . PHE A 1 701 ? 12.390 -14.118 -40.932 1.00 66.50 701 PHE A O 1
ATOM 5501 N N . VAL A 1 702 ? 12.177 -12.578 -42.558 1.00 64.81 702 VAL A N 1
ATOM 5502 C CA . VAL A 1 702 ? 11.722 -11.485 -41.683 1.00 64.81 702 VAL A CA 1
ATOM 5503 C C . VAL A 1 702 ? 10.389 -1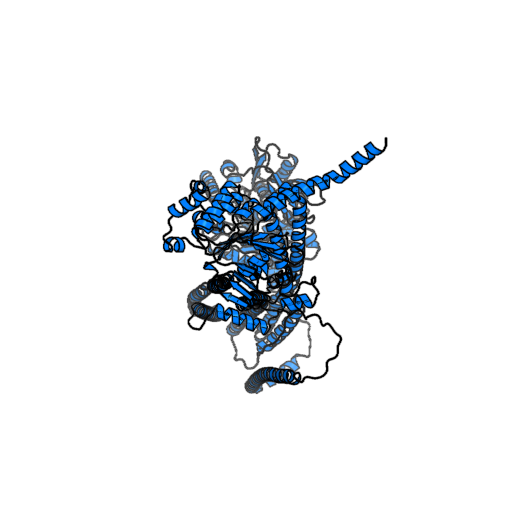1.844 -41.026 1.00 64.81 702 VAL A C 1
ATOM 5505 O O . VAL A 1 702 ? 10.269 -11.738 -39.802 1.00 64.81 702 VAL A O 1
ATOM 5508 N N . THR A 1 703 ? 9.425 -12.349 -41.802 1.00 61.34 703 THR A N 1
ATOM 5509 C CA . THR A 1 703 ? 8.120 -12.783 -41.287 1.00 61.34 703 THR A CA 1
ATOM 5510 C C . THR A 1 703 ? 8.264 -13.945 -40.301 1.00 61.34 703 THR A C 1
ATOM 5512 O O . THR A 1 703 ? 7.761 -13.850 -39.181 1.00 61.34 703 THR A O 1
ATOM 5515 N N . ASN A 1 704 ? 9.030 -14.992 -40.635 1.00 62.59 704 ASN A N 1
ATOM 5516 C CA . ASN A 1 704 ? 9.258 -16.130 -39.733 1.00 62.59 704 ASN A CA 1
ATOM 5517 C C . ASN A 1 704 ? 9.965 -15.715 -38.432 1.00 62.59 704 ASN A C 1
ATOM 5519 O O . ASN A 1 704 ? 9.540 -16.116 -37.348 1.00 62.59 704 ASN A O 1
ATOM 5523 N N . ARG A 1 705 ? 11.004 -14.867 -38.506 1.00 66.56 705 ARG A N 1
ATOM 5524 C CA . ARG A 1 705 ? 11.686 -14.308 -37.324 1.00 66.56 705 ARG A CA 1
ATOM 5525 C C . ARG A 1 705 ? 10.706 -13.555 -36.424 1.00 66.56 705 ARG A C 1
ATOM 5527 O O . ARG A 1 705 ? 10.730 -13.740 -35.209 1.00 66.56 705 ARG A O 1
ATOM 5534 N N . ARG A 1 706 ? 9.845 -12.714 -37.002 1.00 63.22 706 ARG A N 1
ATOM 5535 C CA . ARG A 1 706 ? 8.895 -11.883 -36.250 1.00 63.22 706 ARG A CA 1
ATOM 5536 C C . ARG A 1 706 ? 7.760 -12.701 -35.635 1.00 63.22 706 ARG A C 1
ATOM 5538 O O . ARG A 1 706 ? 7.435 -12.488 -34.469 1.00 63.22 706 ARG A O 1
ATOM 5545 N N . MET A 1 707 ? 7.223 -13.679 -36.367 1.00 62.19 707 MET A N 1
ATOM 5546 C CA . MET A 1 707 ? 6.252 -14.644 -35.842 1.00 62.19 707 MET A CA 1
ATOM 5547 C C . MET A 1 707 ? 6.842 -15.480 -34.701 1.00 62.19 707 MET A C 1
ATOM 5549 O O . MET A 1 707 ? 6.167 -15.687 -33.694 1.00 62.19 707 MET A O 1
ATOM 5553 N N . LEU A 1 708 ? 8.104 -15.914 -34.805 1.00 65.62 708 LEU A N 1
ATOM 5554 C CA . LEU A 1 708 ? 8.758 -16.677 -33.741 1.00 65.62 708 LEU A CA 1
ATOM 5555 C C . LEU A 1 708 ? 9.007 -15.830 -32.488 1.00 65.62 708 LEU A C 1
ATOM 5557 O O . LEU A 1 708 ? 8.694 -16.284 -31.390 1.00 65.62 708 LEU A O 1
ATOM 5561 N N . LEU A 1 709 ? 9.512 -14.600 -32.634 1.00 64.75 709 LEU A N 1
ATOM 5562 C CA . LEU A 1 709 ? 9.710 -13.690 -31.499 1.00 64.75 709 LEU A CA 1
ATOM 5563 C C . LEU A 1 709 ? 8.379 -13.375 -30.802 1.00 64.75 709 LEU A C 1
ATOM 5565 O O . LEU A 1 709 ? 8.287 -13.510 -29.585 1.00 64.75 709 LEU A O 1
ATOM 5569 N N . SER A 1 710 ? 7.328 -13.063 -31.570 1.00 64.06 710 SER A N 1
ATOM 5570 C CA . SER A 1 710 ? 5.973 -12.849 -31.041 1.00 64.06 710 SER A CA 1
ATOM 5571 C C . SER A 1 710 ? 5.399 -14.099 -30.358 1.00 64.06 710 SER A C 1
ATOM 5573 O O . SER A 1 710 ? 4.726 -13.984 -29.335 1.00 64.06 710 SER A O 1
ATOM 5575 N N . SER A 1 711 ? 5.714 -15.297 -30.862 1.00 63.47 711 SER A N 1
ATOM 5576 C CA . SER A 1 711 ? 5.327 -16.563 -30.226 1.00 63.47 711 SER A CA 1
ATOM 5577 C C . SER A 1 711 ? 6.066 -16.789 -28.904 1.00 63.47 711 SER A C 1
ATOM 5579 O O . SER A 1 711 ? 5.432 -17.155 -27.919 1.00 63.47 711 SER A O 1
ATOM 5581 N N . SER A 1 712 ? 7.381 -16.546 -28.852 1.00 66.38 712 SER A N 1
ATOM 5582 C CA . SER A 1 712 ? 8.189 -16.698 -27.630 1.00 66.38 712 SER A CA 1
ATOM 5583 C C . SER A 1 712 ? 7.733 -15.727 -26.536 1.00 66.38 712 SER A C 1
ATOM 5585 O O . SER A 1 712 ? 7.558 -16.120 -25.388 1.00 66.38 712 SER A O 1
ATOM 5587 N N . ASP A 1 713 ? 7.446 -14.483 -26.917 1.00 65.06 713 ASP A N 1
ATOM 5588 C CA . ASP A 1 713 ? 6.863 -13.433 -26.076 1.00 65.06 713 ASP A CA 1
ATOM 5589 C C . ASP A 1 713 ? 5.440 -13.792 -25.578 1.00 65.06 713 ASP A C 1
ATOM 5591 O O . ASP A 1 713 ? 5.118 -13.635 -24.398 1.00 65.06 713 ASP A O 1
ATOM 5595 N N . ALA A 1 714 ? 4.594 -14.377 -26.435 1.00 62.84 714 ALA A N 1
ATOM 5596 C CA . ALA A 1 714 ? 3.277 -14.881 -26.036 1.00 62.84 714 ALA A CA 1
ATOM 5597 C C . ALA A 1 714 ? 3.352 -16.090 -25.082 1.00 62.84 714 ALA A C 1
ATOM 5599 O O . ALA A 1 714 ? 2.596 -16.141 -24.110 1.00 62.84 714 ALA A O 1
ATOM 5600 N N . PHE A 1 715 ? 4.273 -17.036 -25.305 1.00 62.47 715 PHE A N 1
ATOM 5601 C CA . PHE A 1 715 ? 4.525 -18.134 -24.365 1.00 62.47 715 PHE A CA 1
ATOM 5602 C C . PHE A 1 715 ? 5.137 -17.639 -23.047 1.00 62.47 715 PHE A C 1
ATOM 5604 O O . PHE A 1 715 ? 4.766 -18.149 -21.992 1.00 62.47 715 PHE A O 1
ATOM 5611 N N . GLY A 1 716 ? 6.003 -16.621 -23.082 1.00 59.78 716 GLY A N 1
ATOM 5612 C CA . GLY A 1 716 ? 6.525 -15.954 -21.890 1.00 59.78 716 GLY A CA 1
ATOM 5613 C C . GLY A 1 716 ? 5.403 -15.369 -21.033 1.00 59.78 716 GLY A C 1
ATOM 5614 O O . GLY A 1 716 ? 5.304 -15.691 -19.852 1.00 59.78 716 GLY A O 1
ATOM 5615 N N . ARG A 1 717 ? 4.469 -14.617 -21.636 1.00 63.38 717 ARG A N 1
ATOM 5616 C CA . ARG A 1 717 ? 3.254 -14.154 -20.937 1.00 63.38 717 ARG A CA 1
ATOM 5617 C C . ARG A 1 717 ? 2.429 -15.300 -20.347 1.00 63.38 717 ARG A C 1
ATOM 5619 O O . ARG A 1 717 ? 2.018 -15.203 -19.198 1.00 63.38 717 ARG A O 1
ATOM 5626 N N . LEU A 1 718 ? 2.217 -16.394 -21.086 1.00 61.12 718 LEU A N 1
ATOM 5627 C CA . LEU A 1 718 ? 1.491 -17.565 -20.568 1.00 61.12 718 LEU A CA 1
ATOM 5628 C C . LEU A 1 718 ? 2.197 -18.226 -19.370 1.00 61.12 718 LEU A C 1
ATOM 5630 O O . LEU A 1 718 ? 1.517 -18.714 -18.468 1.00 61.12 718 LEU A O 1
ATOM 5634 N N . MET A 1 719 ? 3.534 -18.220 -19.337 1.00 59.22 719 MET A N 1
ATOM 5635 C CA . MET A 1 719 ? 4.314 -18.669 -18.180 1.00 59.22 719 MET A CA 1
ATOM 5636 C C . MET A 1 719 ? 4.170 -17.709 -16.993 1.00 59.22 719 MET A C 1
ATOM 5638 O O . MET A 1 719 ? 3.830 -18.160 -15.901 1.00 59.22 719 MET A O 1
ATOM 5642 N N . PHE A 1 720 ? 4.315 -16.396 -17.196 1.00 57.41 720 PHE A N 1
ATOM 5643 C CA . PHE A 1 720 ? 4.128 -15.414 -16.121 1.00 57.41 720 PHE A CA 1
ATOM 5644 C C . PHE A 1 720 ? 2.706 -15.448 -15.537 1.00 57.41 720 PHE A C 1
ATOM 5646 O O . PHE A 1 720 ? 2.547 -15.429 -14.315 1.00 57.41 720 PHE A O 1
ATOM 5653 N N . SER A 1 721 ? 1.668 -15.638 -16.359 1.00 56.44 721 SER A N 1
ATOM 5654 C CA . SER A 1 721 ? 0.295 -15.800 -15.863 1.00 56.44 721 SER A CA 1
ATOM 5655 C C . SER A 1 721 ? 0.069 -17.061 -15.018 1.00 56.44 721 SER A C 1
ATOM 5657 O O . SER A 1 721 ? -0.909 -17.114 -14.275 1.00 56.44 721 SER A O 1
ATOM 5659 N N . TYR A 1 722 ? 0.969 -18.056 -15.009 1.00 60.44 722 TYR A N 1
ATOM 5660 C CA . TYR A 1 722 ? 0.897 -19.148 -14.025 1.00 60.44 722 TYR A CA 1
ATOM 5661 C C . TYR A 1 722 ? 1.075 -18.636 -12.584 1.00 60.44 722 TYR A C 1
ATOM 5663 O O . TYR A 1 722 ? 0.415 -19.136 -11.665 1.00 60.44 722 TYR A O 1
ATOM 5671 N N . LYS A 1 723 ? 1.920 -17.616 -12.374 1.00 56.81 723 LYS A N 1
ATOM 5672 C CA . LYS A 1 723 ? 2.077 -16.936 -11.078 1.00 56.81 723 LYS A CA 1
ATOM 5673 C C . LYS A 1 723 ? 0.784 -16.211 -10.699 1.00 56.81 723 LYS A C 1
ATOM 5675 O O . LYS A 1 723 ? 0.258 -16.455 -9.617 1.00 56.81 723 LYS A O 1
ATOM 5680 N N . GLU A 1 724 ? 0.224 -15.424 -11.617 1.00 55.31 724 GLU A N 1
ATOM 5681 C CA . GLU A 1 724 ? -1.039 -14.691 -11.421 1.00 55.31 724 GLU A CA 1
ATOM 5682 C C . GLU A 1 724 ? -2.206 -15.639 -11.084 1.00 55.31 724 GLU A C 1
ATOM 5684 O O . GLU A 1 724 ? -2.977 -15.386 -10.159 1.00 55.31 724 GLU A O 1
ATOM 5689 N N . ILE A 1 725 ? -2.310 -16.780 -11.777 1.00 64.44 725 ILE A N 1
ATOM 5690 C CA . ILE A 1 725 ? -3.323 -17.816 -11.515 1.00 64.44 725 ILE A CA 1
ATOM 5691 C C . ILE A 1 725 ? -3.077 -18.512 -10.164 1.00 64.44 725 ILE A C 1
ATOM 5693 O O . ILE A 1 725 ? -4.032 -18.849 -9.461 1.00 64.44 725 ILE A O 1
ATOM 5697 N N . SER A 1 726 ? -1.817 -18.704 -9.761 1.00 60.06 726 SER A N 1
ATOM 5698 C CA . SER A 1 726 ? -1.465 -19.273 -8.450 1.00 60.06 726 SER A CA 1
ATOM 5699 C C . SER A 1 726 ? -1.804 -18.319 -7.297 1.00 60.06 726 SER A C 1
ATOM 5701 O O . SER A 1 726 ? -2.324 -18.746 -6.265 1.00 60.06 726 SER A O 1
ATOM 5703 N N . GLU A 1 727 ? -1.576 -17.019 -7.481 1.00 57.41 727 GLU A N 1
ATOM 5704 C CA . GLU A 1 727 ? -1.990 -15.969 -6.544 1.00 57.41 727 GLU A CA 1
ATOM 5705 C C . GLU A 1 727 ? -3.525 -15.873 -6.488 1.00 57.41 727 GLU A C 1
ATOM 5707 O O . GLU A 1 727 ? -4.107 -15.912 -5.399 1.00 57.41 727 GLU A O 1
ATOM 5712 N N . LEU A 1 728 ? -4.204 -15.893 -7.644 1.00 67.81 728 LEU A N 1
ATOM 5713 C CA . LEU A 1 728 ? -5.666 -15.979 -7.753 1.00 67.81 728 LEU A CA 1
ATOM 5714 C C . LEU A 1 728 ? -6.235 -17.207 -7.031 1.00 67.81 728 LEU A C 1
ATOM 5716 O O . LEU A 1 728 ? -7.289 -17.091 -6.407 1.00 67.81 728 LEU A O 1
ATOM 5720 N N . ALA A 1 729 ? -5.559 -18.359 -7.050 1.00 62.53 729 ALA A N 1
ATOM 5721 C CA . ALA A 1 729 ? -5.965 -19.529 -6.272 1.00 62.53 729 ALA A CA 1
ATOM 5722 C C . ALA A 1 729 ? -5.883 -19.276 -4.755 1.00 62.53 729 ALA A C 1
ATOM 5724 O O . ALA A 1 729 ? -6.799 -19.654 -4.021 1.00 62.53 729 ALA A O 1
ATOM 5725 N N . GLY A 1 730 ? -4.856 -18.558 -4.288 1.00 59.84 730 GLY A N 1
ATOM 5726 C CA . GLY A 1 730 ? -4.732 -18.110 -2.897 1.00 59.84 730 GLY A CA 1
ATOM 5727 C C . GLY A 1 730 ? -5.818 -17.112 -2.467 1.00 59.84 730 GLY A C 1
ATOM 5728 O O . GLY A 1 730 ? -6.370 -17.237 -1.371 1.00 59.84 730 GLY A O 1
ATOM 5729 N N . TYR A 1 731 ? -6.181 -16.148 -3.320 1.00 64.88 731 TYR A N 1
ATOM 5730 C CA . TYR A 1 731 ? -7.314 -15.244 -3.064 1.00 64.88 731 TYR A CA 1
ATOM 5731 C C . TYR A 1 731 ? -8.657 -15.992 -3.095 1.00 64.88 731 TYR A C 1
ATOM 5733 O O . TYR A 1 731 ? -9.450 -15.876 -2.162 1.00 64.88 731 TYR A O 1
ATOM 5741 N N . THR A 1 732 ? -8.882 -16.819 -4.120 1.00 74.31 732 THR A N 1
ATOM 5742 C CA . THR A 1 732 ? -10.105 -17.620 -4.312 1.00 74.31 732 THR A CA 1
ATOM 5743 C C . THR A 1 732 ? -10.346 -18.569 -3.141 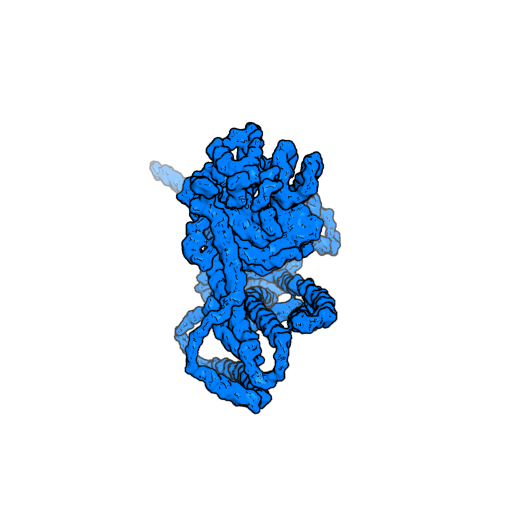1.00 74.31 732 THR A C 1
ATOM 5745 O O . THR A 1 732 ? -11.477 -18.678 -2.670 1.00 74.31 732 THR A O 1
ATOM 5748 N N . SER A 1 733 ? -9.296 -19.221 -2.627 1.00 68.06 733 SER A N 1
ATOM 5749 C CA . SER A 1 733 ? -9.406 -20.087 -1.451 1.00 68.06 733 SER A CA 1
ATOM 5750 C C . SER A 1 733 ? -9.848 -19.301 -0.217 1.00 68.06 733 SER A C 1
ATOM 5752 O O . SER A 1 733 ? -10.792 -19.719 0.443 1.00 68.06 733 SER A O 1
ATOM 5754 N N . ARG A 1 734 ? -9.220 -18.151 0.077 1.00 66.38 734 ARG A N 1
ATOM 5755 C CA . ARG A 1 734 ? -9.575 -17.330 1.249 1.00 66.38 734 ARG A CA 1
ATOM 5756 C C . ARG A 1 734 ? -11.007 -16.798 1.175 1.00 66.38 734 ARG A C 1
ATOM 5758 O O . ARG A 1 734 ? -11.737 -16.911 2.154 1.00 66.38 734 ARG A O 1
ATOM 5765 N N . VAL A 1 735 ? -11.433 -16.277 0.021 1.00 74.75 735 VAL A N 1
ATOM 5766 C CA . VAL A 1 735 ? -12.801 -15.749 -0.144 1.00 74.75 735 VAL A CA 1
ATOM 5767 C C . VAL A 1 735 ? -13.844 -16.873 -0.128 1.00 74.75 735 VAL A C 1
ATOM 5769 O O . VAL A 1 735 ? -14.889 -16.698 0.490 1.00 74.75 735 VAL A O 1
ATOM 5772 N N . SER A 1 736 ? -13.575 -18.041 -0.728 1.00 77.75 736 SER A N 1
ATOM 5773 C CA . SER A 1 736 ? -14.509 -19.177 -0.646 1.00 77.75 736 SER A CA 1
ATOM 5774 C C . SER A 1 736 ? -14.627 -19.712 0.779 1.00 77.75 736 SER A C 1
ATOM 5776 O O . SER A 1 736 ? -15.743 -19.934 1.225 1.00 77.75 736 SER A O 1
ATOM 5778 N N . SER A 1 737 ? -13.522 -19.846 1.524 1.00 72.44 737 SER A N 1
ATOM 5779 C CA . SER A 1 737 ? -13.572 -20.298 2.922 1.00 72.44 737 SER A CA 1
ATOM 5780 C C . SER A 1 737 ? -14.243 -19.286 3.855 1.00 72.44 737 SER A C 1
ATOM 5782 O O . SER A 1 737 ? -14.968 -19.697 4.753 1.00 72.44 737 SER A O 1
ATOM 5784 N N . LEU A 1 738 ? -14.078 -17.978 3.620 1.00 76.00 738 LEU A N 1
ATOM 5785 C CA . LEU A 1 738 ? -14.861 -16.947 4.310 1.00 76.00 738 LEU A CA 1
ATOM 5786 C C . LEU A 1 738 ? -16.359 -17.101 3.999 1.00 76.00 738 LEU A C 1
ATOM 5788 O O . LEU A 1 738 ? -17.168 -17.172 4.916 1.00 76.00 738 LEU A O 1
ATOM 5792 N N . LEU A 1 739 ? -16.728 -17.222 2.718 1.00 80.62 739 LEU A N 1
ATOM 5793 C CA . LEU A 1 739 ? -18.122 -17.424 2.311 1.00 80.62 739 LEU A CA 1
ATOM 5794 C C . LEU A 1 739 ? -18.716 -18.739 2.837 1.00 80.62 739 LEU A C 1
ATOM 5796 O O . LEU A 1 739 ? -19.908 -18.761 3.119 1.00 80.62 739 LEU A O 1
ATOM 5800 N N . GLU A 1 740 ? -17.914 -19.796 2.975 1.00 78.75 740 GLU A N 1
ATOM 5801 C CA . GLU A 1 740 ? -18.299 -21.086 3.562 1.00 78.75 740 GLU A CA 1
ATOM 5802 C C . GLU A 1 740 ? -18.597 -20.940 5.053 1.00 78.75 740 GLU A C 1
ATOM 5804 O O . GLU A 1 740 ? -19.719 -21.229 5.448 1.00 78.75 740 GLU A O 1
ATOM 5809 N N . VAL A 1 741 ? -17.689 -20.349 5.841 1.00 71.94 741 VAL A N 1
ATOM 5810 C CA . VAL A 1 741 ? -17.951 -20.019 7.256 1.00 71.94 741 VAL A CA 1
ATOM 5811 C C . VAL A 1 741 ? -19.209 -19.149 7.399 1.00 71.94 741 VAL A C 1
ATOM 5813 O O . VAL A 1 741 ? -20.023 -19.388 8.282 1.00 71.94 741 VAL A O 1
ATOM 5816 N N . MET A 1 742 ? -19.434 -18.187 6.498 1.00 74.38 742 MET A N 1
ATOM 5817 C CA . MET A 1 742 ? -20.661 -17.378 6.494 1.00 74.38 742 MET A CA 1
ATOM 5818 C C . MET A 1 742 ? -21.924 -18.162 6.089 1.00 74.38 742 MET A C 1
ATOM 5820 O O . MET A 1 742 ? -23.005 -17.797 6.529 1.00 74.38 742 MET A O 1
ATOM 5824 N N . ASP A 1 743 ? -21.837 -19.176 5.216 1.00 77.75 743 ASP A N 1
ATOM 5825 C CA . ASP A 1 743 ? -22.987 -20.041 4.880 1.00 77.75 743 ASP A CA 1
ATOM 5826 C C . ASP A 1 743 ? -23.319 -20.957 6.067 1.00 77.75 743 ASP A C 1
ATOM 5828 O O . ASP A 1 743 ? -24.481 -21.064 6.452 1.00 77.75 743 ASP A O 1
ATOM 5832 N N . ASP A 1 744 ? -22.297 -21.557 6.683 1.00 70.38 744 ASP A N 1
ATOM 5833 C CA . ASP A 1 744 ? -22.442 -22.453 7.831 1.00 70.38 744 ASP A CA 1
ATOM 5834 C C . ASP A 1 744 ? -22.999 -21.698 9.055 1.00 70.38 744 ASP A C 1
ATOM 5836 O O . ASP A 1 744 ? -23.935 -22.170 9.700 1.00 70.38 744 ASP A O 1
ATOM 5840 N N . LEU A 1 745 ? -22.515 -20.480 9.335 1.00 67.44 745 LEU A N 1
ATOM 5841 C CA . LEU A 1 745 ? -23.047 -19.622 10.401 1.00 67.44 745 LEU A CA 1
ATOM 5842 C C . LEU A 1 745 ? -24.509 -19.214 10.158 1.00 67.44 745 LEU A C 1
ATOM 5844 O O . LEU A 1 745 ? -25.323 -19.324 11.074 1.00 67.44 745 LEU A O 1
ATOM 5848 N N . VAL A 1 746 ? -24.871 -18.808 8.934 1.00 67.62 746 VAL A N 1
ATOM 5849 C CA . VAL A 1 746 ? -26.266 -18.466 8.581 1.00 67.62 746 VAL A CA 1
ATOM 5850 C C . VAL A 1 746 ? -27.185 -19.695 8.634 1.00 67.62 746 VAL A C 1
ATOM 5852 O O . VAL A 1 746 ? -28.358 -19.563 8.979 1.00 67.62 746 VAL A O 1
ATOM 5855 N N . ALA A 1 747 ? -26.661 -20.899 8.383 1.00 67.94 747 ALA A N 1
ATOM 5856 C CA . ALA A 1 747 ? -27.367 -22.164 8.593 1.00 67.94 747 ALA A CA 1
ATOM 5857 C C . ALA A 1 747 ? -27.442 -22.607 10.074 1.00 67.94 747 ALA A C 1
ATOM 5859 O O . ALA A 1 747 ? -28.056 -23.631 10.377 1.00 67.94 747 ALA A O 1
ATOM 5860 N N . GLY A 1 748 ? -26.816 -21.883 11.010 1.00 60.28 748 GLY A N 1
ATOM 5861 C CA . GLY A 1 748 ? -26.758 -22.254 12.428 1.00 60.28 748 GLY A CA 1
ATOM 5862 C C . GLY A 1 748 ? -25.843 -23.452 12.716 1.00 60.28 748 GLY A C 1
ATOM 5863 O O . GLY A 1 748 ? -26.109 -24.235 13.629 1.00 60.28 748 GLY A O 1
ATOM 5864 N N . HIS A 1 749 ? -24.792 -23.649 11.918 1.00 58.41 749 HIS A N 1
ATOM 5865 C CA . HIS A 1 749 ? -23.791 -24.708 12.061 1.00 58.41 749 HIS A CA 1
ATOM 5866 C C . HIS A 1 749 ? -22.502 -24.166 12.697 1.00 58.41 749 HIS A C 1
ATOM 5868 O O . HIS A 1 749 ? -21.509 -23.890 12.029 1.00 58.41 749 HIS A O 1
ATOM 5874 N N . PHE A 1 750 ? -22.511 -24.049 14.025 1.00 57.53 750 PHE A N 1
ATOM 5875 C CA . PHE A 1 750 ? -21.324 -23.702 14.808 1.00 57.53 750 PHE A CA 1
ATOM 5876 C C . PHE A 1 750 ? -20.435 -24.938 15.014 1.00 57.53 750 PHE A C 1
ATOM 5878 O O . PHE A 1 750 ? -20.731 -25.792 15.845 1.00 57.53 750 PHE A O 1
ATOM 5885 N N . GLU A 1 751 ? -19.325 -25.038 14.280 1.00 46.66 751 GLU A N 1
ATOM 5886 C CA . GLU A 1 751 ? -18.303 -26.071 14.495 1.00 46.66 751 GLU A CA 1
ATOM 5887 C C . GLU A 1 751 ? -17.047 -25.421 15.102 1.00 46.66 751 GLU A C 1
ATOM 5889 O O . GLU A 1 751 ? -16.217 -24.871 14.374 1.00 46.66 751 GLU A O 1
ATOM 5894 N N . LYS A 1 752 ? -16.849 -25.475 16.429 1.00 48.75 752 LYS A N 1
ATOM 5895 C CA . LYS A 1 752 ? -15.577 -25.015 17.016 1.00 48.75 752 LYS A CA 1
ATOM 5896 C C . LYS A 1 752 ? -14.539 -26.131 16.983 1.00 48.75 752 LYS A C 1
ATOM 5898 O O . LYS A 1 752 ? -14.742 -27.212 17.529 1.00 48.75 752 LYS A O 1
ATOM 5903 N N . LYS A 1 753 ? -13.369 -25.850 16.404 1.00 39.69 753 LYS A N 1
ATOM 5904 C CA . LYS A 1 753 ? -12.204 -26.725 16.553 1.00 39.69 753 LYS A CA 1
ATOM 5905 C C . LYS A 1 753 ? -11.590 -26.484 17.933 1.00 39.69 753 LYS A C 1
ATOM 5907 O O . LYS A 1 753 ? -10.955 -25.451 18.137 1.00 39.69 753 LYS A O 1
ATOM 5912 N N . LEU A 1 754 ? -11.841 -27.409 18.863 1.00 39.19 754 LEU A N 1
ATOM 5913 C CA . LEU A 1 754 ? -11.423 -27.331 20.269 1.00 39.19 754 LEU A CA 1
ATOM 5914 C C . LEU A 1 754 ? -9.960 -26.884 20.415 1.00 39.19 754 LEU A C 1
ATOM 5916 O O . LEU A 1 754 ? -9.053 -27.447 19.796 1.00 39.19 754 LEU A O 1
ATOM 5920 N N . VAL A 1 755 ? -9.748 -25.866 21.251 1.00 38.88 755 VAL A N 1
ATOM 5921 C CA . VAL A 1 755 ? -8.414 -25.465 21.714 1.00 38.88 755 VAL A CA 1
ATOM 5922 C C . VAL A 1 755 ? -8.010 -26.429 22.831 1.00 38.88 755 VAL A C 1
ATOM 5924 O O . VAL A 1 755 ? -8.851 -26.891 23.598 1.00 38.88 755 VAL A O 1
ATOM 5927 N N . SER A 1 756 ? -6.732 -26.798 22.884 1.00 39.34 756 SER A N 1
ATOM 5928 C CA . SER A 1 756 ? -6.231 -28.006 23.554 1.00 39.34 756 SER A CA 1
ATOM 5929 C C . SER A 1 756 ? -6.119 -27.923 25.088 1.00 39.34 756 SER A C 1
ATOM 5931 O O . SER A 1 756 ? -5.161 -28.446 25.648 1.00 39.34 756 SER A O 1
ATOM 5933 N N . SER A 1 757 ? -7.046 -27.238 25.763 1.00 39.44 757 SER A N 1
ATOM 5934 C CA . SER A 1 757 ? -6.965 -26.905 27.197 1.00 39.44 757 SER A CA 1
ATOM 5935 C C . SER A 1 757 ? -8.157 -27.367 28.050 1.00 39.44 757 SER A C 1
ATOM 5937 O O . SER A 1 757 ? -8.132 -27.159 29.256 1.00 39.44 757 SER A O 1
ATOM 5939 N N . ALA A 1 758 ? -9.178 -28.001 27.462 1.00 38.28 758 ALA A N 1
ATOM 5940 C CA . ALA A 1 758 ? -10.353 -28.515 28.180 1.00 38.28 758 ALA A CA 1
ATOM 5941 C C . ALA A 1 758 ? -10.715 -29.939 27.711 1.00 38.28 758 ALA A C 1
ATOM 5943 O O . ALA A 1 758 ? -11.677 -30.151 26.974 1.00 38.28 758 ALA A O 1
ATOM 5944 N N . SER A 1 759 ? -9.902 -30.926 28.094 1.00 43.41 759 SER A N 1
ATOM 5945 C CA . SER A 1 759 ? -10.073 -32.334 27.711 1.00 43.41 759 SER A CA 1
ATOM 5946 C C . SER A 1 759 ? -10.910 -33.124 28.726 1.00 43.41 759 SER A C 1
ATOM 5948 O O . SER A 1 759 ? -10.376 -33.942 29.473 1.00 43.41 759 SER A O 1
ATOM 5950 N N . THR A 1 760 ? -12.225 -32.901 28.731 1.00 55.78 760 THR A N 1
ATOM 5951 C CA . THR A 1 760 ? -13.206 -33.803 29.360 1.00 55.78 760 THR A CA 1
ATOM 5952 C C . THR A 1 760 ? -14.302 -34.164 28.361 1.00 55.78 760 THR A C 1
ATOM 5954 O O . THR A 1 760 ? -14.849 -33.305 27.668 1.00 55.78 760 THR A O 1
ATOM 5957 N N . GLU A 1 761 ? -14.638 -35.452 28.286 1.00 56.06 761 GLU A N 1
ATOM 5958 C CA . GLU A 1 761 ? -15.668 -35.969 27.372 1.00 56.06 761 GLU A CA 1
ATOM 5959 C C . GLU A 1 761 ? -17.060 -35.399 27.710 1.00 56.06 761 GLU A C 1
ATOM 5961 O O . GLU A 1 761 ? -17.856 -35.123 26.814 1.00 56.06 761 GLU A O 1
ATOM 5966 N N . GLU A 1 762 ? -17.307 -35.110 28.994 1.00 54.59 762 GLU A N 1
ATOM 5967 C CA . GLU A 1 762 ? -18.514 -34.446 29.509 1.00 54.59 762 GLU A CA 1
ATOM 5968 C C . GLU A 1 762 ? -18.725 -33.049 28.879 1.00 54.59 762 GLU A C 1
ATOM 5970 O O . GLU A 1 762 ? -19.820 -32.743 28.405 1.00 54.59 762 GLU A O 1
ATOM 5975 N N . ASN A 1 763 ? -17.672 -32.225 28.768 1.00 60.59 763 ASN A N 1
ATOM 5976 C CA . ASN A 1 763 ? -17.769 -30.896 28.144 1.00 60.59 763 ASN A CA 1
ATOM 5977 C C . ASN A 1 763 ? -17.979 -30.991 26.624 1.00 60.59 763 ASN A C 1
ATOM 5979 O O . ASN A 1 763 ? -18.731 -30.201 26.049 1.00 60.59 763 ASN A O 1
ATOM 5983 N N . ALA A 1 764 ? -17.357 -31.976 25.966 1.00 57.38 764 ALA A N 1
ATOM 5984 C CA . ALA A 1 764 ? -17.574 -32.236 24.543 1.00 57.38 764 ALA A CA 1
ATOM 5985 C C . ALA A 1 764 ? -19.019 -32.689 24.254 1.00 57.38 764 ALA A C 1
ATOM 5987 O O . ALA A 1 764 ? -19.601 -32.268 23.253 1.00 57.38 764 ALA A O 1
ATOM 5988 N N . ALA A 1 765 ? -19.623 -33.479 25.149 1.00 58.34 765 ALA A N 1
ATOM 5989 C CA . ALA A 1 765 ? -21.026 -33.869 25.054 1.00 58.34 765 ALA A CA 1
ATOM 5990 C C . ALA A 1 765 ? -21.966 -32.655 25.166 1.00 58.34 765 ALA A C 1
ATOM 5992 O O . ALA A 1 765 ? -22.837 -32.491 24.310 1.00 58.34 765 ALA A O 1
ATOM 5993 N N . VAL A 1 766 ? -21.752 -31.756 26.138 1.00 58.34 766 VAL A N 1
ATOM 5994 C CA . VAL A 1 766 ? -22.547 -30.515 26.272 1.00 58.34 766 VAL A CA 1
ATOM 5995 C C . VAL A 1 766 ? -22.425 -29.635 25.022 1.00 58.34 766 VAL A C 1
ATOM 5997 O O . VAL A 1 766 ? -23.438 -29.176 24.502 1.00 58.34 766 VAL A O 1
ATOM 6000 N N . LEU A 1 767 ? -21.215 -29.455 24.482 1.00 59.91 767 LEU A N 1
ATOM 6001 C CA . LEU A 1 767 ? -20.979 -28.679 23.253 1.00 59.91 767 LEU A CA 1
ATOM 6002 C C . LEU A 1 767 ? -21.581 -29.311 21.983 1.00 59.91 767 LEU A C 1
ATOM 6004 O O . LEU A 1 767 ? -21.745 -28.612 20.983 1.00 59.91 767 LEU A O 1
ATOM 6008 N N . SER A 1 768 ? -21.910 -30.607 22.001 1.00 58.19 768 SER A N 1
ATOM 6009 C CA . SER A 1 768 ? -22.598 -31.289 20.892 1.00 58.19 768 SER A CA 1
ATOM 6010 C C . SER A 1 768 ? -24.122 -31.099 20.900 1.00 58.19 768 SER A C 1
ATOM 6012 O O . SER A 1 768 ? -24.784 -31.352 19.890 1.00 58.19 768 SER A O 1
ATOM 6014 N N . GLY A 1 769 ? -24.681 -30.645 22.026 1.00 60.59 769 GLY A N 1
ATOM 6015 C CA . GLY A 1 769 ? -26.106 -30.386 22.177 1.00 60.59 769 GLY A CA 1
ATOM 6016 C C . GLY A 1 769 ? -26.580 -29.138 21.427 1.00 60.59 769 GLY A C 1
ATOM 6017 O O . GLY A 1 769 ? -25.815 -28.227 21.105 1.00 60.59 769 GLY A O 1
ATOM 6018 N N . ARG A 1 770 ? -27.890 -29.086 21.171 1.00 69.19 770 ARG A N 1
ATOM 6019 C CA . ARG A 1 770 ? -28.606 -27.870 20.767 1.00 69.19 770 ARG A CA 1
ATOM 6020 C C . ARG A 1 770 ? -29.868 -27.751 21.612 1.00 69.19 770 ARG A C 1
ATOM 6022 O O . ARG A 1 770 ? -30.669 -28.683 21.649 1.00 69.19 770 ARG A O 1
ATOM 6029 N N . GLY A 1 771 ? -30.039 -26.617 22.281 1.00 76.56 771 GLY A N 1
ATOM 6030 C CA . GLY A 1 771 ? -31.289 -26.259 22.946 1.00 76.56 771 GLY A CA 1
ATOM 6031 C C . GLY A 1 771 ? -32.265 -25.567 21.997 1.00 76.56 771 GLY A C 1
ATOM 6032 O O . GLY A 1 771 ? -31.927 -25.224 20.862 1.00 76.56 771 GLY A O 1
ATOM 6033 N N . VAL A 1 772 ? -33.491 -25.356 22.470 1.00 83.00 772 VAL A N 1
ATOM 6034 C CA . VAL A 1 772 ? -34.575 -24.752 21.681 1.00 83.00 772 VAL A CA 1
ATOM 6035 C C . VAL A 1 772 ? -34.739 -23.279 22.053 1.00 83.00 772 VAL A C 1
ATOM 6037 O O . VAL A 1 772 ? -34.805 -22.946 23.234 1.00 83.00 772 VAL A O 1
ATOM 6040 N N . VAL A 1 773 ? -34.855 -22.398 21.055 1.00 83.75 773 VAL A N 1
ATOM 6041 C CA . VAL A 1 773 ? -35.264 -20.998 21.256 1.00 83.75 773 VAL A CA 1
ATOM 6042 C C . VAL A 1 773 ? -36.717 -20.833 20.813 1.00 83.75 773 VAL A C 1
ATOM 6044 O O . VAL A 1 773 ? -37.076 -21.270 19.722 1.00 83.75 773 VAL A O 1
ATOM 6047 N N . GLN A 1 774 ? -37.549 -20.210 21.649 1.00 88.31 774 GLN A N 1
ATOM 6048 C CA . GLN A 1 774 ? -38.967 -19.947 21.375 1.00 88.31 774 GLN A CA 1
ATOM 6049 C C . GLN A 1 774 ? -39.285 -18.451 21.529 1.00 88.31 774 GLN A C 1
ATOM 6051 O O . GLN A 1 774 ? -38.780 -17.801 22.447 1.00 88.31 774 GLN A O 1
ATOM 6056 N N . GLU A 1 775 ? -40.147 -17.898 20.669 1.00 86.88 775 GLU A N 1
ATOM 6057 C CA . GLU A 1 775 ? -40.697 -16.553 20.895 1.00 86.88 775 GLU A CA 1
ATOM 6058 C C . GLU A 1 775 ? -41.792 -16.588 21.973 1.00 86.88 775 GLU A C 1
ATOM 6060 O O . GLU A 1 775 ? -42.635 -17.485 21.997 1.00 86.88 775 GLU A O 1
ATOM 6065 N N . GLY A 1 776 ? -41.805 -15.595 22.863 1.00 87.88 776 GLY A N 1
ATOM 6066 C CA . GLY A 1 776 ? -42.840 -15.441 23.884 1.00 87.88 776 GLY A CA 1
ATOM 6067 C C . GLY A 1 776 ? -42.798 -14.076 24.581 1.00 87.88 776 GLY A C 1
ATOM 6068 O O . GLY A 1 776 ? -41.802 -13.366 24.481 1.00 87.88 776 GLY A O 1
ATOM 6069 N N . PRO A 1 777 ? -43.865 -13.687 25.305 1.00 88.38 777 PRO A N 1
ATOM 6070 C CA . PRO A 1 777 ? -43.964 -12.373 25.953 1.00 88.38 777 PRO A CA 1
ATOM 6071 C C . PRO A 1 777 ? -43.104 -12.233 27.223 1.00 88.38 777 PRO A C 1
ATOM 6073 O O . PRO A 1 777 ? -42.986 -11.138 27.765 1.00 88.38 777 PRO A O 1
ATOM 6076 N N . SER A 1 778 ? -42.529 -13.332 27.714 1.00 91.19 778 SER A N 1
ATOM 6077 C CA . SER A 1 778 ? -41.698 -13.413 28.918 1.00 91.19 778 SER A CA 1
ATOM 6078 C C . SER A 1 778 ? -40.321 -13.984 28.590 1.00 91.19 778 SER A C 1
ATOM 6080 O O . SER A 1 778 ? -40.157 -14.709 27.607 1.00 91.19 778 SER A O 1
ATOM 6082 N N . ILE A 1 779 ? -39.345 -13.688 29.444 1.00 93.31 779 ILE A N 1
ATOM 6083 C CA . ILE A 1 779 ? -38.010 -14.285 29.397 1.00 93.31 779 ILE A CA 1
ATOM 6084 C C . ILE A 1 779 ? -38.002 -15.497 30.330 1.00 93.31 779 ILE A C 1
ATOM 6086 O O . ILE A 1 779 ? -38.285 -15.374 31.520 1.00 93.31 779 ILE A O 1
ATOM 6090 N N . GLU A 1 780 ? -37.710 -16.674 29.785 1.00 93.94 780 GLU A N 1
ATOM 6091 C CA . GLU A 1 780 ? -37.774 -17.958 30.489 1.00 93.94 780 GLU A CA 1
ATOM 6092 C C . GLU A 1 780 ? -36.561 -18.802 30.089 1.00 93.94 780 GLU A C 1
ATOM 6094 O O . GLU A 1 780 ? -36.289 -18.987 28.901 1.00 93.94 780 GLU A O 1
ATOM 6099 N N . PHE A 1 781 ? -35.824 -19.301 31.075 1.00 93.88 781 PHE A N 1
ATOM 6100 C CA . PHE A 1 781 ? -34.743 -20.266 30.887 1.00 93.88 781 PHE A CA 1
ATOM 6101 C C . PHE A 1 781 ? -35.159 -21.575 31.557 1.00 93.88 781 PHE A C 1
ATOM 6103 O O . PHE A 1 781 ? -35.697 -21.561 32.666 1.00 93.88 781 PHE A O 1
ATOM 6110 N N . THR A 1 782 ? -34.910 -22.701 30.893 1.00 93.56 782 THR A N 1
ATOM 6111 C CA . THR A 1 782 ? -35.230 -24.041 31.398 1.00 93.56 782 THR A CA 1
ATOM 6112 C C . THR A 1 782 ? -34.070 -24.989 31.103 1.00 93.56 782 THR A C 1
ATOM 6114 O O . THR A 1 782 ? -33.855 -25.362 29.951 1.00 93.56 782 THR A O 1
ATOM 6117 N N . ASP A 1 783 ? -33.322 -25.374 32.137 1.00 90.62 783 ASP A N 1
ATOM 6118 C CA . ASP A 1 783 ? -32.177 -26.296 32.097 1.00 90.62 783 ASP A CA 1
ATOM 6119 C C . ASP A 1 783 ? -31.069 -25.899 31.100 1.00 90.62 783 ASP A C 1
ATOM 6121 O O . ASP A 1 783 ? -30.426 -26.743 30.474 1.00 90.62 783 ASP A O 1
ATOM 6125 N N . VAL A 1 784 ? -30.823 -24.594 30.950 1.00 90.38 784 VAL A N 1
ATOM 6126 C CA . VAL A 1 784 ? -29.899 -24.053 29.939 1.00 90.38 784 VAL A CA 1
ATOM 6127 C C . VAL A 1 784 ? -28.453 -24.051 30.456 1.00 90.38 784 VAL A C 1
ATOM 6129 O O . VAL A 1 784 ? -28.176 -23.362 31.440 1.00 90.38 784 VAL A O 1
ATOM 6132 N N . PRO A 1 785 ? -27.498 -24.752 29.818 1.00 89.69 785 PRO A N 1
ATOM 6133 C CA . PRO A 1 785 ? -26.091 -24.667 30.183 1.00 89.69 785 PRO A CA 1
ATOM 6134 C C . PRO A 1 785 ? -25.497 -23.340 29.691 1.00 89.69 785 PRO A C 1
ATOM 6136 O O . PRO A 1 785 ? -25.596 -22.992 28.512 1.00 89.69 785 PRO A O 1
ATOM 6139 N N . ILE A 1 786 ? -24.833 -22.607 30.585 1.00 87.56 786 ILE A N 1
ATOM 6140 C CA . ILE A 1 786 ? -24.084 -21.396 30.236 1.00 87.56 786 ILE A CA 1
ATOM 6141 C C . ILE A 1 786 ? -22.637 -21.811 29.982 1.00 87.56 786 ILE A C 1
ATOM 6143 O O . ILE A 1 786 ? -21.886 -22.053 30.924 1.00 87.56 786 ILE A O 1
ATOM 6147 N N . VAL A 1 787 ? -22.246 -21.910 28.711 1.00 83.12 787 VAL A N 1
ATOM 6148 C CA . VAL A 1 787 ? -20.906 -22.356 28.294 1.00 83.12 787 VAL A CA 1
ATOM 6149 C C . VAL A 1 787 ? -20.134 -21.187 27.684 1.00 83.12 787 VAL A C 1
ATOM 6151 O O . VAL A 1 787 ? -20.686 -20.404 26.909 1.00 83.12 787 VAL A O 1
ATOM 6154 N N . SER A 1 788 ? -18.858 -21.045 28.037 1.00 78.38 788 SER A N 1
ATOM 6155 C CA . SER A 1 788 ? -17.959 -20.068 27.423 1.00 78.38 788 SER A CA 1
ATOM 6156 C C . SER A 1 788 ? -17.633 -20.469 25.969 1.00 78.38 788 SER A C 1
ATOM 6158 O O . SER A 1 788 ? -17.605 -21.660 25.649 1.00 78.38 788 SER A O 1
ATOM 6160 N N . PRO A 1 789 ? -17.269 -19.525 25.079 1.00 63.41 789 PRO A N 1
ATOM 6161 C CA . PRO A 1 789 ? -16.767 -19.852 23.748 1.00 63.41 789 PRO A CA 1
ATOM 6162 C C . PRO A 1 789 ? -15.499 -20.707 23.773 1.00 63.41 789 PRO A C 1
ATOM 6164 O O . PRO A 1 789 ? -15.172 -21.320 22.760 1.00 63.41 789 PRO A O 1
ATOM 6167 N N . ASN A 1 790 ? -14.759 -20.753 24.886 1.00 65.06 790 ASN A N 1
ATOM 6168 C CA . ASN A 1 790 ? -13.572 -21.595 25.041 1.00 65.06 790 ASN A CA 1
ATOM 6169 C C . ASN A 1 790 ? -13.918 -23.059 25.359 1.00 65.06 790 ASN A C 1
ATOM 6171 O O . ASN A 1 790 ? -13.095 -23.926 25.071 1.00 65.06 790 ASN A O 1
ATOM 6175 N N . GLY A 1 791 ? -15.136 -23.331 25.842 1.00 65.81 791 GLY A N 1
ATOM 6176 C CA . GLY A 1 791 ? -15.626 -24.659 26.223 1.00 65.81 791 GLY A CA 1
ATOM 6177 C C . GLY A 1 791 ? -15.836 -24.848 27.729 1.00 65.81 791 GLY A C 1
ATOM 6178 O O . GLY A 1 791 ? -16.163 -25.952 28.158 1.00 65.81 791 GLY A O 1
ATOM 6179 N N . ASP A 1 792 ? -15.663 -23.794 28.531 1.00 76.44 792 ASP A N 1
ATOM 6180 C CA . ASP A 1 792 ? -15.814 -23.852 29.989 1.00 76.44 792 ASP A CA 1
ATOM 6181 C C . ASP A 1 792 ? -17.303 -23.788 30.363 1.00 76.44 792 ASP A C 1
ATOM 6183 O O . ASP A 1 792 ? -17.991 -22.825 30.016 1.00 76.44 792 ASP A O 1
ATOM 6187 N N . VAL A 1 793 ? -17.821 -24.787 31.080 1.00 82.50 793 VAL A N 1
ATOM 6188 C CA . VAL A 1 793 ? -19.203 -24.769 31.586 1.00 82.50 793 VAL A CA 1
ATOM 6189 C C . VAL A 1 793 ? -19.263 -23.869 32.823 1.00 82.50 793 VAL A C 1
ATOM 6191 O O . VAL A 1 793 ? -18.837 -24.264 33.903 1.00 82.50 793 VAL A O 1
ATOM 6194 N N . LEU A 1 794 ? -19.782 -22.650 32.657 1.00 86.62 794 LEU A N 1
ATOM 6195 C CA . LEU A 1 794 ? -19.884 -21.633 33.711 1.00 86.62 794 LEU A CA 1
ATOM 6196 C C . LEU A 1 794 ? -21.061 -21.904 34.658 1.00 86.62 794 LEU A C 1
ATOM 6198 O O . LEU A 1 794 ? -20.947 -21.659 35.851 1.00 86.62 794 LEU A O 1
ATOM 6202 N N . VAL A 1 795 ? -22.177 -22.424 34.131 1.00 88.38 795 VAL A N 1
ATOM 6203 C CA . VAL A 1 795 ? -23.325 -22.944 34.901 1.00 88.38 795 VAL A CA 1
ATOM 6204 C C . VAL A 1 795 ? -23.883 -24.166 34.175 1.00 88.38 795 VAL A C 1
ATOM 6206 O O . VAL A 1 795 ? -24.130 -24.106 32.970 1.00 88.38 795 VAL A O 1
ATOM 6209 N N . ARG A 1 796 ? -24.092 -25.278 34.897 1.00 85.56 796 ARG A N 1
ATOM 6210 C CA . ARG A 1 796 ? -24.505 -26.570 34.305 1.00 85.56 796 ARG A CA 1
ATOM 6211 C C . ARG A 1 796 ? -25.943 -26.564 33.768 1.00 85.56 796 ARG A C 1
ATOM 6213 O O . ARG A 1 796 ? -26.189 -27.113 32.700 1.00 85.56 796 ARG A O 1
ATOM 6220 N N . LYS A 1 797 ? -26.879 -25.968 34.511 1.00 90.00 797 LYS A N 1
ATOM 6221 C CA . LYS A 1 797 ? -28.307 -25.841 34.175 1.00 90.00 797 LYS A CA 1
ATOM 6222 C C . LYS A 1 797 ? -28.852 -24.572 34.822 1.00 90.00 797 LYS A C 1
ATOM 6224 O O . LYS A 1 797 ? -28.920 -24.517 36.042 1.00 90.00 797 LYS A O 1
ATOM 6229 N N . LEU A 1 798 ? -29.220 -23.571 34.031 1.00 92.75 798 LEU A N 1
ATOM 6230 C CA . LEU A 1 798 ? -29.839 -22.333 34.499 1.00 92.75 798 LEU A CA 1
ATOM 6231 C C . LEU A 1 798 ? -31.338 -22.340 34.171 1.00 92.75 798 LEU A C 1
ATOM 6233 O O . LEU A 1 798 ? -31.716 -22.523 33.011 1.00 92.75 798 LEU A O 1
ATOM 6237 N N . SER A 1 799 ? -32.165 -22.096 35.189 1.00 93.94 799 SER A N 1
ATOM 6238 C CA . SER A 1 799 ? -33.628 -22.033 35.088 1.00 93.94 799 SER A CA 1
ATOM 6239 C C . SER A 1 799 ? -34.187 -20.853 35.894 1.00 93.94 799 SER A C 1
ATOM 6241 O O . SER A 1 799 ? -33.968 -20.791 37.106 1.00 93.94 799 SER A O 1
ATOM 6243 N N . PHE A 1 800 ? -34.891 -19.920 35.239 1.00 94.75 800 PHE A N 1
ATOM 6244 C CA . PHE A 1 800 ? -35.551 -18.754 35.861 1.00 94.75 800 PHE A CA 1
ATOM 6245 C C . PHE A 1 800 ? -36.617 -18.135 34.931 1.00 94.75 800 PHE A C 1
ATOM 6247 O O . PHE A 1 800 ? -36.592 -18.377 33.723 1.00 94.75 800 PHE A O 1
ATOM 6254 N N . THR A 1 801 ? -37.517 -17.297 35.475 1.00 94.00 801 THR A N 1
ATOM 6255 C CA . THR A 1 801 ? -38.634 -16.692 34.713 1.00 94.00 801 THR A CA 1
ATOM 6256 C C . THR A 1 801 ? -38.908 -15.229 35.088 1.00 94.00 801 THR A C 1
ATOM 6258 O O . THR A 1 801 ? -39.123 -14.894 36.259 1.00 94.00 801 THR A O 1
ATOM 6261 N N . VAL A 1 802 ? -38.951 -14.360 34.074 1.00 94.06 802 VAL A N 1
ATOM 6262 C CA . VAL A 1 802 ? -39.201 -12.912 34.165 1.00 94.06 802 VAL A CA 1
ATOM 6263 C C . VAL A 1 802 ? -40.359 -12.542 33.233 1.00 94.06 802 VAL A C 1
ATOM 6265 O O . VAL A 1 802 ? -40.254 -12.659 32.009 1.00 94.06 802 VAL A O 1
ATOM 6268 N N . HIS A 1 803 ? -41.473 -12.098 33.806 1.00 93.00 803 HIS A N 1
ATOM 6269 C CA . HIS A 1 803 ? -42.621 -11.567 33.074 1.00 93.00 803 HIS A CA 1
ATOM 6270 C C . HIS A 1 803 ? -42.475 -10.046 32.873 1.00 93.00 803 HIS A C 1
ATOM 6272 O O . HIS A 1 803 ? -41.693 -9.408 33.580 1.00 93.00 803 HIS A O 1
ATOM 6278 N N . PRO A 1 804 ? -43.212 -9.424 31.935 1.00 91.31 804 PRO A N 1
ATOM 6279 C CA . PRO A 1 804 ? -43.249 -7.967 31.828 1.00 91.31 804 PRO A CA 1
ATOM 6280 C C . PRO A 1 804 ? -43.622 -7.311 33.170 1.00 91.31 804 PRO A C 1
ATOM 6282 O O . PRO A 1 804 ? -44.610 -7.696 33.791 1.00 91.31 804 PRO A O 1
ATOM 6285 N N . GLY A 1 805 ? -42.818 -6.345 33.625 1.00 89.19 805 GLY A N 1
ATOM 6286 C CA . GLY A 1 805 ? -42.948 -5.691 34.938 1.00 89.19 805 GLY A CA 1
ATOM 6287 C C . GLY A 1 805 ? -42.163 -6.334 36.099 1.00 89.19 805 GLY A C 1
ATOM 6288 O O . GLY A 1 805 ? -41.990 -5.693 37.140 1.00 89.19 805 GLY A O 1
ATOM 6289 N N . ASP A 1 806 ? -41.624 -7.548 35.932 1.00 91.75 806 ASP A N 1
ATOM 6290 C CA . ASP A 1 806 ? -40.648 -8.127 36.866 1.00 91.75 806 ASP A CA 1
ATOM 6291 C C . ASP A 1 806 ? -39.268 -7.485 36.642 1.00 91.75 806 ASP A C 1
ATOM 6293 O O . ASP A 1 806 ? -38.531 -7.877 35.735 1.00 91.75 806 ASP A O 1
ATOM 6297 N N . HIS A 1 807 ? -38.862 -6.524 37.470 1.00 94.75 807 HIS A N 1
ATOM 6298 C CA . HIS A 1 807 ? -37.497 -6.006 37.414 1.00 94.75 807 HIS A CA 1
ATOM 6299 C C . HIS A 1 807 ? -36.558 -6.968 38.170 1.00 94.75 807 HIS A C 1
ATOM 6301 O O . HIS A 1 807 ? -36.712 -7.194 39.375 1.00 94.75 807 HIS A O 1
ATOM 6307 N N . LEU A 1 808 ? -35.585 -7.539 37.454 1.00 95.38 808 LEU A N 1
ATOM 6308 C CA . LEU A 1 808 ? -34.626 -8.531 37.941 1.00 95.38 808 LEU A CA 1
ATOM 6309 C C . LEU A 1 808 ? -33.233 -7.917 38.130 1.00 95.38 808 LEU A C 1
ATOM 6311 O O . LEU A 1 808 ? -32.620 -7.447 37.171 1.00 95.38 808 LEU A O 1
ATOM 6315 N N . LEU A 1 809 ? -32.702 -7.999 39.349 1.00 94.75 809 LEU A N 1
ATOM 6316 C CA . LEU A 1 809 ? -31.293 -7.735 39.632 1.00 94.75 809 LEU A CA 1
ATOM 6317 C C . LEU A 1 809 ? -30.465 -9.018 39.463 1.00 94.75 809 LEU A C 1
ATOM 6319 O O . LEU A 1 809 ? -30.872 -10.091 39.903 1.00 94.75 809 LEU A O 1
ATOM 6323 N N . ILE A 1 810 ? -29.283 -8.911 38.865 1.00 94.31 810 ILE A N 1
ATOM 6324 C CA . ILE A 1 810 ? -28.367 -10.022 38.606 1.00 94.31 810 ILE A CA 1
ATOM 6325 C C . ILE A 1 810 ? -27.020 -9.721 39.274 1.00 94.31 810 ILE A C 1
ATOM 6327 O O . ILE A 1 810 ? -26.363 -8.725 38.969 1.00 94.31 810 ILE A O 1
ATOM 6331 N N . VAL A 1 811 ? -26.603 -10.597 40.189 1.00 91.56 811 VAL A N 1
ATOM 6332 C CA . VAL A 1 811 ? -25.437 -10.406 41.070 1.00 91.56 811 VAL A CA 1
ATOM 6333 C C . VAL A 1 811 ? -24.569 -11.666 41.063 1.00 91.56 811 VAL A C 1
ATOM 6335 O O . VAL A 1 811 ? -25.054 -12.764 40.806 1.00 91.56 811 VAL A O 1
ATOM 6338 N N . GLY A 1 812 ? -23.273 -11.530 41.334 1.00 89.44 812 GLY A N 1
ATOM 6339 C CA . GLY A 1 812 ? -22.350 -12.660 41.486 1.00 89.44 812 GLY A CA 1
ATOM 6340 C C . GLY A 1 812 ? -20.924 -12.312 41.050 1.00 89.44 812 GLY A C 1
ATOM 6341 O O . GLY A 1 812 ? -20.721 -11.242 40.461 1.00 89.44 812 GLY A O 1
ATOM 6342 N N . PRO A 1 813 ? -19.927 -13.180 41.305 1.00 85.38 813 PRO A N 1
ATOM 6343 C CA . PRO A 1 813 ? -18.516 -12.894 41.034 1.00 85.38 813 PRO A CA 1
ATOM 6344 C C . PRO A 1 813 ? -18.201 -12.515 39.578 1.00 85.38 813 PRO A C 1
ATOM 6346 O O . PRO A 1 813 ? -19.013 -12.673 38.658 1.00 85.38 813 PRO A O 1
ATOM 6349 N N . ASN A 1 814 ? -16.998 -12.012 39.325 1.00 84.69 814 ASN A N 1
ATOM 6350 C CA . ASN A 1 814 ? -16.533 -11.838 37.949 1.00 84.69 814 ASN A CA 1
ATOM 6351 C C . ASN A 1 814 ? -16.176 -13.205 37.343 1.00 84.69 814 ASN A C 1
ATOM 6353 O O . ASN A 1 814 ? -15.729 -14.105 38.044 1.00 84.69 814 ASN A O 1
ATOM 6357 N N . GLY A 1 815 ? -16.469 -13.393 36.054 1.00 80.62 815 GLY A N 1
ATOM 6358 C CA . GLY A 1 815 ? -16.309 -14.680 35.359 1.00 80.62 815 GLY A CA 1
ATOM 6359 C C . GLY A 1 815 ? -17.489 -15.664 35.460 1.00 80.62 815 GLY A C 1
ATOM 6360 O O . GLY A 1 815 ? -17.640 -16.478 34.557 1.00 80.62 815 GLY A O 1
ATOM 6361 N N . CYS A 1 816 ? -18.393 -15.552 36.446 1.00 84.94 816 CYS A N 1
ATOM 6362 C CA . CYS A 1 816 ? -19.467 -16.543 36.697 1.00 84.94 816 CYS A CA 1
ATOM 6363 C C . CYS A 1 816 ? -20.577 -16.668 35.621 1.00 84.94 816 CYS A C 1
ATOM 6365 O O . CYS A 1 816 ? -21.539 -17.403 35.811 1.00 84.94 816 CYS A O 1
ATOM 6367 N N . GLY A 1 817 ? -20.476 -15.952 34.496 1.00 83.19 817 GLY A N 1
ATOM 6368 C CA . GLY A 1 817 ? -21.417 -16.068 33.375 1.00 83.19 817 GLY A CA 1
ATOM 6369 C C . GLY A 1 817 ? -22.491 -14.980 33.255 1.00 83.19 817 GLY A C 1
ATOM 6370 O O . GLY A 1 817 ? -23.298 -15.069 32.334 1.00 83.19 817 GLY A O 1
ATOM 6371 N N . LYS A 1 818 ? -22.478 -13.921 34.083 1.00 89.00 818 LYS A N 1
ATOM 6372 C CA . LYS A 1 818 ? -23.447 -12.795 34.015 1.00 89.00 818 LYS A CA 1
ATOM 6373 C C . LYS A 1 818 ? -23.658 -12.259 32.584 1.00 89.00 818 LYS A C 1
ATOM 6375 O O . LYS A 1 818 ? -24.746 -12.362 32.029 1.00 89.00 818 LYS A O 1
ATOM 6380 N N . SER A 1 819 ? -22.596 -11.783 31.932 1.00 84.81 819 SER A N 1
ATOM 6381 C CA . SER A 1 819 ? -22.663 -11.281 30.548 1.00 84.81 819 SER A CA 1
ATOM 6382 C C . SER A 1 819 ? -22.782 -12.402 29.497 1.00 84.81 819 SER A C 1
ATOM 6384 O O . SER A 1 819 ? -23.113 -12.138 28.344 1.00 84.81 819 SER A O 1
ATOM 6386 N N . SER A 1 820 ? -22.529 -13.664 29.866 1.00 87.50 820 SER A N 1
ATOM 6387 C CA . SER A 1 820 ? -22.730 -14.840 29.000 1.00 87.50 820 SER A CA 1
ATOM 6388 C C . SER A 1 820 ? -24.218 -15.160 28.831 1.00 87.50 820 SER A C 1
ATOM 6390 O O . SER A 1 820 ? -24.672 -15.380 27.710 1.00 87.50 820 SER A O 1
ATOM 6392 N N . LEU A 1 821 ? -24.990 -15.093 29.923 1.00 89.56 821 LEU A N 1
ATOM 6393 C CA . LEU A 1 821 ? -26.455 -15.165 29.918 1.00 89.56 821 LEU A CA 1
ATOM 6394 C C . LEU A 1 821 ? -27.056 -14.134 28.949 1.00 89.56 821 LEU A C 1
ATOM 6396 O O . LEU A 1 821 ? -27.892 -14.471 28.110 1.00 89.56 821 LEU A O 1
ATOM 6400 N N . PHE A 1 822 ? -26.579 -12.890 29.005 1.00 87.19 822 PHE A N 1
ATOM 6401 C CA . PHE A 1 822 ? -27.039 -11.836 28.103 1.00 87.19 822 PHE A CA 1
ATOM 6402 C C . PHE A 1 822 ? -26.657 -12.061 26.637 1.00 87.19 822 PHE A C 1
ATOM 6404 O O . PHE A 1 822 ? -27.454 -11.748 25.756 1.00 87.19 822 PHE A O 1
ATOM 6411 N N . ARG A 1 823 ? -25.490 -12.648 26.345 1.00 84.69 823 ARG A N 1
ATOM 6412 C CA . ARG A 1 823 ? -25.111 -13.013 24.967 1.00 84.69 823 ARG A CA 1
ATOM 6413 C C . ARG A 1 823 ? -25.988 -14.131 24.405 1.00 84.69 823 ARG A C 1
ATOM 6415 O O . ARG A 1 823 ? -26.293 -14.099 23.218 1.00 84.69 823 ARG A O 1
ATOM 6422 N N . ILE A 1 824 ? -26.447 -15.063 25.240 1.00 85.69 824 ILE A N 1
ATOM 6423 C CA . ILE A 1 824 ? -27.431 -16.083 24.844 1.00 85.69 824 ILE A CA 1
ATOM 6424 C C . ILE A 1 824 ? -28.802 -15.438 24.580 1.00 85.69 824 ILE A C 1
ATOM 6426 O O . ILE A 1 824 ? -29.387 -15.649 23.520 1.00 85.69 824 ILE A O 1
ATOM 6430 N N . LEU A 1 825 ? -29.300 -14.589 25.488 1.00 85.44 825 LEU A N 1
ATOM 6431 C CA . LEU A 1 825 ? -30.589 -13.906 25.303 1.00 85.44 825 LEU A CA 1
ATOM 6432 C C . LEU A 1 825 ? -30.588 -12.962 24.080 1.00 85.44 825 LEU A C 1
ATOM 6434 O O . LEU A 1 825 ? -31.547 -12.922 23.308 1.00 85.44 825 LEU A O 1
ATOM 6438 N N . GLY A 1 826 ? -29.484 -12.242 23.877 1.00 78.19 826 GLY A N 1
ATOM 6439 C CA . GLY A 1 826 ? -29.225 -11.397 22.712 1.00 78.19 826 GLY A CA 1
ATOM 6440 C C . GLY A 1 826 ? -28.932 -12.168 21.419 1.00 78.19 826 GLY A C 1
ATOM 6441 O O . GLY A 1 826 ? -28.632 -11.538 20.413 1.00 78.19 826 GLY A O 1
ATOM 6442 N N . GLY A 1 827 ? -29.011 -13.507 21.416 1.00 76.75 827 GLY A N 1
ATOM 6443 C CA . GLY A 1 827 ? -28.803 -14.343 20.226 1.00 76.75 827 GLY A CA 1
ATOM 6444 C C . GLY A 1 827 ? -27.370 -14.348 19.681 1.00 76.75 827 GLY A C 1
ATOM 6445 O O . GLY A 1 827 ? -27.126 -14.886 18.606 1.00 76.75 827 GLY A O 1
ATOM 6446 N N . LEU A 1 828 ? -26.422 -13.755 20.411 1.00 75.44 828 LEU A N 1
ATOM 6447 C CA . LEU A 1 828 ? -25.012 -13.655 20.036 1.00 75.44 828 LEU A CA 1
ATOM 6448 C C . LEU A 1 828 ? -24.270 -14.981 20.240 1.00 75.44 828 LEU A C 1
ATOM 6450 O O . LEU A 1 828 ? -23.321 -15.264 19.511 1.00 75.44 828 LEU A O 1
ATOM 6454 N N . TRP A 1 829 ? -24.675 -15.775 21.238 1.00 78.50 829 TRP A N 1
ATOM 6455 C CA . TRP A 1 829 ? -24.160 -17.123 21.509 1.00 78.50 829 TRP A CA 1
ATOM 6456 C C . TRP A 1 829 ? -25.280 -18.166 21.343 1.00 78.50 829 TRP A C 1
ATOM 6458 O O . TRP A 1 829 ? -26.409 -17.905 21.766 1.00 78.50 829 TRP A O 1
ATOM 6468 N N . PRO A 1 830 ? -24.996 -19.348 20.762 1.00 74.56 830 PRO A N 1
ATOM 6469 C CA . PRO A 1 830 ? -25.988 -20.406 20.598 1.00 74.56 830 PRO A CA 1
ATOM 6470 C C . PRO A 1 830 ? -26.370 -21.059 21.934 1.00 74.56 830 PRO A C 1
ATOM 6472 O O . PRO A 1 830 ? -25.587 -21.098 22.884 1.00 74.56 830 PRO A O 1
ATOM 6475 N N . VAL A 1 831 ? -27.575 -21.628 21.982 1.00 81.69 831 VAL A N 1
ATOM 6476 C CA . VAL A 1 831 ? -28.064 -22.418 23.119 1.00 81.69 831 VAL A CA 1
ATOM 6477 C C . VAL A 1 831 ? -27.605 -23.871 22.953 1.00 81.69 831 VAL A C 1
ATOM 6479 O O . VAL A 1 831 ? -28.084 -24.568 22.060 1.00 81.69 831 VAL A O 1
ATOM 6482 N N . TYR A 1 832 ? -26.705 -24.349 23.816 1.00 78.38 832 TYR A N 1
ATOM 6483 C CA . TYR A 1 832 ? -26.177 -25.726 23.760 1.00 78.38 832 TYR A CA 1
ATOM 6484 C C . TYR A 1 832 ? -27.098 -26.781 24.409 1.00 78.38 832 TYR A C 1
ATOM 6486 O O . TYR A 1 832 ? -26.934 -27.976 24.186 1.00 78.38 832 TYR A O 1
ATOM 6494 N N . GLY A 1 833 ? -28.103 -26.372 25.186 1.00 82.50 833 GLY A N 1
ATOM 6495 C CA . GLY A 1 833 ? -29.063 -27.287 25.812 1.00 82.50 833 GLY A CA 1
ATOM 6496 C C . GLY A 1 833 ? -30.219 -26.555 26.489 1.00 82.50 833 GLY A C 1
ATOM 6497 O O . GLY A 1 833 ? -30.208 -25.329 26.588 1.00 82.50 833 GLY A O 1
ATOM 6498 N N . GLY A 1 834 ? -31.222 -27.303 26.946 1.00 87.50 834 GLY A N 1
ATOM 6499 C CA . GLY A 1 834 ? -32.414 -26.722 27.566 1.00 87.50 834 GLY A CA 1
ATOM 6500 C C . GLY A 1 834 ? -33.304 -25.952 26.582 1.00 87.50 834 GLY A C 1
ATOM 6501 O O . GLY A 1 834 ? -33.256 -26.164 25.367 1.00 87.50 834 GLY A O 1
ATOM 6502 N N . THR A 1 835 ? -34.141 -25.062 27.114 1.00 90.44 835 THR A N 1
ATOM 6503 C CA . THR A 1 835 ? -35.011 -24.162 26.338 1.00 90.44 835 THR A CA 1
ATOM 6504 C C . THR A 1 835 ? -34.844 -22.717 26.803 1.00 90.44 835 THR A C 1
ATOM 6506 O O . THR A 1 835 ? -34.809 -22.448 28.003 1.00 90.44 835 THR A O 1
ATOM 6509 N N . VAL A 1 836 ? -34.770 -21.786 25.849 1.00 91.69 836 VAL A N 1
ATOM 6510 C CA . VAL A 1 836 ? -34.826 -20.335 26.079 1.00 91.69 836 VAL A CA 1
ATOM 6511 C C . VAL A 1 836 ? -36.066 -19.781 25.390 1.00 91.69 836 VAL A C 1
ATOM 6513 O O . VAL A 1 836 ? -36.184 -19.826 24.167 1.00 91.69 836 VAL A O 1
ATOM 6516 N N . LYS A 1 837 ? -36.981 -19.206 26.159 1.00 92.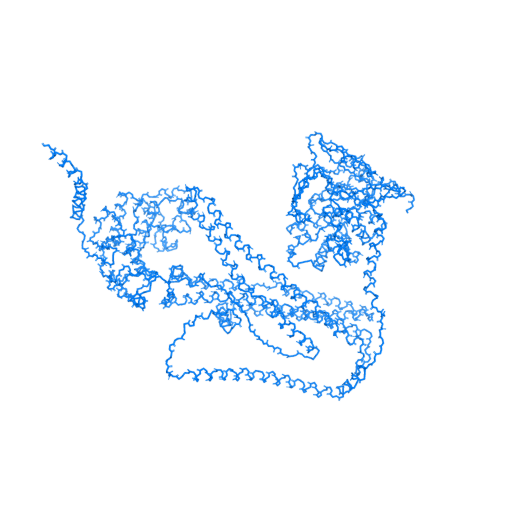44 837 LYS A N 1
ATOM 6517 C CA . LYS A 1 837 ? -38.111 -18.430 25.644 1.00 92.44 837 LYS A CA 1
ATOM 6518 C C . LYS A 1 837 ? -37.793 -16.956 25.826 1.00 92.44 837 LYS A C 1
ATOM 6520 O O . LYS A 1 837 ? -37.325 -16.557 26.895 1.00 92.44 837 LYS A O 1
ATOM 6525 N N . LYS A 1 838 ? -38.022 -16.142 24.801 1.00 90.62 838 LYS A N 1
ATOM 6526 C CA . LYS A 1 838 ? -37.769 -14.701 24.889 1.00 90.62 838 LYS A CA 1
ATOM 6527 C C . LYS A 1 838 ? -38.657 -13.886 23.944 1.00 90.62 838 LYS A C 1
ATOM 6529 O O . LYS A 1 838 ? -39.117 -14.420 22.934 1.00 90.62 838 LYS A O 1
ATOM 6534 N N . PRO A 1 839 ? -38.826 -12.582 24.203 1.00 88.94 839 PRO A N 1
ATOM 6535 C CA . PRO A 1 839 ? -39.394 -11.658 23.231 1.00 88.94 839 PRO A CA 1
ATOM 6536 C C . PRO A 1 839 ? -38.577 -11.552 21.934 1.00 88.94 839 PRO A C 1
ATOM 6538 O O . PRO A 1 839 ? -37.418 -11.990 21.829 1.00 88.94 839 PRO A O 1
ATOM 6541 N N . ARG A 1 840 ? -39.194 -10.909 20.939 1.00 85.62 840 ARG A N 1
ATOM 6542 C CA . ARG A 1 840 ? -38.533 -10.500 19.694 1.00 85.62 840 ARG A CA 1
ATOM 6543 C C . ARG A 1 840 ? -37.364 -9.568 19.984 1.00 85.62 840 ARG A C 1
ATOM 6545 O O . ARG A 1 840 ? -37.336 -8.899 21.010 1.00 85.62 840 ARG A O 1
ATOM 6552 N N . PHE A 1 841 ? -36.394 -9.511 19.076 1.00 80.94 841 PHE A N 1
ATOM 6553 C CA . PHE A 1 841 ? -35.224 -8.647 19.261 1.00 80.94 841 PHE A CA 1
ATOM 6554 C C . PHE A 1 841 ? -35.587 -7.155 19.323 1.00 80.94 841 PHE A C 1
ATOM 6556 O O . PHE A 1 841 ? -34.985 -6.429 20.098 1.00 80.94 841 PHE A O 1
ATOM 6563 N N . GLU A 1 842 ? -36.629 -6.730 18.608 1.00 82.50 842 GLU A N 1
ATOM 6564 C CA . GLU A 1 842 ? -37.190 -5.369 18.671 1.00 82.50 842 GLU A CA 1
ATOM 6565 C C . GLU A 1 842 ? -37.750 -5.001 20.063 1.00 82.50 842 GLU A C 1
ATOM 6567 O O . GLU A 1 842 ? -37.774 -3.831 20.430 1.00 82.50 842 GLU A O 1
ATOM 6572 N N . ASP A 1 843 ? -38.158 -5.993 20.864 1.00 87.75 843 ASP A N 1
ATOM 6573 C CA . ASP A 1 843 ? -38.714 -5.796 22.210 1.00 87.75 843 ASP A CA 1
ATOM 6574 C C . ASP A 1 843 ? -37.649 -5.737 23.320 1.00 87.75 843 ASP A C 1
ATOM 6576 O O . ASP A 1 843 ? -37.996 -5.487 24.480 1.00 87.75 843 ASP A O 1
ATOM 6580 N N . ILE A 1 844 ? -36.376 -5.991 22.989 1.00 89.88 844 ILE A N 1
ATOM 6581 C CA . ILE A 1 844 ? -35.270 -6.162 23.940 1.00 89.88 844 ILE A CA 1
ATOM 6582 C C . ILE A 1 844 ? -34.116 -5.223 23.574 1.00 89.88 844 ILE A C 1
ATOM 6584 O O . ILE A 1 844 ? -33.450 -5.415 22.560 1.00 89.88 844 ILE A O 1
ATOM 6588 N N . PHE A 1 845 ? -33.801 -4.264 24.444 1.00 91.88 845 PHE A N 1
ATOM 6589 C CA . PHE A 1 845 ? -32.668 -3.354 24.249 1.00 91.88 845 PHE A CA 1
ATOM 6590 C C . PHE A 1 845 ? -31.508 -3.674 25.202 1.00 91.88 845 PHE A C 1
ATOM 6592 O O . PHE A 1 845 ? -31.729 -3.997 26.369 1.00 91.88 845 PHE A O 1
ATOM 6599 N N . TYR A 1 846 ? -30.265 -3.573 24.721 1.00 90.19 846 TYR A N 1
ATOM 6600 C CA . TYR A 1 846 ? -29.060 -3.918 25.487 1.00 90.19 846 TYR A CA 1
ATOM 6601 C C . TYR A 1 846 ? -28.141 -2.707 25.674 1.00 90.19 846 TYR A C 1
ATOM 6603 O O . TYR A 1 846 ? -27.643 -2.152 24.694 1.00 90.19 846 TYR A O 1
ATOM 6611 N N . ILE A 1 847 ? -27.864 -2.340 26.929 1.00 91.19 847 ILE A N 1
ATOM 6612 C CA . ILE A 1 847 ? -26.820 -1.375 27.286 1.00 91.19 847 ILE A CA 1
ATOM 6613 C C . ILE A 1 847 ? -25.602 -2.138 27.844 1.00 91.19 847 ILE A C 1
ATOM 6615 O O . ILE A 1 847 ? -25.686 -2.677 28.950 1.00 91.19 847 ILE A O 1
ATOM 6619 N N . PRO A 1 848 ? -24.467 -2.184 27.113 1.00 88.25 848 PRO A N 1
ATOM 6620 C CA . PRO A 1 848 ? -23.204 -2.721 27.622 1.00 88.25 848 PRO A CA 1
ATOM 6621 C C . PRO A 1 848 ? -22.545 -1.789 28.650 1.00 88.25 848 PRO A C 1
ATOM 6623 O O . PRO A 1 848 ? -22.663 -0.568 28.549 1.00 88.25 848 PRO A O 1
ATOM 6626 N N . GLN A 1 849 ? -21.720 -2.368 29.531 1.00 84.88 849 GLN A N 1
ATOM 6627 C CA . GLN A 1 849 ? -20.860 -1.662 30.501 1.00 84.88 849 GLN A CA 1
ATOM 6628 C C . GLN A 1 849 ? -20.031 -0.530 29.868 1.00 84.88 849 GLN A C 1
ATOM 6630 O O . GLN A 1 849 ? -19.881 0.541 30.458 1.00 84.88 849 GLN A O 1
ATOM 6635 N N . ARG A 1 850 ? -19.521 -0.758 28.649 1.00 82.94 850 ARG A N 1
ATOM 6636 C CA . ARG A 1 850 ? -18.899 0.255 27.785 1.00 82.94 850 ARG A CA 1
ATOM 6637 C C . ARG A 1 850 ? -19.831 0.535 26.594 1.00 82.94 850 ARG A C 1
ATOM 6639 O O . ARG A 1 850 ? -19.880 -0.301 25.688 1.00 82.94 850 ARG A O 1
ATOM 6646 N N . PRO A 1 851 ? -20.585 1.652 26.587 1.00 86.62 851 PRO A N 1
ATOM 6647 C CA . PRO A 1 851 ? -21.495 2.013 25.502 1.00 86.62 851 PRO A CA 1
ATOM 6648 C C . PRO A 1 851 ? -20.850 2.012 24.112 1.00 86.62 851 PRO A C 1
ATOM 6650 O O . PRO A 1 851 ? -19.739 2.504 23.923 1.00 86.62 851 PRO A O 1
ATOM 6653 N N . TYR A 1 852 ? -21.578 1.511 23.110 1.00 88.31 852 TYR A N 1
ATOM 6654 C CA . TYR A 1 852 ? -21.196 1.714 21.713 1.00 88.31 852 TYR A CA 1
ATOM 6655 C C . TYR A 1 852 ? -21.656 3.093 21.232 1.00 88.31 852 TYR A C 1
ATOM 6657 O O . TYR A 1 852 ? -22.852 3.404 21.264 1.00 88.31 852 TYR A O 1
ATOM 6665 N N . LEU A 1 853 ? -20.706 3.886 20.749 1.00 89.19 853 LEU A N 1
ATOM 6666 C CA . LEU A 1 853 ? -20.934 5.144 20.049 1.00 89.19 853 LEU A CA 1
ATOM 6667 C C . LEU A 1 853 ? -20.635 4.917 18.563 1.00 89.19 853 LEU A C 1
ATOM 6669 O O . LEU A 1 853 ? -19.631 4.294 18.209 1.00 89.19 853 LEU A O 1
ATOM 6673 N N . SER A 1 854 ? -21.552 5.356 17.709 1.00 85.75 854 SER A N 1
ATOM 6674 C CA . SER A 1 854 ? -21.459 5.232 16.256 1.00 85.75 854 SER A CA 1
ATOM 6675 C C . SER A 1 854 ? -20.522 6.289 15.677 1.00 85.75 854 SER A C 1
ATOM 6677 O O . SER A 1 854 ? -20.408 7.384 16.220 1.00 85.75 854 SER A O 1
ATOM 6679 N N . ARG A 1 855 ? -19.910 6.018 14.521 1.00 81.25 855 ARG A N 1
ATOM 6680 C CA . ARG A 1 855 ? -19.323 7.093 13.708 1.00 81.25 855 ARG A CA 1
ATOM 6681 C C . ARG A 1 855 ? -20.445 7.793 12.948 1.00 81.25 855 ARG A C 1
ATOM 6683 O O . ARG A 1 855 ? -21.155 7.129 12.195 1.00 81.25 855 ARG A O 1
ATOM 6690 N N . GLY A 1 856 ? -20.617 9.085 13.209 1.00 87.38 856 GLY A N 1
ATOM 6691 C CA . GLY A 1 856 ? -21.759 9.880 12.763 1.00 87.38 856 GLY A CA 1
ATOM 6692 C C . GLY A 1 856 ? -22.203 10.898 13.818 1.00 87.38 856 GLY A C 1
ATOM 6693 O O . GLY A 1 856 ? -21.575 11.024 14.876 1.00 87.38 856 GLY A O 1
ATOM 6694 N N . SER A 1 857 ? -23.282 11.631 13.544 1.00 92.75 857 SER A N 1
ATOM 6695 C CA . SER A 1 857 ? -23.602 12.847 14.303 1.00 92.75 857 SER A CA 1
ATOM 6696 C C . SER A 1 857 ? -24.129 12.636 15.730 1.00 92.75 857 SER A C 1
ATOM 6698 O O . SER A 1 857 ? -24.535 11.530 16.098 1.00 92.75 857 SER A O 1
ATOM 6700 N N . LEU A 1 858 ? -24.174 13.706 16.539 1.00 92.94 858 LEU A N 1
ATOM 6701 C CA . LEU A 1 858 ? -24.750 13.682 17.896 1.00 92.94 858 LEU A CA 1
ATOM 6702 C C . LEU A 1 858 ? -26.172 13.099 17.905 1.00 92.94 858 LEU A C 1
ATOM 6704 O O . LEU A 1 858 ? -26.485 12.234 18.723 1.00 92.94 858 LEU A O 1
ATOM 6708 N N . ARG A 1 859 ? -27.020 13.513 16.951 1.00 94.06 859 ARG A N 1
ATOM 6709 C CA . ARG A 1 859 ? -28.380 12.972 16.783 1.00 94.06 859 ARG A CA 1
ATOM 6710 C C . ARG A 1 859 ? -28.355 11.458 16.575 1.00 94.06 859 ARG A C 1
ATOM 6712 O O . ARG A 1 859 ? -29.126 10.739 17.207 1.00 94.06 859 ARG A O 1
ATOM 6719 N N . GLN A 1 860 ? -27.435 10.968 15.740 1.00 93.62 860 GLN A N 1
ATOM 6720 C CA . GLN A 1 860 ? -27.268 9.538 15.465 1.00 93.62 860 GLN A CA 1
ATOM 6721 C C . GLN A 1 860 ? -26.846 8.753 16.718 1.00 93.62 860 GLN A C 1
ATOM 6723 O O . GLN A 1 860 ? -27.326 7.638 16.909 1.00 93.62 860 GLN A O 1
ATOM 6728 N N . GLN A 1 861 ? -26.069 9.348 17.636 1.00 93.31 861 GLN A N 1
ATOM 6729 C CA . GLN A 1 861 ? -25.734 8.704 18.916 1.00 93.31 861 GLN A CA 1
ATOM 6730 C C . GLN A 1 861 ? -26.969 8.399 19.773 1.00 93.31 861 GLN A C 1
ATOM 6732 O O . GLN A 1 861 ? -26.986 7.372 20.458 1.00 93.31 861 GLN A O 1
ATOM 6737 N N . VAL A 1 862 ? -27.990 9.261 19.745 1.00 93.69 862 VAL A N 1
ATOM 6738 C CA . VAL A 1 862 ? -29.216 9.088 20.542 1.00 93.69 862 VAL A CA 1
ATOM 6739 C C . VAL A 1 862 ? -30.187 8.117 19.874 1.00 93.69 862 VAL A C 1
ATOM 6741 O O . VAL A 1 862 ? -30.763 7.284 20.563 1.00 93.69 862 VAL A O 1
ATOM 6744 N N . ILE A 1 863 ? -30.348 8.167 18.549 1.00 94.31 863 ILE A N 1
ATOM 6745 C CA . ILE A 1 863 ? -31.353 7.339 17.855 1.00 94.31 863 ILE A CA 1
ATOM 6746 C C . ILE A 1 863 ? -30.869 5.921 17.494 1.00 94.31 863 ILE A C 1
ATOM 6748 O O . ILE A 1 863 ? -31.699 5.032 17.308 1.00 94.31 863 ILE A O 1
ATOM 6752 N N . TYR A 1 864 ? -29.554 5.665 17.442 1.00 92.94 864 TYR A N 1
ATOM 6753 C CA . TYR A 1 864 ? -28.977 4.356 17.083 1.00 92.94 864 TYR A CA 1
ATOM 6754 C C . TYR A 1 864 ? -29.683 3.171 17.792 1.00 92.94 864 TYR A C 1
ATOM 6756 O O . TYR A 1 864 ? -29.889 3.234 19.007 1.00 92.94 864 TYR A O 1
ATOM 6764 N N . PRO A 1 865 ? -30.037 2.066 17.102 1.00 90.12 865 PRO A N 1
ATOM 6765 C CA . PRO A 1 865 ? -29.672 1.711 15.726 1.00 90.12 865 PRO A CA 1
ATOM 6766 C C . PRO A 1 865 ? -30.529 2.335 14.609 1.00 90.12 865 PRO A C 1
ATOM 6768 O O . PRO A 1 865 ? -30.293 2.011 13.447 1.00 90.12 865 PRO A O 1
ATOM 6771 N N . ASP A 1 866 ? -31.491 3.214 14.912 1.00 92.50 866 ASP A N 1
ATOM 6772 C CA . ASP A 1 866 ? -32.228 3.942 13.869 1.00 92.50 866 ASP A CA 1
ATOM 6773 C C . ASP A 1 866 ? -31.305 4.875 13.069 1.00 92.50 866 ASP A C 1
ATOM 6775 O O . ASP A 1 866 ? -30.320 5.410 13.586 1.00 92.50 866 ASP A O 1
ATOM 6779 N N . GLY A 1 867 ? -31.687 5.161 11.824 1.00 90.75 867 GLY A N 1
ATOM 6780 C CA . GLY A 1 867 ? -31.229 6.333 11.094 1.00 90.75 867 GLY A CA 1
ATOM 6781 C C . GLY A 1 867 ? -32.217 7.502 11.190 1.00 90.75 867 GLY A C 1
ATOM 6782 O O . GLY A 1 867 ? -33.332 7.413 11.709 1.00 90.75 867 GLY A O 1
ATOM 6783 N N . VAL A 1 868 ? -31.826 8.638 10.606 1.00 89.56 868 VAL A N 1
ATOM 6784 C CA . VAL A 1 868 ? -32.648 9.866 10.564 1.00 89.56 868 VAL A CA 1
ATOM 6785 C C . VAL A 1 868 ? -33.953 9.670 9.762 1.00 89.56 868 VAL A C 1
ATOM 6787 O O . VAL A 1 868 ? -34.883 10.467 9.878 1.00 89.56 868 VAL A O 1
ATOM 6790 N N . ARG A 1 869 ? -34.062 8.606 8.950 1.00 90.56 869 ARG A N 1
ATOM 6791 C CA . ARG A 1 869 ? -35.299 8.256 8.231 1.00 90.56 869 ARG A CA 1
ATOM 6792 C C . ARG A 1 869 ? -36.305 7.575 9.151 1.00 90.56 869 ARG A C 1
ATOM 6794 O O . ARG A 1 869 ? -37.471 7.954 9.149 1.00 90.56 869 ARG A O 1
ATOM 6801 N N . GLU A 1 870 ? -35.845 6.621 9.948 1.00 91.19 870 GLU A N 1
ATOM 6802 C CA . GLU A 1 870 ? -36.631 5.866 10.919 1.00 91.19 870 GLU A CA 1
ATOM 6803 C C . GLU A 1 870 ? -37.139 6.789 12.035 1.00 91.19 870 GLU A C 1
ATOM 6805 O O . GLU A 1 870 ? -38.329 6.771 12.336 1.00 91.19 870 GLU A O 1
ATOM 6810 N N . MET A 1 871 ? -36.293 7.696 12.542 1.00 92.75 871 MET A N 1
ATOM 6811 C CA . MET A 1 871 ? -36.692 8.758 13.481 1.00 92.75 871 MET A CA 1
ATOM 6812 C C . MET A 1 871 ? -37.854 9.610 12.949 1.00 92.75 871 MET A C 1
ATOM 6814 O O . MET A 1 871 ? -38.863 9.795 13.631 1.00 92.75 871 MET A O 1
ATOM 6818 N N . ARG A 1 872 ? -37.749 10.087 11.700 1.00 90.62 872 ARG A N 1
ATOM 6819 C CA . ARG A 1 872 ? -38.813 10.873 11.051 1.00 90.62 872 ARG A CA 1
ATOM 6820 C C . ARG A 1 872 ? -40.072 10.043 10.792 1.00 90.62 872 ARG A C 1
ATOM 6822 O O . ARG A 1 872 ? -41.169 10.578 10.892 1.00 90.62 872 ARG A O 1
ATOM 6829 N N . ALA A 1 873 ? -39.937 8.747 10.503 1.00 91.44 873 ALA A N 1
ATOM 6830 C CA . ALA A 1 873 ? -41.068 7.829 10.351 1.00 91.44 873 ALA A CA 1
ATOM 6831 C C . ALA A 1 873 ? -41.768 7.510 11.688 1.00 91.44 873 ALA A C 1
ATOM 6833 O O . ALA A 1 873 ? -42.982 7.325 11.704 1.00 91.44 873 ALA A O 1
ATOM 6834 N N . LYS A 1 874 ? -41.031 7.513 12.809 1.00 90.44 874 LYS A N 1
ATOM 6835 C CA . LYS A 1 874 ? -41.572 7.469 14.180 1.00 90.44 874 LYS A CA 1
ATOM 6836 C C . LYS A 1 874 ? -42.228 8.794 14.613 1.00 90.44 874 LYS A C 1
ATOM 6838 O O . LYS A 1 874 ? -42.844 8.835 15.673 1.00 90.44 874 LYS A O 1
ATOM 6843 N N . GLY A 1 875 ? -42.112 9.861 13.815 1.00 91.12 875 GLY A N 1
ATOM 6844 C CA . GLY A 1 875 ? -42.663 11.189 14.111 1.00 91.12 875 GLY A CA 1
ATOM 6845 C C . GLY A 1 875 ? -41.884 11.986 15.164 1.00 91.12 875 GLY A C 1
ATOM 6846 O O . GLY A 1 875 ? -42.381 13.006 15.627 1.00 91.12 875 GLY A O 1
ATOM 6847 N N . ILE A 1 876 ? -40.685 11.531 15.542 1.00 92.81 876 ILE A N 1
ATOM 6848 C CA . ILE A 1 876 ? -39.881 12.116 16.622 1.00 92.81 876 ILE A CA 1
ATOM 6849 C C . ILE A 1 876 ? -39.046 13.278 16.067 1.00 92.81 876 ILE A C 1
ATOM 6851 O O . ILE A 1 876 ? -38.453 13.171 14.989 1.00 92.81 876 ILE A O 1
ATOM 6855 N N . THR A 1 877 ? -38.992 14.387 16.802 1.00 93.56 877 THR A N 1
ATOM 6856 C CA . THR A 1 877 ? -38.287 15.621 16.430 1.00 93.56 877 THR A CA 1
ATOM 6857 C C . THR A 1 877 ? -37.033 15.851 17.277 1.00 93.56 877 THR A C 1
ATOM 6859 O O . THR A 1 877 ? -36.828 15.229 18.319 1.00 93.56 877 THR A O 1
ATOM 6862 N N . ASP A 1 878 ? -36.193 16.799 16.857 1.00 92.69 878 ASP A N 1
ATOM 6863 C CA . ASP A 1 878 ? -35.016 17.228 17.625 1.00 92.69 878 ASP A CA 1
ATOM 6864 C C . ASP A 1 878 ? -35.387 17.846 18.994 1.00 92.69 878 ASP A C 1
ATOM 6866 O O . ASP A 1 878 ? -34.554 17.862 19.899 1.00 92.69 878 ASP A O 1
ATOM 6870 N N . ALA A 1 879 ? -36.634 18.307 19.182 1.00 92.75 879 ALA A N 1
ATOM 6871 C CA . ALA A 1 879 ? -37.127 18.797 20.471 1.00 92.75 879 ALA A CA 1
ATOM 6872 C C . ALA A 1 879 ? -37.430 17.648 21.450 1.00 92.75 879 ALA A C 1
ATOM 6874 O O . ALA A 1 879 ? -37.037 17.722 22.612 1.00 92.75 879 ALA A O 1
ATOM 6875 N N . ASP A 1 880 ? -38.033 16.552 20.976 1.00 93.06 880 ASP A N 1
ATOM 6876 C CA . ASP A 1 880 ? -38.260 15.339 21.779 1.00 93.06 880 ASP A CA 1
ATOM 6877 C C . ASP A 1 880 ? -36.924 14.699 22.200 1.00 93.06 880 ASP A C 1
ATOM 6879 O O . ASP A 1 880 ? -36.766 14.206 23.322 1.00 93.06 880 ASP A O 1
ATOM 6883 N N . LEU A 1 881 ? -35.918 14.737 21.315 1.00 93.62 881 LEU A N 1
ATOM 6884 C CA . LEU A 1 881 ? -34.555 14.324 21.657 1.00 93.62 881 LEU A CA 1
ATOM 6885 C C . LEU A 1 881 ? -33.920 15.263 22.696 1.00 93.62 881 LEU A C 1
ATOM 6887 O O . LEU A 1 881 ? -33.239 14.782 23.599 1.00 93.62 881 LEU A O 1
ATOM 6891 N N . TYR A 1 882 ? -34.161 16.576 22.620 1.00 94.75 882 TYR A N 1
ATOM 6892 C CA . TYR A 1 882 ? -33.652 17.545 23.599 1.00 94.75 882 TYR A CA 1
ATOM 6893 C C . TYR A 1 882 ? -34.287 17.365 24.988 1.00 94.75 882 TYR A C 1
ATOM 6895 O O . TYR A 1 882 ? -33.582 17.405 25.998 1.00 94.75 882 TYR A O 1
ATOM 6903 N N . GLU A 1 883 ? -35.594 17.091 25.062 1.00 93.44 883 GLU A N 1
ATOM 6904 C CA . GLU A 1 883 ? -36.263 16.680 26.306 1.00 93.44 883 GLU A CA 1
ATOM 6905 C C . GLU A 1 883 ? -35.640 15.384 26.851 1.00 93.44 883 GLU A C 1
ATOM 6907 O O . GLU A 1 883 ? -35.262 15.307 28.021 1.00 93.44 883 GLU A O 1
ATOM 6912 N N . THR A 1 884 ? -35.416 14.395 25.981 1.00 93.06 884 THR A N 1
ATOM 6913 C CA . THR A 1 884 ? -34.785 13.120 26.354 1.00 93.06 884 THR A CA 1
ATOM 6914 C C . THR A 1 884 ? -33.359 13.307 26.903 1.00 93.06 884 THR A C 1
ATOM 6916 O O . THR A 1 884 ? -32.985 12.648 27.877 1.00 93.06 884 THR A O 1
ATOM 6919 N N . LEU A 1 885 ? -32.566 14.232 26.343 1.00 94.44 885 LEU A N 1
ATOM 6920 C CA . LEU A 1 885 ? -31.248 14.599 26.881 1.00 94.44 885 LEU A CA 1
ATOM 6921 C C . LEU A 1 885 ? -31.333 15.444 28.161 1.00 94.44 885 LEU A C 1
ATOM 6923 O O . LEU A 1 885 ? -30.434 15.370 28.998 1.00 94.44 885 LEU A O 1
ATOM 6927 N N . SER A 1 886 ? -32.405 16.210 28.349 1.00 94.44 886 SER A N 1
ATOM 6928 C CA . SER A 1 886 ? -32.646 16.990 29.566 1.00 94.44 886 SER A CA 1
ATOM 6929 C C . SER A 1 886 ? -32.959 16.086 30.763 1.00 94.44 886 SER A C 1
ATOM 6931 O O . SER A 1 886 ? -32.440 16.323 31.850 1.00 94.44 886 SER A O 1
ATOM 6933 N N . ILE A 1 887 ? -33.698 14.988 30.559 1.00 93.12 887 ILE A N 1
ATOM 6934 C CA . ILE A 1 887 ? -33.992 13.993 31.609 1.00 93.12 887 ILE A CA 1
ATOM 6935 C C . ILE A 1 887 ? -32.715 13.329 32.161 1.00 93.12 887 ILE A C 1
ATOM 6937 O O . ILE A 1 887 ? -32.663 12.992 33.341 1.00 93.12 887 ILE A O 1
ATOM 6941 N N . VAL A 1 888 ? -31.671 13.151 31.343 1.00 92.94 888 VAL A N 1
ATOM 6942 C CA . VAL A 1 888 ? -30.355 12.644 31.797 1.00 92.94 888 VAL A CA 1
ATOM 6943 C C . VAL A 1 888 ? -29.331 13.762 32.060 1.00 92.94 888 VAL A C 1
ATOM 6945 O O . VAL A 1 888 ? -28.141 13.477 32.200 1.00 92.94 888 VAL A O 1
ATOM 6948 N N . GLU A 1 889 ? -29.783 15.019 32.114 1.00 92.56 889 GLU A N 1
ATOM 6949 C CA . GLU A 1 889 ? -29.001 16.248 32.338 1.00 92.56 889 GLU A CA 1
ATOM 6950 C C . GLU A 1 889 ? -27.753 16.367 31.435 1.00 92.56 889 GLU A C 1
ATOM 6952 O O . GLU A 1 889 ? -26.646 16.655 31.889 1.00 92.56 889 GLU A O 1
ATOM 6957 N N . ILE A 1 890 ? -27.909 16.098 30.137 1.00 92.38 890 ILE A N 1
ATOM 6958 C CA . ILE A 1 890 ? -26.821 16.188 29.146 1.00 92.38 890 ILE A CA 1
ATOM 6959 C C . ILE A 1 890 ? -27.168 17.082 27.945 1.00 92.38 890 ILE A C 1
ATOM 6961 O O . ILE A 1 890 ? -26.421 17.142 26.971 1.00 92.38 890 ILE A O 1
ATOM 6965 N N . ALA A 1 891 ? -28.292 17.801 28.012 1.00 91.31 891 ALA A N 1
ATOM 6966 C CA . ALA A 1 891 ? -28.784 18.661 26.935 1.00 91.31 891 ALA A CA 1
ATOM 6967 C C . ALA A 1 891 ? -27.749 19.695 26.444 1.00 91.31 891 ALA A C 1
ATOM 6969 O O . ALA A 1 891 ? -27.677 19.954 25.248 1.00 91.31 891 ALA A O 1
ATOM 6970 N N . SER A 1 892 ? -26.862 20.179 27.322 1.00 89.00 892 SER A N 1
ATOM 6971 C CA . SER A 1 892 ? -25.782 21.117 26.976 1.00 89.00 892 SER A CA 1
ATOM 6972 C C . SER A 1 892 ? -24.684 20.552 26.060 1.00 89.00 892 SER A C 1
ATOM 6974 O O . SER A 1 892 ? -23.824 21.291 25.586 1.00 89.00 892 SER A O 1
ATOM 6976 N N . VAL A 1 893 ? -24.703 19.252 25.741 1.00 89.38 893 VAL A N 1
ATOM 6977 C CA . VAL A 1 893 ? -23.880 18.698 24.648 1.00 89.38 893 VAL A CA 1
ATOM 6978 C C . VAL A 1 893 ? -24.398 19.152 23.272 1.00 89.38 893 VAL A C 1
ATOM 6980 O O . VAL A 1 893 ? -23.614 19.199 22.326 1.00 89.38 893 VAL A O 1
ATOM 6983 N N . VAL A 1 894 ? -25.669 19.562 23.161 1.00 90.56 894 VAL A N 1
ATOM 6984 C CA . VAL A 1 894 ? -26.262 20.140 21.938 1.00 90.56 894 VAL A CA 1
ATOM 6985 C C . VAL A 1 894 ? -25.805 21.589 21.703 1.00 90.56 894 VAL A C 1
ATOM 6987 O O . VAL A 1 894 ? -25.781 22.030 20.558 1.00 90.56 894 VAL A O 1
ATOM 6990 N N . ASP A 1 895 ? -25.353 22.304 22.740 1.00 88.12 895 ASP A N 1
ATOM 6991 C CA . ASP A 1 895 ? -24.849 23.688 22.634 1.00 88.12 895 ASP A CA 1
ATOM 6992 C C . ASP A 1 895 ? -23.431 23.779 22.023 1.00 88.12 895 ASP A C 1
ATOM 6994 O O . ASP A 1 895 ? -22.872 24.865 21.853 1.00 88.12 895 ASP A O 1
ATOM 6998 N N . ARG A 1 896 ? -22.816 22.632 21.702 1.00 84.38 896 ARG A N 1
ATOM 6999 C CA . ARG A 1 896 ? -21.492 22.544 21.068 1.00 84.38 896 ARG A CA 1
ATOM 7000 C C . ARG A 1 896 ? -21.539 22.964 19.588 1.00 84.38 896 ARG A C 1
ATOM 7002 O O . ARG A 1 896 ? -22.589 22.854 18.954 1.00 84.38 896 ARG A O 1
ATOM 7009 N N . PRO A 1 897 ? -20.411 23.393 18.985 1.00 80.94 897 PRO A N 1
ATOM 7010 C CA . PRO A 1 897 ? -20.349 23.719 17.558 1.00 80.94 897 PRO A CA 1
ATOM 7011 C C . PRO A 1 897 ? -20.902 22.590 16.671 1.00 80.94 897 PRO A C 1
ATOM 7013 O O . PRO A 1 897 ? -20.462 21.452 16.762 1.00 80.94 897 PRO A O 1
ATOM 7016 N N . GLY A 1 898 ? -21.886 22.905 15.821 1.00 83.69 898 GLY A N 1
ATOM 7017 C CA . GLY A 1 898 ? -22.596 21.934 14.969 1.00 83.69 898 GLY A CA 1
ATOM 7018 C C . GLY A 1 898 ? -23.804 21.239 15.622 1.00 83.69 898 GLY A C 1
ATOM 7019 O O . GLY A 1 898 ? -24.663 20.723 14.905 1.00 83.69 898 GLY A O 1
ATOM 7020 N N . GLY A 1 899 ? -23.922 21.265 16.953 1.00 91.44 899 GLY A N 1
ATOM 7021 C CA . GLY A 1 899 ? -25.056 20.736 17.715 1.00 91.44 899 GLY A CA 1
ATOM 7022 C C . GLY A 1 899 ? -25.447 19.303 17.343 1.00 91.44 899 GLY A C 1
ATOM 7023 O O . GLY A 1 899 ? -24.618 18.394 17.345 1.00 91.44 899 GLY A O 1
ATOM 7024 N N . TRP A 1 900 ? -26.719 19.087 16.994 1.00 92.00 900 TRP A N 1
ATOM 7025 C CA . TRP A 1 900 ? -27.249 17.776 16.584 1.00 92.00 900 TRP A CA 1
ATOM 7026 C C . TRP A 1 900 ? -26.552 17.145 15.364 1.00 92.00 900 TRP A C 1
ATOM 7028 O O . TRP A 1 900 ? -26.574 15.917 15.207 1.00 92.00 900 TRP A O 1
ATOM 7038 N N . ASP A 1 901 ? -25.943 17.967 14.510 1.00 91.25 901 ASP A N 1
ATOM 7039 C CA . ASP A 1 901 ? -25.264 17.570 13.273 1.00 91.25 901 ASP A CA 1
ATOM 7040 C C . ASP A 1 901 ? -23.729 17.666 13.369 1.00 91.25 901 ASP A C 1
ATOM 7042 O O . ASP A 1 901 ? -23.039 17.431 12.380 1.00 91.25 901 ASP A O 1
ATOM 7046 N N . ALA A 1 902 ? -23.179 17.939 14.560 1.00 89.94 902 ALA A N 1
ATOM 7047 C CA . ALA A 1 902 ? -21.751 17.786 14.829 1.00 89.94 902 ALA A CA 1
ATOM 7048 C C . ALA A 1 902 ? -21.320 16.321 14.639 1.00 89.94 902 ALA A C 1
ATOM 7050 O O . ALA A 1 902 ? -22.026 15.418 15.092 1.00 89.94 902 ALA A O 1
ATOM 7051 N N . GLU A 1 903 ? -20.157 16.082 14.025 1.00 90.62 903 GLU A N 1
ATOM 7052 C CA . GLU A 1 903 ? -19.529 14.760 13.897 1.00 90.62 903 GLU A CA 1
ATOM 7053 C C . GLU A 1 903 ? -18.107 14.798 14.476 1.00 90.62 903 GLU A C 1
ATOM 7055 O O . GLU A 1 903 ? -17.222 15.447 13.924 1.00 90.62 903 GLU A O 1
ATOM 7060 N N . GLU A 1 904 ? -17.882 14.079 15.577 1.00 86.81 904 GLU A N 1
ATOM 7061 C CA . GLU A 1 904 ? -16.576 13.928 16.234 1.00 86.81 904 GLU A CA 1
ATOM 7062 C C . GLU A 1 904 ? -16.357 12.453 16.639 1.00 86.81 904 GLU A C 1
ATOM 7064 O O . GLU A 1 904 ? -17.281 11.637 16.575 1.00 86.81 904 GLU A O 1
ATOM 7069 N N . GLU A 1 905 ? -15.147 12.076 17.072 1.00 87.00 905 GLU A N 1
ATOM 7070 C CA . GLU A 1 905 ? -14.897 10.742 17.646 1.00 87.00 905 GLU A CA 1
ATOM 7071 C C . GLU A 1 905 ? -15.403 10.714 19.102 1.00 87.00 905 GLU A C 1
ATOM 7073 O O . GLU A 1 905 ? -14.665 10.872 20.074 1.00 87.00 905 GLU A O 1
ATOM 7078 N N . TRP A 1 906 ? -16.723 10.555 19.240 1.00 88.75 906 TRP A N 1
ATOM 7079 C CA . TRP A 1 906 ? -17.494 10.708 20.483 1.00 88.75 906 TRP A CA 1
ATOM 7080 C C . TRP A 1 906 ? -16.989 9.909 21.692 1.00 88.75 906 TRP A C 1
ATOM 7082 O O . TRP A 1 906 ? -17.348 10.235 22.823 1.00 88.75 906 TRP A O 1
ATOM 7092 N N . ARG A 1 907 ? -16.177 8.868 21.476 1.00 86.19 907 ARG A N 1
ATOM 7093 C CA . ARG A 1 907 ? -15.528 8.093 22.542 1.00 86.19 907 ARG A CA 1
ATOM 7094 C C . ARG A 1 907 ? -14.559 8.936 23.368 1.00 86.19 907 ARG A C 1
ATOM 7096 O O . ARG A 1 907 ? -14.538 8.794 24.586 1.00 86.19 907 ARG A O 1
ATOM 7103 N N . ASP A 1 908 ? -13.795 9.794 22.709 1.00 83.50 908 ASP A N 1
ATOM 7104 C CA . ASP A 1 908 ? -12.687 10.528 23.325 1.00 83.50 908 ASP A CA 1
ATOM 7105 C C . ASP A 1 908 ? -13.191 11.885 23.861 1.00 83.50 908 ASP A C 1
ATOM 7107 O O . ASP A 1 908 ? -12.689 12.443 24.833 1.00 83.50 908 ASP A O 1
ATOM 7111 N N . VAL A 1 909 ? -14.272 12.376 23.248 1.00 86.06 909 VAL A N 1
ATOM 7112 C CA . VAL A 1 909 ? -14.927 13.675 23.471 1.00 86.06 909 VAL A CA 1
ATOM 7113 C C . VAL A 1 909 ? -15.942 13.662 24.635 1.00 86.06 909 VAL A C 1
ATOM 7115 O O . VAL A 1 909 ? -16.392 14.720 25.098 1.00 86.06 909 VAL A O 1
ATOM 7118 N N . LEU A 1 910 ? -16.317 12.474 25.126 1.00 88.31 910 LEU A N 1
ATOM 7119 C CA . LEU A 1 910 ? -17.295 12.264 26.200 1.00 88.31 910 LEU A CA 1
ATOM 7120 C C . LEU A 1 910 ? -16.731 11.343 27.286 1.00 88.31 910 LEU A C 1
ATOM 7122 O O . LEU A 1 910 ? -16.385 10.197 27.014 1.00 88.31 910 LEU A O 1
ATOM 7126 N N . SER A 1 911 ? -16.731 11.789 28.545 1.00 89.69 911 SER A N 1
ATOM 7127 C CA . SER A 1 911 ? -16.333 10.938 29.677 1.00 89.69 911 SER A CA 1
ATOM 7128 C C . SER A 1 911 ? -17.315 9.777 29.899 1.00 89.69 911 SER A C 1
ATOM 7130 O O . SER A 1 911 ? -18.496 9.877 29.567 1.00 89.69 911 SER A O 1
ATOM 7132 N N . GLY A 1 912 ? -16.860 8.669 30.497 1.00 86.38 912 GLY A N 1
ATOM 7133 C CA . GLY A 1 912 ? -17.654 7.433 30.626 1.00 86.38 912 GLY A CA 1
ATOM 7134 C C . GLY A 1 912 ? -19.051 7.609 31.247 1.00 86.38 912 GLY A C 1
ATOM 7135 O O . GLY A 1 912 ? -20.010 6.992 30.787 1.00 86.38 912 GLY A O 1
ATOM 7136 N N . GLY A 1 913 ? -19.208 8.518 32.217 1.00 90.19 913 GLY A N 1
ATOM 7137 C CA . GLY A 1 913 ? -20.517 8.867 32.788 1.00 90.19 913 GLY A CA 1
ATOM 7138 C C . GLY A 1 913 ? -21.452 9.589 31.806 1.00 90.19 913 GLY A C 1
ATOM 7139 O O . GLY A 1 913 ? -22.659 9.361 31.825 1.00 90.19 913 GLY A O 1
ATOM 7140 N N . LEU A 1 914 ? -20.911 10.411 30.898 1.00 91.81 914 LEU A N 1
ATOM 7141 C CA . LEU A 1 914 ? -21.664 11.030 29.800 1.00 91.81 914 LEU A CA 1
ATOM 7142 C C . LEU A 1 914 ? -22.033 9.998 28.721 1.00 91.81 914 LEU A C 1
ATOM 7144 O O . LEU A 1 914 ? -23.158 10.005 28.225 1.00 91.81 914 LEU A O 1
ATOM 7148 N N . GLN A 1 915 ? -21.133 9.056 28.414 1.00 93.00 915 GLN A N 1
ATOM 7149 C CA . GLN A 1 915 ? -21.428 7.940 27.503 1.00 93.00 915 GLN A CA 1
ATOM 7150 C C . GLN A 1 915 ? -22.569 7.060 28.047 1.00 93.00 915 GLN A C 1
ATOM 7152 O O . GLN A 1 915 ? -23.478 6.688 27.301 1.00 93.00 915 GLN A O 1
ATOM 7157 N N . GLN A 1 916 ? -22.565 6.772 29.356 1.00 93.12 916 GLN A N 1
ATOM 7158 C CA . GLN A 1 916 ? -23.647 6.057 30.044 1.00 93.12 916 GLN A CA 1
ATOM 7159 C C . GLN A 1 916 ? -24.972 6.848 30.012 1.00 93.12 916 GLN A C 1
ATOM 7161 O O . GLN A 1 916 ? -26.015 6.266 29.711 1.00 93.12 916 GLN A O 1
ATOM 7166 N N . ARG A 1 917 ? -24.946 8.180 30.202 1.00 94.12 917 ARG A N 1
ATOM 7167 C CA . ARG A 1 917 ? -26.126 9.055 30.019 1.00 94.12 917 ARG A CA 1
ATOM 7168 C C . ARG A 1 917 ? -26.695 8.992 28.593 1.00 94.12 917 ARG A C 1
ATOM 7170 O O . ARG A 1 917 ? -27.903 8.821 28.451 1.00 94.12 917 ARG A O 1
ATOM 7177 N N . ILE A 1 918 ? -25.865 9.043 27.545 1.00 94.25 918 ILE A N 1
ATOM 7178 C CA . ILE A 1 918 ? -26.333 8.921 26.146 1.00 94.25 918 ILE A CA 1
ATOM 7179 C C . ILE A 1 918 ? -26.905 7.530 25.852 1.00 94.25 918 ILE A C 1
ATOM 7181 O O . ILE A 1 918 ? -27.950 7.429 25.210 1.00 94.25 918 ILE A O 1
ATOM 7185 N N . ALA A 1 919 ? -26.287 6.456 26.351 1.00 93.88 919 ALA A N 1
ATOM 7186 C CA . ALA A 1 919 ? -26.839 5.108 26.208 1.00 93.88 919 ALA A CA 1
ATOM 7187 C C . ALA A 1 919 ? -28.228 4.973 26.861 1.00 93.88 919 ALA A C 1
ATOM 7189 O O . ALA A 1 919 ? -29.095 4.268 26.343 1.00 93.88 919 ALA A O 1
ATOM 7190 N N . MET A 1 920 ? -28.451 5.686 27.966 1.00 94.69 920 MET A N 1
ATOM 7191 C CA . MET A 1 920 ? -29.729 5.711 28.668 1.00 94.69 920 MET A CA 1
ATOM 7192 C C . MET A 1 920 ? -30.780 6.588 27.961 1.00 94.69 920 MET A C 1
ATOM 7194 O O . MET A 1 920 ? -31.929 6.172 27.827 1.00 94.69 920 MET A O 1
ATOM 7198 N N . ALA A 1 921 ? -30.386 7.741 27.408 1.00 94.88 921 ALA A N 1
ATOM 7199 C CA . ALA A 1 921 ? -31.239 8.550 26.531 1.00 94.88 921 ALA A CA 1
ATOM 7200 C C . ALA A 1 921 ? -31.672 7.777 25.269 1.00 94.88 921 ALA A C 1
ATOM 7202 O O . ALA A 1 921 ? -32.840 7.804 24.884 1.00 94.88 921 ALA A O 1
ATOM 7203 N N . ARG A 1 922 ? -30.757 7.005 24.673 1.00 94.81 922 ARG A N 1
ATOM 7204 C CA . ARG A 1 922 ? -31.042 6.084 23.562 1.00 94.81 922 ARG A CA 1
ATOM 7205 C C . ARG A 1 922 ? -32.096 5.034 23.939 1.00 94.81 922 ARG A C 1
ATOM 7207 O O . ARG A 1 922 ? -33.000 4.752 23.157 1.00 94.81 922 ARG A O 1
ATOM 7214 N N . LEU A 1 923 ? -32.041 4.496 25.158 1.00 94.75 923 LEU A N 1
ATOM 7215 C CA . LEU A 1 923 ? -33.069 3.587 25.674 1.00 94.75 923 LEU A CA 1
ATOM 7216 C C . LEU A 1 923 ? -34.434 4.288 25.878 1.00 94.75 923 LEU A C 1
ATOM 7218 O O . LEU A 1 923 ? -35.469 3.713 25.537 1.00 94.75 923 LEU A O 1
ATOM 7222 N N . PHE A 1 924 ? -34.457 5.539 26.350 1.00 94.88 924 PHE A N 1
ATOM 7223 C CA . PHE A 1 924 ? -35.689 6.343 26.451 1.00 94.88 924 PHE A CA 1
ATOM 7224 C C . PHE A 1 924 ? -36.319 6.694 25.094 1.00 94.88 924 PHE A C 1
ATOM 7226 O O . PHE A 1 924 ? -37.545 6.795 25.002 1.00 94.88 924 PHE A O 1
ATOM 7233 N N . TYR A 1 925 ? -35.503 6.846 24.048 1.00 94.19 925 TYR A N 1
ATOM 7234 C CA . TYR A 1 925 ? -35.960 7.027 22.670 1.00 94.19 925 TYR A CA 1
ATOM 7235 C C . TYR A 1 925 ? -36.630 5.754 22.115 1.00 94.19 925 TYR A C 1
ATOM 7237 O O . TYR A 1 925 ? -37.707 5.837 21.525 1.00 94.19 925 TYR A O 1
ATOM 7245 N N . HIS A 1 926 ? -36.049 4.568 22.345 1.00 92.44 926 HIS A N 1
ATOM 7246 C CA . HIS A 1 926 ? -36.583 3.303 21.803 1.00 92.44 926 HIS A CA 1
ATOM 7247 C C . HIS A 1 926 ? -37.764 2.700 22.576 1.00 92.44 926 HIS A C 1
ATOM 7249 O O . HIS A 1 926 ? -38.552 1.977 21.972 1.00 92.44 926 HIS A O 1
ATOM 7255 N N . ARG A 1 927 ? -37.909 2.981 23.881 1.00 92.25 927 ARG A N 1
ATOM 7256 C CA . ARG A 1 927 ? -39.030 2.520 24.742 1.00 92.25 927 ARG A CA 1
ATOM 7257 C C . ARG A 1 927 ? -39.360 1.009 24.618 1.00 92.25 927 ARG A C 1
ATOM 7259 O O . ARG A 1 927 ? -40.512 0.647 24.374 1.00 92.25 927 ARG A O 1
ATOM 7266 N N . PRO A 1 928 ? -38.375 0.105 24.778 1.00 93.50 928 PRO A N 1
ATOM 7267 C CA . PRO A 1 928 ? -38.569 -1.337 24.626 1.00 93.50 928 PRO A CA 1
ATOM 7268 C C . PRO A 1 928 ? -39.399 -1.937 25.772 1.00 93.50 928 PRO A C 1
ATOM 7270 O O . PRO A 1 928 ? -39.485 -1.376 26.869 1.00 93.50 928 PRO A O 1
ATOM 7273 N N . LYS A 1 929 ? -39.930 -3.149 25.560 1.00 92.69 929 LYS A N 1
ATOM 7274 C CA . LYS A 1 929 ? -40.612 -3.925 26.613 1.00 92.69 929 LYS A CA 1
ATOM 7275 C C . LYS A 1 929 ? -39.641 -4.425 27.690 1.00 92.69 929 LYS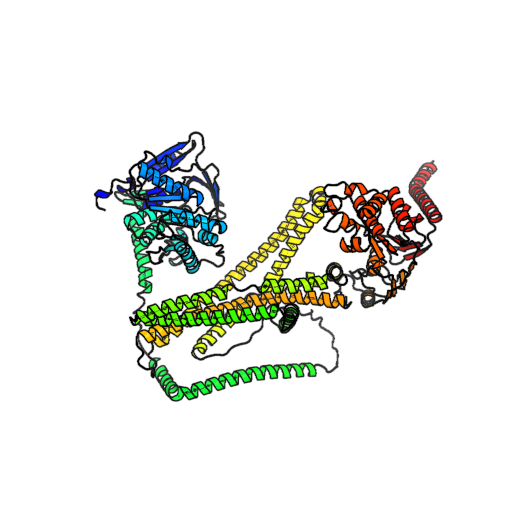 A C 1
ATOM 7277 O O . LYS A 1 929 ? -40.009 -4.490 28.864 1.00 92.69 929 LYS A O 1
ATOM 7282 N N . PHE A 1 930 ? -38.411 -4.760 27.296 1.00 94.31 930 PHE A N 1
ATOM 7283 C CA . PHE A 1 930 ? -37.326 -5.198 28.175 1.00 94.31 930 PHE A CA 1
ATOM 7284 C C . PHE A 1 930 ? -36.039 -4.415 27.884 1.00 94.31 930 PHE A C 1
ATOM 7286 O O . PHE A 1 930 ? -35.647 -4.251 26.729 1.00 94.31 930 PHE A O 1
ATOM 7293 N N . ALA A 1 931 ? -35.343 -3.987 28.934 1.00 94.56 931 ALA A N 1
ATOM 7294 C CA . ALA A 1 931 ? -34.002 -3.427 28.858 1.00 94.56 931 ALA A CA 1
ATOM 7295 C C . ALA A 1 931 ? -33.031 -4.211 29.734 1.00 94.56 931 ALA A C 1
ATOM 7297 O O . ALA A 1 931 ? -33.340 -4.588 30.866 1.00 94.56 931 ALA A O 1
ATOM 7298 N N . ILE A 1 932 ? -31.838 -4.422 29.196 1.00 93.56 932 ILE A N 1
ATOM 7299 C CA . ILE A 1 932 ? -30.750 -5.144 29.838 1.00 93.56 932 ILE A CA 1
ATOM 7300 C C . ILE A 1 932 ? -29.634 -4.150 30.120 1.00 93.56 932 ILE A C 1
ATOM 7302 O O . ILE A 1 932 ? -29.158 -3.474 29.206 1.00 93.56 932 ILE A O 1
ATOM 7306 N N . LEU A 1 933 ? -29.246 -4.055 31.386 1.00 93.44 933 LEU A N 1
ATOM 7307 C CA . LEU A 1 933 ? -28.399 -2.994 31.914 1.00 93.44 933 LEU A CA 1
ATOM 7308 C C . LEU A 1 933 ? -27.149 -3.617 32.550 1.00 93.44 933 LEU A C 1
ATOM 7310 O O . LEU A 1 933 ? -27.153 -3.999 33.719 1.00 93.44 933 LEU A O 1
ATOM 7314 N N . ASP A 1 934 ? -26.086 -3.764 31.762 1.00 91.12 934 ASP A N 1
ATOM 7315 C CA . ASP A 1 934 ? -24.823 -4.387 32.177 1.00 91.12 934 ASP A CA 1
ATOM 7316 C C . ASP A 1 934 ? -23.926 -3.314 32.827 1.00 91.12 934 ASP A C 1
ATOM 7318 O O . ASP A 1 934 ? -23.236 -2.579 32.133 1.00 91.12 934 ASP A O 1
ATOM 7322 N N . GLU A 1 935 ? -24.009 -3.141 34.152 1.00 88.38 935 GLU A N 1
ATOM 7323 C CA . GLU A 1 935 ? -23.266 -2.145 34.958 1.00 88.38 935 GLU A CA 1
ATOM 7324 C C . GLU A 1 935 ? -23.359 -0.675 34.473 1.00 88.38 935 GLU A C 1
ATOM 7326 O O . GLU A 1 935 ? -22.469 0.143 34.725 1.00 88.38 935 GLU A O 1
ATOM 7331 N N . CYS A 1 936 ? -24.462 -0.311 33.810 1.00 86.81 936 CYS A N 1
ATOM 7332 C CA . CYS A 1 936 ? -24.613 0.936 33.044 1.00 86.81 936 CYS A CA 1
ATOM 7333 C C . CYS A 1 936 ? -24.662 2.254 33.847 1.00 86.81 936 CYS A C 1
ATOM 7335 O O . CYS A 1 936 ? -24.823 3.312 33.244 1.00 86.81 936 CYS A O 1
ATOM 7337 N N . THR A 1 937 ? -24.575 2.213 35.178 1.00 89.38 937 THR A N 1
ATOM 7338 C CA . THR A 1 937 ? -24.531 3.396 36.065 1.00 89.38 937 THR A CA 1
ATOM 7339 C C . THR A 1 937 ? -23.252 3.467 36.902 1.00 89.38 937 THR A C 1
ATOM 7341 O O . THR A 1 937 ? -23.132 4.309 37.792 1.00 89.38 937 THR A O 1
ATOM 7344 N N . SER A 1 938 ? -22.272 2.602 36.621 1.00 85.69 938 SER A N 1
ATOM 7345 C CA . SER A 1 938 ? -20.994 2.517 37.344 1.00 85.69 938 SER A CA 1
ATOM 7346 C C . SER A 1 938 ? -20.188 3.824 37.358 1.00 85.69 938 SER A C 1
ATOM 7348 O O . SER A 1 938 ? -19.438 4.056 38.303 1.00 85.69 938 SER A O 1
ATOM 7350 N N . SER A 1 939 ? -20.373 4.706 36.370 1.00 84.31 939 SER A N 1
ATOM 7351 C CA . SER A 1 939 ? -19.747 6.036 36.287 1.00 84.31 939 SER A CA 1
ATOM 7352 C C . SER A 1 939 ? -20.741 7.189 36.519 1.00 84.31 939 SER A C 1
ATOM 7354 O O . SER A 1 939 ? -20.515 8.306 36.053 1.00 84.31 939 SER A O 1
ATOM 7356 N N . VAL A 1 940 ? -21.858 6.930 37.213 1.00 89.12 940 VAL A N 1
ATOM 7357 C CA . VAL A 1 940 ? -22.962 7.884 37.432 1.00 89.12 940 VAL A CA 1
ATOM 7358 C C . VAL A 1 940 ? -23.291 8.019 38.930 1.00 89.12 940 VAL A C 1
ATOM 7360 O O . VAL A 1 940 ? -23.237 7.047 39.699 1.00 89.12 940 VAL A O 1
ATOM 7363 N N . THR A 1 941 ? -23.625 9.242 39.361 1.00 91.31 941 THR A N 1
ATOM 7364 C CA . THR A 1 941 ? -24.019 9.550 40.748 1.00 91.31 941 THR A CA 1
ATOM 7365 C C . THR A 1 941 ? -25.370 8.918 41.104 1.00 91.31 941 THR A C 1
ATOM 7367 O O . THR A 1 941 ? -26.158 8.549 40.233 1.00 91.31 941 THR A O 1
ATOM 7370 N N . LEU A 1 942 ? -25.654 8.790 42.403 1.00 90.44 942 LEU A N 1
ATOM 7371 C CA . LEU A 1 942 ? -26.876 8.142 42.900 1.00 90.44 942 LEU A CA 1
ATOM 7372 C C . LEU A 1 942 ? -28.168 8.897 42.530 1.00 90.44 942 LEU A C 1
ATOM 7374 O O . LEU A 1 942 ? -29.236 8.291 42.443 1.00 90.44 942 LEU A O 1
ATOM 7378 N N . GLU A 1 943 ? -28.071 10.206 42.297 1.00 90.81 943 GLU A N 1
ATOM 7379 C CA . GLU A 1 943 ? -29.192 11.075 41.924 1.00 90.81 943 GLU A CA 1
ATOM 7380 C C . GLU A 1 943 ? -29.620 10.823 40.477 1.00 90.81 943 GLU A C 1
ATOM 7382 O O . GLU A 1 943 ? -30.781 10.502 40.222 1.00 90.81 943 GLU A O 1
ATOM 7387 N N . ILE A 1 944 ? -28.675 10.842 39.534 1.00 92.12 944 ILE A N 1
ATOM 7388 C CA . ILE A 1 944 ? -28.973 10.527 38.136 1.00 92.12 944 ILE A CA 1
ATOM 7389 C C . ILE A 1 944 ? -29.286 9.034 37.975 1.00 92.12 944 ILE A C 1
ATOM 7391 O O . ILE A 1 944 ? -30.206 8.698 37.239 1.00 92.12 944 ILE A O 1
ATOM 7395 N N . GLU A 1 945 ? -28.641 8.129 38.724 1.00 94.38 945 GLU A N 1
ATOM 7396 C CA . GLU A 1 945 ? -29.048 6.714 38.779 1.00 94.38 945 GLU A CA 1
ATOM 7397 C C . GLU A 1 945 ? -30.530 6.561 39.175 1.00 94.38 945 GLU A C 1
ATOM 7399 O O . GLU A 1 945 ? -31.255 5.779 38.555 1.00 94.38 945 GLU A O 1
ATOM 7404 N N . LYS A 1 946 ? -31.017 7.341 40.151 1.00 93.62 946 LYS A N 1
ATOM 7405 C CA . LYS A 1 946 ? -32.445 7.383 40.497 1.00 93.62 946 LYS A CA 1
ATOM 7406 C C . LYS A 1 946 ? -33.297 7.859 39.320 1.00 93.62 946 LYS A C 1
ATOM 7408 O O . LYS A 1 946 ? -34.248 7.165 38.962 1.00 93.62 946 LYS A O 1
ATOM 7413 N N . VAL A 1 947 ? -32.961 8.994 38.702 1.00 94.44 947 VAL A N 1
ATOM 7414 C CA . VAL A 1 947 ? -33.731 9.547 37.570 1.00 94.44 947 VAL A CA 1
ATOM 7415 C C . VAL A 1 947 ? -33.783 8.565 36.394 1.00 94.44 947 VAL A C 1
ATOM 7417 O O . VAL A 1 947 ? -34.851 8.360 35.814 1.00 94.44 947 VAL A O 1
ATOM 7420 N N . MET A 1 948 ? -32.669 7.894 36.088 1.00 94.38 948 MET A N 1
ATOM 7421 C CA . MET A 1 948 ? -32.573 6.886 35.031 1.00 94.38 948 MET A CA 1
ATOM 7422 C C . MET A 1 948 ? -33.534 5.711 35.261 1.00 94.38 948 MET A C 1
ATOM 7424 O O . MET A 1 948 ? -34.360 5.407 34.396 1.00 94.38 948 MET A O 1
ATOM 7428 N N . TYR A 1 949 ? -33.462 5.075 36.435 1.00 94.94 949 TYR A N 1
ATOM 7429 C CA . TYR A 1 949 ? -34.283 3.903 36.754 1.00 94.94 949 TYR A CA 1
ATOM 7430 C C . TYR A 1 949 ? -35.763 4.260 36.939 1.00 94.94 949 TYR A C 1
ATOM 7432 O O . TYR A 1 949 ? -36.630 3.546 36.437 1.00 94.94 949 TYR A O 1
ATOM 7440 N N . GLU A 1 950 ? -36.086 5.377 37.598 1.00 94.19 950 GLU A N 1
ATOM 7441 C CA . GLU A 1 950 ? -37.479 5.808 37.762 1.00 94.19 950 GLU A CA 1
ATOM 7442 C C . GLU A 1 950 ? -38.130 6.174 36.423 1.00 94.19 950 GLU A C 1
ATOM 7444 O O . GLU A 1 950 ? -39.293 5.839 36.206 1.00 94.19 950 GLU A O 1
ATOM 7449 N N . THR A 1 951 ? -37.398 6.801 35.498 1.00 94.81 951 THR A N 1
ATOM 7450 C CA . THR A 1 951 ? -37.922 7.122 34.159 1.00 94.81 951 THR A CA 1
ATOM 7451 C C . THR A 1 951 ? -38.119 5.861 33.319 1.00 94.81 951 THR A C 1
ATOM 7453 O O . THR A 1 951 ? -39.180 5.696 32.722 1.00 94.81 951 THR A O 1
ATOM 7456 N N . ALA A 1 952 ? -37.168 4.920 33.327 1.00 94.56 952 ALA A N 1
ATOM 7457 C CA . ALA A 1 952 ? -37.319 3.658 32.595 1.00 94.56 952 ALA A CA 1
ATOM 7458 C C . ALA A 1 952 ? -38.536 2.847 33.086 1.00 94.56 952 ALA A C 1
ATOM 7460 O O . ALA A 1 952 ? -39.285 2.295 32.280 1.00 94.56 952 ALA A O 1
ATOM 7461 N N . LYS A 1 953 ? -38.791 2.851 34.403 1.00 93.44 953 LYS A N 1
ATOM 7462 C CA . LYS A 1 953 ? -39.988 2.236 34.999 1.00 93.44 953 LYS A CA 1
ATOM 7463 C C . LYS A 1 953 ? -41.279 2.979 34.627 1.00 93.44 953 LYS A C 1
ATOM 7465 O O . LYS A 1 953 ? -42.266 2.323 34.307 1.00 93.44 953 LYS A O 1
ATOM 7470 N N . LYS A 1 954 ? -41.281 4.321 34.599 1.00 93.69 954 LYS A N 1
ATOM 7471 C CA . LYS A 1 954 ? -42.429 5.137 34.133 1.00 93.69 954 LYS A CA 1
ATOM 7472 C C . LYS A 1 954 ? -42.775 4.894 32.658 1.00 93.69 954 LYS A C 1
ATOM 7474 O O . LYS A 1 954 ? -43.946 4.948 32.304 1.00 93.69 954 LYS A O 1
ATOM 7479 N N . LEU A 1 955 ? -41.782 4.588 31.820 1.00 92.25 955 LEU A N 1
ATOM 7480 C CA . LEU A 1 955 ? -41.966 4.220 30.409 1.00 92.25 955 LEU A CA 1
ATOM 7481 C C . LEU A 1 955 ? -42.471 2.775 30.204 1.00 92.25 955 LEU A C 1
ATOM 7483 O O . LEU A 1 955 ? -42.691 2.367 29.067 1.00 92.25 955 LEU A O 1
ATOM 7487 N N . GLY A 1 956 ? -42.666 1.998 31.278 1.00 92.06 956 GLY A N 1
ATOM 7488 C CA . GLY A 1 956 ? -43.158 0.617 31.215 1.00 92.06 956 GLY A CA 1
ATOM 7489 C C . GLY A 1 956 ? -42.097 -0.431 30.860 1.00 92.06 956 GLY A C 1
ATOM 7490 O O . GLY A 1 956 ? -42.437 -1.594 30.647 1.00 92.06 956 GLY A O 1
ATOM 7491 N N . THR A 1 957 ? -40.816 -0.056 30.803 1.00 94.44 957 THR A N 1
ATOM 7492 C CA . THR A 1 957 ? -39.731 -0.971 30.438 1.00 94.44 957 THR A CA 1
ATOM 7493 C C . THR A 1 957 ? -39.358 -1.890 31.606 1.00 94.44 957 THR A C 1
ATOM 7495 O O . THR A 1 957 ? -38.978 -1.445 32.692 1.00 94.44 957 THR A O 1
ATOM 7498 N N . THR A 1 958 ? -39.416 -3.200 31.370 1.00 95.50 958 THR A N 1
ATOM 7499 C CA . THR A 1 958 ? -38.964 -4.239 32.310 1.00 95.50 958 THR A CA 1
ATOM 7500 C C . THR A 1 958 ? -37.436 -4.232 32.378 1.00 95.50 958 THR A C 1
ATOM 7502 O O . THR A 1 958 ? -36.788 -4.135 31.339 1.00 95.50 958 THR A O 1
ATOM 7505 N N . LEU A 1 959 ? -36.837 -4.325 33.570 1.00 94.94 959 LEU A N 1
ATOM 7506 C CA . LEU A 1 959 ? -35.393 -4.093 33.754 1.00 94.94 959 LEU A CA 1
ATOM 7507 C C . LEU A 1 959 ? -34.667 -5.373 34.177 1.00 94.94 959 LEU A C 1
ATOM 7509 O O . LEU A 1 959 ? -35.087 -6.030 35.125 1.00 94.94 959 LEU A O 1
ATOM 7513 N N . MET A 1 960 ? -33.572 -5.702 33.493 1.00 94.81 960 MET A N 1
ATOM 7514 C CA . MET A 1 960 ? -32.653 -6.791 33.836 1.00 94.81 960 MET A CA 1
ATOM 7515 C C . MET A 1 960 ? -31.248 -6.221 34.049 1.00 94.81 960 MET A C 1
ATOM 7517 O O . MET A 1 960 ? -30.481 -6.061 33.098 1.00 94.81 960 MET A O 1
ATOM 7521 N N . THR A 1 961 ? -30.908 -5.899 35.294 1.00 94.56 961 THR A N 1
ATOM 7522 C CA . THR A 1 961 ? -29.664 -5.193 35.631 1.00 94.56 961 THR A CA 1
ATOM 7523 C C . THR A 1 961 ? -28.611 -6.140 36.183 1.00 94.56 961 THR A C 1
ATOM 7525 O O . THR A 1 961 ? -28.836 -6.763 37.215 1.00 94.56 961 THR A O 1
ATOM 7528 N N . VAL A 1 962 ? -27.420 -6.176 35.578 1.00 93.31 962 VAL A N 1
ATOM 7529 C CA . VAL A 1 962 ? -26.209 -6.663 36.257 1.00 93.31 962 VAL A CA 1
ATOM 7530 C C . VAL A 1 962 ? -25.582 -5.495 37.005 1.00 93.31 962 VAL A C 1
ATOM 7532 O O . VAL A 1 962 ? -25.203 -4.498 36.395 1.00 93.31 962 VAL A O 1
ATOM 7535 N N . SER A 1 963 ? -25.483 -5.601 38.331 1.00 90.25 963 SER A N 1
ATOM 7536 C CA . SER A 1 963 ? -24.770 -4.623 39.157 1.00 90.25 963 SER A CA 1
ATOM 7537 C C . SER A 1 963 ? -24.500 -5.158 40.560 1.00 90.25 963 SER A C 1
ATOM 7539 O O . SER A 1 963 ? -25.260 -5.967 41.090 1.00 90.25 963 SER A O 1
ATOM 7541 N N . HIS A 1 964 ? -23.445 -4.641 41.187 1.00 87.00 964 HIS A N 1
ATOM 7542 C CA . HIS A 1 964 ? -23.110 -4.886 42.593 1.00 87.00 964 HIS A CA 1
ATOM 7543 C C . HIS A 1 964 ? -23.554 -3.753 43.538 1.00 87.00 964 HIS A C 1
ATOM 7545 O O . HIS A 1 964 ? -23.379 -3.864 44.749 1.00 87.00 964 HIS A O 1
ATOM 7551 N N . ARG A 1 965 ? -24.134 -2.651 43.031 1.00 88.50 965 ARG A N 1
ATOM 7552 C CA . ARG A 1 965 ? -24.529 -1.504 43.876 1.00 88.50 965 ARG A CA 1
ATOM 7553 C C . ARG A 1 965 ? -25.769 -1.823 44.731 1.00 88.50 965 ARG A C 1
ATOM 7555 O O . ARG A 1 965 ? -26.842 -2.073 44.179 1.00 88.50 965 ARG A O 1
ATOM 7562 N N . ARG A 1 966 ? -25.662 -1.693 46.066 1.00 87.31 966 ARG A N 1
ATOM 7563 C CA . ARG A 1 966 ? -26.807 -1.778 47.010 1.00 87.31 966 ARG A CA 1
ATOM 7564 C C . ARG A 1 966 ? -27.931 -0.783 46.663 1.00 87.31 966 ARG A C 1
ATOM 7566 O O . ARG A 1 966 ? -29.108 -1.110 46.773 1.00 87.31 966 ARG A O 1
ATOM 7573 N N . SER A 1 967 ? -27.579 0.401 46.148 1.00 89.75 967 SER A N 1
ATOM 7574 C CA . SER A 1 967 ? -28.511 1.478 45.756 1.00 89.75 967 SER A CA 1
ATOM 7575 C C . SER A 1 967 ? -29.584 1.071 44.741 1.00 89.75 967 SER A C 1
ATOM 7577 O O . SER A 1 967 ? -30.642 1.703 44.689 1.00 89.75 967 SER A O 1
ATOM 7579 N N . LEU A 1 968 ? -29.337 0.023 43.951 1.00 92.19 968 LEU A N 1
ATOM 7580 C CA . LEU A 1 968 ? -30.245 -0.455 42.911 1.00 92.19 968 LEU A CA 1
ATOM 7581 C C . LEU A 1 968 ? -31.261 -1.490 43.414 1.00 92.19 968 LEU A C 1
ATOM 7583 O O . LEU A 1 968 ? -32.229 -1.767 42.704 1.00 92.19 968 LEU A O 1
ATOM 7587 N N . TRP A 1 969 ? -31.090 -2.053 44.616 1.00 91.25 969 TRP A N 1
ATOM 7588 C CA . TRP A 1 969 ? -31.944 -3.137 45.125 1.00 91.25 969 TRP A CA 1
ATOM 7589 C C . TRP A 1 969 ? -33.421 -2.715 45.196 1.00 91.25 969 TRP A C 1
ATOM 7591 O O . TRP A 1 969 ? -34.286 -3.425 44.697 1.00 91.25 969 TRP A O 1
ATOM 7601 N N . LYS A 1 970 ? -33.694 -1.492 45.672 1.00 91.06 970 LYS A N 1
ATOM 7602 C CA . LYS A 1 970 ? -35.033 -0.870 45.742 1.00 91.06 970 LYS A CA 1
ATOM 7603 C C . LYS A 1 970 ? -35.797 -0.751 44.412 1.00 91.06 970 LYS A C 1
ATOM 7605 O O . LYS A 1 970 ? -37.001 -0.504 44.427 1.00 91.06 970 LYS A O 1
ATOM 7610 N N . TYR A 1 971 ? -35.140 -0.894 43.257 1.00 91.94 971 TYR A N 1
ATOM 7611 C CA . TYR A 1 971 ? -35.819 -0.840 41.955 1.00 91.94 971 TYR A CA 1
ATOM 7612 C C . TYR A 1 971 ? -36.276 -2.216 41.442 1.00 91.94 971 TYR A C 1
ATOM 7614 O O . TYR A 1 971 ? -37.079 -2.248 40.504 1.00 91.94 971 TYR A O 1
ATOM 7622 N N . HIS A 1 972 ? -35.824 -3.314 42.060 1.00 94.50 972 HIS A N 1
ATOM 7623 C CA . HIS A 1 972 ? -35.974 -4.687 41.571 1.00 94.50 972 HIS A CA 1
ATOM 7624 C C . HIS A 1 972 ? -36.779 -5.563 42.545 1.00 94.50 972 HIS A C 1
ATOM 7626 O O . HIS A 1 972 ? -36.519 -5.548 43.743 1.00 94.50 972 HIS A O 1
ATOM 7632 N N . GLN A 1 973 ? -37.745 -6.343 42.044 1.00 93.00 973 GLN A N 1
ATOM 7633 C CA . GLN A 1 973 ? -38.559 -7.261 42.862 1.00 93.00 973 GLN A CA 1
ATOM 7634 C C . GLN A 1 973 ? -38.009 -8.696 42.889 1.00 93.00 973 GLN A C 1
ATOM 7636 O O . GLN A 1 973 ? -38.456 -9.512 43.696 1.00 93.00 973 GLN A O 1
ATOM 7641 N N . LYS A 1 974 ? -37.065 -9.032 42.002 1.00 94.31 974 LYS A N 1
ATOM 7642 C CA . LYS A 1 974 ? -36.437 -10.359 41.904 1.00 94.31 974 LYS A CA 1
ATOM 7643 C C . LYS A 1 974 ? -34.914 -10.237 41.886 1.00 94.31 974 LYS A C 1
ATOM 7645 O O . LYS A 1 974 ? -34.377 -9.236 41.410 1.00 94.31 974 LYS A O 1
ATOM 7650 N N . ILE A 1 975 ? -34.224 -11.273 42.358 1.00 93.81 975 ILE A N 1
ATOM 7651 C CA . ILE A 1 975 ? -32.764 -11.388 42.302 1.00 93.81 975 ILE A CA 1
ATOM 7652 C C . ILE A 1 975 ? -32.329 -12.754 41.756 1.00 93.81 975 ILE A C 1
ATOM 7654 O O . ILE A 1 975 ? -32.865 -13.793 42.139 1.00 93.81 975 ILE A O 1
ATOM 7658 N N . LEU A 1 976 ? -31.339 -12.734 40.862 1.00 94.56 976 LEU A N 1
ATOM 7659 C CA . LEU A 1 976 ? -30.595 -13.890 40.369 1.00 94.56 976 LEU A CA 1
ATOM 7660 C C . LEU A 1 976 ? -29.139 -13.748 40.832 1.00 94.56 976 LEU A C 1
ATOM 7662 O O . LEU A 1 976 ? -28.394 -12.917 40.313 1.00 94.56 976 LEU A O 1
ATOM 7666 N N . GLN A 1 977 ? -28.744 -14.533 41.831 1.00 92.69 977 GLN A N 1
ATOM 7667 C CA . GLN A 1 977 ? -27.413 -14.495 42.431 1.00 92.69 977 GLN A CA 1
ATOM 7668 C C . GLN A 1 977 ? -26.611 -15.738 42.020 1.00 92.69 977 GLN A C 1
ATOM 7670 O O . GLN A 1 977 ? -26.972 -16.851 42.387 1.00 92.69 977 GLN A O 1
ATOM 7675 N N . PHE A 1 978 ? -25.519 -15.554 41.278 1.00 91.50 978 PHE A N 1
ATOM 7676 C CA . PHE A 1 978 ? -24.559 -16.612 40.938 1.00 91.50 978 PHE A CA 1
ATOM 7677 C C . PHE A 1 978 ? -23.517 -16.778 42.054 1.00 91.50 978 PHE A C 1
ATOM 7679 O O . PHE A 1 978 ? -23.045 -15.781 42.607 1.00 91.50 978 PHE A O 1
ATOM 7686 N N . ASP A 1 979 ? -23.112 -18.017 42.348 1.00 87.06 979 ASP A N 1
ATOM 7687 C CA . ASP A 1 979 ? -22.105 -18.320 43.383 1.00 87.06 979 ASP A CA 1
ATOM 7688 C C . ASP A 1 979 ? -20.646 -18.207 42.892 1.00 87.06 979 ASP A C 1
ATOM 7690 O O . ASP A 1 979 ? -19.741 -17.945 43.680 1.00 87.06 979 ASP A O 1
ATOM 7694 N N . GLY A 1 980 ? -20.412 -18.362 41.584 1.00 82.75 980 GLY A N 1
ATOM 7695 C CA . GLY A 1 980 ? -19.075 -18.423 40.980 1.00 82.75 980 GLY A CA 1
ATOM 7696 C C . GLY A 1 980 ? -18.417 -19.809 40.976 1.00 82.75 980 GLY A C 1
ATOM 7697 O O . GLY A 1 980 ? -17.324 -19.939 40.433 1.00 82.75 980 GLY A O 1
ATOM 7698 N N . GLN A 1 981 ? -19.078 -20.833 41.520 1.00 83.44 981 GLN A N 1
ATOM 7699 C CA . GLN A 1 981 ? -18.664 -22.244 41.494 1.00 83.44 981 GLN A CA 1
ATOM 7700 C C . GLN A 1 981 ? -19.528 -23.104 40.547 1.00 83.44 981 GLN A C 1
ATOM 7702 O O . GLN A 1 981 ? -19.191 -24.255 40.276 1.00 83.44 981 GLN A O 1
ATOM 7707 N N . GLY A 1 982 ? -20.607 -22.538 40.000 1.00 80.56 982 GLY A N 1
ATOM 7708 C CA . GLY A 1 982 ? -21.425 -23.127 38.934 1.00 80.56 982 GLY A CA 1
ATOM 7709 C C . GLY A 1 982 ? -22.906 -23.284 39.278 1.00 80.56 982 GLY A C 1
ATOM 7710 O O . GLY A 1 982 ? -23.666 -23.799 38.452 1.00 80.56 982 GLY A O 1
ATOM 7711 N N . GLY A 1 983 ? -23.311 -22.847 40.472 1.00 86.94 983 GLY A N 1
ATOM 7712 C CA . GLY A 1 983 ? -24.691 -22.746 40.920 1.00 86.94 983 GLY A CA 1
ATOM 7713 C C . GLY A 1 983 ? -25.213 -21.306 40.918 1.00 86.94 983 GLY A C 1
ATOM 7714 O O . GLY A 1 983 ? -24.529 -20.331 40.585 1.00 86.94 983 GLY A O 1
ATOM 7715 N N . TYR A 1 984 ? -26.492 -21.179 41.255 1.00 92.94 984 TYR A N 1
ATOM 7716 C CA . TYR A 1 984 ? -27.201 -19.907 41.317 1.00 92.94 984 TYR A CA 1
ATOM 7717 C C . TYR A 1 984 ? -28.412 -20.016 42.251 1.00 92.94 984 TYR A C 1
ATOM 7719 O O . TYR A 1 984 ? -28.919 -21.105 42.518 1.00 92.94 984 TYR A O 1
ATOM 7727 N N . VAL A 1 985 ? -28.903 -18.867 42.704 1.00 92.25 985 VAL A N 1
ATOM 7728 C CA . VAL A 1 985 ? -30.125 -18.713 43.496 1.00 92.25 985 VAL A CA 1
ATOM 7729 C C . VAL A 1 985 ? -31.025 -17.701 42.793 1.00 92.25 985 VAL A C 1
ATOM 7731 O O . VAL A 1 985 ? -30.574 -16.611 42.445 1.00 92.25 985 VAL A O 1
ATOM 7734 N N . PHE A 1 986 ? -32.294 -18.052 42.580 1.00 93.25 986 PHE A N 1
ATOM 7735 C CA . PHE A 1 986 ? -33.303 -17.175 41.981 1.00 93.25 986 PHE A CA 1
ATOM 7736 C C . PHE A 1 986 ? -34.493 -17.027 42.933 1.00 93.25 986 PHE A C 1
ATOM 7738 O O . PHE A 1 986 ? -35.187 -18.004 43.211 1.00 93.25 986 PHE A O 1
ATOM 7745 N N . THR A 1 987 ? -34.719 -15.818 43.451 1.00 93.00 987 THR A N 1
ATOM 7746 C CA . THR A 1 987 ? -35.751 -15.537 44.466 1.00 93.00 987 THR A CA 1
ATOM 7747 C C . THR A 1 987 ? -36.377 -14.152 44.282 1.00 93.00 987 THR A C 1
ATOM 7749 O O . THR A 1 987 ? -35.875 -13.313 43.532 1.00 93.00 987 THR A O 1
ATOM 7752 N N . GLY A 1 988 ? -37.464 -13.879 45.010 1.00 90.25 988 GLY A N 1
ATOM 7753 C CA . GLY A 1 988 ? -37.905 -12.502 45.254 1.00 90.25 988 GLY A CA 1
ATOM 7754 C C . GLY A 1 988 ? -36.855 -11.709 46.044 1.00 90.25 988 GLY A C 1
ATOM 7755 O O . GLY A 1 988 ? -36.071 -12.293 46.799 1.00 90.25 988 GLY A O 1
ATOM 7756 N N . LEU A 1 989 ? -36.833 -10.388 45.858 1.00 89.31 989 LEU A N 1
ATOM 7757 C CA . LEU A 1 989 ? -35.927 -9.458 46.530 1.00 89.31 989 LEU A CA 1
ATOM 7758 C C . LEU A 1 989 ? -36.709 -8.528 47.468 1.00 89.31 989 LEU A C 1
ATOM 7760 O O . LEU A 1 989 ? -37.275 -7.524 47.045 1.00 89.31 989 LEU A O 1
ATOM 7764 N N . ASP A 1 990 ? -36.693 -8.851 48.759 1.00 89.62 990 ASP A N 1
ATOM 7765 C CA . ASP A 1 990 ? -37.019 -7.907 49.829 1.00 89.62 990 ASP A CA 1
ATOM 7766 C C . ASP A 1 990 ? -35.766 -7.065 50.112 1.00 89.62 990 ASP A C 1
ATOM 7768 O O . ASP A 1 990 ? -34.826 -7.520 50.770 1.00 89.62 990 ASP A O 1
ATOM 7772 N N . TRP A 1 991 ? -35.709 -5.861 49.537 1.00 86.25 991 TRP A N 1
ATOM 7773 C CA . TRP A 1 991 ? -34.532 -4.995 49.635 1.00 86.25 991 TRP A CA 1
ATOM 7774 C C . TRP A 1 991 ? -34.353 -4.390 51.033 1.00 86.25 991 TRP A C 1
ATOM 7776 O O . TRP A 1 991 ? -33.213 -4.177 51.442 1.00 86.25 991 TRP A O 1
ATOM 7786 N N . GLU A 1 992 ? -35.433 -4.151 51.785 1.00 87.44 992 GLU A N 1
ATOM 7787 C CA . GLU A 1 992 ? -35.352 -3.597 53.142 1.00 87.44 992 GLU A CA 1
ATOM 7788 C C . GLU A 1 992 ? -34.775 -4.619 54.113 1.00 87.44 992 GLU A C 1
ATOM 7790 O O . GLU A 1 992 ? -33.841 -4.320 54.859 1.00 87.44 992 GLU A O 1
ATOM 7795 N N . ARG A 1 993 ? -35.306 -5.848 54.086 1.00 87.62 993 ARG A N 1
ATOM 7796 C CA . ARG A 1 993 ? -34.774 -6.946 54.891 1.00 87.62 993 ARG A CA 1
ATOM 7797 C C . ARG A 1 993 ? -33.361 -7.308 54.457 1.00 87.62 993 ARG A C 1
ATOM 7799 O O . ARG A 1 993 ? -32.532 -7.585 55.319 1.00 87.62 993 ARG A O 1
ATOM 7806 N N . ARG A 1 994 ? -33.063 -7.292 53.151 1.00 85.06 994 ARG A N 1
ATOM 7807 C CA . ARG A 1 994 ? -31.716 -7.624 52.675 1.00 85.06 994 ARG A CA 1
ATOM 7808 C C . ARG A 1 994 ? -30.682 -6.562 53.041 1.00 85.06 994 ARG A C 1
ATOM 7810 O O . ARG A 1 994 ? -29.588 -6.960 53.410 1.00 85.06 994 ARG A O 1
ATOM 7817 N N . MET A 1 995 ? -30.990 -5.259 52.989 1.00 84.88 995 MET A N 1
ATOM 7818 C CA . MET A 1 995 ? -30.032 -4.255 53.483 1.00 84.88 995 MET A CA 1
ATOM 7819 C C . MET A 1 995 ? -29.796 -4.423 54.983 1.00 84.88 995 MET A C 1
ATOM 7821 O O . MET A 1 995 ? -28.648 -4.573 55.366 1.00 84.88 995 MET A O 1
ATOM 7825 N N . LYS A 1 996 ? -30.849 -4.570 55.804 1.00 87.81 996 LYS A N 1
ATOM 7826 C CA . LYS A 1 996 ? -30.693 -4.829 57.251 1.00 87.81 996 LYS A CA 1
ATOM 7827 C C . LYS A 1 996 ? -29.783 -6.030 57.542 1.00 87.81 996 LYS A C 1
ATOM 7829 O O . LYS A 1 996 ? -28.887 -5.905 58.361 1.00 87.81 996 LYS A O 1
ATOM 7834 N N . LEU A 1 997 ? -29.968 -7.148 56.834 1.00 87.06 997 LEU A N 1
ATOM 7835 C CA . LEU A 1 997 ? -29.128 -8.347 56.977 1.00 87.06 997 LEU A CA 1
ATOM 7836 C C . LEU A 1 997 ? -27.690 -8.165 56.459 1.00 87.06 997 LEU A C 1
ATOM 7838 O O . LEU A 1 997 ? -26.777 -8.795 56.978 1.00 87.06 997 LEU A O 1
ATOM 7842 N N . GLU A 1 998 ? -27.469 -7.359 55.418 1.00 83.69 998 GLU A N 1
ATOM 7843 C CA . GLU A 1 998 ? -26.127 -7.102 54.875 1.00 83.69 998 GLU A CA 1
ATOM 7844 C C . GLU A 1 998 ? -25.365 -6.073 55.731 1.00 83.69 998 GLU A C 1
ATOM 7846 O O . GLU A 1 998 ? -24.158 -6.203 55.897 1.00 83.69 998 GLU A O 1
ATOM 7851 N N . ASP A 1 999 ? -26.069 -5.107 56.327 1.00 86.75 999 ASP A N 1
ATOM 7852 C CA . ASP A 1 999 ? -25.521 -4.122 57.261 1.00 86.75 999 ASP A CA 1
ATOM 7853 C C . ASP A 1 999 ? -25.231 -4.773 58.638 1.00 86.75 999 ASP A C 1
ATOM 7855 O O . ASP A 1 999 ? -24.161 -4.560 59.200 1.00 86.75 999 ASP A O 1
ATOM 7859 N N . GLU A 1 1000 ? -26.112 -5.661 59.130 1.00 89.88 1000 GLU A N 1
ATOM 7860 C CA . GLU A 1 1000 ? -25.868 -6.548 60.289 1.00 89.88 1000 GLU A CA 1
ATOM 7861 C C . GLU A 1 1000 ? -24.650 -7.457 60.050 1.00 89.88 1000 GLU A C 1
ATOM 7863 O O . GLU A 1 1000 ? -23.802 -7.620 60.927 1.00 89.88 1000 GLU A O 1
ATOM 7868 N N . LYS A 1 1001 ? -24.513 -8.016 58.838 1.00 87.56 1001 LYS A N 1
ATOM 7869 C CA . LYS A 1 1001 ? -23.343 -8.817 58.454 1.00 87.56 1001 LYS A CA 1
ATOM 7870 C C . LYS A 1 1001 ? -22.064 -7.978 58.416 1.00 87.56 1001 LYS A C 1
ATOM 7872 O O . LYS A 1 1001 ? -21.040 -8.450 58.894 1.00 87.56 1001 LYS A O 1
ATOM 7877 N N . ASP A 1 1002 ? -22.103 -6.764 57.865 1.00 85.50 1002 ASP A N 1
ATOM 7878 C CA . ASP A 1 1002 ? -20.943 -5.863 57.846 1.00 85.50 1002 ASP A CA 1
ATOM 7879 C C . ASP A 1 1002 ? -20.526 -5.451 59.275 1.00 85.50 1002 ASP A C 1
ATOM 7881 O O . ASP A 1 1002 ? -19.330 -5.351 59.555 1.00 85.50 1002 ASP A O 1
ATOM 7885 N N . GLU A 1 1003 ? -21.483 -5.263 60.194 1.00 89.50 1003 GLU A N 1
ATOM 7886 C CA . GLU A 1 1003 ? -21.207 -5.030 61.618 1.00 89.50 1003 GLU A CA 1
ATOM 7887 C C . GLU A 1 1003 ? -20.562 -6.261 62.278 1.00 89.50 1003 GLU A C 1
ATOM 7889 O O . GLU A 1 1003 ? -19.533 -6.135 62.944 1.00 89.50 1003 GLU A O 1
ATOM 7894 N N . LEU A 1 1004 ? -21.102 -7.462 62.050 1.00 90.38 1004 LEU A N 1
ATOM 7895 C CA . LEU A 1 1004 ? -20.532 -8.713 62.563 1.00 90.38 1004 LEU A CA 1
ATOM 7896 C C . LEU A 1 1004 ? -19.138 -9.004 61.981 1.00 90.38 1004 LEU A C 1
ATOM 7898 O O . LEU A 1 1004 ? -18.249 -9.419 62.722 1.00 90.38 1004 LEU A O 1
ATOM 7902 N N . ASP A 1 1005 ? -18.902 -8.732 60.693 1.00 86.44 1005 ASP A N 1
ATOM 7903 C CA . ASP A 1 1005 ? -17.580 -8.827 60.055 1.00 86.44 1005 ASP A CA 1
ATOM 7904 C C . ASP A 1 1005 ? -16.587 -7.808 60.649 1.00 86.44 1005 ASP A C 1
ATOM 7906 O O . ASP A 1 1005 ? -15.390 -8.096 60.750 1.00 86.44 1005 ASP A O 1
ATOM 7910 N N . LEU A 1 1006 ? -17.051 -6.622 61.064 1.00 87.69 1006 LEU A N 1
ATOM 7911 C CA . LEU A 1 1006 ? -16.230 -5.626 61.761 1.00 87.69 1006 LEU A CA 1
ATOM 7912 C C . LEU A 1 1006 ? -15.872 -6.094 63.181 1.00 87.69 1006 LEU A C 1
ATOM 7914 O O . LEU A 1 1006 ? -14.701 -6.044 63.561 1.00 87.69 1006 LEU A O 1
ATOM 7918 N N . GLN A 1 1007 ? -16.853 -6.596 63.938 1.00 88.50 1007 GLN A N 1
ATOM 7919 C CA . GLN A 1 1007 ? -16.643 -7.160 65.275 1.00 88.50 1007 GLN A CA 1
ATOM 7920 C C . GLN A 1 1007 ? -15.686 -8.364 65.224 1.00 88.50 1007 GLN A C 1
ATOM 7922 O O . GLN A 1 1007 ? -14.733 -8.427 66.001 1.00 88.50 1007 GLN A O 1
ATOM 7927 N N . LEU A 1 1008 ? -15.864 -9.274 64.259 1.00 89.00 1008 LEU A N 1
ATOM 7928 C CA . LEU A 1 1008 ? -15.017 -10.455 64.062 1.00 89.00 1008 LEU A CA 1
ATOM 7929 C C . LEU A 1 1008 ? -13.552 -10.088 63.770 1.00 89.00 1008 LEU A C 1
ATOM 7931 O O . LEU A 1 1008 ? -12.641 -10.744 64.272 1.00 89.00 1008 LEU A O 1
ATOM 7935 N N . ARG A 1 1009 ? -13.303 -9.009 63.014 1.00 87.12 1009 ARG A N 1
ATOM 7936 C CA . ARG A 1 1009 ? -11.941 -8.495 62.762 1.00 87.12 1009 ARG A CA 1
ATOM 7937 C C . ARG A 1 1009 ? -11.272 -7.912 64.007 1.00 87.12 1009 ARG A C 1
ATOM 7939 O O . ARG A 1 1009 ? -10.046 -7.907 64.060 1.00 87.12 1009 ARG A O 1
ATOM 7946 N N . ALA A 1 1010 ? -12.042 -7.446 64.990 1.00 87.75 1010 ALA A N 1
ATOM 7947 C CA . ALA A 1 1010 ? -11.515 -6.944 66.258 1.00 87.75 1010 ALA A CA 1
ATOM 7948 C C . ALA A 1 1010 ? -11.178 -8.066 67.262 1.00 87.75 1010 ALA A C 1
ATOM 7950 O O . ALA A 1 1010 ? -10.399 -7.834 68.187 1.00 87.75 1010 ALA A O 1
ATOM 7951 N N . VAL A 1 1011 ? -11.712 -9.285 67.083 1.00 89.94 1011 VAL A N 1
ATOM 7952 C CA . VAL A 1 1011 ? -11.507 -10.412 68.017 1.00 89.94 1011 VAL A CA 1
ATOM 7953 C C . VAL A 1 1011 ? -10.025 -10.684 68.324 1.00 89.94 1011 VAL A C 1
ATOM 7955 O O . VAL A 1 1011 ? -9.710 -10.729 69.509 1.00 89.94 1011 VAL A O 1
ATOM 7958 N N . PRO A 1 1012 ? -9.081 -10.764 67.362 1.00 89.44 1012 PRO A N 1
ATOM 7959 C CA . PRO A 1 1012 ? -7.676 -11.055 67.682 1.00 89.44 1012 PRO A CA 1
ATOM 7960 C C . PRO A 1 1012 ? -6.980 -9.965 68.516 1.00 89.44 1012 PRO A C 1
ATOM 7962 O O . PRO A 1 1012 ? -6.062 -10.252 69.286 1.00 89.44 1012 PRO A O 1
ATOM 7965 N N . GLU A 1 1013 ? -7.408 -8.705 68.387 1.00 87.06 1013 GLU A N 1
ATOM 7966 C CA . GLU A 1 1013 ? -6.899 -7.599 69.207 1.00 87.06 1013 GLU A CA 1
ATOM 7967 C C . GLU A 1 1013 ? -7.504 -7.635 70.617 1.00 87.06 1013 GLU A C 1
ATOM 7969 O O . GLU A 1 1013 ? -6.792 -7.439 71.604 1.00 87.06 1013 GLU A O 1
ATOM 7974 N N . LEU A 1 1014 ? -8.790 -7.983 70.730 1.00 86.50 1014 LEU A N 1
ATOM 7975 C CA . LEU A 1 1014 ? -9.466 -8.213 72.008 1.00 86.50 1014 LEU A CA 1
ATOM 7976 C C . LEU A 1 1014 ? -8.892 -9.431 72.751 1.00 86.50 1014 LEU A C 1
ATOM 7978 O O . LEU A 1 1014 ? -8.626 -9.329 73.944 1.00 86.50 1014 LEU A O 1
ATOM 7982 N N . GLU A 1 1015 ? -8.627 -10.547 72.068 1.00 88.62 1015 GLU A N 1
ATOM 7983 C CA . GLU A 1 1015 ? -7.977 -11.743 72.628 1.00 88.62 1015 GLU A CA 1
ATOM 7984 C C . GLU A 1 1015 ? -6.577 -11.421 73.156 1.00 88.62 1015 GLU A C 1
ATOM 7986 O O . GLU A 1 1015 ? -6.254 -11.736 74.305 1.00 88.62 1015 GLU A O 1
ATOM 7991 N N . ARG A 1 1016 ? -5.762 -10.714 72.359 1.00 86.31 1016 ARG A N 1
ATOM 7992 C CA . ARG A 1 1016 ? -4.463 -10.202 72.807 1.00 86.31 1016 ARG A CA 1
ATOM 7993 C C . ARG A 1 1016 ? -4.617 -9.313 74.042 1.00 86.31 1016 ARG A C 1
ATOM 7995 O O . ARG A 1 1016 ? -3.840 -9.444 74.987 1.00 86.31 1016 ARG A O 1
ATOM 8002 N N . ARG A 1 1017 ? -5.603 -8.412 74.053 1.00 86.56 1017 ARG A N 1
ATOM 8003 C CA . ARG A 1 1017 ? -5.803 -7.480 75.165 1.00 86.56 1017 ARG A CA 1
ATOM 8004 C C . ARG A 1 1017 ? -6.295 -8.173 76.435 1.00 86.56 1017 ARG A C 1
ATOM 8006 O O . ARG A 1 1017 ? -5.879 -7.785 77.523 1.00 86.56 1017 ARG A O 1
ATOM 8013 N N . VAL A 1 1018 ? -7.117 -9.214 76.311 1.00 87.69 1018 VAL A N 1
ATOM 8014 C CA . VAL A 1 1018 ? -7.488 -10.101 77.422 1.00 87.69 1018 VAL A CA 1
ATOM 8015 C C . VAL A 1 1018 ? -6.245 -10.806 77.957 1.00 87.69 1018 VAL A C 1
ATOM 8017 O O . VAL A 1 1018 ? -6.012 -10.738 79.159 1.00 87.69 1018 VAL A O 1
ATOM 8020 N N . ALA A 1 1019 ? -5.399 -11.381 77.094 1.00 85.81 1019 ALA A N 1
ATOM 8021 C CA . ALA A 1 1019 ? -4.161 -12.044 77.510 1.00 85.81 1019 ALA A CA 1
ATOM 8022 C C . ALA A 1 1019 ? -3.193 -11.099 78.256 1.00 85.81 1019 ALA A C 1
ATOM 8024 O O . ALA A 1 1019 ? -2.635 -11.480 79.284 1.00 85.81 1019 ALA A O 1
ATOM 8025 N N . GLU A 1 1020 ? -3.040 -9.852 77.791 1.00 86.19 1020 GLU A N 1
ATOM 8026 C CA . GLU A 1 1020 ? -2.266 -8.800 78.476 1.00 86.19 1020 GLU A CA 1
ATOM 8027 C C . GLU A 1 1020 ? -2.836 -8.438 79.864 1.00 86.19 1020 GLU A C 1
ATOM 8029 O O . GLU A 1 1020 ? -2.078 -8.071 80.763 1.00 86.19 1020 GLU A O 1
ATOM 8034 N N . LEU A 1 1021 ? -4.158 -8.529 80.051 1.00 85.12 1021 LEU A N 1
ATOM 8035 C CA . LEU A 1 1021 ? -4.839 -8.214 81.312 1.00 85.12 1021 LEU A CA 1
ATOM 8036 C C . LEU A 1 1021 ? -4.874 -9.400 82.289 1.00 85.12 1021 LEU A C 1
ATOM 8038 O O . LEU A 1 1021 ? -4.781 -9.175 83.492 1.00 85.12 1021 LEU A O 1
ATOM 8042 N N . SER A 1 1022 ? -4.961 -10.639 81.794 1.00 81.75 1022 SER A N 1
ATOM 8043 C CA . SER A 1 1022 ? -4.931 -11.873 82.598 1.00 81.75 1022 SER A CA 1
ATOM 8044 C C . SER A 1 1022 ? -3.518 -12.350 82.965 1.00 81.75 1022 SER A C 1
ATOM 8046 O O . SER A 1 1022 ? -3.369 -13.378 83.617 1.00 81.75 1022 SER A O 1
ATOM 8048 N N . ALA A 1 1023 ? -2.478 -11.632 82.534 1.00 71.56 1023 ALA A N 1
ATOM 8049 C CA . ALA A 1 1023 ? -1.082 -11.859 82.916 1.00 71.56 1023 ALA A CA 1
ATOM 8050 C C . ALA A 1 1023 ? -0.661 -11.051 84.170 1.00 71.56 1023 ALA A C 1
ATOM 8052 O O . ALA A 1 1023 ? 0.525 -10.768 84.361 1.00 71.56 1023 ALA A O 1
ATOM 8053 N N . ARG A 1 1024 ? -1.635 -10.649 84.998 1.00 51.06 1024 ARG A N 1
ATOM 8054 C CA . ARG A 1 1024 ? -1.488 -9.941 86.278 1.00 51.06 1024 ARG A CA 1
ATOM 8055 C C . ARG A 1 1024 ? -2.265 -10.658 87.376 1.00 51.06 1024 ARG A C 1
ATOM 8057 O O . ARG A 1 1024 ? -1.762 -10.614 88.517 1.00 51.06 1024 ARG A O 1
#

pLDDT: mean 77.37, std 18.39, range [23.25, 96.5]